Protein 2JR6 (pdb70)

CATH classification: 2.20.25.10

Structure (mmCIF, N/CA/C/O backbone):
data_2JR6
#
_entry.id   2JR6
#
loop_
_atom_site.group_PDB
_atom_site.id
_atom_site.type_symbol
_atom_site.label_atom_id
_atom_site.label_alt_id
_atom_site.label_comp_id
_atom_site.label_asym_id
_atom_site.label_entity_id
_atom_site.label_seq_id
_atom_site.pdbx_PDB_ins_code
_atom_site.Cartn_x
_atom_site.Cartn_y
_atom_site.Cartn_z
_atom_site.occupancy
_atom_site.B_iso_or_equiv
_atom_site.auth_seq_id
_atom_site.auth_comp_id
_atom_site.auth_asym_id
_atom_site.auth_atom_id
_atom_site.pdbx_PDB_model_num
ATOM 1 N N . MET A 1 1 ? 9.087 15.226 -12.986 1.00 0.00 1 MET A N 1
ATOM 2 C CA . MET A 1 1 ? 7.749 15.658 -12.521 1.00 0.00 1 MET A CA 1
ATOM 3 C C . MET A 1 1 ? 6.763 14.495 -12.533 1.00 0.00 1 MET A C 1
ATOM 4 O O . MET A 1 1 ? 5.568 14.686 -12.310 1.00 0.00 1 MET A O 1
ATOM 20 N N . GLU A 1 2 ? 7.253 13.284 -12.782 1.00 0.00 2 GLU A N 1
ATOM 21 C CA . GLU A 1 2 ? 6.372 12.129 -12.892 1.00 0.00 2 GLU A CA 1
ATOM 22 C C . GLU A 1 2 ? 5.966 11.592 -11.521 1.00 0.00 2 GLU A C 1
ATOM 23 O O . GLU A 1 2 ? 6.423 10.541 -11.074 1.00 0.00 2 GLU A O 1
ATOM 35 N N . LYS A 1 3 ? 5.129 12.360 -10.848 1.00 0.00 3 LYS A N 1
ATOM 36 C CA . LYS A 1 3 ? 4.436 11.910 -9.665 1.00 0.00 3 LYS A CA 1
ATOM 37 C C . LYS A 1 3 ? 3.008 12.404 -9.752 1.00 0.00 3 LYS A C 1
ATOM 38 O O . LYS A 1 3 ? 2.734 13.361 -10.478 1.00 0.00 3 LYS A O 1
ATOM 57 N N . LYS A 1 4 ? 2.110 11.752 -9.026 1.00 0.00 4 LYS A N 1
ATOM 58 C CA . LYS A 1 4 ? 0.684 11.946 -9.187 1.00 0.00 4 LYS A CA 1
ATOM 59 C C . LYS A 1 4 ? 0.217 11.494 -10.575 1.00 0.00 4 LYS A C 1
ATOM 60 O O . LYS A 1 4 ? -0.894 11.802 -11.002 1.00 0.00 4 LYS A O 1
ATOM 79 N N . PHE A 1 5 ? 1.079 10.759 -11.271 1.00 0.00 5 PHE A N 1
ATOM 80 C CA . PHE A 1 5 ? 0.704 10.097 -12.515 1.00 0.00 5 PHE A CA 1
ATOM 81 C C . PHE A 1 5 ? 0.470 8.618 -12.246 1.00 0.00 5 PHE A C 1
ATOM 82 O O . PHE A 1 5 ? -0.660 8.144 -12.267 1.00 0.00 5 PHE A O 1
ATOM 99 N N . LEU A 1 6 ? 1.551 7.894 -11.991 1.00 0.00 6 LEU A N 1
ATOM 100 C CA . LEU A 1 6 ? 1.458 6.519 -11.523 1.00 0.00 6 LEU A CA 1
ATOM 101 C C . LEU A 1 6 ? 1.380 6.521 -10.001 1.00 0.00 6 LEU A C 1
ATOM 102 O O . LEU A 1 6 ? 1.093 5.508 -9.366 1.00 0.00 6 LEU A O 1
ATOM 118 N N . ASP A 1 7 ? 1.617 7.697 -9.437 1.00 0.00 7 ASP A N 1
ATOM 119 C CA . ASP A 1 7 ? 1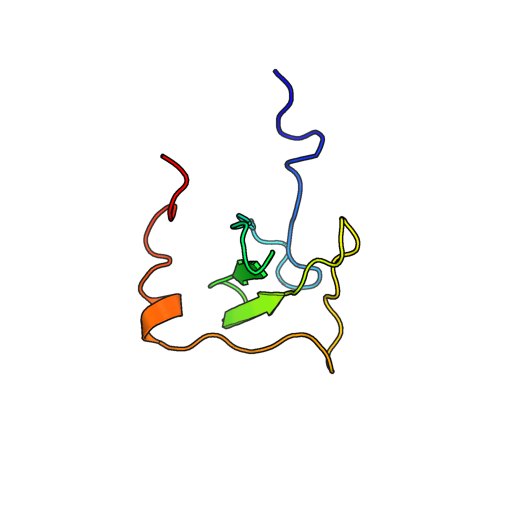.654 7.883 -7.999 1.00 0.00 7 ASP A CA 1
ATOM 120 C C . ASP A 1 7 ? 0.320 8.452 -7.531 1.00 0.00 7 ASP A C 1
ATOM 121 O O . ASP A 1 7 ? 0.223 9.579 -7.054 1.00 0.00 7 ASP A O 1
ATOM 130 N N . ILE A 1 8 ? -0.719 7.674 -7.762 1.00 0.00 8 ILE A N 1
ATOM 131 C CA . ILE A 1 8 ? -2.067 8.022 -7.333 1.00 0.00 8 ILE A CA 1
ATOM 132 C C . ILE A 1 8 ? -2.751 6.812 -6.714 1.00 0.00 8 ILE A C 1
ATOM 133 O O . ILE A 1 8 ? -3.980 6.697 -6.737 1.00 0.00 8 ILE A O 1
ATOM 149 N N . LEU A 1 9 ? -1.949 5.917 -6.152 1.00 0.00 9 LEU A N 1
ATOM 150 C CA . LEU A 1 9 ? -2.469 4.688 -5.572 1.00 0.00 9 LEU A CA 1
ATOM 151 C C . LEU A 1 9 ? -3.151 4.964 -4.242 1.00 0.00 9 LEU A C 1
ATOM 152 O O . LEU A 1 9 ? -2.533 5.474 -3.303 1.00 0.00 9 LEU A O 1
ATOM 168 N N . VAL A 1 10 ? -4.426 4.623 -4.176 1.00 0.00 10 VAL A N 1
ATOM 169 C CA . VAL A 1 10 ? -5.219 4.809 -2.972 1.00 0.00 10 VAL A CA 1
ATOM 170 C C . VAL A 1 10 ? -6.051 3.566 -2.689 1.00 0.00 10 VAL A C 1
ATOM 171 O O . VAL A 1 10 ? -6.262 2.736 -3.576 1.00 0.00 10 VAL A O 1
ATOM 184 N N . CYS A 1 11 ? -6.508 3.438 -1.452 1.00 0.00 11 CYS A N 1
ATOM 185 C CA . CYS A 1 11 ? -7.352 2.318 -1.054 1.00 0.00 11 CYS A CA 1
ATOM 186 C C . CYS A 1 11 ? -8.721 2.416 -1.727 1.00 0.00 11 CYS A C 1
ATOM 187 O O . CYS A 1 11 ? -9.223 3.513 -1.956 1.00 0.00 11 CYS A O 1
ATOM 195 N N . PRO A 1 12 ? -9.351 1.276 -2.046 1.00 0.00 12 PRO A N 1
ATOM 196 C CA . PRO A 1 12 ? -10.656 1.262 -2.719 1.00 0.00 12 PRO A CA 1
ATOM 197 C C . PRO A 1 12 ? -11.794 1.742 -1.817 1.00 0.00 12 PRO A C 1
ATOM 198 O O . PRO A 1 12 ? -12.819 2.224 -2.299 1.00 0.00 12 PRO A O 1
ATOM 209 N N . VAL A 1 13 ? -11.606 1.615 -0.509 1.00 0.00 13 VAL A N 1
ATOM 210 C CA . VAL A 1 13 ? -12.644 1.980 0.447 1.00 0.00 13 VAL A CA 1
ATOM 211 C C . VAL A 1 13 ? -12.311 3.303 1.136 1.00 0.00 13 VAL A C 1
ATOM 212 O O . VAL A 1 13 ? -12.998 4.307 0.948 1.00 0.00 13 VAL A O 1
ATOM 225 N N . THR A 1 14 ? -11.241 3.304 1.920 1.00 0.00 14 THR A N 1
ATOM 226 C CA . THR A 1 14 ? -10.852 4.483 2.678 1.00 0.00 14 THR A CA 1
ATOM 227 C C . THR A 1 14 ? -10.264 5.554 1.766 1.00 0.00 14 THR A C 1
ATOM 228 O O . THR A 1 14 ? -10.290 6.740 2.092 1.00 0.00 14 THR A O 1
ATOM 239 N N . LYS A 1 15 ? -9.731 5.113 0.625 1.00 0.00 15 LYS A N 1
ATOM 240 C CA . LYS A 1 15 ? -9.177 6.009 -0.392 1.00 0.00 15 LYS A CA 1
ATOM 241 C C . LYS A 1 15 ? -8.033 6.852 0.165 1.00 0.00 15 LYS A C 1
ATOM 242 O O . LYS A 1 15 ? -7.753 7.948 -0.323 1.00 0.00 15 LYS A O 1
ATOM 261 N N . GLY A 1 16 ? -7.358 6.316 1.175 1.00 0.00 16 GLY A N 1
ATOM 262 C CA . GLY A 1 16 ? -6.188 6.973 1.719 1.00 0.00 16 GLY A CA 1
ATOM 263 C C . GLY A 1 16 ? -4.949 6.654 0.908 1.00 0.00 16 GLY A C 1
ATOM 264 O O . GLY A 1 16 ? -4.991 5.792 0.029 1.00 0.00 16 GLY A O 1
ATOM 268 N N . ARG A 1 17 ? -3.846 7.328 1.206 1.00 0.00 17 ARG A N 1
ATOM 269 C CA . ARG A 1 17 ? -2.619 7.168 0.445 1.00 0.00 17 ARG A CA 1
ATOM 270 C C . ARG A 1 17 ? -1.961 5.818 0.689 1.00 0.00 17 ARG A C 1
ATOM 271 O O . ARG A 1 17 ? -2.109 5.214 1.751 1.00 0.00 17 ARG A O 1
ATOM 292 N N . LEU A 1 18 ? -1.221 5.374 -0.308 1.00 0.00 18 LEU A N 1
ATOM 293 C CA . LEU A 1 18 ? -0.506 4.109 -0.249 1.00 0.00 18 LEU A CA 1
ATOM 294 C C . LEU A 1 18 ? 0.917 4.285 -0.759 1.00 0.00 18 LEU A C 1
ATOM 295 O O . LEU A 1 18 ? 1.147 4.995 -1.741 1.00 0.00 18 LEU A O 1
ATOM 311 N N . GLU A 1 19 ? 1.867 3.653 -0.089 1.00 0.00 19 GLU A N 1
ATOM 312 C CA . GLU A 1 19 ? 3.232 3.605 -0.575 1.00 0.00 19 GLU A CA 1
ATOM 313 C C . GLU A 1 19 ? 3.686 2.156 -0.684 1.00 0.00 19 GLU A C 1
ATOM 314 O O . GLU A 1 19 ? 3.579 1.378 0.268 1.00 0.00 19 GLU A O 1
ATOM 326 N N . TYR A 1 20 ? 4.152 1.793 -1.865 1.00 0.00 20 TYR A N 1
ATOM 327 C CA . TYR A 1 20 ? 4.523 0.421 -2.159 1.00 0.00 20 TYR A CA 1
ATOM 328 C C . TYR A 1 20 ? 5.987 0.173 -1.845 1.00 0.00 20 TYR A C 1
ATOM 329 O O . TYR A 1 20 ? 6.810 1.085 -1.898 1.00 0.00 20 TYR A O 1
ATOM 347 N N . HIS A 1 21 ? 6.303 -1.062 -1.504 1.00 0.00 21 HIS A N 1
ATOM 348 C CA . HIS A 1 21 ? 7.684 -1.466 -1.332 1.00 0.00 21 HIS A CA 1
ATOM 349 C C . HIS A 1 21 ? 7.933 -2.733 -2.136 1.00 0.00 21 HIS A C 1
ATOM 350 O O . HIS A 1 21 ? 7.105 -3.649 -2.130 1.00 0.00 21 HIS A O 1
ATOM 365 N N . GLN A 1 22 ? 9.053 -2.767 -2.845 1.00 0.00 22 GLN A N 1
ATOM 366 C CA . GLN A 1 22 ? 9.381 -3.881 -3.731 1.00 0.00 22 GLN A CA 1
ATOM 367 C C . GLN A 1 22 ? 9.674 -5.163 -2.952 1.00 0.00 22 GLN A C 1
ATOM 368 O O . GLN A 1 22 ? 9.375 -5.258 -1.758 1.00 0.00 22 GLN A O 1
ATOM 382 N N . ASP A 1 23 ? 10.226 -6.154 -3.659 1.00 0.00 23 ASP A N 1
ATOM 383 C CA . ASP A 1 23 ? 10.542 -7.472 -3.099 1.00 0.00 23 ASP A CA 1
ATOM 384 C C . ASP A 1 23 ? 9.274 -8.305 -2.909 1.00 0.00 23 ASP A C 1
ATOM 385 O O . ASP A 1 23 ? 9.164 -9.409 -3.451 1.00 0.00 23 ASP A O 1
ATOM 394 N N . LYS A 1 24 ? 8.313 -7.775 -2.160 1.00 0.00 24 LYS A N 1
ATOM 395 C CA . LYS A 1 24 ? 7.037 -8.449 -1.966 1.00 0.00 24 LYS A CA 1
ATOM 396 C C . LYS A 1 24 ? 5.935 -7.749 -2.752 1.00 0.00 24 LYS A C 1
ATOM 397 O O . LYS A 1 24 ? 4.856 -8.306 -2.944 1.00 0.00 24 LYS A O 1
ATOM 416 N N . GLN A 1 25 ? 6.243 -6.542 -3.237 1.00 0.00 25 GLN A N 1
ATOM 417 C CA . GLN A 1 25 ? 5.289 -5.712 -3.978 1.00 0.00 25 GLN A CA 1
ATOM 418 C C . GLN A 1 25 ? 4.005 -5.496 -3.176 1.00 0.00 25 GLN A C 1
ATOM 419 O O . GLN A 1 25 ? 2.900 -5.617 -3.704 1.00 0.00 25 GLN A O 1
ATOM 433 N N . GLU A 1 26 ? 4.165 -5.158 -1.905 1.00 0.00 26 GLU A N 1
ATOM 434 C CA . GLU A 1 26 ? 3.026 -4.985 -1.008 1.00 0.00 26 GLU A CA 1
ATOM 435 C C . GLU A 1 26 ? 2.656 -3.510 -0.827 1.00 0.00 26 GLU A C 1
ATOM 436 O O . GLU A 1 26 ? 3.534 -2.643 -0.730 1.00 0.00 26 GLU A O 1
ATOM 448 N N . LEU A 1 27 ? 1.356 -3.245 -0.774 1.00 0.00 27 LEU A N 1
ATOM 449 C CA . LEU A 1 27 ? 0.834 -1.920 -0.451 1.00 0.00 27 LEU A CA 1
ATOM 450 C C . LEU A 1 27 ? 0.406 -1.885 1.013 1.00 0.00 27 LEU A C 1
ATOM 451 O O . LEU A 1 27 ? -0.409 -2.700 1.436 1.00 0.00 27 LEU A O 1
ATOM 467 N N . TRP A 1 28 ? 0.943 -0.948 1.780 1.00 0.00 28 TRP A N 1
ATOM 468 C CA . TRP A 1 28 ? 0.636 -0.869 3.206 1.00 0.00 28 TRP A CA 1
ATOM 469 C C . TRP A 1 28 ? -0.334 0.264 3.505 1.00 0.00 28 TRP A C 1
ATOM 470 O O . TRP A 1 28 ? -0.140 1.393 3.056 1.00 0.00 28 TRP A O 1
ATOM 491 N N . SER A 1 29 ? -1.374 -0.044 4.269 1.00 0.00 29 SER A N 1
ATOM 492 C CA . SER A 1 29 ? -2.366 0.947 4.643 1.00 0.00 29 SER A CA 1
ATOM 493 C C . SER A 1 29 ? -2.692 0.858 6.134 1.00 0.00 29 SER A C 1
ATOM 494 O O . SER A 1 29 ? -3.151 -0.177 6.617 1.00 0.00 29 SER A O 1
ATOM 502 N N . ARG A 1 30 ? -2.455 1.942 6.862 1.00 0.00 30 ARG A N 1
ATOM 503 C CA . ARG A 1 30 ? -2.795 1.991 8.281 1.00 0.00 30 ARG A CA 1
ATOM 504 C C . ARG A 1 30 ? -4.256 2.390 8.434 1.00 0.00 30 ARG A C 1
ATOM 505 O O . ARG A 1 3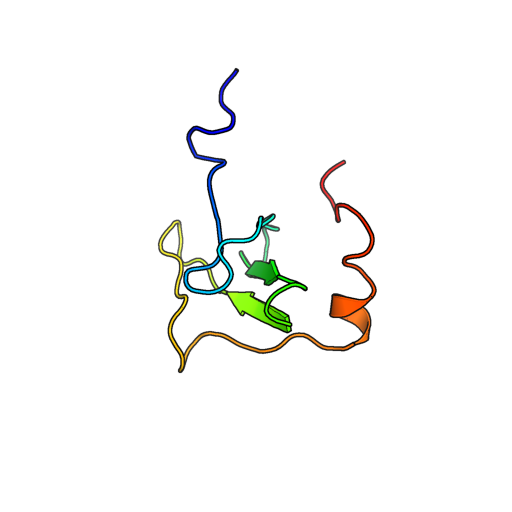0 ? -4.926 2.012 9.395 1.00 0.00 30 ARG A O 1
ATOM 526 N N . GLN A 1 31 ? -4.746 3.128 7.447 1.00 0.00 31 GLN A N 1
ATOM 527 C CA . GLN A 1 31 ? -6.114 3.598 7.418 1.00 0.00 31 GLN A CA 1
ATOM 528 C C . GLN A 1 31 ? -7.101 2.447 7.214 1.00 0.00 31 GLN A C 1
ATOM 529 O O . GLN A 1 31 ? -8.292 2.590 7.480 1.00 0.00 31 GLN A O 1
ATOM 543 N N . ALA A 1 32 ? -6.607 1.311 6.730 1.00 0.00 32 ALA A N 1
ATOM 544 C CA . ALA A 1 32 ? -7.450 0.144 6.523 1.00 0.00 32 ALA A CA 1
ATOM 545 C C . ALA A 1 32 ? -6.942 -1.038 7.340 1.00 0.00 32 ALA A C 1
ATOM 546 O O . ALA A 1 32 ? -7.628 -2.053 7.476 1.00 0.00 32 ALA A O 1
ATOM 553 N N . LYS A 1 33 ? -5.730 -0.884 7.884 1.00 0.00 33 LYS A N 1
ATOM 554 C CA . LYS A 1 33 ? -5.070 -1.932 8.666 1.00 0.00 33 LYS A CA 1
ATOM 555 C C . LYS A 1 33 ? -4.838 -3.178 7.817 1.00 0.00 33 LYS A C 1
ATOM 556 O O . LYS A 1 33 ? -4.769 -4.296 8.335 1.00 0.00 33 LYS A O 1
ATOM 575 N N . LEU A 1 34 ? -4.690 -2.975 6.515 1.00 0.00 34 LEU A N 1
ATOM 576 C CA . LEU A 1 34 ? -4.507 -4.080 5.591 1.00 0.00 34 LEU A CA 1
ATOM 577 C C . LEU A 1 34 ? -3.298 -3.850 4.699 1.00 0.00 34 LEU A C 1
ATOM 578 O O . LEU A 1 34 ? -2.686 -2.777 4.711 1.00 0.00 34 LEU A O 1
ATOM 594 N N . ALA A 1 35 ? -2.987 -4.865 3.915 1.00 0.00 35 ALA A N 1
ATOM 595 C CA . ALA A 1 35 ? -1.918 -4.810 2.940 1.00 0.00 35 ALA A CA 1
ATOM 596 C C . ALA A 1 35 ? -2.379 -5.481 1.658 1.00 0.00 35 ALA A C 1
ATOM 597 O O . ALA A 1 35 ? -2.936 -6.582 1.693 1.00 0.00 35 ALA A O 1
ATOM 604 N N . TYR A 1 36 ? -2.174 -4.817 0.536 1.00 0.00 36 TYR A N 1
ATOM 605 C CA . TYR A 1 36 ? -2.624 -5.346 -0.740 1.00 0.00 36 TYR A CA 1
ATOM 606 C C . TYR A 1 36 ? -1.436 -5.837 -1.558 1.00 0.00 36 TYR A C 1
ATOM 607 O O . TYR A 1 36 ? -0.368 -5.225 -1.535 1.00 0.00 36 TYR A O 1
ATOM 625 N N . PRO A 1 37 ? -1.609 -6.945 -2.286 1.00 0.00 37 PRO A N 1
ATOM 626 C CA . PRO A 1 37 ? -0.578 -7.482 -3.160 1.00 0.00 37 PRO A CA 1
ATOM 627 C C . PRO A 1 37 ? -0.643 -6.906 -4.572 1.00 0.00 37 PRO A C 1
ATOM 628 O O . PRO A 1 37 ? -1.726 -6.683 -5.126 1.00 0.00 37 PRO A O 1
ATOM 639 N N . ILE A 1 38 ? 0.522 -6.647 -5.139 1.00 0.00 38 ILE A N 1
ATOM 640 C CA . ILE A 1 38 ? 0.624 -6.169 -6.507 1.00 0.00 38 ILE A CA 1
ATOM 641 C C . ILE A 1 38 ? 1.209 -7.255 -7.402 1.00 0.00 38 ILE A C 1
ATOM 642 O O . ILE A 1 38 ? 2.293 -7.776 -7.132 1.00 0.00 38 ILE A O 1
ATOM 658 N N . LYS A 1 39 ? 0.490 -7.610 -8.457 1.00 0.00 39 LYS A N 1
ATOM 659 C CA . LYS A 1 39 ? 1.003 -8.579 -9.411 1.00 0.00 39 LYS A CA 1
ATOM 660 C C . LYS A 1 39 ? 1.471 -7.870 -10.677 1.00 0.00 39 LYS A C 1
ATOM 661 O O . LYS A 1 39 ? 0.705 -7.708 -11.628 1.00 0.00 39 LYS A O 1
ATOM 680 N N . ASP A 1 40 ? 2.713 -7.383 -10.637 1.00 0.00 40 ASP A N 1
ATOM 681 C CA . ASP A 1 40 ? 3.366 -6.753 -11.792 1.00 0.00 40 ASP A CA 1
ATOM 682 C C . ASP A 1 40 ? 2.593 -5.523 -12.280 1.00 0.00 40 ASP A C 1
ATOM 683 O O . ASP A 1 40 ? 2.713 -5.111 -13.431 1.00 0.00 40 ASP A O 1
ATOM 692 N N . GLY A 1 41 ? 1.821 -4.922 -11.388 1.00 0.00 41 GLY A N 1
ATOM 693 C CA . GLY A 1 41 ? 1.039 -3.755 -11.754 1.00 0.00 41 GLY A CA 1
ATOM 694 C C . GLY A 1 41 ? -0.449 -3.993 -11.609 1.00 0.00 41 GLY A C 1
ATOM 695 O O . GLY A 1 41 ? -1.256 -3.099 -11.862 1.00 0.00 41 GLY A O 1
ATOM 699 N N . ILE A 1 42 ? -0.807 -5.208 -11.219 1.00 0.00 42 ILE A N 1
ATOM 700 C CA . ILE A 1 42 ? -2.201 -5.574 -10.984 1.00 0.00 42 ILE A CA 1
ATOM 701 C C . ILE A 1 42 ? -2.487 -5.679 -9.484 1.00 0.00 42 ILE A C 1
ATOM 702 O O . ILE A 1 42 ? -2.249 -6.721 -8.871 1.00 0.00 42 ILE A O 1
ATOM 718 N N . PRO A 1 43 ? -2.914 -4.573 -8.853 1.00 0.00 43 PRO A N 1
ATOM 719 C CA . PRO A 1 43 ? -3.248 -4.562 -7.426 1.00 0.00 43 PRO A CA 1
ATOM 720 C C . PRO A 1 43 ? -4.450 -5.455 -7.117 1.00 0.00 43 PRO A C 1
ATOM 721 O O . PRO A 1 43 ? -5.501 -5.333 -7.748 1.00 0.00 43 PRO A O 1
ATOM 732 N N . TYR A 1 44 ? -4.301 -6.351 -6.155 1.00 0.00 44 TYR A N 1
ATOM 733 C CA . TYR A 1 44 ? -5.393 -7.230 -5.771 1.00 0.00 44 TYR A CA 1
ATOM 734 C C . TYR A 1 44 ? -5.988 -6.798 -4.440 1.00 0.00 44 TYR A C 1
ATOM 735 O O . TYR A 1 44 ? -5.665 -7.344 -3.388 1.00 0.00 44 TYR A O 1
ATOM 753 N N . MET A 1 45 ? -6.845 -5.793 -4.499 1.00 0.00 45 MET A N 1
ATOM 754 C CA . MET A 1 45 ? -7.552 -5.299 -3.317 1.00 0.00 45 MET A CA 1
ATOM 755 C C . MET A 1 45 ? -8.788 -6.153 -3.037 1.00 0.00 45 MET A C 1
ATOM 756 O O . MET A 1 45 ? -9.807 -5.660 -2.553 1.00 0.00 45 MET A O 1
ATOM 770 N N . LEU A 1 46 ? -8.678 -7.439 -3.323 1.00 0.00 46 LEU A N 1
ATOM 771 C CA . LEU A 1 46 ? -9.791 -8.358 -3.192 1.00 0.00 46 LEU A CA 1
ATOM 772 C C . LEU A 1 46 ? -9.810 -8.980 -1.802 1.00 0.00 46 LEU A C 1
ATOM 773 O O . LEU A 1 46 ? -8.760 -9.201 -1.206 1.00 0.00 46 LEU A O 1
ATOM 789 N N . GLU A 1 47 ? -11.009 -9.270 -1.307 1.00 0.00 47 GLU A N 1
ATOM 790 C CA . GLU A 1 47 ? -11.203 -9.774 0.055 1.00 0.00 47 GLU A CA 1
ATOM 791 C C . GLU A 1 47 ? -10.315 -10.976 0.359 1.00 0.00 47 GLU A C 1
ATOM 792 O O . GLU A 1 47 ? -9.725 -11.071 1.434 1.00 0.00 47 GLU A O 1
ATOM 804 N N . ASN A 1 48 ? -10.231 -11.889 -0.594 1.00 0.00 48 ASN A N 1
ATOM 805 C CA . ASN A 1 48 ? -9.527 -13.149 -0.395 1.00 0.00 48 ASN A CA 1
ATOM 806 C C . ASN A 1 48 ? -8.014 -12.963 -0.379 1.00 0.00 48 ASN A C 1
ATOM 807 O O . ASN A 1 48 ? -7.294 -13.674 0.323 1.00 0.00 48 ASN A O 1
ATOM 818 N N . GLU A 1 49 ? -7.536 -11.995 -1.138 1.00 0.00 49 GLU A N 1
ATOM 819 C CA . GLU A 1 49 ? -6.103 -11.829 -1.342 1.00 0.00 49 GLU A CA 1
ATOM 820 C C . GLU A 1 49 ? -5.526 -10.703 -0.488 1.00 0.00 49 GLU A C 1
ATOM 821 O O . GLU A 1 49 ? -4.313 -10.626 -0.288 1.00 0.00 49 GLU A O 1
ATOM 833 N N . ALA A 1 50 ? -6.393 -9.838 0.019 1.00 0.00 50 ALA A N 1
ATOM 834 C CA . ALA A 1 50 ? -5.966 -8.760 0.899 1.00 0.00 50 ALA A CA 1
ATOM 835 C C . ALA A 1 50 ? -5.755 -9.284 2.313 1.00 0.00 50 ALA A C 1
ATOM 836 O O . ALA A 1 50 ? -6.642 -9.908 2.895 1.00 0.00 50 ALA A O 1
ATOM 843 N N . ARG A 1 51 ? -4.578 -9.028 2.860 1.00 0.00 51 ARG A N 1
ATOM 844 C CA . ARG A 1 51 ? -4.218 -9.525 4.173 1.00 0.00 51 ARG A CA 1
ATOM 845 C C . ARG A 1 51 ? -4.089 -8.376 5.157 1.00 0.00 51 ARG A C 1
ATOM 846 O O . ARG A 1 51 ? -3.736 -7.267 4.770 1.00 0.00 51 ARG A O 1
ATOM 867 N N . PRO A 1 52 ? -4.406 -8.615 6.435 1.00 0.00 52 PRO A N 1
ATOM 868 C CA . PRO A 1 52 ? -4.262 -7.602 7.477 1.00 0.00 52 PRO A CA 1
ATOM 869 C C . PRO A 1 52 ? -2.811 -7.405 7.896 1.00 0.00 52 PRO A C 1
ATOM 870 O O . PRO A 1 52 ? -1.965 -8.274 7.673 1.00 0.00 52 PRO A O 1
ATOM 881 N N . LEU A 1 53 ? -2.534 -6.263 8.501 1.00 0.00 53 LEU A N 1
ATOM 882 C CA . LEU A 1 53 ? -1.212 -5.962 8.995 1.00 0.00 53 LEU A CA 1
ATOM 883 C C . LEU A 1 53 ? -1.145 -6.211 10.484 1.00 0.00 53 LEU A C 1
ATOM 884 O O . LEU A 1 53 ? -2.161 -6.166 11.180 1.00 0.00 53 LEU A O 1
ATOM 900 N N . SER A 1 54 ? 0.048 -6.469 10.968 1.00 0.00 54 SER A N 1
ATOM 901 C CA . SER A 1 54 ? 0.250 -6.636 12.390 1.00 0.00 54 SER A CA 1
ATOM 902 C C . SER A 1 54 ? 0.473 -5.282 13.042 1.00 0.00 54 SER A C 1
ATOM 903 O O . SER A 1 54 ? 0.726 -4.289 12.357 1.00 0.00 54 SER A O 1
ATOM 911 N N . GLU A 1 55 ? 0.392 -5.252 14.360 1.00 0.00 55 GLU A N 1
ATOM 912 C CA . GLU A 1 55 ? 0.540 -4.032 15.117 1.00 0.00 55 GLU A CA 1
ATOM 913 C C . GLU A 1 55 ? 1.893 -3.393 14.862 1.00 0.00 55 GLU A C 1
ATOM 914 O O . GLU A 1 55 ? 1.989 -2.182 14.707 1.00 0.00 55 GLU A O 1
ATOM 926 N N . GLU A 1 56 ? 2.928 -4.219 14.840 1.00 0.00 56 GLU A N 1
ATOM 927 C CA . GLU A 1 56 ? 4.268 -3.787 14.505 1.00 0.00 56 GLU A CA 1
ATOM 928 C C . GLU A 1 56 ? 4.276 -3.006 13.198 1.00 0.00 56 GLU A C 1
ATOM 929 O O . GLU A 1 56 ? 4.746 -1.871 13.139 1.00 0.00 56 GLU A O 1
ATOM 941 N N . GLU A 1 57 ? 3.749 -3.636 12.161 1.00 0.00 57 GLU A N 1
ATOM 942 C CA . GLU A 1 57 ? 3.654 -3.037 10.843 1.00 0.00 57 GLU A CA 1
ATOM 943 C C . GLU A 1 57 ? 2.836 -1.753 10.868 1.00 0.00 57 GLU A C 1
ATOM 944 O O . GLU A 1 57 ? 3.255 -0.731 10.334 1.00 0.00 57 GLU A O 1
ATOM 956 N N . LEU A 1 58 ? 1.666 -1.831 11.480 1.00 0.00 58 LEU A N 1
ATOM 957 C CA . LEU A 1 58 ? 0.818 -0.663 11.706 1.00 0.00 58 LEU A CA 1
ATOM 958 C C . LEU A 1 58 ? 1.583 0.478 12.378 1.00 0.00 58 LEU A C 1
ATOM 959 O O . LEU A 1 58 ? 1.474 1.636 11.970 1.00 0.00 58 LEU A O 1
ATOM 975 N N . LYS A 1 59 ? 2.343 0.147 13.413 1.00 0.00 59 LYS A N 1
ATOM 976 C CA . LYS A 1 59 ? 3.115 1.121 14.151 1.00 0.00 59 LYS A CA 1
ATOM 977 C C . LYS A 1 59 ? 4.259 1.680 13.317 1.00 0.00 59 LYS A C 1
ATOM 978 O O . LYS A 1 59 ? 4.717 2.798 13.543 1.00 0.00 59 LYS A O 1
ATOM 997 N N . ALA A 1 60 ? 4.701 0.904 12.343 1.00 0.00 60 ALA A N 1
ATOM 998 C CA . ALA A 1 60 ? 5.791 1.321 11.465 1.00 0.00 60 ALA A CA 1
ATOM 999 C C . ALA A 1 60 ? 5.273 2.169 10.312 1.00 0.00 60 ALA A C 1
ATOM 1000 O O . ALA A 1 60 ? 5.978 2.428 9.336 1.00 0.00 60 ALA A O 1
ATOM 1007 N N . LEU A 1 61 ? 4.048 2.626 10.459 1.00 0.00 61 LEU A N 1
ATOM 1008 C CA . LEU A 1 61 ? 3.411 3.473 9.462 1.00 0.00 61 LEU A CA 1
ATOM 1009 C C . LEU A 1 61 ? 3.238 4.880 10.010 1.00 0.00 61 LEU A C 1
ATOM 1010 O O . LEU A 1 61 ? 2.418 5.666 9.531 1.00 0.00 61 LEU A O 1
ATOM 1026 N N . GLU A 1 62 ? 4.039 5.183 11.018 1.00 0.00 62 GLU A N 1
ATOM 1027 C CA . GLU A 1 62 ? 4.081 6.510 11.619 1.00 0.00 62 GLU A CA 1
ATOM 1028 C C . GLU A 1 62 ? 4.719 7.503 10.651 1.00 0.00 62 GLU A C 1
ATOM 1029 O O . GLU A 1 62 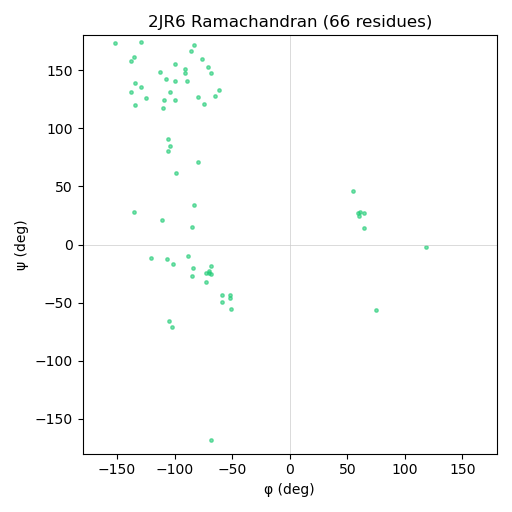? 4.498 8.715 10.729 1.00 0.00 62 GLU A O 1
ATOM 1041 N N . HIS A 1 63 ? 5.511 6.969 9.734 1.00 0.00 63 HIS A N 1
ATOM 1042 C CA . HIS A 1 63 ? 6.212 7.775 8.748 1.00 0.00 63 HIS A CA 1
ATOM 1043 C C . HIS A 1 63 ? 6.442 6.956 7.491 1.00 0.00 63 HIS A C 1
ATOM 1044 O O . HIS A 1 63 ? 6.157 5.760 7.473 1.00 0.00 63 HIS A O 1
ATOM 1059 N N . HIS A 1 64 ? 6.956 7.600 6.450 1.00 0.00 64 HIS A N 1
ATOM 1060 C CA . HIS A 1 64 ? 7.278 6.909 5.206 1.00 0.00 64 HIS A CA 1
ATOM 1061 C C . HIS A 1 64 ? 8.326 5.837 5.462 1.00 0.00 64 HIS A C 1
ATOM 1062 O O . HIS A 1 64 ? 9.331 6.092 6.130 1.00 0.00 64 HIS A O 1
ATOM 1077 N N . HIS A 1 65 ? 8.094 4.648 4.938 1.00 0.00 65 HIS A N 1
ATOM 1078 C CA . HIS A 1 65 ? 9.005 3.533 5.155 1.00 0.00 65 HIS A CA 1
ATOM 1079 C C . HIS A 1 65 ? 9.747 3.190 3.867 1.00 0.00 65 HIS A C 1
ATOM 1080 O O . HIS A 1 65 ? 9.138 2.827 2.859 1.00 0.00 65 HIS A O 1
ATOM 1095 N N . HIS A 1 66 ? 11.066 3.341 3.911 1.00 0.00 66 HIS A N 1
ATOM 1096 C CA . HIS A 1 66 ? 11.935 3.056 2.769 1.00 0.00 66 HIS A CA 1
ATOM 1097 C C . HIS A 1 66 ? 11.632 4.006 1.608 1.00 0.00 66 HIS A C 1
ATOM 1098 O O . HIS A 1 66 ? 11.869 3.687 0.444 1.00 0.00 66 HIS A O 1
ATOM 1113 N N . HIS A 1 67 ? 11.130 5.191 1.935 1.00 0.00 67 HIS A N 1
ATOM 1114 C CA . HIS A 1 67 ? 10.874 6.208 0.920 1.00 0.00 67 HIS A CA 1
ATOM 1115 C C . HIS A 1 67 ? 12.167 6.966 0.644 1.00 0.00 67 HIS A C 1
ATOM 1116 O O . HIS A 1 67 ? 12.330 7.600 -0.398 1.00 0.00 67 HIS A O 1
ATOM 1131 N N . HIS A 1 68 ? 13.084 6.888 1.595 1.00 0.00 68 HIS A N 1
ATOM 1132 C CA . HIS A 1 68 ? 14.413 7.449 1.432 1.00 0.00 68 HIS A CA 1
ATOM 1133 C C . HIS A 1 68 ? 15.450 6.420 1.874 1.00 0.00 68 HIS A C 1
ATOM 1134 O O . HIS A 1 68 ? 15.299 5.858 2.981 1.00 0.00 68 HIS A O 1
ATOM 1150 N N . MET A 1 1 ? 3.410 14.478 -23.272 1.00 0.00 1 MET A N 2
ATOM 1151 C CA . MET A 1 1 ? 3.786 13.470 -22.259 1.00 0.00 1 MET A CA 2
ATOM 1152 C C . MET A 1 1 ? 2.938 13.648 -21.010 1.00 0.00 1 MET A C 2
ATOM 1153 O O . MET A 1 1 ? 2.634 14.775 -20.614 1.00 0.00 1 MET A O 2
ATOM 1169 N N . GLU A 1 2 ? 2.550 12.540 -20.393 1.00 0.00 2 GLU A N 2
ATOM 1170 C CA . GLU A 1 2 ? 1.724 12.593 -19.198 1.00 0.00 2 GLU A CA 2
ATOM 1171 C C . GLU A 1 2 ? 2.163 11.538 -18.180 1.00 0.00 2 GLU A C 2
ATOM 1172 O O . GLU A 1 2 ? 1.873 10.351 -18.337 1.00 0.00 2 GLU A O 2
ATOM 1184 N N . LYS A 1 3 ? 2.879 11.980 -17.151 1.00 0.00 3 LYS A N 2
ATOM 1185 C CA . LYS A 1 3 ? 3.280 11.107 -16.054 1.00 0.00 3 LYS A CA 2
ATOM 1186 C C . LYS A 1 3 ? 2.271 11.255 -14.923 1.00 0.00 3 LYS A C 2
ATOM 1187 O O . LYS A 1 3 ? 2.578 11.783 -13.852 1.00 0.00 3 LYS A O 2
ATOM 1206 N N . LYS A 1 4 ? 1.060 10.814 -15.183 1.00 0.00 4 LYS A N 2
ATOM 1207 C CA . LYS A 1 4 ? -0.056 11.090 -14.294 1.00 0.00 4 LYS A CA 2
ATOM 1208 C C . LYS A 1 4 ? -0.857 9.819 -14.016 1.00 0.00 4 LYS A C 2
ATOM 1209 O O . LYS A 1 4 ? -2.090 9.829 -14.000 1.00 0.00 4 LYS A O 2
ATOM 1228 N N . PHE A 1 5 ? -0.152 8.719 -13.789 1.00 0.00 5 PHE A N 2
ATOM 1229 C CA . PHE A 1 5 ? -0.809 7.459 -13.479 1.00 0.00 5 PHE A CA 2
ATOM 1230 C C . PHE A 1 5 ? -0.354 6.921 -12.123 1.00 0.00 5 PHE A C 2
ATOM 1231 O O . PHE A 1 5 ? -1.179 6.589 -11.275 1.00 0.00 5 PHE A O 2
ATOM 1248 N N . LEU A 1 6 ? 0.959 6.868 -11.912 1.00 0.00 6 LEU A N 2
ATOM 1249 C CA . LEU A 1 6 ? 1.518 6.249 -10.709 1.00 0.00 6 LEU A CA 2
ATOM 1250 C C . LEU A 1 6 ? 1.249 7.091 -9.468 1.00 0.00 6 LEU A C 2
ATOM 1251 O O . LEU A 1 6 ? 1.183 6.570 -8.355 1.00 0.00 6 LEU A O 2
ATOM 1267 N N . ASP A 1 7 ? 1.076 8.388 -9.669 1.00 0.00 7 ASP A N 2
ATOM 1268 C CA . ASP A 1 7 ? 0.764 9.297 -8.574 1.00 0.00 7 ASP A CA 2
ATOM 1269 C C . ASP A 1 7 ? -0.710 9.190 -8.211 1.00 0.00 7 ASP A C 2
ATOM 1270 O O . ASP A 1 7 ? -1.125 9.480 -7.089 1.00 0.00 7 ASP A O 2
ATOM 1279 N N . ILE A 1 8 ? -1.488 8.718 -9.171 1.00 0.00 8 ILE A N 2
ATOM 1280 C CA . ILE A 1 8 ? -2.932 8.659 -9.044 1.00 0.00 8 ILE A CA 2
ATOM 1281 C C . ILE A 1 8 ? -3.365 7.261 -8.592 1.00 0.00 8 ILE A C 2
ATOM 1282 O O . ILE A 1 8 ? -4.553 6.941 -8.542 1.00 0.00 8 ILE A O 2
ATOM 1298 N N . LEU A 1 9 ? -2.387 6.426 -8.261 1.00 0.00 9 LEU A N 2
ATOM 1299 C CA . LEU A 1 9 ? -2.671 5.101 -7.732 1.00 0.00 9 LEU A CA 2
ATOM 1300 C C . LEU A 1 9 ? -3.184 5.216 -6.305 1.00 0.00 9 LEU A C 2
ATOM 1301 O O . LEU A 1 9 ? -2.445 5.577 -5.385 1.00 0.00 9 LEU A O 2
ATOM 1317 N N . VAL A 1 10 ? -4.452 4.916 -6.135 1.00 0.00 10 VAL A N 2
ATOM 1318 C CA . VAL A 1 10 ? -5.111 5.083 -4.854 1.00 0.00 10 VAL A CA 2
ATOM 1319 C C . VAL A 1 10 ? -5.722 3.776 -4.375 1.00 0.00 10 VAL A C 2
ATOM 1320 O O . VAL A 1 10 ? -6.058 2.906 -5.176 1.00 0.00 10 VAL A O 2
ATOM 1333 N N . CYS A 1 11 ? -5.841 3.649 -3.062 1.00 0.00 11 CYS A N 2
ATOM 1334 C CA . CYS A 1 11 ? -6.476 2.491 -2.451 1.00 0.00 11 CYS A CA 2
ATOM 1335 C C . CYS A 1 11 ? -7.979 2.513 -2.726 1.00 0.00 11 CYS A C 2
ATOM 1336 O O . CYS A 1 11 ? -8.588 3.581 -2.770 1.00 0.00 11 CYS A O 2
ATOM 1344 N N . PRO A 1 12 ? -8.603 1.346 -2.923 1.00 0.00 12 PRO A N 2
ATOM 1345 C CA . PRO A 1 12 ? -10.041 1.264 -3.172 1.00 0.00 12 PRO A CA 2
ATOM 1346 C C . PRO A 1 12 ? -10.856 1.823 -2.007 1.00 0.00 12 PRO A C 2
ATOM 1347 O O . PRO A 1 12 ? -11.799 2.585 -2.208 1.00 0.00 12 PRO A O 2
ATOM 1358 N N . VAL A 1 13 ? -10.466 1.464 -0.789 1.00 0.00 13 VAL A N 2
ATOM 1359 C CA . VAL A 1 13 ? -11.194 1.878 0.405 1.00 0.00 13 VAL A CA 2
ATOM 1360 C C . VAL A 1 13 ? -10.638 3.187 0.970 1.00 0.00 13 VAL A C 2
ATOM 1361 O O . VAL A 1 13 ? -11.388 4.066 1.391 1.00 0.00 13 VAL A O 2
ATOM 1374 N N . THR A 1 14 ? -9.320 3.312 0.960 1.00 0.00 14 THR A N 2
ATOM 1375 C CA . THR A 1 14 ? -8.654 4.445 1.591 1.00 0.00 14 THR A CA 2
ATOM 1376 C C . THR A 1 14 ? -8.550 5.653 0.657 1.00 0.00 14 THR A C 2
ATOM 1377 O O . THR A 1 14 ? -8.373 6.781 1.119 1.00 0.00 14 THR A O 2
ATOM 1388 N N . LYS A 1 15 ? -8.681 5.402 -0.652 1.00 0.00 15 LYS A N 2
ATOM 1389 C CA . LYS A 1 15 ? -8.492 6.418 -1.703 1.00 0.00 15 LYS A CA 2
ATOM 1390 C C . LYS A 1 15 ? -7.252 7.282 -1.458 1.00 0.00 15 LYS A C 2
ATOM 1391 O O . LYS A 1 15 ? -7.231 8.471 -1.784 1.00 0.00 15 LYS A O 2
ATOM 1410 N N . GLY A 1 16 ? -6.213 6.658 -0.910 1.00 0.00 16 GLY A N 2
ATOM 1411 C CA . GLY A 1 16 ? -4.942 7.327 -0.713 1.00 0.00 16 GLY A CA 2
ATOM 1412 C C . GLY A 1 16 ? -3.845 6.665 -1.519 1.00 0.00 16 GLY A C 2
ATOM 1413 O O . GLY A 1 16 ? -4.059 5.591 -2.081 1.00 0.00 16 GLY A O 2
ATOM 1417 N N . ARG A 1 17 ? -2.675 7.292 -1.573 1.00 0.00 17 ARG A N 2
ATOM 1418 C CA . ARG A 1 17 ? -1.577 6.827 -2.364 1.00 0.00 17 ARG A CA 2
ATOM 1419 C C . ARG A 1 17 ? -1.078 5.453 -1.916 1.00 0.00 17 ARG A C 2
ATOM 1420 O O . ARG A 1 17 ? -1.074 5.126 -0.728 1.00 0.00 17 ARG A O 2
ATOM 1441 N N . LEU A 1 18 ? -0.659 4.667 -2.890 1.00 0.00 18 LEU A N 2
ATOM 1442 C CA . LEU A 1 18 ? -0.149 3.322 -2.657 1.00 0.00 18 LEU A CA 2
ATOM 1443 C C . LEU A 1 18 ? 1.370 3.339 -2.558 1.00 0.00 18 LEU A C 2
ATOM 1444 O O . LEU A 1 18 ? 2.060 3.727 -3.504 1.00 0.00 18 LEU A O 2
ATOM 1460 N N . GLU A 1 19 ? 1.885 2.936 -1.408 1.00 0.00 19 GLU A N 2
ATOM 1461 C CA . GLU A 1 19 ? 3.320 2.871 -1.203 1.00 0.00 19 GLU A CA 2
ATOM 1462 C C . GLU A 1 19 ? 3.823 1.467 -1.522 1.00 0.00 19 GLU A C 2
ATOM 1463 O O . GLU A 1 19 ? 3.138 0.476 -1.265 1.00 0.00 19 GLU A O 2
ATOM 1475 N N . TYR A 1 20 ? 5.011 1.384 -2.099 1.00 0.00 20 TYR A N 2
ATOM 1476 C CA . TYR A 1 20 ? 5.538 0.110 -2.564 1.00 0.00 20 TYR A CA 2
ATOM 1477 C C . TYR A 1 20 ? 6.260 -0.653 -1.464 1.00 0.00 20 TYR A C 2
ATOM 1478 O O . TYR A 1 20 ? 7.233 -0.166 -0.881 1.00 0.00 20 TYR A O 2
ATOM 1496 N N . HIS A 1 21 ? 5.766 -1.849 -1.179 1.00 0.00 21 HIS A N 2
ATOM 1497 C CA . HIS A 1 21 ? 6.484 -2.794 -0.340 1.00 0.00 21 HIS A CA 2
ATOM 1498 C C . HIS A 1 21 ? 7.384 -3.640 -1.224 1.00 0.00 21 HIS A C 2
ATOM 1499 O O . HIS A 1 21 ? 8.452 -4.077 -0.802 1.00 0.00 21 HIS A O 2
ATOM 1514 N N . GLN A 1 22 ? 6.932 -3.851 -2.464 1.00 0.00 22 GLN A N 2
ATOM 1515 C CA . GLN A 1 22 ? 7.688 -4.613 -3.455 1.00 0.00 22 GLN A CA 2
ATOM 1516 C C . GLN A 1 22 ? 7.963 -6.022 -2.935 1.00 0.00 22 GLN A C 2
ATOM 1517 O O . GLN A 1 22 ? 7.281 -6.482 -2.016 1.00 0.00 22 GLN A O 2
ATOM 1531 N N . ASP A 1 23 ? 8.913 -6.716 -3.567 1.00 0.00 23 ASP A N 2
ATOM 1532 C CA . ASP A 1 23 ? 9.392 -8.027 -3.111 1.00 0.00 23 ASP A CA 2
ATOM 1533 C C . ASP A 1 23 ? 8.364 -9.126 -3.372 1.00 0.00 23 ASP A C 2
ATOM 1534 O O . ASP A 1 23 ? 8.629 -10.080 -4.102 1.00 0.00 23 ASP A O 2
ATOM 1543 N N . LYS A 1 24 ? 7.197 -8.979 -2.771 1.00 0.00 24 LYS A N 2
ATOM 1544 C CA . LYS A 1 24 ? 6.105 -9.920 -2.949 1.00 0.00 24 LYS A CA 2
ATOM 1545 C C . LYS A 1 24 ? 4.971 -9.262 -3.719 1.00 0.00 24 LYS A C 2
ATOM 1546 O O . LYS A 1 24 ? 3.822 -9.693 -3.635 1.00 0.00 24 LYS A O 2
ATOM 1565 N N . GLN A 1 25 ? 5.316 -8.220 -4.481 1.00 0.00 25 GLN A N 2
ATOM 1566 C CA . GLN A 1 25 ? 4.339 -7.456 -5.251 1.00 0.00 25 GLN A CA 2
ATOM 1567 C C . GLN A 1 25 ? 3.253 -6.859 -4.352 1.00 0.00 25 GLN A C 2
ATOM 1568 O O . GLN A 1 25 ? 2.092 -6.771 -4.743 1.00 0.00 25 GLN A O 2
ATOM 1582 N N . GLU A 1 26 ? 3.639 -6.428 -3.160 1.00 0.00 26 GLU A N 2
ATOM 1583 C CA . GLU A 1 26 ? 2.684 -5.874 -2.213 1.00 0.00 26 GLU A CA 2
ATOM 1584 C C . GLU A 1 26 ? 2.651 -4.350 -2.258 1.00 0.00 26 GLU A C 2
ATOM 1585 O O . GLU A 1 26 ? 3.696 -3.692 -2.310 1.00 0.00 26 GLU A O 2
ATOM 1597 N N . LEU A 1 27 ? 1.447 -3.802 -2.240 1.00 0.00 27 LEU A N 2
ATOM 1598 C CA . LEU A 1 27 ? 1.252 -2.377 -2.023 1.00 0.00 27 LEU A CA 2
ATOM 1599 C C . LEU A 1 27 ? 0.845 -2.158 -0.576 1.00 0.00 27 LEU A C 2
ATOM 1600 O O . LEU A 1 27 ? -0.091 -2.790 -0.099 1.00 0.00 27 LEU A O 2
ATOM 1616 N N . TRP A 1 28 ? 1.530 -1.268 0.115 1.00 0.00 28 TRP A N 2
ATOM 1617 C CA . TRP A 1 28 ? 1.318 -1.101 1.544 1.00 0.00 28 TRP A CA 2
ATOM 1618 C C . TRP A 1 28 ? 0.774 0.286 1.848 1.00 0.00 28 TRP A C 2
ATOM 1619 O O . TRP A 1 28 ? 1.337 1.293 1.420 1.00 0.00 28 TRP A O 2
ATOM 1640 N N . SER A 1 29 ? -0.335 0.322 2.568 1.00 0.00 29 SER A N 2
ATOM 1641 C CA . SER A 1 29 ? -0.949 1.572 2.969 1.00 0.00 29 SER A CA 2
ATOM 1642 C C . SER A 1 29 ? -0.712 1.799 4.457 1.00 0.00 29 SER A C 2
ATOM 1643 O O . SER A 1 29 ? -1.302 1.124 5.302 1.00 0.00 29 SER A O 2
ATOM 1651 N N . ARG A 1 30 ? 0.153 2.749 4.776 1.00 0.00 30 ARG A N 2
ATOM 1652 C CA . ARG A 1 30 ? 0.544 2.991 6.157 1.00 0.00 30 ARG A CA 2
ATOM 1653 C C . ARG A 1 30 ? -0.536 3.788 6.885 1.00 0.00 30 ARG A C 2
ATOM 1654 O O . ARG A 1 30 ? -0.550 3.869 8.111 1.00 0.00 30 ARG A O 2
ATOM 1675 N N . GLN A 1 31 ? -1.442 4.377 6.115 1.00 0.00 31 GLN A N 2
ATOM 1676 C CA . GLN A 1 31 ? -2.530 5.151 6.674 1.00 0.00 31 GLN A CA 2
ATOM 1677 C C . GLN A 1 31 ? -3.719 4.267 7.038 1.00 0.00 31 GLN A C 2
ATOM 1678 O O . GLN A 1 31 ? -4.464 4.575 7.966 1.00 0.00 31 GLN A O 2
ATOM 1692 N N . ALA A 1 32 ? -3.896 3.170 6.311 1.00 0.00 32 ALA A N 2
ATOM 1693 C CA . ALA A 1 32 ? -5.012 2.271 6.571 1.00 0.00 32 ALA A CA 2
ATOM 1694 C C . ALA A 1 32 ? -4.544 1.011 7.284 1.00 0.00 32 ALA A C 2
ATOM 1695 O O . ALA A 1 32 ? -5.357 0.212 7.754 1.00 0.00 32 ALA A O 2
ATOM 1702 N N . LYS A 1 33 ? -3.224 0.845 7.353 1.00 0.00 33 LYS A N 2
ATOM 1703 C CA . LYS A 1 33 ? -2.598 -0.335 7.945 1.00 0.00 33 LYS A CA 2
ATOM 1704 C C . LYS A 1 33 ? -2.957 -1.586 7.151 1.00 0.00 33 LYS A C 2
ATOM 1705 O O . LYS A 1 33 ? -2.963 -2.699 7.685 1.00 0.00 33 LYS A O 2
ATOM 1724 N N . LEU A 1 34 ? -3.230 -1.400 5.867 1.00 0.00 34 LEU A N 2
ATOM 1725 C CA . LEU A 1 34 ? -3.613 -2.504 5.001 1.00 0.00 34 LEU A CA 2
ATOM 1726 C C . LEU A 1 34 ? -2.634 -2.641 3.843 1.00 0.00 34 LEU A C 2
ATOM 1727 O O . LEU A 1 34 ? -1.760 -1.795 3.650 1.00 0.00 34 LEU A O 2
ATOM 1743 N N . ALA A 1 35 ? -2.801 -3.697 3.068 1.00 0.00 35 ALA A N 2
ATOM 1744 C CA . ALA A 1 35 ? -1.964 -3.939 1.903 1.00 0.00 35 ALA A CA 2
ATOM 1745 C C . ALA A 1 35 ? -2.776 -4.569 0.783 1.00 0.00 35 ALA A C 2
ATOM 1746 O O . ALA A 1 35 ? -3.744 -5.289 1.038 1.00 0.00 35 ALA A O 2
ATOM 1753 N N . TYR A 1 36 ? -2.384 -4.300 -0.451 1.00 0.00 36 TYR A N 2
ATOM 1754 C CA . TYR A 1 36 ? -3.091 -4.831 -1.604 1.00 0.00 36 TYR A CA 2
ATOM 1755 C C . TYR A 1 36 ? -2.136 -5.594 -2.517 1.00 0.00 36 TYR A C 2
ATOM 1756 O O . TYR A 1 36 ? -0.973 -5.214 -2.667 1.00 0.00 36 TYR A O 2
ATOM 1774 N N . PRO A 1 37 ? -2.612 -6.690 -3.129 1.00 0.00 37 PRO A N 2
ATOM 1775 C CA . PRO A 1 37 ? -1.804 -7.525 -4.015 1.00 0.00 37 PRO A CA 2
ATOM 1776 C C . PRO A 1 37 ? -1.663 -6.953 -5.426 1.00 0.00 37 PRO A C 2
ATOM 1777 O O . PRO A 1 37 ? -2.627 -6.469 -6.025 1.00 0.00 37 PRO A O 2
ATOM 1788 N N . ILE A 1 38 ? -0.448 -7.012 -5.940 1.00 0.00 38 ILE A N 2
ATOM 1789 C CA . ILE A 1 38 ? -0.145 -6.615 -7.308 1.00 0.00 38 ILE A CA 2
ATOM 1790 C C . ILE A 1 38 ? 0.396 -7.815 -8.079 1.00 0.00 38 ILE A C 2
ATOM 1791 O O . ILE A 1 38 ? 1.048 -8.677 -7.502 1.00 0.00 38 ILE A O 2
ATOM 1807 N N . LYS A 1 39 ? 0.089 -7.902 -9.361 1.00 0.00 39 LYS A N 2
ATOM 1808 C CA . LYS A 1 39 ? 0.702 -8.915 -10.196 1.00 0.00 39 LYS A CA 2
ATOM 1809 C C . LYS A 1 39 ? 1.155 -8.301 -11.510 1.00 0.00 39 LYS A C 2
ATOM 1810 O O . LYS A 1 39 ? 0.388 -8.224 -12.474 1.00 0.00 39 LYS A O 2
ATOM 1829 N N . ASP A 1 40 ? 2.396 -7.814 -11.507 1.00 0.00 40 ASP A N 2
ATOM 1830 C CA . ASP A 1 40 ? 3.020 -7.210 -12.682 1.00 0.00 40 ASP A CA 2
ATOM 1831 C C . ASP A 1 40 ? 2.172 -6.065 -13.235 1.00 0.00 40 ASP A C 2
ATOM 1832 O O . ASP A 1 40 ? 1.752 -6.076 -14.394 1.00 0.00 40 ASP A O 2
ATOM 1841 N N . GLY A 1 41 ? 1.888 -5.092 -12.377 1.00 0.00 41 GLY A N 2
ATOM 1842 C CA . GLY A 1 41 ? 1.180 -3.898 -12.808 1.00 0.00 41 GLY A CA 2
ATOM 1843 C C . GLY A 1 41 ? -0.327 -4.075 -12.823 1.00 0.00 41 GLY A C 2
ATOM 1844 O O . GLY A 1 41 ? -1.064 -3.147 -13.145 1.00 0.00 41 GLY A O 2
ATOM 1848 N N . ILE A 1 42 ? -0.779 -5.270 -12.474 1.00 0.00 42 ILE A N 2
ATOM 1849 C CA . ILE A 1 42 ? -2.200 -5.593 -12.458 1.00 0.00 42 ILE A CA 2
ATOM 1850 C C . ILE A 1 42 ? -2.709 -5.707 -11.020 1.00 0.00 42 ILE A C 2
ATOM 1851 O O . ILE A 1 42 ? -2.581 -6.760 -10.393 1.00 0.00 42 ILE A O 2
ATOM 1867 N N . PRO A 1 43 ? -3.204 -4.593 -10.451 1.00 0.00 43 PRO A N 2
ATOM 1868 C CA . PRO A 1 43 ? -3.695 -4.554 -9.068 1.00 0.00 43 PRO A CA 2
ATOM 1869 C C . PRO A 1 43 ? -4.825 -5.548 -8.824 1.00 0.00 43 PRO A C 2
ATOM 1870 O O . PRO A 1 43 ? -5.963 -5.335 -9.251 1.00 0.00 43 PRO A O 2
ATOM 1881 N N . TYR A 1 44 ? -4.505 -6.628 -8.133 1.00 0.00 44 TYR A N 2
ATOM 1882 C CA . TYR A 1 44 ? -5.481 -7.661 -7.827 1.00 0.00 44 TYR A CA 2
ATOM 1883 C C . TYR A 1 44 ? -6.046 -7.410 -6.433 1.00 0.00 44 TYR A C 2
ATOM 1884 O O . TYR A 1 44 ? -5.807 -8.170 -5.495 1.00 0.00 44 TYR A O 2
ATOM 1902 N N . MET A 1 45 ? -6.788 -6.321 -6.310 1.00 0.00 45 MET A N 2
ATOM 1903 C CA . MET A 1 45 ? -7.248 -5.839 -5.025 1.00 0.00 45 MET A CA 2
ATOM 1904 C C . MET A 1 45 ? -8.573 -6.474 -4.653 1.00 0.00 45 MET A C 2
ATOM 1905 O O . MET A 1 45 ? -9.643 -5.949 -4.962 1.00 0.00 45 MET A O 2
ATOM 1919 N N . LEU A 1 46 ? -8.487 -7.627 -4.026 1.00 0.00 46 LEU A N 2
ATOM 1920 C CA . LEU A 1 46 ? -9.656 -8.291 -3.493 1.00 0.00 46 LEU A CA 2
ATOM 1921 C C . LEU A 1 46 ? -9.853 -7.860 -2.052 1.00 0.00 46 LEU A C 2
ATOM 1922 O O . LEU A 1 46 ? -8.913 -7.887 -1.262 1.00 0.00 46 LEU A O 2
ATOM 1938 N N . GLU A 1 47 ? -11.065 -7.454 -1.721 1.00 0.00 47 GLU A N 2
ATOM 1939 C CA . GLU A 1 47 ? -11.361 -6.904 -0.406 1.00 0.00 47 GLU A CA 2
ATOM 1940 C C . GLU A 1 47 ? -11.075 -7.904 0.709 1.00 0.00 47 GLU A C 2
ATOM 1941 O O . GLU A 1 47 ? -10.623 -7.524 1.787 1.00 0.00 47 GLU A O 2
ATOM 1953 N N . ASN A 1 48 ? -11.331 -9.178 0.452 1.00 0.00 48 ASN A N 2
ATOM 1954 C CA . ASN A 1 48 ? -11.117 -10.204 1.466 1.00 0.00 48 ASN A CA 2
ATOM 1955 C C . ASN A 1 48 ? -9.688 -10.736 1.425 1.00 0.00 48 ASN A C 2
ATOM 1956 O O . ASN A 1 48 ? -9.104 -11.056 2.460 1.00 0.00 48 ASN A O 2
ATOM 1967 N N . GLU A 1 49 ? -9.121 -10.807 0.232 1.00 0.00 49 GLU A N 2
ATOM 1968 C CA . GLU A 1 49 ? -7.789 -11.383 0.063 1.00 0.00 49 GLU A CA 2
ATOM 1969 C C . GLU A 1 49 ? -6.691 -10.326 0.149 1.00 0.00 49 GLU A C 2
ATOM 1970 O O . GLU A 1 49 ? -5.508 -10.636 -0.021 1.00 0.00 49 GLU A O 2
ATOM 1982 N N . ALA A 1 50 ? -7.083 -9.079 0.380 1.00 0.00 50 ALA A N 2
ATOM 1983 C CA . ALA A 1 50 ? -6.139 -8.042 0.787 1.00 0.00 50 ALA A CA 2
ATOM 1984 C C . ALA A 1 50 ? -5.343 -8.499 2.014 1.00 0.00 50 ALA A C 2
ATOM 1985 O O . ALA A 1 50 ? -5.769 -9.398 2.746 1.00 0.00 50 ALA A O 2
ATOM 1992 N N . ARG A 1 51 ? -4.199 -7.878 2.242 1.00 0.00 51 ARG A N 2
ATOM 1993 C CA . ARG A 1 51 ? -3.279 -8.321 3.275 1.00 0.00 51 ARG A CA 2
ATOM 1994 C C . ARG A 1 51 ? -3.087 -7.269 4.367 1.00 0.00 51 ARG A C 2
ATOM 1995 O O . ARG A 1 51 ? -2.187 -6.446 4.279 1.00 0.00 51 ARG A O 2
ATOM 2016 N N . PRO A 1 52 ? -3.948 -7.249 5.393 1.00 0.00 52 PRO A N 2
ATOM 2017 C CA . PRO A 1 52 ? -3.771 -6.343 6.527 1.00 0.00 52 PRO A CA 2
ATOM 2018 C C . PRO A 1 52 ? -2.517 -6.698 7.321 1.00 0.00 52 PRO A C 2
ATOM 2019 O O . PRO A 1 52 ? -2.190 -7.877 7.483 1.00 0.00 52 PRO A O 2
ATOM 2030 N N . LEU A 1 53 ? -1.831 -5.685 7.826 1.00 0.00 53 LEU A N 2
ATOM 2031 C CA . LEU A 1 53 ? -0.589 -5.877 8.531 1.00 0.00 53 LEU A CA 2
ATOM 2032 C C . LEU A 1 53 ? -0.853 -6.262 9.970 1.00 0.00 53 LEU A C 2
ATOM 2033 O O . LEU A 1 53 ? -1.978 -6.150 10.462 1.00 0.00 53 LEU A O 2
ATOM 2049 N N . SER A 1 54 ? 0.175 -6.717 10.649 1.00 0.00 54 SER A N 2
ATOM 2050 C CA . SER A 1 54 ? 0.050 -7.019 12.053 1.00 0.00 54 SER A CA 2
ATOM 2051 C C . SER A 1 54 ? 0.653 -5.899 12.889 1.00 0.00 54 SER A C 2
ATOM 2052 O O . SER A 1 54 ? 1.434 -5.090 12.385 1.00 0.00 54 SER A O 2
ATOM 2060 N N . GLU A 1 55 ? 0.294 -5.874 14.163 1.00 0.00 55 GLU A N 2
ATOM 2061 C CA . GLU A 1 55 ? 0.698 -4.833 15.082 1.00 0.00 55 GLU A CA 2
ATOM 2062 C C . GLU A 1 55 ? 2.212 -4.682 15.141 1.00 0.00 55 GLU A C 2
ATOM 2063 O O . GLU A 1 55 ? 2.739 -3.579 15.051 1.00 0.00 55 GLU A O 2
ATOM 2075 N N . GLU A 1 56 ? 2.896 -5.804 15.294 1.00 0.00 56 GLU A N 2
ATOM 2076 C CA . GLU A 1 56 ? 4.347 -5.837 15.368 1.00 0.00 56 GLU A CA 2
ATOM 2077 C C . GLU A 1 56 ? 4.977 -5.232 14.113 1.00 0.00 56 GLU A C 2
ATOM 2078 O O . GLU A 1 56 ? 5.951 -4.481 14.197 1.00 0.00 56 GLU A O 2
ATOM 2090 N N . GLU A 1 57 ? 4.412 -5.557 12.953 1.00 0.00 57 GLU A N 2
ATOM 2091 C CA . GLU A 1 57 ? 4.840 -4.975 11.691 1.00 0.00 57 GLU A CA 2
ATOM 2092 C C . GLU A 1 57 ? 4.577 -3.479 11.670 1.00 0.00 57 GLU A C 2
ATOM 2093 O O . GLU A 1 57 ? 5.458 -2.685 11.358 1.00 0.00 57 GLU A O 2
ATOM 2105 N N . LEU A 1 58 ? 3.347 -3.121 12.008 1.00 0.00 58 LEU A N 2
ATOM 2106 C CA . LEU A 1 58 ? 2.915 -1.730 12.086 1.00 0.00 58 LEU A CA 2
ATOM 2107 C C . LEU A 1 58 ? 3.842 -0.906 12.976 1.00 0.00 58 LEU A C 2
ATOM 2108 O O . LEU A 1 58 ? 4.219 0.221 12.638 1.00 0.00 58 LEU A O 2
ATOM 2124 N N . LYS A 1 59 ? 4.186 -1.475 14.119 1.00 0.00 59 LYS A N 2
ATOM 2125 C CA . LYS A 1 59 ? 5.105 -0.863 15.048 1.00 0.00 59 LYS A CA 2
ATOM 2126 C C . LYS A 1 59 ? 6.466 -0.633 14.400 1.00 0.00 59 LYS A C 2
ATOM 2127 O O . LYS A 1 59 ? 7.029 0.462 14.464 1.00 0.00 59 LYS A O 2
ATOM 2146 N N . ALA A 1 60 ? 6.965 -1.659 13.745 1.00 0.00 60 ALA A N 2
ATOM 2147 C CA . ALA A 1 60 ? 8.305 -1.638 13.178 1.00 0.00 60 ALA A CA 2
ATOM 2148 C C . ALA A 1 60 ? 8.285 -1.338 11.683 1.00 0.00 60 ALA A C 2
ATOM 2149 O O . ALA A 1 60 ? 8.880 -2.062 10.883 1.00 0.00 60 ALA A O 2
ATOM 2156 N N . LEU A 1 61 ? 7.612 -0.262 11.313 1.00 0.00 61 LEU A N 2
ATOM 2157 C CA . LEU A 1 61 ? 7.578 0.175 9.920 1.00 0.00 61 LEU A CA 2
ATOM 2158 C C . LEU A 1 61 ? 8.758 1.087 9.605 1.00 0.00 61 LEU A C 2
ATOM 2159 O O . LEU A 1 61 ? 8.728 1.857 8.643 1.00 0.00 61 LEU A O 2
ATOM 2175 N N . GLU A 1 62 ? 9.796 0.967 10.421 1.00 0.00 62 GLU A N 2
ATOM 2176 C CA . GLU A 1 62 ? 11.038 1.710 10.256 1.00 0.00 62 GLU A CA 2
ATOM 2177 C C . GLU A 1 62 ? 10.832 3.228 10.283 1.00 0.00 62 GLU A C 2
ATOM 2178 O O . GLU A 1 62 ? 9.736 3.723 10.575 1.00 0.00 62 GLU A O 2
ATOM 2190 N N . HIS A 1 63 ? 11.920 3.953 10.005 1.00 0.00 63 HIS A N 2
ATOM 2191 C CA . HIS A 1 63 ? 11.930 5.415 9.968 1.00 0.00 63 HIS A CA 2
ATOM 2192 C C . HIS A 1 63 ? 11.645 5.995 11.352 1.00 0.00 63 HIS A C 2
ATOM 2193 O O . HIS A 1 63 ? 12.571 6.294 12.106 1.00 0.00 63 HIS A O 2
ATOM 2208 N N . HIS A 1 64 ? 10.367 6.126 11.680 1.00 0.00 64 HIS A N 2
ATOM 2209 C CA . HIS A 1 64 ? 9.937 6.710 12.942 1.00 0.00 64 HIS A CA 2
ATOM 2210 C C . HIS A 1 64 ? 8.416 6.663 13.009 1.00 0.00 64 HIS A C 2
ATOM 2211 O O . HIS A 1 64 ? 7.751 6.622 11.975 1.00 0.00 64 HIS A O 2
ATOM 2226 N N . HIS A 1 65 ? 7.868 6.645 14.210 1.00 0.00 65 HIS A N 2
ATOM 2227 C CA . HIS A 1 65 ? 6.428 6.741 14.379 1.00 0.00 65 HIS A CA 2
ATOM 2228 C C . HIS A 1 65 ? 6.116 7.934 15.266 1.00 0.00 65 HIS A C 2
ATOM 2229 O O . HIS A 1 65 ? 6.651 8.049 16.366 1.00 0.00 65 HIS A O 2
ATOM 2244 N N . HIS A 1 66 ? 5.260 8.819 14.787 1.00 0.00 66 HIS A N 2
ATOM 2245 C CA . HIS A 1 66 ? 5.017 10.078 15.474 1.00 0.00 66 HIS A CA 2
ATOM 2246 C C . HIS A 1 66 ? 4.020 9.907 16.616 1.00 0.00 66 HIS A C 2
ATOM 2247 O O . HIS A 1 66 ? 2.909 9.416 16.423 1.00 0.00 66 HIS A O 2
ATOM 2262 N N . HIS A 1 67 ? 4.448 10.298 17.808 1.00 0.00 67 HIS A N 2
ATOM 2263 C CA . HIS A 1 67 ? 3.588 10.328 18.984 1.00 0.00 67 HIS A CA 2
ATOM 2264 C C . HIS A 1 67 ? 4.198 11.240 20.035 1.00 0.00 67 HIS A C 2
ATOM 2265 O O . HIS A 1 67 ? 5.403 11.184 20.287 1.00 0.00 67 HIS A O 2
ATOM 2280 N N . HIS A 1 68 ? 3.372 12.078 20.636 1.00 0.00 68 HIS A N 2
ATOM 2281 C CA . HIS A 1 68 ? 3.840 13.021 21.639 1.00 0.00 68 HIS A CA 2
ATOM 2282 C C . HIS A 1 68 ? 2.825 13.128 22.770 1.00 0.00 68 HIS A C 2
ATOM 2283 O O . HIS A 1 68 ? 1.824 13.853 22.610 1.00 0.00 68 HIS A O 2
ATOM 2299 N N . MET A 1 1 ? 5.796 14.215 -7.130 1.00 0.00 1 MET A N 3
ATOM 2300 C CA . MET A 1 1 ? 5.572 14.981 -8.379 1.00 0.00 1 MET A CA 3
ATOM 2301 C C . MET A 1 1 ? 4.082 15.216 -8.581 1.00 0.00 1 MET A C 3
ATOM 2302 O O . MET A 1 1 ? 3.277 14.304 -8.395 1.00 0.00 1 MET A O 3
ATOM 2318 N N . GLU A 1 2 ? 3.716 16.434 -8.961 1.00 0.00 2 GLU A N 3
ATOM 2319 C CA . GLU A 1 2 ? 2.314 16.777 -9.150 1.00 0.00 2 GLU A CA 3
ATOM 2320 C C . GLU A 1 2 ? 1.838 16.342 -10.532 1.00 0.00 2 GLU A C 3
ATOM 2321 O O . GLU A 1 2 ? 2.172 16.960 -11.543 1.00 0.00 2 GLU A O 3
ATOM 2333 N N . LYS A 1 3 ? 1.079 15.259 -10.557 1.00 0.00 3 LYS A N 3
ATOM 2334 C CA . LYS A 1 3 ? 0.525 14.716 -11.783 1.00 0.00 3 LYS A CA 3
ATOM 2335 C C . LYS A 1 3 ? -0.910 14.273 -11.541 1.00 0.00 3 LYS A C 3
ATOM 2336 O O . LYS A 1 3 ? -1.394 14.294 -10.409 1.00 0.00 3 LYS A O 3
ATOM 2355 N N . LYS A 1 4 ? -1.577 13.867 -12.604 1.00 0.00 4 LYS A N 3
ATOM 2356 C CA . LYS A 1 4 ? -2.850 13.193 -12.487 1.00 0.00 4 LYS A CA 3
ATOM 2357 C C . LYS A 1 4 ? -2.736 11.811 -13.116 1.00 0.00 4 LYS A C 3
ATOM 2358 O O . LYS A 1 4 ? -1.650 11.427 -13.555 1.00 0.00 4 LYS A O 3
ATOM 2377 N N . PHE A 1 5 ? -3.845 11.066 -13.127 1.00 0.00 5 PHE A N 3
ATOM 2378 C CA . PHE A 1 5 ? -3.883 9.692 -13.645 1.00 0.00 5 PHE A CA 3
ATOM 2379 C C . PHE A 1 5 ? -3.227 8.720 -12.658 1.00 0.00 5 PHE A C 3
ATOM 2380 O O . PHE A 1 5 ? -3.297 7.505 -12.816 1.00 0.00 5 PHE A O 3
ATOM 2397 N N . LEU A 1 6 ? -2.616 9.262 -11.618 1.00 0.00 6 LEU A N 3
ATOM 2398 C CA . LEU A 1 6 ? -1.970 8.442 -10.605 1.00 0.00 6 LEU A CA 3
ATOM 2399 C C . LEU A 1 6 ? -2.946 8.076 -9.494 1.00 0.00 6 LEU A C 3
ATOM 2400 O O . LEU A 1 6 ? -2.711 7.138 -8.735 1.00 0.00 6 LEU A O 3
ATOM 2416 N N . ASP A 1 7 ? -4.051 8.809 -9.419 1.00 0.00 7 ASP A N 3
ATOM 2417 C CA . ASP A 1 7 ? -5.062 8.579 -8.389 1.00 0.00 7 ASP A CA 3
ATOM 2418 C C . ASP A 1 7 ? -6.117 7.599 -8.897 1.00 0.00 7 ASP A C 3
ATOM 2419 O O . ASP A 1 7 ? -7.211 7.491 -8.346 1.00 0.00 7 ASP A O 3
ATOM 2428 N N . ILE A 1 8 ? -5.785 6.882 -9.966 1.00 0.00 8 ILE A N 3
ATOM 2429 C CA . ILE A 1 8 ? -6.682 5.868 -10.507 1.00 0.00 8 ILE A CA 3
ATOM 2430 C C . ILE A 1 8 ? -6.673 4.632 -9.619 1.00 0.00 8 ILE A C 3
ATOM 2431 O O . ILE A 1 8 ? -7.656 3.897 -9.539 1.00 0.00 8 ILE A O 3
ATOM 2447 N N . LEU A 1 9 ? -5.551 4.422 -8.941 1.00 0.00 9 LEU A N 3
ATOM 2448 C CA . LEU A 1 9 ? -5.392 3.294 -8.042 1.00 0.00 9 LEU A CA 3
ATOM 2449 C C . LEU A 1 9 ? -5.595 3.757 -6.612 1.00 0.00 9 LEU A C 3
ATOM 2450 O O . LEU A 1 9 ? -4.794 4.525 -6.078 1.00 0.00 9 LEU A O 3
ATOM 2466 N N . VAL A 1 10 ? -6.675 3.301 -6.008 1.00 0.00 10 VAL A N 3
ATOM 2467 C CA . VAL A 1 10 ? -7.012 3.675 -4.645 1.00 0.00 10 VAL A CA 3
ATOM 2468 C C . VAL A 1 10 ? -7.553 2.472 -3.889 1.00 0.00 10 VAL A C 3
ATOM 2469 O O . VAL A 1 10 ? -7.873 1.447 -4.494 1.00 0.00 10 VAL A O 3
ATOM 2482 N N . CYS A 1 11 ? -7.637 2.589 -2.570 1.00 0.00 11 CYS A N 3
ATOM 2483 C CA . CYS A 1 11 ? -8.256 1.551 -1.761 1.00 0.00 11 CYS A CA 3
ATOM 2484 C C . CYS A 1 11 ? -9.726 1.423 -2.152 1.00 0.00 11 CYS A C 3
ATOM 2485 O O . CYS A 1 11 ? -10.372 2.424 -2.456 1.00 0.00 11 CYS A O 3
ATOM 2493 N N . PRO A 1 12 ? -10.273 0.204 -2.166 1.00 0.00 12 PRO A N 3
ATOM 2494 C CA . PRO A 1 12 ? -11.680 -0.019 -2.511 1.00 0.00 12 PRO A CA 3
ATOM 2495 C C . PRO A 1 12 ? -12.634 0.562 -1.473 1.00 0.00 12 PRO A C 3
ATOM 2496 O O . PRO A 1 12 ? -13.482 1.395 -1.792 1.00 0.00 12 PRO A O 3
ATOM 2507 N N . VAL A 1 13 ? -12.469 0.143 -0.224 1.00 0.00 13 VAL A N 3
ATOM 2508 C CA . VAL A 1 13 ? -13.377 0.548 0.841 1.00 0.00 13 VAL A CA 3
ATOM 2509 C C . VAL A 1 13 ? -13.109 1.984 1.287 1.00 0.00 13 VAL A C 3
ATOM 2510 O O . VAL A 1 13 ? -13.895 2.887 0.999 1.00 0.00 13 VAL A O 3
ATOM 2523 N N . THR A 1 14 ? -11.989 2.184 1.979 1.00 0.00 14 THR A N 3
ATOM 2524 C CA . THR A 1 14 ? -11.620 3.497 2.495 1.00 0.00 14 THR A CA 3
ATOM 2525 C C . THR A 1 14 ? -11.503 4.514 1.361 1.00 0.00 14 THR A C 3
ATOM 2526 O O . THR A 1 14 ? -11.797 5.695 1.541 1.00 0.00 14 THR A O 3
ATOM 2537 N N . LYS A 1 15 ? -11.068 4.026 0.199 1.00 0.00 15 LYS A N 3
ATOM 2538 C CA . LYS A 1 15 ? -11.008 4.820 -1.024 1.00 0.00 15 LYS A CA 3
ATOM 2539 C C . LYS A 1 15 ? -10.127 6.054 -0.842 1.00 0.00 15 LYS A C 3
ATOM 2540 O O . LYS A 1 15 ? -10.614 7.186 -0.831 1.00 0.00 15 LYS A O 3
ATOM 2559 N N . GLY A 1 16 ? -8.830 5.825 -0.689 1.00 0.00 16 GLY A N 3
ATOM 2560 C CA . GLY A 1 16 ? -7.908 6.919 -0.464 1.00 0.00 16 GLY A CA 3
ATOM 2561 C C . GLY A 1 16 ? -6.509 6.612 -0.957 1.00 0.00 16 GLY A C 3
ATOM 2562 O O . GLY A 1 16 ? -6.327 5.780 -1.849 1.00 0.00 16 GLY A O 3
ATOM 2566 N N . ARG A 1 17 ? -5.527 7.277 -0.360 1.00 0.00 17 ARG A N 3
ATOM 2567 C CA . ARG A 1 17 ? -4.145 7.186 -0.781 1.00 0.00 17 ARG A CA 3
ATOM 2568 C C . ARG A 1 17 ? -3.537 5.815 -0.501 1.00 0.00 17 ARG A C 3
ATOM 2569 O O . ARG A 1 17 ? -3.869 5.156 0.485 1.00 0.00 17 ARG A O 3
ATOM 2590 N N . LEU A 1 18 ? -2.642 5.399 -1.383 1.00 0.00 18 LEU A N 3
ATOM 2591 C CA . LEU A 1 18 ? -1.905 4.158 -1.217 1.00 0.00 18 LEU A CA 3
ATOM 2592 C C . LEU A 1 18 ? -0.497 4.460 -0.726 1.00 0.00 18 LEU A C 3
ATOM 2593 O O . LEU A 1 18 ? 0.239 5.224 -1.354 1.00 0.00 18 LEU A O 3
ATOM 2609 N N . GLU A 1 19 ? -0.132 3.865 0.395 1.00 0.00 19 GLU A N 3
ATOM 2610 C CA . GLU A 1 19 ? 1.179 4.076 0.985 1.00 0.00 19 GLU A CA 3
ATOM 2611 C C . GLU A 1 19 ? 2.181 3.106 0.368 1.00 0.00 19 GLU A C 3
ATOM 2612 O O . GLU A 1 19 ? 2.066 1.886 0.512 1.00 0.00 19 GLU A O 3
ATOM 2624 N N . TYR A 1 20 ? 3.147 3.659 -0.346 1.00 0.00 20 TYR A N 3
ATOM 2625 C CA . TYR A 1 20 ? 4.048 2.868 -1.167 1.00 0.00 20 TYR A CA 3
ATOM 2626 C C . TYR A 1 20 ? 5.305 2.480 -0.394 1.00 0.00 20 TYR A C 3
ATOM 2627 O O . TYR A 1 20 ? 6.246 3.264 -0.287 1.00 0.00 20 TYR A O 3
ATOM 2645 N N . HIS A 1 21 ? 5.303 1.278 0.170 1.00 0.00 21 HIS A N 3
ATOM 2646 C CA . HIS A 1 21 ? 6.484 0.761 0.855 1.00 0.00 21 HIS A CA 3
ATOM 2647 C C . HIS A 1 21 ? 7.356 -0.028 -0.115 1.00 0.00 21 HIS A C 3
ATOM 2648 O O . HIS A 1 21 ? 8.579 -0.023 0.003 1.00 0.00 21 HIS A O 3
ATOM 2663 N N . GLN A 1 22 ? 6.706 -0.704 -1.067 1.00 0.00 22 GLN A N 3
ATOM 2664 C CA . GLN A 1 22 ? 7.396 -1.487 -2.093 1.00 0.00 22 GLN A CA 3
ATOM 2665 C C . GLN A 1 22 ? 8.363 -2.502 -1.475 1.00 0.00 22 GLN A C 3
ATOM 2666 O O . GLN A 1 22 ? 9.567 -2.261 -1.398 1.00 0.00 22 GLN A O 3
ATOM 2680 N N . ASP A 1 23 ? 7.837 -3.630 -1.017 1.00 0.00 23 ASP A N 3
ATOM 2681 C CA . ASP A 1 23 ? 8.691 -4.689 -0.490 1.00 0.00 23 ASP A CA 3
ATOM 2682 C C . ASP A 1 23 ? 8.666 -5.893 -1.423 1.00 0.00 23 ASP A C 3
ATOM 2683 O O . ASP A 1 23 ? 9.631 -6.147 -2.143 1.00 0.00 23 ASP A O 3
ATOM 2692 N N . LYS A 1 24 ? 7.553 -6.617 -1.431 1.00 0.00 24 LYS A N 3
ATOM 2693 C CA . LYS A 1 24 ? 7.360 -7.728 -2.352 1.00 0.00 24 LYS A CA 3
ATOM 2694 C C . LYS A 1 24 ? 6.439 -7.276 -3.476 1.00 0.00 24 LYS A C 3
ATOM 2695 O O . LYS A 1 24 ? 5.549 -8.012 -3.912 1.00 0.00 24 LYS A O 3
ATOM 2714 N N . GLN A 1 25 ? 6.701 -6.060 -3.957 1.00 0.00 25 GLN A N 3
ATOM 2715 C CA . GLN A 1 25 ? 5.818 -5.369 -4.884 1.00 0.00 25 GLN A CA 3
ATOM 2716 C C . GLN A 1 25 ? 4.408 -5.317 -4.313 1.00 0.00 25 GLN A C 3
ATOM 2717 O O . GLN A 1 25 ? 3.521 -6.057 -4.735 1.00 0.00 25 GLN A O 3
ATOM 2731 N N . GLU A 1 26 ? 4.227 -4.464 -3.315 1.00 0.00 26 GLU A N 3
ATOM 2732 C CA . GLU A 1 26 ? 2.976 -4.388 -2.591 1.00 0.00 26 GLU A CA 3
ATOM 2733 C C . GLU A 1 26 ? 2.606 -2.940 -2.275 1.00 0.00 26 GLU A C 3
ATOM 2734 O O . GLU A 1 26 ? 3.477 -2.068 -2.178 1.00 0.00 26 GLU A O 3
ATOM 2746 N N . LEU A 1 27 ? 1.313 -2.702 -2.118 1.00 0.00 27 LEU A N 3
ATOM 2747 C CA . LEU A 1 27 ? 0.790 -1.401 -1.733 1.00 0.00 27 LEU A CA 3
ATOM 2748 C C . LEU A 1 27 ? 0.193 -1.496 -0.338 1.00 0.00 27 LEU A C 3
ATOM 2749 O O . LEU A 1 27 ? -0.485 -2.469 -0.017 1.00 0.00 27 LEU A O 3
ATOM 2765 N N . TRP A 1 28 ? 0.433 -0.495 0.490 1.00 0.00 28 TRP A N 3
ATOM 2766 C CA . TRP A 1 28 ? -0.031 -0.534 1.866 1.00 0.00 28 TRP A CA 3
ATOM 2767 C C . TRP A 1 28 ? -1.148 0.476 2.082 1.00 0.00 28 TRP A C 3
ATOM 2768 O O . TRP A 1 28 ? -1.151 1.557 1.494 1.00 0.00 28 TRP A O 3
ATOM 2789 N N . SER A 1 29 ? -2.115 0.101 2.895 1.00 0.00 29 SER A N 3
ATOM 2790 C CA . SER A 1 29 ? -3.190 0.994 3.266 1.00 0.00 29 SER A CA 3
ATOM 2791 C C . SER A 1 29 ? -3.391 0.949 4.772 1.00 0.00 29 SER A C 3
ATOM 2792 O O . SER A 1 29 ? -4.221 0.197 5.277 1.00 0.00 29 SER A O 3
ATOM 2800 N N . ARG A 1 30 ? -2.612 1.745 5.489 1.00 0.00 30 ARG A N 3
ATOM 2801 C CA . ARG A 1 30 ? -2.631 1.729 6.943 1.00 0.00 30 ARG A CA 3
ATOM 2802 C C . ARG A 1 30 ? -3.889 2.396 7.474 1.00 0.00 30 ARG A C 3
ATOM 2803 O O . ARG A 1 30 ? -4.255 2.213 8.632 1.00 0.00 30 ARG A O 3
ATOM 2824 N N . GLN A 1 31 ? -4.550 3.163 6.616 1.00 0.00 31 GLN A N 3
ATOM 2825 C CA . GLN A 1 31 ? -5.826 3.763 6.949 1.00 0.00 31 GLN A CA 3
ATOM 2826 C C . GLN A 1 31 ? -6.910 2.691 7.063 1.00 0.00 31 GLN A C 3
ATOM 2827 O O . GLN A 1 31 ? -7.970 2.915 7.650 1.00 0.00 31 GLN A O 3
ATOM 2841 N N . ALA A 1 32 ? -6.632 1.529 6.482 1.00 0.00 32 ALA A N 3
ATOM 2842 C CA . ALA A 1 32 ? -7.501 0.367 6.612 1.00 0.00 32 ALA A CA 3
ATOM 2843 C C . ALA A 1 32 ? -6.763 -0.751 7.342 1.00 0.00 32 ALA A C 3
ATOM 2844 O O . ALA A 1 32 ? -7.341 -1.786 7.671 1.00 0.00 32 ALA A O 3
ATOM 2851 N N . LYS A 1 33 ? -5.472 -0.510 7.589 1.00 0.00 33 LYS A N 3
ATOM 2852 C CA . LYS A 1 33 ? -4.596 -1.455 8.280 1.00 0.00 33 LYS A CA 3
ATOM 2853 C C . LYS A 1 33 ? -4.430 -2.739 7.467 1.00 0.00 33 LYS A C 3
ATOM 2854 O O . LYS A 1 33 ? -4.160 -3.810 8.012 1.00 0.00 33 LYS A O 3
ATOM 2873 N N . LEU A 1 34 ? -4.545 -2.603 6.148 1.00 0.00 34 LEU A N 3
ATOM 2874 C CA . LEU A 1 34 ? -4.432 -3.732 5.233 1.00 0.00 34 LEU A CA 3
ATOM 2875 C C . LEU A 1 34 ? -3.337 -3.471 4.203 1.00 0.00 34 LEU A C 3
ATOM 2876 O O . LEU A 1 34 ? -2.757 -2.382 4.157 1.00 0.00 34 LEU A O 3
ATOM 2892 N N . ALA A 1 35 ? -3.073 -4.468 3.376 1.00 0.00 35 ALA A N 3
ATOM 2893 C CA . ALA A 1 35 ? -2.084 -4.355 2.312 1.00 0.00 35 ALA A CA 3
ATOM 2894 C C . ALA A 1 35 ? -2.554 -5.104 1.068 1.00 0.00 35 ALA A C 3
ATOM 2895 O O . ALA A 1 35 ? -3.282 -6.096 1.167 1.00 0.00 35 ALA A O 3
ATOM 2902 N N . TYR A 1 36 ? -2.141 -4.625 -0.097 1.00 0.00 36 TYR A N 3
ATOM 2903 C CA . TYR A 1 36 ? -2.532 -5.228 -1.365 1.00 0.00 36 TYR A CA 3
ATOM 2904 C C . TYR A 1 36 ? -1.290 -5.585 -2.180 1.00 0.00 36 TYR A C 3
ATOM 2905 O O . TYR A 1 36 ? -0.296 -4.862 -2.143 1.00 0.00 36 TYR A O 3
ATOM 2923 N N . PRO A 1 37 ? -1.323 -6.703 -2.917 1.00 0.00 37 PRO A N 3
ATOM 2924 C CA . PRO A 1 37 ? -0.194 -7.143 -3.736 1.00 0.00 37 PRO A CA 3
ATOM 2925 C C . PRO A 1 37 ? -0.200 -6.540 -5.145 1.00 0.00 37 PRO A C 3
ATOM 2926 O O . PRO A 1 37 ? -1.246 -6.138 -5.664 1.00 0.00 37 PRO A O 3
ATOM 2937 N N . ILE A 1 38 ? 0.980 -6.483 -5.752 1.00 0.00 38 ILE A N 3
ATOM 2938 C CA . ILE A 1 38 ? 1.149 -5.931 -7.090 1.00 0.00 38 ILE A CA 3
ATOM 2939 C C . ILE A 1 38 ? 1.835 -6.940 -8.011 1.00 0.00 38 ILE A C 3
ATOM 2940 O O . ILE A 1 38 ? 2.807 -7.595 -7.624 1.00 0.00 38 ILE A O 3
ATOM 2956 N N . LYS A 1 39 ? 1.321 -7.067 -9.226 1.00 0.00 39 LYS A N 3
ATOM 2957 C CA . LYS A 1 39 ? 1.902 -7.942 -10.220 1.00 0.00 39 LYS A CA 3
ATOM 2958 C C . LYS A 1 39 ? 2.293 -7.133 -11.446 1.00 0.00 39 LYS A C 3
ATOM 2959 O O . LYS A 1 39 ? 1.714 -7.295 -12.519 1.00 0.00 39 LYS A O 3
ATOM 2978 N N . ASP A 1 40 ? 3.262 -6.238 -11.251 1.00 0.00 40 ASP A N 3
ATOM 2979 C CA . ASP A 1 40 ? 3.719 -5.315 -12.291 1.00 0.00 40 ASP A CA 3
ATOM 2980 C C . ASP A 1 40 ? 2.545 -4.583 -12.934 1.00 0.00 40 ASP A C 3
ATOM 2981 O O . ASP A 1 40 ? 2.123 -4.902 -14.047 1.00 0.00 40 ASP A O 3
ATOM 2990 N N . GLY A 1 41 ? 1.974 -3.645 -12.190 1.00 0.00 41 GLY A N 3
ATOM 2991 C CA . GLY A 1 41 ? 0.915 -2.813 -12.730 1.00 0.00 41 GLY A CA 3
ATOM 2992 C C . GLY A 1 41 ? -0.455 -3.409 -12.499 1.00 0.00 41 GLY A C 3
ATOM 2993 O O . GLY A 1 41 ? -1.470 -2.838 -12.897 1.00 0.00 41 GLY A O 3
ATOM 2997 N N . ILE A 1 42 ? -0.478 -4.567 -11.856 1.00 0.00 42 ILE A N 3
ATOM 2998 C CA . ILE A 1 42 ? -1.723 -5.246 -11.529 1.00 0.00 42 ILE A CA 3
ATOM 2999 C C . ILE A 1 42 ? -1.935 -5.282 -10.019 1.00 0.00 42 ILE A C 3
ATOM 3000 O O . ILE A 1 42 ? -1.458 -6.195 -9.342 1.00 0.00 42 ILE A O 3
ATOM 3016 N N . PRO A 1 43 ? -2.575 -4.240 -9.465 1.00 0.00 43 PRO A N 3
ATOM 3017 C CA . PRO A 1 43 ? -2.930 -4.184 -8.050 1.00 0.00 43 PRO A CA 3
ATOM 3018 C C . PRO A 1 43 ? -4.138 -5.064 -7.753 1.00 0.00 43 PRO A C 3
ATOM 3019 O O . PRO A 1 43 ? -5.172 -4.955 -8.412 1.00 0.00 43 PRO A O 3
ATOM 3030 N N . TYR A 1 44 ? -4.011 -5.937 -6.774 1.00 0.00 44 TYR A N 3
ATOM 3031 C CA . TYR A 1 44 ? -5.115 -6.796 -6.393 1.00 0.00 44 TYR A CA 3
ATOM 3032 C C . TYR A 1 44 ? -5.890 -6.180 -5.243 1.00 0.00 44 TYR A C 3
ATOM 3033 O O . TYR A 1 44 ? -5.750 -6.592 -4.091 1.00 0.00 44 TYR A O 3
ATOM 3051 N N . MET A 1 45 ? -6.685 -5.168 -5.561 1.00 0.00 45 MET A N 3
ATOM 3052 C CA . MET A 1 45 ? -7.535 -4.520 -4.568 1.00 0.00 45 MET A CA 3
ATOM 3053 C C . MET A 1 45 ? -8.763 -5.380 -4.269 1.00 0.00 45 MET A C 3
ATOM 3054 O O . MET A 1 45 ? -9.902 -4.969 -4.477 1.00 0.00 45 MET A O 3
ATOM 3068 N N . LEU A 1 46 ? -8.514 -6.588 -3.791 1.00 0.00 46 LEU A N 3
ATOM 3069 C CA . LEU A 1 46 ? -9.570 -7.511 -3.443 1.00 0.00 46 LEU A CA 3
ATOM 3070 C C . LEU A 1 46 ? -9.621 -7.675 -1.935 1.00 0.00 46 LEU A C 3
ATOM 3071 O O . LEU A 1 46 ? -8.623 -8.038 -1.320 1.00 0.00 46 LEU A O 3
ATOM 3087 N N . GLU A 1 47 ? -10.777 -7.407 -1.345 1.00 0.00 47 GLU A N 3
ATOM 3088 C CA . GLU A 1 47 ? -10.938 -7.479 0.104 1.00 0.00 47 GLU A CA 3
ATOM 3089 C C . GLU A 1 47 ? -10.638 -8.879 0.627 1.00 0.00 47 GLU A C 3
ATOM 3090 O O . GLU A 1 47 ? -10.191 -9.044 1.759 1.00 0.00 47 GLU A O 3
ATOM 3102 N N . ASN A 1 48 ? -10.881 -9.882 -0.208 1.00 0.00 48 ASN A N 3
ATOM 3103 C CA . ASN A 1 48 ? -10.613 -11.267 0.164 1.00 0.00 48 ASN A CA 3
ATOM 3104 C C . ASN A 1 48 ? -9.113 -11.547 0.192 1.00 0.00 48 ASN A C 3
ATOM 3105 O O . ASN A 1 48 ? -8.626 -12.319 1.019 1.00 0.00 48 ASN A O 3
ATOM 3116 N N . GLU A 1 49 ? -8.391 -10.901 -0.705 1.00 0.00 49 GLU A N 3
ATOM 3117 C CA . GLU A 1 49 ? -6.958 -11.132 -0.847 1.00 0.00 49 GLU A CA 3
ATOM 3118 C C . GLU A 1 49 ? -6.153 -10.205 0.056 1.00 0.00 49 GLU A C 3
ATOM 3119 O O . GLU A 1 49 ? -5.054 -10.550 0.490 1.00 0.00 49 GLU A O 3
ATOM 3131 N N . ALA A 1 50 ? -6.700 -9.028 0.327 1.00 0.00 50 ALA A N 3
ATOM 3132 C CA . ALA A 1 50 ? -6.042 -8.055 1.184 1.00 0.00 50 ALA A CA 3
ATOM 3133 C C . ALA A 1 50 ? -5.774 -8.635 2.568 1.00 0.00 50 ALA A C 3
ATOM 3134 O O . ALA A 1 50 ? -6.687 -9.115 3.244 1.00 0.00 50 ALA A O 3
ATOM 3141 N N . ARG A 1 51 ? -4.520 -8.599 2.977 1.00 0.00 51 ARG A N 3
ATOM 3142 C CA . ARG A 1 51 ? -4.125 -9.100 4.276 1.00 0.00 51 ARG A CA 3
ATOM 3143 C C . ARG A 1 51 ? -3.792 -7.937 5.201 1.00 0.00 51 ARG A C 3
ATOM 3144 O O . ARG A 1 51 ? -3.284 -6.911 4.750 1.00 0.00 51 ARG A O 3
ATOM 3165 N N . PRO A 1 52 ? -4.104 -8.063 6.496 1.00 0.00 52 PRO A N 3
ATOM 3166 C CA . PRO A 1 52 ? -3.822 -7.012 7.474 1.00 0.00 52 PRO A CA 3
ATOM 3167 C C . PRO A 1 52 ? -2.344 -6.927 7.830 1.00 0.00 52 PRO A C 3
ATOM 3168 O O . PRO A 1 52 ? -1.597 -7.898 7.682 1.00 0.00 52 PRO A O 3
ATOM 3179 N N . LEU A 1 53 ? -1.934 -5.763 8.298 1.00 0.00 53 LEU A N 3
ATOM 3180 C CA . LEU A 1 53 ? -0.568 -5.540 8.711 1.00 0.00 53 LEU A CA 3
ATOM 3181 C C . LEU A 1 53 ? -0.454 -5.652 10.213 1.00 0.00 53 LEU A C 3
ATOM 3182 O O . LEU A 1 53 ? -1.445 -5.515 10.931 1.00 0.00 53 LEU A O 3
ATOM 3198 N N . SER A 1 54 ? 0.749 -5.899 10.688 1.00 0.00 54 SER A N 3
ATOM 3199 C CA . SER A 1 54 ? 0.980 -5.957 12.117 1.00 0.00 54 SER A CA 3
ATOM 3200 C C . SER A 1 54 ? 1.384 -4.587 12.638 1.00 0.00 54 SER A C 3
ATOM 3201 O O . SER A 1 54 ? 1.680 -3.682 11.859 1.00 0.00 54 SER A O 3
ATOM 3209 N N . GLU A 1 55 ? 1.412 -4.454 13.953 1.00 0.00 55 GLU A N 3
ATOM 3210 C CA . GLU A 1 55 ? 1.711 -3.200 14.607 1.00 0.00 55 GLU A CA 3
ATOM 3211 C C . GLU A 1 55 ? 3.093 -2.695 14.235 1.00 0.00 55 GLU A C 3
ATOM 3212 O O . GLU A 1 55 ? 3.274 -1.517 13.954 1.00 0.00 55 GLU A O 3
ATOM 3224 N N . GLU A 1 56 ? 4.061 -3.594 14.244 1.00 0.00 56 GLU A N 3
ATOM 3225 C CA . GLU A 1 56 ? 5.434 -3.256 13.917 1.00 0.00 56 GLU A CA 3
ATOM 3226 C C . GLU A 1 56 ? 5.524 -2.700 12.498 1.00 0.00 56 GLU A C 3
ATOM 3227 O O . GLU A 1 56 ? 6.236 -1.733 12.243 1.00 0.00 56 GLU A O 3
ATOM 3239 N N . GLU A 1 57 ? 4.780 -3.309 11.589 1.00 0.00 57 GLU A N 3
ATOM 3240 C CA . GLU A 1 57 ? 4.709 -2.856 10.214 1.00 0.00 57 GLU A CA 3
ATOM 3241 C C . GLU A 1 57 ? 3.974 -1.526 10.113 1.00 0.00 57 GLU A C 3
ATOM 3242 O O . GLU A 1 57 ? 4.478 -0.566 9.533 1.00 0.00 57 GLU A O 3
ATOM 3254 N N . LEU A 1 58 ? 2.769 -1.499 10.666 1.00 0.00 58 LEU A N 3
ATOM 3255 C CA . LEU A 1 58 ? 1.960 -0.286 10.739 1.00 0.00 58 LEU A CA 3
ATOM 3256 C C . LEU A 1 58 ? 2.744 0.891 11.300 1.00 0.00 58 LEU A C 3
ATOM 3257 O O . LEU A 1 58 ? 2.665 2.007 10.785 1.00 0.00 58 LEU A O 3
ATOM 3273 N N . LYS A 1 59 ? 3.479 0.640 12.366 1.00 0.00 59 LYS A N 3
ATOM 3274 C CA . LYS A 1 59 ? 4.204 1.688 13.054 1.00 0.00 59 LYS A CA 3
ATOM 3275 C C . LYS A 1 59 ? 5.505 2.054 12.351 1.00 0.00 59 LYS A C 3
ATOM 3276 O O . LYS A 1 59 ? 5.760 3.224 12.067 1.00 0.00 59 LYS A O 3
ATOM 3295 N N . ALA A 1 60 ? 6.314 1.055 12.060 1.00 0.00 60 ALA A N 3
ATOM 3296 C CA . ALA A 1 60 ? 7.680 1.292 11.624 1.00 0.00 60 ALA A CA 3
ATOM 3297 C C . ALA A 1 60 ? 7.889 0.953 10.151 1.00 0.00 60 ALA A C 3
ATOM 3298 O O . ALA A 1 60 ? 8.793 0.195 9.799 1.00 0.00 60 ALA A O 3
ATOM 3305 N N . LEU A 1 61 ? 7.065 1.525 9.286 1.00 0.00 61 LEU A N 3
ATOM 3306 C CA . LEU A 1 61 ? 7.268 1.381 7.844 1.00 0.00 61 LEU A CA 3
ATOM 3307 C C . LEU A 1 61 ? 8.080 2.552 7.319 1.00 0.00 61 LEU A C 3
ATOM 3308 O O . LEU A 1 61 ? 8.340 2.681 6.122 1.00 0.00 61 LEU A O 3
ATOM 3324 N N . GLU A 1 62 ? 8.485 3.384 8.245 1.00 0.00 62 GLU A N 3
ATOM 3325 C CA . GLU A 1 62 ? 9.183 4.617 7.936 1.00 0.00 62 GLU A CA 3
ATOM 3326 C C . GLU A 1 62 ? 10.680 4.352 7.850 1.00 0.00 62 GLU A C 3
ATOM 3327 O O . GLU A 1 62 ? 11.193 3.436 8.499 1.00 0.00 62 GLU A O 3
ATOM 3339 N N . HIS A 1 63 ? 11.381 5.164 7.073 1.00 0.00 63 HIS A N 3
ATOM 3340 C CA . HIS A 1 63 ? 12.816 4.974 6.881 1.00 0.00 63 HIS A CA 3
ATOM 3341 C C . HIS A 1 63 ? 13.605 5.758 7.923 1.00 0.00 63 HIS A C 3
ATOM 3342 O O . HIS A 1 63 ? 14.766 6.104 7.714 1.00 0.00 63 HIS A O 3
ATOM 3357 N N . HIS A 1 64 ? 12.951 6.031 9.046 1.00 0.00 64 HIS A N 3
ATOM 3358 C CA . HIS A 1 64 ? 13.616 6.602 10.205 1.00 0.00 64 HIS A CA 3
ATOM 3359 C C . HIS A 1 64 ? 14.625 5.600 10.752 1.00 0.00 64 HIS A C 3
ATOM 3360 O O . HIS A 1 64 ? 15.816 5.892 10.825 1.00 0.00 64 HIS A O 3
ATOM 3375 N N . HIS A 1 65 ? 14.121 4.423 11.132 1.00 0.00 65 HIS A N 3
ATOM 3376 C CA . HIS A 1 65 ? 14.949 3.298 11.573 1.00 0.00 65 HIS A CA 3
ATOM 3377 C C . HIS A 1 65 ? 14.076 2.088 11.876 1.00 0.00 65 HIS A C 3
ATOM 3378 O O . HIS A 1 65 ? 13.379 2.051 12.891 1.00 0.00 65 HIS A O 3
ATOM 3393 N N . HIS A 1 66 ? 14.100 1.109 10.981 1.00 0.00 66 HIS A N 3
ATOM 3394 C CA . HIS A 1 66 ? 13.358 -0.129 11.189 1.00 0.00 66 HIS A CA 3
ATOM 3395 C C . HIS A 1 66 ? 14.342 -1.254 11.499 1.00 0.00 66 HIS A C 3
ATOM 3396 O O . HIS A 1 66 ? 14.612 -1.553 12.660 1.00 0.00 66 HIS A O 3
ATOM 3411 N N . HIS A 1 67 ? 14.884 -1.862 10.457 1.00 0.00 67 HIS A N 3
ATOM 3412 C CA . HIS A 1 67 ? 16.016 -2.766 10.604 1.00 0.00 67 HIS A CA 3
ATOM 3413 C C . HIS A 1 67 ? 17.193 -2.166 9.847 1.00 0.00 67 HIS A C 3
ATOM 3414 O O . HIS A 1 67 ? 18.307 -2.689 9.846 1.00 0.00 67 HIS A O 3
ATOM 3429 N N . HIS A 1 68 ? 16.908 -1.040 9.215 1.00 0.00 68 HIS A N 3
ATOM 3430 C CA . HIS A 1 68 ? 17.878 -0.288 8.449 1.00 0.00 68 HIS A CA 3
ATOM 3431 C C . HIS A 1 68 ? 17.656 1.190 8.717 1.00 0.00 68 HIS A C 3
ATOM 3432 O O . HIS A 1 68 ? 18.646 1.929 8.843 1.00 0.00 68 HIS A O 3
ATOM 3448 N N . MET A 1 1 ? 3.810 11.846 -20.102 1.00 0.00 1 MET A N 4
ATOM 3449 C CA . MET A 1 1 ? 4.786 12.885 -19.706 1.00 0.00 1 MET A CA 4
ATOM 3450 C C . MET A 1 1 ? 4.580 13.254 -18.240 1.00 0.00 1 MET A C 4
ATOM 3451 O O . MET A 1 1 ? 5.451 13.846 -17.600 1.00 0.00 1 MET A O 4
ATOM 3467 N N . GLU A 1 2 ? 3.409 12.903 -17.725 1.00 0.00 2 GLU A N 4
ATOM 3468 C CA . GLU A 1 2 ? 3.064 13.121 -16.331 1.00 0.00 2 GLU A CA 4
ATOM 3469 C C . GLU A 1 2 ? 3.914 12.224 -15.436 1.00 0.00 2 GLU A C 4
ATOM 3470 O O . GLU A 1 2 ? 4.214 11.084 -15.798 1.00 0.00 2 GLU A O 4
ATOM 3482 N N . LYS A 1 3 ? 4.295 12.728 -14.272 1.00 0.00 3 LYS A N 4
ATOM 3483 C CA . LYS A 1 3 ? 5.098 11.957 -13.348 1.00 0.00 3 LYS A CA 4
ATOM 3484 C C . LYS A 1 3 ? 4.334 11.700 -12.055 1.00 0.00 3 LYS A C 4
ATOM 3485 O O . LYS A 1 3 ? 3.229 12.213 -11.859 1.00 0.00 3 LYS A O 4
ATOM 3504 N N . LYS A 1 4 ? 4.954 10.907 -11.190 1.00 0.00 4 LYS A N 4
ATOM 3505 C CA . LYS A 1 4 ? 4.384 10.445 -9.933 1.00 0.00 4 LYS A CA 4
ATOM 3506 C C . LYS A 1 4 ? 2.941 9.956 -10.090 1.00 0.00 4 LYS A C 4
ATOM 3507 O O . LYS A 1 4 ? 2.074 10.231 -9.263 1.00 0.00 4 LYS A O 4
ATOM 3526 N N . PHE A 1 5 ? 2.704 9.173 -11.140 1.00 0.00 5 PHE A N 4
ATOM 3527 C CA . PHE A 1 5 ? 1.392 8.574 -11.368 1.00 0.00 5 PHE A CA 4
ATOM 3528 C C . PHE A 1 5 ? 1.097 7.510 -10.311 1.00 0.00 5 PHE A C 4
ATOM 3529 O O . PHE A 1 5 ? -0.039 7.081 -10.139 1.00 0.00 5 PHE A O 4
ATOM 3546 N N . LEU A 1 6 ? 2.139 7.085 -9.613 1.00 0.00 6 LEU A N 4
ATOM 3547 C CA . LEU A 1 6 ? 1.999 6.138 -8.520 1.00 0.00 6 LEU A CA 4
ATOM 3548 C C . LEU A 1 6 ? 1.584 6.854 -7.235 1.00 0.00 6 LEU A C 4
ATOM 3549 O O . LEU A 1 6 ? 1.051 6.246 -6.309 1.00 0.00 6 LEU A O 4
ATOM 3565 N N . ASP A 1 7 ? 1.831 8.156 -7.199 1.00 0.00 7 ASP A N 4
ATOM 3566 C CA . ASP A 1 7 ? 1.517 8.974 -6.030 1.00 0.00 7 ASP A CA 4
ATOM 3567 C C . ASP A 1 7 ? 0.009 9.144 -5.852 1.00 0.00 7 ASP A C 4
ATOM 3568 O O . ASP A 1 7 ? -0.477 9.311 -4.733 1.00 0.00 7 ASP A O 4
ATOM 3577 N N . ILE A 1 8 ? -0.731 9.078 -6.954 1.00 0.00 8 ILE A N 4
ATOM 3578 C CA . ILE A 1 8 ? -2.179 9.261 -6.904 1.00 0.00 8 ILE A CA 4
ATOM 3579 C C . ILE A 1 8 ? -2.897 7.949 -6.589 1.00 0.00 8 ILE A C 4
ATOM 3580 O O . ILE A 1 8 ? -4.125 7.895 -6.560 1.00 0.00 8 ILE A O 4
ATOM 3596 N N . LEU A 1 9 ? -2.126 6.897 -6.341 1.00 0.00 9 LEU A N 4
ATOM 3597 C CA . LEU A 1 9 ? -2.696 5.604 -5.996 1.00 0.00 9 LEU A CA 4
ATOM 3598 C C . LEU A 1 9 ? -3.042 5.566 -4.517 1.00 0.00 9 LEU A C 4
ATOM 3599 O O . LEU A 1 9 ? -2.166 5.666 -3.652 1.00 0.00 9 LEU A O 4
ATOM 3615 N N . VAL A 1 10 ? -4.324 5.429 -4.241 1.00 0.00 10 VAL A N 4
ATOM 3616 C CA . VAL A 1 10 ? -4.829 5.416 -2.878 1.00 0.00 10 VAL A CA 4
ATOM 3617 C C . VAL A 1 10 ? -5.792 4.255 -2.685 1.00 0.00 10 VAL A C 4
ATOM 3618 O O . VAL A 1 10 ? -6.161 3.577 -3.646 1.00 0.00 10 VAL A O 4
ATOM 3631 N N . CYS A 1 11 ? -6.188 4.029 -1.442 1.00 0.00 11 CYS A N 4
ATOM 3632 C CA . CYS A 1 11 ? -7.116 2.959 -1.119 1.00 0.00 11 CYS A CA 4
ATOM 3633 C C . CYS A 1 11 ? -8.500 3.271 -1.684 1.00 0.00 11 CYS A C 4
ATOM 3634 O O . CYS A 1 11 ? -8.919 4.429 -1.701 1.00 0.00 11 CYS A O 4
ATOM 3642 N N . PRO A 1 12 ? -9.227 2.248 -2.152 1.00 0.00 12 PRO A N 4
ATOM 3643 C CA . PRO A 1 12 ? -10.586 2.426 -2.669 1.00 0.00 12 PRO A CA 4
ATOM 3644 C C . PRO A 1 12 ? -11.594 2.705 -1.555 1.00 0.00 12 PRO A C 4
ATOM 3645 O O . PRO A 1 12 ? -12.595 3.387 -1.764 1.00 0.00 12 PRO A O 4
ATOM 3656 N N . VAL A 1 13 ? -11.315 2.178 -0.370 1.00 0.00 13 VAL A N 4
ATOM 3657 C CA . VAL A 1 13 ? -12.214 2.338 0.762 1.00 0.00 13 VAL A CA 4
ATOM 3658 C C . VAL A 1 13 ? -11.795 3.513 1.641 1.00 0.00 13 VAL A C 4
ATOM 3659 O O . VAL A 1 13 ? -12.499 4.517 1.729 1.00 0.00 13 VAL A O 4
ATOM 3672 N N . THR A 1 14 ? -10.639 3.381 2.282 1.00 0.00 14 THR A N 4
ATOM 3673 C CA . THR A 1 14 ? -10.150 4.389 3.215 1.00 0.00 14 THR A CA 4
ATOM 3674 C C . THR A 1 14 ? -9.674 5.648 2.494 1.00 0.00 14 THR A C 4
ATOM 3675 O O . THR A 1 14 ? -9.597 6.720 3.090 1.00 0.00 14 THR A O 4
ATOM 3686 N N . LYS A 1 15 ? -9.347 5.501 1.210 1.00 0.00 15 LYS A N 4
ATOM 3687 C CA . LYS A 1 15 ? -8.856 6.609 0.389 1.00 0.00 15 LYS A CA 4
ATOM 3688 C C . LYS A 1 15 ? -7.569 7.206 0.959 1.00 0.00 15 LYS A C 4
ATOM 3689 O O . LYS A 1 15 ? -7.284 8.391 0.788 1.00 0.00 15 LYS A O 4
ATOM 3708 N N . GLY A 1 16 ? -6.792 6.366 1.629 1.00 0.00 16 GLY A N 4
ATOM 3709 C CA . GLY A 1 16 ? -5.489 6.778 2.112 1.00 0.00 16 GLY A CA 4
ATOM 3710 C C . GLY A 1 16 ? -4.395 6.301 1.185 1.00 0.00 16 GLY A C 4
ATOM 3711 O O . GLY A 1 16 ? -4.641 5.446 0.331 1.00 0.00 16 GLY A O 4
ATOM 3715 N N . ARG A 1 17 ? -3.195 6.836 1.343 1.00 0.00 17 ARG A N 4
ATOM 3716 C CA . ARG A 1 17 ? -2.085 6.488 0.480 1.00 0.00 17 ARG A CA 4
ATOM 3717 C C . ARG A 1 17 ? -1.646 5.043 0.675 1.00 0.00 17 ARG A C 4
ATOM 3718 O O . ARG A 1 17 ? -1.949 4.412 1.687 1.00 0.00 17 ARG A O 4
ATOM 3739 N N . LEU A 1 18 ? -0.928 4.535 -0.308 1.00 0.00 18 LEU A N 4
ATOM 3740 C CA . LEU A 1 18 ? -0.408 3.179 -0.273 1.00 0.00 18 LEU A CA 4
ATOM 3741 C C . LEU A 1 18 ? 1.107 3.190 -0.383 1.00 0.00 18 LEU A C 4
ATOM 3742 O O . LEU A 1 18 ? 1.676 4.000 -1.121 1.00 0.00 18 LEU A O 4
ATOM 3758 N N . GLU A 1 19 ? 1.758 2.321 0.374 1.00 0.00 19 GLU A N 4
ATOM 3759 C CA . GLU A 1 19 ? 3.192 2.130 0.250 1.00 0.00 19 GLU A CA 4
ATOM 3760 C C . GLU A 1 19 ? 3.482 0.668 -0.062 1.00 0.00 19 GLU A C 4
ATOM 3761 O O . GLU A 1 19 ? 3.125 -0.223 0.708 1.00 0.00 19 GLU A O 4
ATOM 3773 N N . TYR A 1 20 ? 4.117 0.420 -1.196 1.00 0.00 20 TYR A N 4
ATOM 3774 C CA . TYR A 1 20 ? 4.355 -0.943 -1.642 1.00 0.00 20 TYR A CA 4
ATOM 3775 C C . TYR A 1 20 ? 5.517 -1.575 -0.890 1.00 0.00 20 TYR A C 4
ATOM 3776 O O . TYR A 1 20 ? 6.481 -0.902 -0.523 1.00 0.00 20 TYR A O 4
ATOM 3794 N N . HIS A 1 21 ? 5.391 -2.865 -0.638 1.00 0.00 21 HIS A N 4
ATOM 3795 C CA . HIS A 1 21 ? 6.412 -3.621 0.060 1.00 0.00 21 HIS A CA 4
ATOM 3796 C C . HIS A 1 21 ? 6.925 -4.729 -0.849 1.00 0.00 21 HIS A C 4
ATOM 3797 O O . HIS A 1 21 ? 6.173 -5.265 -1.661 1.00 0.00 21 HIS A O 4
ATOM 3812 N N . GLN A 1 22 ? 8.197 -5.063 -0.719 1.00 0.00 22 GLN A N 4
ATOM 3813 C CA . GLN A 1 22 ? 8.816 -6.084 -1.559 1.00 0.00 22 GLN A CA 4
ATOM 3814 C C . GLN A 1 22 ? 8.387 -7.485 -1.117 1.00 0.00 22 GLN A C 4
ATOM 3815 O O . GLN A 1 22 ? 7.393 -7.633 -0.401 1.00 0.00 22 GLN A O 4
ATOM 3829 N N . ASP A 1 23 ? 9.117 -8.505 -1.581 1.00 0.00 23 ASP A N 4
ATOM 3830 C CA . ASP A 1 23 ? 8.858 -9.907 -1.233 1.00 0.00 23 ASP A CA 4
ATOM 3831 C C . ASP A 1 23 ? 7.641 -10.443 -1.984 1.00 0.00 23 ASP A C 4
ATOM 3832 O O . ASP A 1 23 ? 7.755 -11.374 -2.778 1.00 0.00 23 ASP A O 4
ATOM 3841 N N . LYS A 1 24 ? 6.487 -9.835 -1.758 1.00 0.00 24 LYS A N 4
ATOM 3842 C CA . LYS A 1 24 ? 5.262 -10.250 -2.425 1.00 0.00 24 LYS A CA 4
ATOM 3843 C C . LYS A 1 24 ? 4.745 -9.139 -3.327 1.00 0.00 24 LYS A C 4
ATOM 3844 O O . LYS A 1 24 ? 3.755 -9.323 -4.034 1.00 0.00 24 LYS A O 4
ATOM 3863 N N . GLN A 1 25 ? 5.440 -7.999 -3.314 1.00 0.00 25 GLN A N 4
ATOM 3864 C CA . GLN A 1 25 ? 4.936 -6.773 -3.916 1.00 0.00 25 GLN A CA 4
ATOM 3865 C C . GLN A 1 25 ? 3.520 -6.478 -3.427 1.00 0.00 25 GLN A C 4
ATOM 3866 O O . GLN A 1 25 ? 2.547 -6.640 -4.157 1.00 0.00 25 GLN A O 4
ATOM 3880 N N . GLU A 1 26 ? 3.422 -6.081 -2.169 1.00 0.00 26 GLU A N 4
ATOM 3881 C CA . GLU A 1 26 ? 2.139 -5.800 -1.546 1.00 0.00 26 GLU A CA 4
ATOM 3882 C C . GLU A 1 26 ? 1.933 -4.300 -1.422 1.00 0.00 26 GLU A C 4
ATOM 3883 O O . GLU A 1 26 ? 2.898 -3.551 -1.305 1.00 0.00 26 GLU A O 4
ATOM 3895 N N . LEU A 1 27 ? 0.689 -3.861 -1.451 1.00 0.00 27 LEU A N 4
ATOM 3896 C CA . LEU A 1 27 ? 0.371 -2.484 -1.118 1.00 0.00 27 LEU A CA 4
ATOM 3897 C C . LEU A 1 27 ? -0.046 -2.405 0.338 1.00 0.00 27 LEU A C 4
ATOM 3898 O O . LEU A 1 27 ? -1.109 -2.900 0.714 1.00 0.00 27 LEU A O 4
ATOM 3914 N N . TRP A 1 28 ? 0.801 -1.799 1.153 1.00 0.00 28 TRP A N 4
ATOM 3915 C CA . TRP A 1 28 ? 0.557 -1.722 2.582 1.00 0.00 28 TRP A CA 4
ATOM 3916 C C . TRP A 1 28 ? -0.147 -0.419 2.922 1.00 0.00 28 TRP A C 4
ATOM 3917 O O . TRP A 1 28 ? 0.227 0.648 2.427 1.00 0.00 28 TRP A O 4
ATOM 3938 N N . SER A 1 29 ? -1.178 -0.515 3.747 1.00 0.00 29 SER A N 4
ATOM 3939 C CA . SER A 1 29 ? -1.957 0.643 4.131 1.00 0.00 29 SER A CA 4
ATOM 3940 C C . SER A 1 29 ? -2.049 0.750 5.648 1.00 0.00 29 SER A C 4
ATOM 3941 O O . SER A 1 29 ? -2.630 -0.114 6.311 1.00 0.00 29 SER A O 4
ATOM 3949 N N . ARG A 1 30 ? -1.471 1.813 6.190 1.00 0.00 30 ARG A N 4
ATOM 3950 C CA . ARG A 1 30 ? -1.575 2.101 7.614 1.00 0.00 30 ARG A CA 4
ATOM 3951 C C . ARG A 1 30 ? -3.000 2.553 7.917 1.00 0.00 30 ARG A C 4
ATOM 3952 O O . ARG A 1 30 ? -3.455 2.524 9.058 1.00 0.00 30 ARG A O 4
ATOM 3973 N N . GLN A 1 31 ? -3.698 2.954 6.860 1.00 0.00 31 GLN A N 4
ATOM 3974 C CA . GLN A 1 31 ? -5.051 3.452 6.955 1.00 0.00 31 GLN A CA 4
ATOM 3975 C C . GLN A 1 31 ? -6.055 2.315 7.127 1.00 0.00 31 GLN A C 4
ATOM 3976 O O . GLN A 1 31 ? -6.906 2.354 8.016 1.00 0.00 31 GLN A O 4
ATOM 3990 N N . ALA A 1 32 ? -5.945 1.296 6.281 1.00 0.00 32 ALA A N 4
ATOM 3991 C CA . ALA A 1 32 ? -6.913 0.207 6.273 1.00 0.00 32 ALA A CA 4
ATOM 3992 C C . ALA A 1 32 ? -6.468 -0.932 7.180 1.00 0.00 32 ALA A C 4
ATOM 3993 O O . ALA A 1 32 ? -7.242 -1.846 7.469 1.00 0.00 32 ALA A O 4
ATOM 4000 N N . LYS A 1 33 ? -5.210 -0.864 7.622 1.00 0.00 33 LYS A N 4
ATOM 4001 C CA . LYS A 1 33 ? -4.607 -1.906 8.452 1.00 0.00 33 LYS A CA 4
ATOM 4002 C C . LYS A 1 33 ? -4.500 -3.212 7.674 1.00 0.00 33 LYS A C 4
ATOM 4003 O O . LYS A 1 33 ? -4.357 -4.291 8.253 1.00 0.00 33 LYS A O 4
ATOM 4022 N N . LEU A 1 34 ? -4.543 -3.101 6.357 1.00 0.00 34 LEU A N 4
ATOM 4023 C CA . LEU A 1 34 ? -4.498 -4.270 5.496 1.00 0.00 34 LEU A CA 4
ATOM 4024 C C . LEU A 1 34 ? -3.476 -4.089 4.384 1.00 0.00 34 LEU A C 4
ATOM 4025 O O . LEU A 1 34 ? -2.893 -3.015 4.221 1.00 0.00 34 LEU A O 4
ATOM 4041 N N . ALA A 1 35 ? -3.274 -5.151 3.628 1.00 0.00 35 ALA A N 4
ATOM 4042 C CA . ALA A 1 35 ? -2.381 -5.140 2.481 1.00 0.00 35 ALA A CA 4
ATOM 4043 C C . ALA A 1 35 ? -2.939 -6.033 1.382 1.00 0.00 35 ALA A C 4
ATOM 4044 O O . ALA A 1 35 ? -3.590 -7.033 1.671 1.00 0.00 35 ALA A O 4
ATOM 4051 N N . TYR A 1 36 ? -2.709 -5.670 0.130 1.00 0.00 36 TYR A N 4
ATOM 4052 C CA . TYR A 1 36 ? -3.125 -6.514 -0.984 1.00 0.00 36 TYR A CA 4
ATOM 4053 C C . TYR A 1 36 ? -2.037 -6.578 -2.050 1.00 0.00 36 TYR A C 4
ATOM 4054 O O . TYR A 1 36 ? -1.315 -5.603 -2.270 1.00 0.00 36 TYR A O 4
ATOM 4072 N N . PRO A 1 37 ? -1.901 -7.741 -2.707 1.00 0.00 37 PRO A N 4
ATOM 4073 C CA . PRO A 1 37 ? -0.796 -8.025 -3.625 1.00 0.00 37 PRO A CA 4
ATOM 4074 C C . PRO A 1 37 ? -0.899 -7.292 -4.961 1.00 0.00 37 PRO A C 4
ATOM 4075 O O . PRO A 1 37 ? -1.990 -6.966 -5.441 1.00 0.00 37 PRO A O 4
ATOM 4086 N N . ILE A 1 38 ? 0.263 -7.032 -5.543 1.00 0.00 38 ILE A N 4
ATOM 4087 C CA . ILE A 1 38 ? 0.370 -6.431 -6.857 1.00 0.00 38 ILE A CA 4
ATOM 4088 C C . ILE A 1 38 ? 0.917 -7.461 -7.835 1.00 0.00 38 ILE A C 4
ATOM 4089 O O . ILE A 1 38 ? 1.958 -8.072 -7.584 1.00 0.00 38 ILE A O 4
ATOM 4105 N N . LYS A 1 39 ? 0.211 -7.681 -8.933 1.00 0.00 39 LYS A N 4
ATOM 4106 C CA . LYS A 1 39 ? 0.648 -8.660 -9.914 1.00 0.00 39 LYS A CA 4
ATOM 4107 C C . LYS A 1 39 ? 1.075 -7.976 -11.207 1.00 0.00 39 LYS A C 4
ATOM 4108 O O . LYS A 1 39 ? 0.233 -7.578 -12.013 1.00 0.00 39 LYS A O 4
ATOM 4127 N N . ASP A 1 40 ? 2.390 -7.800 -11.365 1.00 0.00 40 ASP A N 4
ATOM 4128 C CA . ASP A 1 40 ? 2.975 -7.223 -12.583 1.00 0.00 40 ASP A CA 4
ATOM 4129 C C . ASP A 1 40 ? 2.554 -5.771 -12.781 1.00 0.00 40 ASP A C 4
ATOM 4130 O O . ASP A 1 40 ? 2.642 -5.237 -13.888 1.00 0.00 40 ASP A O 4
ATOM 4139 N N . GLY A 1 41 ? 2.125 -5.131 -11.704 1.00 0.00 41 GLY A N 4
ATOM 4140 C CA . GLY A 1 41 ? 1.685 -3.749 -11.785 1.00 0.00 41 GLY A CA 4
ATOM 4141 C C . GLY A 1 41 ? 0.175 -3.628 -11.830 1.00 0.00 41 GLY A C 4
ATOM 4142 O O . GLY A 1 41 ? -0.363 -2.562 -12.117 1.00 0.00 41 GLY A O 4
ATOM 4146 N N . ILE A 1 42 ? -0.505 -4.731 -11.549 1.00 0.00 42 ILE A N 4
ATOM 4147 C CA . ILE A 1 42 ? -1.964 -4.765 -11.543 1.00 0.00 42 ILE A CA 4
ATOM 4148 C C . ILE A 1 42 ? -2.498 -4.934 -10.120 1.00 0.00 42 ILE A C 4
ATOM 4149 O O . ILE A 1 42 ? -2.605 -6.059 -9.622 1.00 0.00 42 ILE A O 4
ATOM 4165 N N . PRO A 1 43 ? -2.752 -3.815 -9.417 1.00 0.00 43 PRO A N 4
ATOM 4166 C CA . PRO A 1 43 ? -3.284 -3.836 -8.047 1.00 0.00 43 PRO A CA 4
ATOM 4167 C C . PRO A 1 43 ? -4.635 -4.542 -7.954 1.00 0.00 43 PRO A C 4
ATOM 4168 O O . PRO A 1 43 ? -5.587 -4.180 -8.651 1.00 0.00 43 PRO A O 4
ATOM 4179 N N . TYR A 1 44 ? -4.719 -5.537 -7.080 1.00 0.00 44 TYR A N 4
ATOM 4180 C CA . TYR A 1 44 ? -5.937 -6.310 -6.912 1.00 0.00 44 TYR A CA 4
ATOM 4181 C C . TYR A 1 44 ? -6.364 -6.329 -5.452 1.00 0.00 44 TYR A C 4
ATOM 4182 O O . TYR A 1 44 ? -5.960 -7.196 -4.673 1.00 0.00 44 TYR A O 4
ATOM 4200 N N . MET A 1 45 ? -7.170 -5.350 -5.087 1.00 0.00 45 MET A N 4
ATOM 4201 C CA . MET A 1 45 ? -7.682 -5.233 -3.731 1.00 0.00 45 MET A CA 4
ATOM 4202 C C . MET A 1 45 ? -8.915 -6.115 -3.539 1.00 0.00 45 MET A C 4
ATOM 4203 O O . MET A 1 45 ? -10.035 -5.626 -3.413 1.00 0.00 45 MET A O 4
ATOM 4217 N N . LEU A 1 46 ? -8.706 -7.421 -3.546 1.00 0.00 46 LEU A N 4
ATOM 4218 C CA . LEU A 1 46 ? -9.788 -8.363 -3.328 1.00 0.00 46 LEU A CA 4
ATOM 4219 C C . LEU A 1 46 ? -9.881 -8.724 -1.854 1.00 0.00 46 LEU A C 4
ATOM 4220 O O . LEU A 1 46 ? -8.863 -8.863 -1.178 1.00 0.00 46 LEU A O 4
ATOM 4236 N N . GLU A 1 47 ? -11.106 -8.870 -1.370 1.00 0.00 47 GLU A N 4
ATOM 4237 C CA . GLU A 1 47 ? -11.374 -9.154 0.035 1.00 0.00 47 GLU A CA 4
ATOM 4238 C C . GLU A 1 47 ? -10.650 -10.414 0.506 1.00 0.00 47 GLU A C 4
ATOM 4239 O O . GLU A 1 47 ? -10.101 -10.450 1.607 1.00 0.00 47 GLU A O 4
ATOM 4251 N N . ASN A 1 48 ? -10.666 -11.447 -0.324 1.00 0.00 48 ASN A N 4
ATOM 4252 C CA . ASN A 1 48 ? -10.055 -12.726 0.035 1.00 0.00 48 ASN A CA 4
ATOM 4253 C C . ASN A 1 48 ? -8.550 -12.712 -0.214 1.00 0.00 48 ASN A C 4
ATOM 4254 O O . ASN A 1 48 ? -7.786 -13.376 0.486 1.00 0.00 48 ASN A O 4
ATOM 4265 N N . GLU A 1 49 ? -8.131 -11.935 -1.198 1.00 0.00 49 GLU A N 4
ATOM 4266 C CA . GLU A 1 49 ? -6.718 -11.872 -1.578 1.00 0.00 49 GLU A CA 4
ATOM 4267 C C . GLU A 1 49 ? -5.922 -11.026 -0.592 1.00 0.00 49 GLU A C 4
ATOM 4268 O O . GLU A 1 49 ? -4.735 -11.264 -0.370 1.00 0.00 49 GLU A O 4
ATOM 4280 N N . ALA A 1 50 ? -6.584 -10.039 -0.006 1.00 0.00 50 ALA A N 4
ATOM 4281 C CA . ALA A 1 50 ? -5.944 -9.134 0.935 1.00 0.00 50 ALA A CA 4
ATOM 4282 C C . ALA A 1 50 ? -5.447 -9.865 2.178 1.00 0.00 50 ALA A C 4
ATOM 4283 O O . ALA A 1 50 ? -5.977 -10.910 2.565 1.00 0.00 50 ALA A O 4
ATOM 4290 N N . ARG A 1 51 ? -4.409 -9.314 2.782 1.00 0.00 51 ARG A N 4
ATOM 4291 C CA . ARG A 1 51 ? -3.846 -9.842 4.005 1.00 0.00 51 ARG A CA 4
ATOM 4292 C C . ARG A 1 51 ? -3.963 -8.808 5.119 1.00 0.00 51 ARG A C 4
ATOM 4293 O O . ARG A 1 51 ? -3.842 -7.611 4.864 1.00 0.00 51 ARG A O 4
ATOM 4314 N N . PRO A 1 52 ? -4.202 -9.245 6.363 1.00 0.00 52 PRO A N 4
ATOM 4315 C CA . PRO A 1 52 ? -4.200 -8.357 7.526 1.00 0.00 52 PRO A CA 4
ATOM 4316 C C . PRO A 1 52 ? -2.776 -8.028 7.972 1.00 0.00 52 PRO A C 4
ATOM 4317 O O . PRO A 1 52 ? -1.876 -8.862 7.860 1.00 0.00 52 PRO A O 4
ATOM 4328 N N . LEU A 1 53 ? -2.563 -6.814 8.456 1.00 0.00 53 LEU A N 4
ATOM 4329 C CA . LEU A 1 53 ? -1.258 -6.416 8.940 1.00 0.00 53 LEU A CA 4
ATOM 4330 C C . LEU A 1 53 ? -1.215 -6.433 10.451 1.00 0.00 53 LEU A C 4
ATOM 4331 O O . LEU A 1 53 ? -2.185 -6.068 11.119 1.00 0.00 53 LEU A O 4
ATOM 4347 N N . SER A 1 54 ? -0.090 -6.855 10.985 1.00 0.00 54 SER A N 4
ATOM 4348 C CA . SER A 1 54 ? 0.093 -6.885 12.423 1.00 0.00 54 SER A CA 4
ATOM 4349 C C . SER A 1 54 ? 0.604 -5.539 12.916 1.00 0.00 54 SER A C 4
ATOM 4350 O O . SER A 1 54 ? 0.925 -4.661 12.119 1.00 0.00 54 SER A O 4
ATOM 4358 N N . GLU A 1 55 ? 0.696 -5.396 14.225 1.00 0.00 55 GLU A N 4
ATOM 4359 C CA . GLU A 1 55 ? 1.028 -4.138 14.854 1.00 0.00 55 GLU A CA 4
ATOM 4360 C C . GLU A 1 55 ? 2.380 -3.602 14.408 1.00 0.00 55 GLU A C 4
ATOM 4361 O O . GLU A 1 55 ? 2.489 -2.443 14.017 1.00 0.00 55 GLU A O 4
ATOM 4373 N N . GLU A 1 56 ? 3.403 -4.438 14.491 1.00 0.00 56 GLU A N 4
ATOM 4374 C CA . GLU A 1 56 ? 4.726 -4.084 14.040 1.00 0.00 56 GLU A CA 4
ATOM 4375 C C . GLU A 1 56 ? 4.693 -3.568 12.610 1.00 0.00 56 GLU A C 4
ATOM 4376 O O . GLU A 1 56 ? 5.229 -2.505 12.309 1.00 0.00 56 GLU A O 4
ATOM 4388 N N . GLU A 1 57 ? 4.060 -4.344 11.748 1.00 0.00 57 GLU A N 4
ATOM 4389 C CA . GLU A 1 57 ? 3.899 -3.997 10.346 1.00 0.00 57 GLU A CA 4
ATOM 4390 C C . GLU A 1 57 ? 3.173 -2.666 10.181 1.00 0.00 57 GLU A C 4
ATOM 4391 O O . GLU A 1 57 ? 3.643 -1.774 9.479 1.00 0.00 57 GLU A O 4
ATOM 4403 N N . LEU A 1 58 ? 2.025 -2.555 10.829 1.00 0.00 58 LEU A N 4
ATOM 4404 C CA . LEU A 1 58 ? 1.263 -1.308 10.879 1.00 0.00 58 LEU A CA 4
ATOM 4405 C C . LEU A 1 58 ? 2.133 -0.135 11.315 1.00 0.00 58 LEU A C 4
ATOM 4406 O O . LEU A 1 58 ? 2.112 0.935 10.709 1.00 0.00 58 LEU A O 4
ATOM 4422 N N . LYS A 1 59 ? 2.896 -0.344 12.370 1.00 0.00 59 LYS A N 4
ATOM 4423 C CA . LYS A 1 59 ? 3.747 0.687 12.910 1.00 0.00 59 LYS A CA 4
ATOM 4424 C C . LYS A 1 59 ? 5.011 0.876 12.082 1.00 0.00 59 LYS A C 4
ATOM 4425 O O . LYS A 1 59 ? 5.788 1.794 12.318 1.00 0.00 59 LYS A O 4
ATOM 4444 N N . ALA A 1 60 ? 5.223 -0.004 11.126 1.00 0.00 60 ALA A N 4
ATOM 4445 C CA . ALA A 1 60 ? 6.302 0.166 10.173 1.00 0.00 60 ALA A CA 4
ATOM 4446 C C . ALA A 1 60 ? 5.799 0.907 8.946 1.00 0.00 60 ALA A C 4
ATOM 4447 O O . ALA A 1 60 ? 6.454 0.945 7.904 1.00 0.00 60 ALA A O 4
ATOM 4454 N N . LEU A 1 61 ? 4.630 1.508 9.095 1.00 0.00 61 LEU A N 4
ATOM 4455 C CA . LEU A 1 61 ? 4.022 2.295 8.032 1.00 0.00 61 LEU A CA 4
ATOM 4456 C C . LEU A 1 61 ? 3.725 3.702 8.514 1.00 0.00 61 LEU A C 4
ATOM 4457 O O . LEU A 1 61 ? 3.127 4.512 7.808 1.00 0.00 61 LEU A O 4
ATOM 4473 N N . GLU A 1 62 ? 4.163 3.984 9.720 1.00 0.00 62 GLU A N 4
ATOM 4474 C CA . GLU A 1 62 ? 4.028 5.316 10.285 1.00 0.00 62 GLU A CA 4
ATOM 4475 C C . GLU A 1 62 ? 5.370 6.022 10.194 1.00 0.00 62 GLU A C 4
ATOM 4476 O O . GLU A 1 62 ? 6.409 5.450 10.524 1.00 0.00 62 GLU A O 4
ATOM 4488 N N . HIS A 1 63 ? 5.354 7.250 9.721 1.00 0.00 63 HIS A N 4
ATOM 4489 C CA . HIS A 1 63 ? 6.585 7.945 9.387 1.00 0.00 63 HIS A CA 4
ATOM 4490 C C . HIS A 1 63 ? 6.988 8.887 10.510 1.00 0.00 63 HIS A C 4
ATOM 4491 O O . HIS A 1 63 ? 6.312 9.882 10.766 1.00 0.00 63 HIS A O 4
ATOM 4506 N N . HIS A 1 64 ? 8.091 8.560 11.181 1.00 0.00 64 HIS A N 4
ATOM 4507 C CA . HIS A 1 64 ? 8.564 9.336 12.328 1.00 0.00 64 HIS A CA 4
ATOM 4508 C C . HIS A 1 64 ? 9.045 10.721 11.897 1.00 0.00 64 HIS A C 4
ATOM 4509 O O . HIS A 1 64 ? 9.162 11.628 12.718 1.00 0.00 64 HIS A O 4
ATOM 4524 N N . HIS A 1 65 ? 9.331 10.877 10.609 1.00 0.00 65 HIS A N 4
ATOM 4525 C CA . HIS A 1 65 ? 9.746 12.167 10.080 1.00 0.00 65 HIS A CA 4
ATOM 4526 C C . HIS A 1 65 ? 9.637 12.165 8.563 1.00 0.00 65 HIS A C 4
ATOM 4527 O O . HIS A 1 65 ? 8.768 12.820 7.996 1.00 0.00 65 HIS A O 4
ATOM 4542 N N . HIS A 1 66 ? 10.523 11.420 7.914 1.00 0.00 66 HIS A N 4
ATOM 4543 C CA . HIS A 1 66 ? 10.495 11.269 6.462 1.00 0.00 66 HIS A CA 4
ATOM 4544 C C . HIS A 1 66 ? 11.150 9.964 6.050 1.00 0.00 66 HIS A C 4
ATOM 4545 O O . HIS A 1 66 ? 12.187 9.586 6.594 1.00 0.00 66 HIS A O 4
ATOM 4560 N N . HIS A 1 67 ? 10.535 9.267 5.112 1.00 0.00 67 HIS A N 4
ATOM 4561 C CA . HIS A 1 67 ? 11.150 8.089 4.527 1.00 0.00 67 HIS A CA 4
ATOM 4562 C C . HIS A 1 67 ? 11.801 8.459 3.202 1.00 0.00 67 HIS A C 4
ATOM 4563 O O . HIS A 1 67 ? 11.153 8.464 2.154 1.00 0.00 67 HIS A O 4
ATOM 4578 N N . HIS A 1 68 ? 13.077 8.789 3.264 1.00 0.00 68 HIS A N 4
ATOM 4579 C CA . HIS A 1 68 ? 13.815 9.230 2.095 1.00 0.00 68 HIS A CA 4
ATOM 4580 C C . HIS A 1 68 ? 15.047 8.358 1.905 1.00 0.00 68 HIS A C 4
ATOM 4581 O O . HIS A 1 68 ? 15.992 8.481 2.713 1.00 0.00 68 HIS A O 4
ATOM 4597 N N . MET A 1 1 ? 5.410 21.052 -9.051 1.00 0.00 1 MET A N 5
ATOM 4598 C CA . MET A 1 1 ? 5.385 19.760 -8.331 1.00 0.00 1 MET A CA 5
ATOM 4599 C C . MET A 1 1 ? 4.226 18.912 -8.830 1.00 0.00 1 MET A C 5
ATOM 4600 O O . MET A 1 1 ? 3.088 19.062 -8.383 1.00 0.00 1 MET A O 5
ATOM 4616 N N . GLU A 1 2 ? 4.512 18.037 -9.778 1.00 0.00 2 GLU A N 5
ATOM 4617 C CA . GLU A 1 2 ? 3.475 17.242 -10.406 1.00 0.00 2 GLU A CA 5
ATOM 4618 C C . GLU A 1 2 ? 3.377 15.879 -9.742 1.00 0.00 2 GLU A C 5
ATOM 4619 O O . GLU A 1 2 ? 4.164 14.978 -10.023 1.00 0.00 2 GLU A O 5
ATOM 4631 N N . LYS A 1 3 ? 2.425 15.748 -8.831 1.00 0.00 3 LYS A N 5
ATOM 4632 C CA . LYS A 1 3 ? 2.198 14.499 -8.134 1.00 0.00 3 LYS A CA 5
ATOM 4633 C C . LYS A 1 3 ? 0.711 14.197 -8.063 1.00 0.00 3 LYS A C 5
ATOM 4634 O O . LYS A 1 3 ? -0.115 15.112 -8.027 1.00 0.00 3 LYS A O 5
ATOM 4653 N N . LYS A 1 4 ? 0.394 12.908 -8.033 1.00 0.00 4 LYS A N 5
ATOM 4654 C CA . LYS A 1 4 ? -0.981 12.422 -8.103 1.00 0.00 4 LYS A CA 5
ATOM 4655 C C . LYS A 1 4 ? -1.659 12.869 -9.395 1.00 0.00 4 LYS A C 5
ATOM 4656 O O . LYS A 1 4 ? -2.375 13.869 -9.433 1.00 0.00 4 LYS A O 5
ATOM 4675 N N . PHE A 1 5 ? -1.383 12.134 -10.455 1.00 0.00 5 PHE A N 5
ATOM 4676 C CA . PHE A 1 5 ? -2.028 12.350 -11.743 1.00 0.00 5 PHE A CA 5
ATOM 4677 C C . PHE A 1 5 ? -2.160 11.016 -12.449 1.00 0.00 5 PHE A C 5
ATOM 4678 O O . PHE A 1 5 ? -3.244 10.628 -12.886 1.00 0.00 5 PHE A O 5
ATOM 4695 N N . LEU A 1 6 ? -1.042 10.314 -12.548 1.00 0.00 6 LEU A N 5
ATOM 4696 C CA . LEU A 1 6 ? -1.033 8.950 -13.055 1.00 0.00 6 LEU A CA 5
ATOM 4697 C C . LEU A 1 6 ? -1.069 7.958 -11.896 1.00 0.00 6 LEU A C 5
ATOM 4698 O O . LEU A 1 6 ? -0.977 6.748 -12.091 1.00 0.00 6 LEU A O 5
ATOM 4714 N N . ASP A 1 7 ? -1.212 8.495 -10.689 1.00 0.00 7 ASP A N 5
ATOM 4715 C CA . ASP A 1 7 ? -1.275 7.680 -9.485 1.00 0.00 7 ASP A CA 5
ATOM 4716 C C . ASP A 1 7 ? -2.727 7.412 -9.110 1.00 0.00 7 ASP A C 5
ATOM 4717 O O . ASP A 1 7 ? -3.301 6.415 -9.542 1.00 0.00 7 ASP A O 5
ATOM 4726 N N . ILE A 1 8 ? -3.311 8.336 -8.332 1.00 0.00 8 ILE A N 5
ATOM 4727 C CA . ILE A 1 8 ? -4.729 8.300 -7.937 1.00 0.00 8 ILE A CA 5
ATOM 4728 C C . ILE A 1 8 ? -5.202 6.894 -7.543 1.00 0.00 8 ILE A C 5
ATOM 4729 O O . ILE A 1 8 ? -6.346 6.510 -7.803 1.00 0.00 8 ILE A O 5
ATOM 4745 N N . LEU A 1 9 ? -4.322 6.145 -6.884 1.00 0.00 9 LEU A N 5
ATOM 4746 C CA . LEU A 1 9 ? -4.633 4.787 -6.462 1.00 0.00 9 LEU A CA 5
ATOM 4747 C C . LEU A 1 9 ? -5.273 4.801 -5.082 1.00 0.00 9 LEU A C 5
ATOM 4748 O O . LEU A 1 9 ? -4.693 5.316 -4.123 1.00 0.00 9 LEU A O 5
ATOM 4764 N N . VAL A 1 10 ? -6.462 4.227 -4.988 1.00 0.00 10 VAL A N 5
ATOM 4765 C CA . VAL A 1 10 ? -7.240 4.272 -3.757 1.00 0.00 10 VAL A CA 5
ATOM 4766 C C . VAL A 1 10 ? -7.786 2.894 -3.386 1.00 0.00 10 VAL A C 5
ATOM 4767 O O . VAL A 1 10 ? -8.011 2.047 -4.255 1.00 0.00 10 VAL A O 5
ATOM 4780 N N . CYS A 1 11 ? -7.975 2.680 -2.087 1.00 0.00 11 CYS A N 5
ATOM 4781 C CA . CYS A 1 11 ? -8.539 1.438 -1.569 1.00 0.00 11 CYS A CA 5
ATOM 4782 C C . CYS A 1 11 ? -10.001 1.294 -1.985 1.00 0.00 11 CYS A C 5
ATOM 4783 O O . CYS A 1 11 ? -10.698 2.288 -2.167 1.00 0.00 11 CYS A O 5
ATOM 4791 N N . PRO A 1 12 ? -10.489 0.058 -2.131 1.00 0.00 12 PRO A N 5
ATOM 4792 C CA . PRO A 1 12 ? -11.898 -0.201 -2.441 1.00 0.00 12 PRO A CA 5
ATOM 4793 C C . PRO A 1 12 ? -12.803 0.051 -1.236 1.00 0.00 12 PRO A C 5
ATOM 4794 O O . PRO A 1 12 ? -14.002 0.277 -1.379 1.00 0.00 12 PRO A O 5
ATOM 4805 N N . VAL A 1 13 ? -12.212 0.018 -0.047 1.00 0.00 13 VAL A N 5
ATOM 4806 C CA . VAL A 1 13 ? -12.970 0.179 1.190 1.00 0.00 13 VAL A CA 5
ATOM 4807 C C . VAL A 1 13 ? -13.320 1.646 1.459 1.00 0.00 13 VAL A C 5
ATOM 4808 O O . VAL A 1 13 ? -14.476 2.048 1.348 1.00 0.00 13 VAL A O 5
ATOM 4821 N N . THR A 1 14 ? -12.317 2.441 1.813 1.00 0.00 14 THR A N 5
ATOM 4822 C CA . THR A 1 14 ? -12.541 3.834 2.186 1.00 0.00 14 THR A CA 5
ATOM 4823 C C . THR A 1 14 ? -12.019 4.784 1.104 1.00 0.00 14 THR A C 5
ATOM 4824 O O . THR A 1 14 ? -12.137 6.002 1.219 1.00 0.00 14 THR A O 5
ATOM 4835 N N . LYS A 1 15 ? -11.457 4.202 0.046 1.00 0.00 15 LYS A N 5
ATOM 4836 C CA . LYS A 1 15 ? -10.924 4.958 -1.091 1.00 0.00 15 LYS A CA 5
ATOM 4837 C C . LYS A 1 15 ? -9.811 5.924 -0.681 1.00 0.00 15 LYS A C 5
ATOM 4838 O O . LYS A 1 15 ? -9.638 6.983 -1.290 1.00 0.00 15 LYS A O 5
ATOM 4857 N N . GLY A 1 16 ? -9.048 5.543 0.334 1.00 0.00 16 GLY A N 5
ATOM 4858 C CA . GLY A 1 16 ? -7.853 6.286 0.685 1.00 0.00 16 GLY A CA 5
ATOM 4859 C C . GLY A 1 16 ? -6.689 5.862 -0.187 1.00 0.00 16 GLY A C 5
ATOM 4860 O O . GLY A 1 16 ? -6.756 4.813 -0.824 1.00 0.00 16 GLY A O 5
ATOM 4864 N N . ARG A 1 17 ? -5.642 6.673 -0.249 1.00 0.00 17 ARG A N 5
ATOM 4865 C CA . ARG A 1 17 ? -4.496 6.377 -1.073 1.00 0.00 17 ARG A CA 5
ATOM 4866 C C . ARG A 1 17 ? -3.790 5.099 -0.637 1.00 0.00 17 ARG A C 5
ATOM 4867 O O . ARG A 1 17 ? -3.685 4.791 0.550 1.00 0.00 17 ARG A O 5
ATOM 4888 N N . LEU A 1 18 ? -3.306 4.378 -1.628 1.00 0.00 18 LEU A N 5
ATOM 4889 C CA . LEU A 1 18 ? -2.605 3.120 -1.417 1.00 0.00 18 LEU A CA 5
ATOM 4890 C C . LEU A 1 18 ? -1.103 3.346 -1.297 1.00 0.00 18 LEU A C 5
ATOM 4891 O O . LEU A 1 18 ? -0.454 3.786 -2.246 1.00 0.00 18 LEU A O 5
ATOM 4907 N N . GLU A 1 19 ? -0.554 3.047 -0.129 1.00 0.00 19 GLU A N 5
ATOM 4908 C CA . GLU A 1 19 ? 0.878 3.175 0.089 1.00 0.00 19 GLU A CA 5
ATOM 4909 C C . GLU A 1 19 ? 1.599 1.907 -0.344 1.00 0.00 19 GLU A C 5
ATOM 4910 O O . GLU A 1 19 ? 1.622 0.910 0.383 1.00 0.00 19 GLU A O 5
ATOM 4922 N N . TYR A 1 20 ? 2.189 1.950 -1.528 1.00 0.00 20 TYR A N 5
ATOM 4923 C CA . TYR A 1 20 ? 2.878 0.793 -2.073 1.00 0.00 20 TYR A CA 5
ATOM 4924 C C . TYR A 1 20 ? 4.242 0.632 -1.420 1.00 0.00 20 TYR A C 5
ATOM 4925 O O . TYR A 1 20 ? 4.937 1.611 -1.143 1.00 0.00 20 TYR A O 5
ATOM 4943 N N . HIS A 1 21 ? 4.600 -0.606 -1.136 1.00 0.00 21 HIS A N 5
ATOM 4944 C CA . HIS A 1 21 ? 5.894 -0.913 -0.549 1.00 0.00 21 HIS A CA 5
ATOM 4945 C C . HIS A 1 21 ? 6.510 -2.116 -1.242 1.00 0.00 21 HIS A C 5
ATOM 4946 O O . HIS A 1 21 ? 5.987 -3.224 -1.144 1.00 0.00 21 HIS A O 5
ATOM 4961 N N . GLN A 1 22 ? 7.606 -1.887 -1.958 1.00 0.00 22 GLN A N 5
ATOM 4962 C CA . GLN A 1 22 ? 8.355 -2.963 -2.600 1.00 0.00 22 GLN A CA 5
ATOM 4963 C C . GLN A 1 22 ? 8.941 -3.898 -1.542 1.00 0.00 22 GLN A C 5
ATOM 4964 O O . GLN A 1 22 ? 8.764 -3.664 -0.340 1.00 0.00 22 GLN A O 5
ATOM 4978 N N . ASP A 1 23 ? 9.614 -4.959 -1.991 1.00 0.00 23 ASP A N 5
ATOM 4979 C CA . ASP A 1 23 ? 10.176 -5.986 -1.098 1.00 0.00 23 ASP A CA 5
ATOM 4980 C C . ASP A 1 23 ? 9.070 -6.889 -0.551 1.00 0.00 23 ASP A C 5
ATOM 4981 O O . ASP A 1 23 ? 9.218 -8.107 -0.505 1.00 0.00 23 ASP A O 5
ATOM 4990 N N . LYS A 1 24 ? 7.962 -6.286 -0.141 1.00 0.00 24 LYS A N 5
ATOM 4991 C CA . LYS A 1 24 ? 6.783 -7.034 0.255 1.00 0.00 24 LYS A CA 5
ATOM 4992 C C . LYS A 1 24 ? 5.759 -6.997 -0.869 1.00 0.00 24 LYS A C 5
ATOM 4993 O O . LYS A 1 24 ? 4.908 -7.881 -0.982 1.00 0.00 24 LYS A O 5
ATOM 5012 N N . GLN A 1 25 ? 5.863 -5.956 -1.699 1.00 0.00 25 GLN A N 5
ATOM 5013 C CA . GLN A 1 25 ? 4.967 -5.744 -2.838 1.00 0.00 25 GLN A CA 5
ATOM 5014 C C . GLN A 1 25 ? 3.527 -5.598 -2.368 1.00 0.00 25 GLN A C 5
ATOM 5015 O O . GLN A 1 25 ? 2.586 -6.003 -3.053 1.00 0.00 25 GLN A O 5
ATOM 5029 N N . GLU A 1 26 ? 3.362 -4.989 -1.205 1.00 0.00 26 GLU A N 5
ATOM 5030 C CA . GLU A 1 26 ? 2.050 -4.839 -0.607 1.00 0.00 26 GLU A CA 5
ATOM 5031 C C . GLU A 1 26 ? 1.568 -3.394 -0.657 1.00 0.00 26 GLU A C 5
ATOM 5032 O O . GLU A 1 26 ? 2.344 -2.454 -0.451 1.00 0.00 26 GLU A O 5
ATOM 5044 N N . LEU A 1 27 ? 0.287 -3.230 -0.946 1.00 0.00 27 LEU A N 5
ATOM 5045 C CA . LEU A 1 27 ? -0.371 -1.940 -0.841 1.00 0.00 27 LEU A CA 5
ATOM 5046 C C . LEU A 1 27 ? -0.881 -1.769 0.578 1.00 0.00 27 LEU A C 5
ATOM 5047 O O . LEU A 1 27 ? -1.809 -2.461 0.998 1.00 0.00 27 LEU A O 5
ATOM 5063 N N . TRP A 1 28 ? -0.280 -0.855 1.314 1.00 0.00 28 TRP A N 5
ATOM 5064 C CA . TRP A 1 28 ? -0.609 -0.697 2.715 1.00 0.00 28 TRP A CA 5
ATOM 5065 C C . TRP A 1 28 ? -1.670 0.366 2.904 1.00 0.00 28 TRP A C 5
ATOM 5066 O O . TRP A 1 28 ? -1.451 1.546 2.630 1.00 0.00 28 TRP A O 5
ATOM 5087 N N . SER A 1 29 ? -2.834 -0.074 3.345 1.00 0.00 29 SER A N 5
ATOM 5088 C CA . SER A 1 29 ? -3.929 0.821 3.644 1.00 0.00 29 SER A CA 5
ATOM 5089 C C . SER A 1 29 ? -4.027 1.002 5.152 1.00 0.00 29 SER A C 5
ATOM 5090 O O . SER A 1 29 ? -4.760 0.278 5.829 1.00 0.00 29 SER A O 5
ATOM 5098 N N . ARG A 1 30 ? -3.264 1.952 5.679 1.00 0.00 30 ARG A N 5
ATOM 5099 C CA . ARG A 1 30 ? -3.189 2.164 7.119 1.00 0.00 30 ARG A CA 5
ATOM 5100 C C . ARG A 1 30 ? -4.536 2.605 7.681 1.00 0.00 30 ARG A C 5
ATOM 5101 O O . ARG A 1 30 ? -4.907 2.227 8.791 1.00 0.00 30 ARG A O 5
ATOM 5122 N N . GLN A 1 31 ? -5.279 3.382 6.902 1.00 0.00 31 GLN A N 5
ATOM 5123 C CA . GLN A 1 31 ? -6.557 3.901 7.342 1.00 0.00 31 GLN A CA 5
ATOM 5124 C C . GLN A 1 31 ? -7.617 2.798 7.379 1.00 0.00 31 GLN A C 5
ATOM 5125 O O . GLN A 1 31 ? -8.720 3.001 7.883 1.00 0.00 31 GLN A O 5
ATOM 5139 N N . ALA A 1 32 ? -7.277 1.632 6.837 1.00 0.00 32 ALA A N 5
ATOM 5140 C CA . ALA A 1 32 ? -8.166 0.476 6.881 1.00 0.00 32 ALA A CA 5
ATOM 5141 C C . ALA A 1 32 ? -7.522 -0.664 7.664 1.00 0.00 32 ALA A C 5
ATOM 5142 O O . ALA A 1 32 ? -8.160 -1.681 7.949 1.00 0.00 32 ALA A O 5
ATOM 5149 N N . LYS A 1 33 ? -6.249 -0.469 8.011 1.00 0.00 33 LYS A N 5
ATOM 5150 C CA . LYS A 1 33 ? -5.455 -1.463 8.733 1.00 0.00 33 LYS A CA 5
ATOM 5151 C C . LYS A 1 33 ? -5.338 -2.763 7.941 1.00 0.00 33 LYS A C 5
ATOM 5152 O O . LYS A 1 33 ? -5.153 -3.841 8.509 1.00 0.00 33 LYS A O 5
ATOM 5171 N N . LEU A 1 34 ? -5.399 -2.643 6.620 1.00 0.00 34 LEU A N 5
ATOM 5172 C CA . LEU A 1 34 ? -5.318 -3.798 5.739 1.00 0.00 34 LEU A CA 5
ATOM 5173 C C . LEU A 1 34 ? -4.228 -3.598 4.689 1.00 0.00 34 LEU A C 5
ATOM 5174 O O . LEU A 1 34 ? -3.640 -2.522 4.580 1.00 0.00 34 LEU A O 5
ATOM 5190 N N . ALA A 1 35 ? -3.985 -4.641 3.915 1.00 0.00 35 ALA A N 5
ATOM 5191 C CA . ALA A 1 35 ? -2.990 -4.610 2.856 1.00 0.00 35 ALA A CA 5
ATOM 5192 C C . ALA A 1 35 ? -3.459 -5.422 1.655 1.00 0.00 35 ALA A C 5
ATOM 5193 O O . ALA A 1 35 ? -4.067 -6.482 1.814 1.00 0.00 35 ALA A O 5
ATOM 5200 N N . TYR A 1 36 ? -3.180 -4.917 0.462 1.00 0.00 36 TYR A N 5
ATOM 5201 C CA . TYR A 1 36 ? -3.550 -5.596 -0.775 1.00 0.00 36 TYR A CA 5
ATOM 5202 C C . TYR A 1 36 ? -2.298 -6.029 -1.535 1.00 0.00 36 TYR A C 5
ATOM 5203 O O . TYR A 1 36 ? -1.286 -5.333 -1.511 1.00 0.00 36 TYR A O 5
ATOM 5221 N N . PRO A 1 37 ? -2.351 -7.187 -2.211 1.00 0.00 37 PRO A N 5
ATOM 5222 C CA . PRO A 1 37 ? -1.219 -7.719 -2.975 1.00 0.00 37 PRO A CA 5
ATOM 5223 C C . PRO A 1 37 ? -1.033 -7.035 -4.333 1.00 0.00 37 PRO A C 5
ATOM 5224 O O . PRO A 1 37 ? -1.987 -6.855 -5.094 1.00 0.00 37 PRO A O 5
ATOM 5235 N N . ILE A 1 38 ? 0.203 -6.646 -4.622 1.00 0.00 38 ILE A N 5
ATOM 5236 C CA . ILE A 1 38 ? 0.566 -6.091 -5.920 1.00 0.00 38 ILE A CA 5
ATOM 5237 C C . ILE A 1 38 ? 1.370 -7.106 -6.720 1.00 0.00 38 ILE A C 5
ATOM 5238 O O . ILE A 1 38 ? 2.323 -7.694 -6.211 1.00 0.00 38 ILE A O 5
ATOM 5254 N N . LYS A 1 39 ? 0.982 -7.320 -7.968 1.00 0.00 39 LYS A N 5
ATOM 5255 C CA . LYS A 1 39 ? 1.716 -8.224 -8.830 1.00 0.00 39 LYS A CA 5
ATOM 5256 C C . LYS A 1 39 ? 2.331 -7.445 -9.987 1.00 0.00 39 LYS A C 5
ATOM 5257 O O . LYS A 1 39 ? 2.004 -7.666 -11.153 1.00 0.00 39 LYS A O 5
ATOM 5276 N N . ASP A 1 40 ? 3.198 -6.505 -9.618 1.00 0.00 40 ASP A N 5
ATOM 5277 C CA . ASP A 1 40 ? 3.923 -5.651 -10.564 1.00 0.00 40 ASP A CA 5
ATOM 5278 C C . ASP A 1 40 ? 3.000 -5.044 -11.617 1.00 0.00 40 ASP A C 5
ATOM 5279 O O . ASP A 1 40 ? 3.100 -5.351 -12.806 1.00 0.00 40 ASP A O 5
ATOM 5288 N N . GLY A 1 41 ? 2.090 -4.191 -11.169 1.00 0.00 41 GLY A N 5
ATOM 5289 C CA . GLY A 1 41 ? 1.209 -3.498 -12.090 1.00 0.00 41 GLY A CA 5
ATOM 5290 C C . GLY A 1 41 ? -0.208 -4.019 -12.026 1.00 0.00 41 GLY A C 5
ATOM 5291 O O . GLY A 1 41 ? -1.138 -3.387 -12.531 1.00 0.00 41 GLY A O 5
ATOM 5295 N N . ILE A 1 42 ? -0.365 -5.179 -11.411 1.00 0.00 42 ILE A N 5
ATOM 5296 C CA . ILE A 1 42 ? -1.672 -5.787 -11.232 1.00 0.00 42 ILE A CA 5
ATOM 5297 C C . ILE A 1 42 ? -2.067 -5.770 -9.756 1.00 0.00 42 ILE A C 5
ATOM 5298 O O . ILE A 1 42 ? -1.714 -6.681 -9.005 1.00 0.00 42 ILE A O 5
ATOM 5314 N N . PRO A 1 43 ? -2.722 -4.686 -9.303 1.00 0.00 43 PRO A N 5
ATOM 5315 C CA . PRO A 1 43 ? -3.202 -4.565 -7.924 1.00 0.00 43 PRO A CA 5
ATOM 5316 C C . PRO A 1 43 ? -4.371 -5.506 -7.656 1.00 0.00 43 PRO A C 5
ATOM 5317 O O . PRO A 1 43 ? -5.479 -5.292 -8.153 1.00 0.00 43 PRO A O 5
ATOM 5328 N N . TYR A 1 44 ? -4.129 -6.546 -6.878 1.00 0.00 44 TYR A N 5
ATOM 5329 C CA . TYR A 1 44 ? -5.164 -7.515 -6.572 1.00 0.00 44 TYR A CA 5
ATOM 5330 C C . TYR A 1 44 ? -6.019 -7.030 -5.420 1.00 0.00 44 TYR A C 5
ATOM 5331 O O . TYR A 1 44 ? -5.868 -7.459 -4.276 1.00 0.00 44 TYR A O 5
ATOM 5349 N N . MET A 1 45 ? -6.894 -6.093 -5.740 1.00 0.00 45 MET A N 5
ATOM 5350 C CA . MET A 1 45 ? -7.838 -5.547 -4.777 1.00 0.00 45 MET A CA 5
ATOM 5351 C C . MET A 1 45 ? -8.961 -6.541 -4.493 1.00 0.00 45 MET A C 5
ATOM 5352 O O . MET A 1 45 ? -10.129 -6.296 -4.793 1.00 0.00 45 MET A O 5
ATOM 5366 N N . LEU A 1 46 ? -8.593 -7.677 -3.927 1.00 0.00 46 LEU A N 5
ATOM 5367 C CA . LEU A 1 46 ? -9.548 -8.694 -3.565 1.00 0.00 46 LEU A CA 5
ATOM 5368 C C . LEU A 1 46 ? -9.754 -8.668 -2.064 1.00 0.00 46 LEU A C 5
ATOM 5369 O O . LEU A 1 46 ? -8.789 -8.680 -1.304 1.00 0.00 46 LEU A O 5
ATOM 5385 N N . GLU A 1 47 ? -11.005 -8.629 -1.644 1.00 0.00 47 GLU A N 5
ATOM 5386 C CA . GLU A 1 47 ? -11.338 -8.504 -0.233 1.00 0.00 47 GLU A CA 5
ATOM 5387 C C . GLU A 1 47 ? -10.883 -9.734 0.543 1.00 0.00 47 GLU A C 5
ATOM 5388 O O . GLU A 1 47 ? -10.464 -9.637 1.695 1.00 0.00 47 GLU A O 5
ATOM 5400 N N . ASN A 1 48 ? -10.960 -10.890 -0.101 1.00 0.00 48 ASN A N 5
ATOM 5401 C CA . ASN A 1 48 ? -10.526 -12.139 0.517 1.00 0.00 48 ASN A CA 5
ATOM 5402 C C . ASN A 1 48 ? -9.007 -12.184 0.642 1.00 0.00 48 ASN A C 5
ATOM 5403 O O . ASN A 1 48 ? -8.465 -12.662 1.641 1.00 0.00 48 ASN A O 5
ATOM 5414 N N . GLU A 1 49 ? -8.330 -11.653 -0.363 1.00 0.00 49 GLU A N 5
ATOM 5415 C CA . GLU A 1 49 ? -6.873 -11.637 -0.384 1.00 0.00 49 GLU A CA 5
ATOM 5416 C C . GLU A 1 49 ? -6.320 -10.543 0.517 1.00 0.00 49 GLU A C 5
ATOM 5417 O O . GLU A 1 49 ? -5.220 -10.676 1.050 1.00 0.00 49 GLU A O 5
ATOM 5429 N N . ALA A 1 50 ? -7.070 -9.454 0.654 1.00 0.00 50 ALA A N 5
ATOM 5430 C CA . ALA A 1 50 ? -6.691 -8.380 1.560 1.00 0.00 50 ALA A CA 5
ATOM 5431 C C . ALA A 1 50 ? -6.440 -8.923 2.962 1.00 0.00 50 ALA A C 5
ATOM 5432 O O . ALA A 1 50 ? -7.309 -9.558 3.566 1.00 0.00 50 ALA A O 5
ATOM 5439 N N . ARG A 1 51 ? -5.248 -8.669 3.470 1.00 0.00 51 ARG A N 5
ATOM 5440 C CA . ARG A 1 51 ? -4.844 -9.169 4.763 1.00 0.00 51 ARG A CA 5
ATOM 5441 C C . ARG A 1 51 ? -4.629 -8.015 5.732 1.00 0.00 51 ARG A C 5
ATOM 5442 O O . ARG A 1 51 ? -4.213 -6.934 5.325 1.00 0.00 51 ARG A O 5
ATOM 5463 N N . PRO A 1 52 ? -4.938 -8.217 7.019 1.00 0.00 52 PRO A N 5
ATOM 5464 C CA . PRO A 1 52 ? -4.758 -7.188 8.044 1.00 0.00 52 PRO A CA 5
ATOM 5465 C C . PRO A 1 52 ? -3.286 -6.908 8.319 1.00 0.00 52 PRO A C 5
ATOM 5466 O O . PRO A 1 52 ? -2.448 -7.809 8.244 1.00 0.00 52 PRO A O 5
ATOM 5477 N N . LEU A 1 53 ? -2.976 -5.660 8.640 1.00 0.00 53 LEU A N 5
ATOM 5478 C CA . LEU A 1 53 ? -1.617 -5.271 8.950 1.00 0.00 53 LEU A CA 5
ATOM 5479 C C . LEU A 1 53 ? -1.343 -5.454 10.420 1.00 0.00 53 LEU A C 5
ATOM 5480 O O . LEU A 1 53 ? -2.188 -5.154 11.266 1.00 0.00 53 LEU A O 5
ATOM 5496 N N . SER A 1 54 ? -0.163 -5.934 10.722 1.00 0.00 54 SER A N 5
ATOM 5497 C CA . SER A 1 54 ? 0.236 -6.109 12.096 1.00 0.00 54 SER A CA 5
ATOM 5498 C C . SER A 1 54 ? 0.868 -4.828 12.623 1.00 0.00 54 SER A C 5
ATOM 5499 O O . SER A 1 54 ? 1.192 -3.926 11.849 1.00 0.00 54 SER A O 5
ATOM 5507 N N . GLU A 1 55 ? 1.045 -4.763 13.932 1.00 0.00 55 GLU A N 5
ATOM 5508 C CA . GLU A 1 55 ? 1.541 -3.584 14.610 1.00 0.00 55 GLU A CA 5
ATOM 5509 C C . GLU A 1 55 ? 2.895 -3.153 14.074 1.00 0.00 55 GLU A C 5
ATOM 5510 O O . GLU A 1 55 ? 3.100 -1.995 13.725 1.00 0.00 55 GLU A O 5
ATOM 5522 N N . GLU A 1 56 ? 3.817 -4.097 14.055 1.00 0.00 56 GLU A N 5
ATOM 5523 C CA . GLU A 1 56 ? 5.149 -3.887 13.542 1.00 0.00 56 GLU A CA 5
ATOM 5524 C C . GLU A 1 56 ? 5.109 -3.291 12.144 1.00 0.00 56 GLU A C 5
ATOM 5525 O O . GLU A 1 56 ? 5.786 -2.308 11.860 1.00 0.00 56 GLU A O 5
ATOM 5537 N N . GLU A 1 57 ? 4.316 -3.897 11.279 1.00 0.00 57 GLU A N 5
ATOM 5538 C CA . GLU A 1 57 ? 4.119 -3.397 9.933 1.00 0.00 57 GLU A CA 5
ATOM 5539 C C . GLU A 1 57 ? 3.553 -1.982 9.941 1.00 0.00 57 GLU A C 5
ATOM 5540 O O . GLU A 1 57 ? 4.100 -1.087 9.300 1.00 0.00 57 GLU A O 5
ATOM 5552 N N . LEU A 1 58 ? 2.454 -1.802 10.664 1.00 0.00 58 LEU A N 5
ATOM 5553 C CA . LEU A 1 58 ? 1.851 -0.485 10.872 1.00 0.00 58 LEU A CA 5
ATOM 5554 C C . LEU A 1 58 ? 2.894 0.565 11.258 1.00 0.00 58 LEU A C 5
ATOM 5555 O O . LEU A 1 58 ? 2.937 1.655 10.688 1.00 0.00 58 LEU A O 5
ATOM 5571 N N . LYS A 1 59 ? 3.735 0.230 12.224 1.00 0.00 59 LYS A N 5
ATOM 5572 C CA . LYS A 1 59 ? 4.719 1.162 12.735 1.00 0.00 59 LYS A CA 5
ATOM 5573 C C . LYS A 1 59 ? 5.963 1.250 11.851 1.00 0.00 59 LYS A C 5
ATOM 5574 O O . LYS A 1 59 ? 6.794 2.140 12.027 1.00 0.00 59 LYS A O 5
ATOM 5593 N N . ALA A 1 60 ? 6.095 0.339 10.903 1.00 0.00 60 ALA A N 5
ATOM 5594 C CA . ALA A 1 60 ? 7.251 0.330 10.015 1.00 0.00 60 ALA A CA 5
ATOM 5595 C C . ALA A 1 60 ? 6.841 0.593 8.570 1.00 0.00 60 ALA A C 5
ATOM 5596 O O . ALA A 1 60 ? 7.324 -0.060 7.642 1.00 0.00 60 ALA A O 5
ATOM 5603 N N . LEU A 1 61 ? 5.973 1.578 8.379 1.00 0.00 61 LEU A N 5
ATOM 5604 C CA . LEU A 1 61 ? 5.534 1.964 7.042 1.00 0.00 61 LEU A CA 5
ATOM 5605 C C . LEU A 1 61 ? 6.527 2.916 6.392 1.00 0.00 61 LEU A C 5
ATOM 5606 O O . LEU A 1 61 ? 6.303 3.434 5.293 1.00 0.00 61 LEU A O 5
ATOM 5622 N N . GLU A 1 62 ? 7.630 3.091 7.084 1.00 0.00 62 GLU A N 5
ATOM 5623 C CA . GLU A 1 62 ? 8.680 4.027 6.704 1.00 0.00 62 GLU A CA 5
ATOM 5624 C C . GLU A 1 62 ? 9.431 3.523 5.472 1.00 0.00 62 GLU A C 5
ATOM 5625 O O . GLU A 1 62 ? 9.314 2.356 5.096 1.00 0.00 62 GLU A O 5
ATOM 5637 N N . HIS A 1 63 ? 10.202 4.402 4.845 1.00 0.00 63 HIS A N 5
ATOM 5638 C CA . HIS A 1 63 ? 10.897 4.060 3.608 1.00 0.00 63 HIS A CA 5
ATOM 5639 C C . HIS A 1 63 ? 12.220 3.357 3.896 1.00 0.00 63 HIS A C 5
ATOM 5640 O O . HIS A 1 63 ? 12.757 2.647 3.043 1.00 0.00 63 HIS A O 5
ATOM 5655 N N . HIS A 1 64 ? 12.734 3.541 5.100 1.00 0.00 64 HIS A N 5
ATOM 5656 C CA . HIS A 1 64 ? 14.010 2.948 5.486 1.00 0.00 64 HIS A CA 5
ATOM 5657 C C . HIS A 1 64 ? 13.845 1.468 5.833 1.00 0.00 64 HIS A C 5
ATOM 5658 O O . HIS A 1 64 ? 14.246 1.022 6.901 1.00 0.00 64 HIS A O 5
ATOM 5673 N N . HIS A 1 65 ? 13.264 0.710 4.909 1.00 0.00 65 HIS A N 5
ATOM 5674 C CA . HIS A 1 65 ? 13.041 -0.721 5.107 1.00 0.00 65 HIS A CA 5
ATOM 5675 C C . HIS A 1 65 ? 14.365 -1.481 5.079 1.00 0.00 65 HIS A C 5
ATOM 5676 O O . HIS A 1 65 ? 14.484 -2.559 5.651 1.00 0.00 65 HIS A O 5
ATOM 5691 N N . HIS A 1 66 ? 15.354 -0.913 4.402 1.00 0.00 66 HIS A N 5
ATOM 5692 C CA . HIS A 1 66 ? 16.681 -1.517 4.348 1.00 0.00 66 HIS A CA 5
ATOM 5693 C C . HIS A 1 66 ? 17.749 -0.457 4.596 1.00 0.00 66 HIS A C 5
ATOM 5694 O O . HIS A 1 66 ? 18.933 -0.691 4.369 1.00 0.00 66 HIS A O 5
ATOM 5709 N N . HIS A 1 67 ? 17.300 0.698 5.091 1.00 0.00 67 HIS A N 5
ATOM 5710 C CA . HIS A 1 67 ? 18.147 1.882 5.251 1.00 0.00 67 HIS A CA 5
ATOM 5711 C C . HIS A 1 67 ? 18.709 2.338 3.903 1.00 0.00 67 HIS A C 5
ATOM 5712 O O . HIS A 1 67 ? 18.154 3.235 3.272 1.00 0.00 67 HIS A O 5
ATOM 5727 N N . HIS A 1 68 ? 19.783 1.698 3.461 1.00 0.00 68 HIS A N 5
ATOM 5728 C CA . HIS A 1 68 ? 20.456 2.065 2.226 1.00 0.00 68 HIS A CA 5
ATOM 5729 C C . HIS A 1 68 ? 21.435 0.967 1.839 1.00 0.00 68 HIS A C 5
ATOM 5730 O O . HIS A 1 68 ? 21.072 0.116 1.012 1.00 0.00 68 HIS A O 5
ATOM 5746 N N . MET A 1 1 ? 9.088 16.828 -8.711 1.00 0.00 1 MET A N 6
ATOM 5747 C CA . MET A 1 1 ? 8.151 17.122 -9.821 1.00 0.00 1 MET A CA 6
ATOM 5748 C C . MET A 1 1 ? 6.809 16.454 -9.562 1.00 0.00 1 MET A C 6
ATOM 5749 O O . MET A 1 1 ? 6.512 16.057 -8.435 1.00 0.00 1 MET A O 6
ATOM 5765 N N . GLU A 1 2 ? 5.997 16.348 -10.607 1.00 0.00 2 GLU A N 6
ATOM 5766 C CA . GLU A 1 2 ? 4.698 15.703 -10.511 1.00 0.00 2 GLU A CA 6
ATOM 5767 C C . GLU A 1 2 ? 4.860 14.193 -10.356 1.00 0.00 2 GLU A C 6
ATOM 5768 O O . GLU A 1 2 ? 4.731 13.438 -11.319 1.00 0.00 2 GLU A O 6
ATOM 5780 N N . LYS A 1 3 ? 5.171 13.758 -9.144 1.00 0.00 3 LYS A N 6
ATOM 5781 C CA . LYS A 1 3 ? 5.331 12.341 -8.866 1.00 0.00 3 LYS A CA 6
ATOM 5782 C C . LYS A 1 3 ? 4.004 11.738 -8.449 1.00 0.00 3 LYS A C 6
ATOM 5783 O O . LYS A 1 3 ? 3.861 10.522 -8.332 1.00 0.00 3 LYS A O 6
ATOM 5802 N N . LYS A 1 4 ? 3.019 12.600 -8.252 1.00 0.00 4 LYS A N 6
ATOM 5803 C CA . LYS A 1 4 ? 1.683 12.153 -7.899 1.00 0.00 4 LYS A CA 6
ATOM 5804 C C . LYS A 1 4 ? 0.919 11.702 -9.133 1.00 0.00 4 LYS A C 6
ATOM 5805 O O . LYS A 1 4 ? -0.305 11.623 -9.134 1.00 0.00 4 LYS A O 6
ATOM 5824 N N . PHE A 1 5 ? 1.669 11.386 -10.175 1.00 0.00 5 PHE A N 6
ATOM 5825 C CA . PHE A 1 5 ? 1.128 10.724 -11.343 1.00 0.00 5 PHE A CA 6
ATOM 5826 C C . PHE A 1 5 ? 0.838 9.264 -10.995 1.00 0.00 5 PHE A C 6
ATOM 5827 O O . PHE A 1 5 ? -0.094 8.662 -11.518 1.00 0.00 5 PHE A O 6
ATOM 5844 N N . LEU A 1 6 ? 1.646 8.706 -10.094 1.00 0.00 6 LEU A N 6
ATOM 5845 C CA . LEU A 1 6 ? 1.465 7.335 -9.651 1.00 0.00 6 LEU A CA 6
ATOM 5846 C C . LEU A 1 6 ? 1.316 7.243 -8.130 1.00 0.00 6 LEU A C 6
ATOM 5847 O O . LEU A 1 6 ? 0.802 6.260 -7.611 1.00 0.00 6 LEU A O 6
ATOM 5863 N N . ASP A 1 7 ? 1.769 8.276 -7.426 1.00 0.00 7 ASP A N 6
ATOM 5864 C CA . ASP A 1 7 ? 1.693 8.315 -5.958 1.00 0.00 7 ASP A CA 6
ATOM 5865 C C . ASP A 1 7 ? 0.247 8.418 -5.459 1.00 0.00 7 ASP A C 6
ATOM 5866 O O . ASP A 1 7 ? -0.044 8.084 -4.311 1.00 0.00 7 ASP A O 6
ATOM 5875 N N . ILE A 1 8 ? -0.664 8.836 -6.333 1.00 0.00 8 ILE A N 6
ATOM 5876 C CA . ILE A 1 8 ? -2.067 9.026 -5.951 1.00 0.00 8 ILE A CA 6
ATOM 5877 C C . ILE A 1 8 ? -2.836 7.703 -5.899 1.00 0.00 8 ILE A C 6
ATOM 5878 O O . ILE A 1 8 ? -4.027 7.655 -6.215 1.00 0.00 8 ILE A O 6
ATOM 5894 N N . LEU A 1 9 ? -2.165 6.639 -5.480 1.00 0.00 9 LEU A N 6
ATOM 5895 C CA . LEU A 1 9 ? -2.808 5.342 -5.338 1.00 0.00 9 LEU A CA 6
ATOM 5896 C C . LEU A 1 9 ? -3.681 5.316 -4.092 1.00 0.00 9 LEU A C 6
ATOM 5897 O O . LEU A 1 9 ? -3.221 5.625 -2.990 1.00 0.00 9 LEU A O 6
ATOM 5913 N N . VAL A 1 10 ? -4.939 4.951 -4.281 1.00 0.00 10 VAL A N 6
ATOM 5914 C CA . VAL A 1 10 ? -5.892 4.850 -3.183 1.00 0.00 10 VAL A CA 6
ATOM 5915 C C . VAL A 1 10 ? -6.693 3.560 -3.304 1.00 0.00 10 VAL A C 6
ATOM 5916 O O . VAL A 1 10 ? -6.780 2.977 -4.383 1.00 0.00 10 VAL A O 6
ATOM 5929 N N . CYS A 1 11 ? -7.264 3.112 -2.198 1.00 0.00 11 CYS A N 6
ATOM 5930 C CA . CYS A 1 11 ? -8.067 1.898 -2.197 1.00 0.00 11 CYS A CA 6
ATOM 5931 C C . CYS A 1 11 ? -9.550 2.243 -2.279 1.00 0.00 11 CYS A C 6
ATOM 5932 O O . CYS A 1 11 ? -9.990 3.233 -1.705 1.00 0.00 11 CYS A O 6
ATOM 5940 N N . PRO A 1 12 ? -10.345 1.427 -2.987 1.00 0.00 12 PRO A N 6
ATOM 5941 C CA . PRO A 1 12 ? -11.787 1.653 -3.144 1.00 0.00 12 PRO A CA 6
ATOM 5942 C C . PRO A 1 12 ? -12.589 1.209 -1.919 1.00 0.00 12 PRO A C 6
ATOM 5943 O O . PRO A 1 12 ? -13.818 1.287 -1.905 1.00 0.00 12 PRO A O 6
ATOM 5954 N N . VAL A 1 13 ? -11.881 0.745 -0.898 1.00 0.00 13 VAL A N 6
ATOM 5955 C CA . VAL A 1 13 ? -12.515 0.253 0.320 1.00 0.00 13 VAL A CA 6
ATOM 5956 C C . VAL A 1 13 ? -12.773 1.393 1.302 1.00 0.00 13 VAL A C 6
ATOM 5957 O O . VAL A 1 13 ? -13.897 1.585 1.764 1.00 0.00 13 VAL A O 6
ATOM 5970 N N . THR A 1 14 ? -11.728 2.150 1.612 1.00 0.00 14 THR A N 6
ATOM 5971 C CA . THR A 1 14 ? -11.840 3.240 2.573 1.00 0.00 14 THR A CA 6
ATOM 5972 C C . THR A 1 14 ? -11.286 4.543 1.980 1.00 0.00 14 THR A C 6
ATOM 5973 O O . THR A 1 14 ? -11.280 5.589 2.632 1.00 0.00 14 THR A O 6
ATOM 5984 N N . LYS A 1 15 ? -10.840 4.460 0.722 1.00 0.00 15 LYS A N 6
ATOM 5985 C CA . LYS A 1 15 ? -10.263 5.596 -0.007 1.00 0.00 15 LYS A CA 6
ATOM 5986 C C . LYS A 1 15 ? -9.028 6.164 0.692 1.00 0.00 15 LYS A C 6
ATOM 5987 O O . LYS A 1 15 ? -8.700 7.344 0.551 1.00 0.00 15 LYS A O 6
ATOM 6006 N N . GLY A 1 16 ? -8.331 5.307 1.423 1.00 0.00 16 GLY A N 6
ATOM 6007 C CA . GLY A 1 16 ? -7.069 5.692 2.011 1.00 0.00 16 GLY A CA 6
ATOM 6008 C C . GLY A 1 16 ? -5.927 5.430 1.058 1.00 0.00 16 GLY A C 6
ATOM 6009 O O . GLY A 1 16 ? -6.016 4.523 0.221 1.00 0.00 16 GLY A O 6
ATOM 6013 N N . ARG A 1 17 ? -4.865 6.218 1.175 1.00 0.00 17 ARG A N 6
ATOM 6014 C CA . ARG A 1 17 ? -3.735 6.123 0.284 1.00 0.00 17 ARG A CA 6
ATOM 6015 C C . ARG A 1 17 ? -2.996 4.799 0.449 1.00 0.00 17 ARG A C 6
ATOM 6016 O O . ARG A 1 17 ? -2.994 4.199 1.529 1.00 0.00 17 ARG A O 6
ATOM 6037 N N . LEU A 1 18 ? -2.383 4.353 -0.636 1.00 0.00 18 LEU A N 6
ATOM 6038 C CA . LEU A 1 18 ? -1.657 3.095 -0.654 1.00 0.00 18 LEU A CA 6
ATOM 6039 C C . LEU A 1 18 ? -0.183 3.340 -0.949 1.00 0.00 18 LEU A C 6
ATOM 6040 O O . LEU A 1 18 ? 0.160 4.189 -1.772 1.00 0.00 18 LEU A O 6
ATOM 6056 N N . GLU A 1 19 ? 0.678 2.614 -0.260 1.00 0.00 19 GLU A N 6
ATOM 6057 C CA . GLU A 1 19 ? 2.105 2.663 -0.515 1.00 0.00 19 GLU A CA 6
ATOM 6058 C C . GLU A 1 19 ? 2.481 1.470 -1.388 1.00 0.00 19 GLU A C 6
ATOM 6059 O O . GLU A 1 19 ? 2.191 0.324 -1.036 1.00 0.00 19 GLU A O 6
ATOM 6071 N N . TYR A 1 20 ? 3.094 1.736 -2.533 1.00 0.00 20 TYR A N 6
ATOM 6072 C CA . TYR A 1 20 ? 3.483 0.670 -3.443 1.00 0.00 20 TYR A CA 6
ATOM 6073 C C . TYR A 1 20 ? 4.806 0.072 -2.991 1.00 0.00 20 TYR A C 6
ATOM 6074 O O . TYR A 1 20 ? 5.884 0.504 -3.404 1.00 0.00 20 TYR A O 6
ATOM 6092 N N . HIS A 1 21 ? 4.712 -0.924 -2.128 1.00 0.00 21 HIS A N 6
ATOM 6093 C CA . HIS A 1 21 ? 5.883 -1.489 -1.494 1.00 0.00 21 HIS A CA 6
ATOM 6094 C C . HIS A 1 21 ? 6.551 -2.500 -2.411 1.00 0.00 21 HIS A C 6
ATOM 6095 O O . HIS A 1 21 ? 6.101 -3.641 -2.534 1.00 0.00 21 HIS A O 6
ATOM 6110 N N . GLN A 1 22 ? 7.618 -2.061 -3.070 1.00 0.00 22 GLN A N 6
ATOM 6111 C CA . GLN A 1 22 ? 8.398 -2.924 -3.949 1.00 0.00 22 GLN A CA 6
ATOM 6112 C C . GLN A 1 22 ? 8.998 -4.083 -3.146 1.00 0.00 22 GLN A C 6
ATOM 6113 O O . GLN A 1 22 ? 8.917 -4.088 -1.913 1.00 0.00 22 GLN A O 6
ATOM 6127 N N . ASP A 1 23 ? 9.594 -5.053 -3.848 1.00 0.00 23 ASP A N 6
ATOM 6128 C CA . ASP A 1 23 ? 10.110 -6.292 -3.245 1.00 0.00 23 ASP A CA 6
ATOM 6129 C C . ASP A 1 23 ? 8.968 -7.259 -2.934 1.00 0.00 23 ASP A C 6
ATOM 6130 O O . ASP A 1 23 ? 9.056 -8.449 -3.235 1.00 0.00 23 ASP A O 6
ATOM 6139 N N . LYS A 1 24 ? 7.892 -6.747 -2.351 1.00 0.00 24 LYS A N 6
ATOM 6140 C CA . LYS A 1 24 ? 6.708 -7.553 -2.104 1.00 0.00 24 LYS A CA 6
ATOM 6141 C C . LYS A 1 24 ? 5.653 -7.298 -3.173 1.00 0.00 24 LYS A C 6
ATOM 6142 O O . LYS A 1 24 ? 4.747 -8.106 -3.366 1.00 0.00 24 LYS A O 6
ATOM 6161 N N . GLN A 1 25 ? 5.806 -6.175 -3.879 1.00 0.00 25 GLN A N 6
ATOM 6162 C CA . GLN A 1 25 ? 4.870 -5.751 -4.921 1.00 0.00 25 GLN A CA 6
ATOM 6163 C C . GLN A 1 25 ? 3.447 -5.640 -4.371 1.00 0.00 25 GLN A C 6
ATOM 6164 O O . GLN A 1 25 ? 2.468 -5.878 -5.082 1.00 0.00 25 GLN A O 6
ATOM 6178 N N . GLU A 1 26 ? 3.345 -5.254 -3.106 1.00 0.00 26 GLU A N 6
ATOM 6179 C CA . GLU A 1 26 ? 2.057 -5.126 -2.451 1.00 0.00 26 GLU A CA 6
ATOM 6180 C C . GLU A 1 26 ? 1.720 -3.663 -2.199 1.00 0.00 26 GLU A C 6
ATOM 6181 O O . GLU A 1 26 ? 2.610 -2.818 -2.092 1.00 0.00 26 GLU A O 6
ATOM 6193 N N . LEU A 1 27 ? 0.434 -3.376 -2.110 1.00 0.00 27 LEU A N 6
ATOM 6194 C CA . LEU A 1 27 ? -0.032 -2.053 -1.740 1.00 0.00 27 LEU A CA 6
ATOM 6195 C C . LEU A 1 27 ? -0.315 -2.012 -0.249 1.00 0.00 27 LEU A C 6
ATOM 6196 O O . LEU A 1 27 ? -1.305 -2.572 0.223 1.00 0.00 27 LEU A O 6
ATOM 6212 N N . TRP A 1 28 ? 0.567 -1.355 0.481 1.00 0.00 28 TRP A N 6
ATOM 6213 C CA . TRP A 1 28 ? 0.484 -1.305 1.930 1.00 0.00 28 TRP A CA 6
ATOM 6214 C C . TRP A 1 28 ? -0.257 -0.055 2.380 1.00 0.00 28 TRP A C 6
ATOM 6215 O O . TRP A 1 28 ? 0.016 1.048 1.903 1.00 0.00 28 TRP A O 6
ATOM 6236 N N . SER A 1 29 ? -1.213 -0.229 3.275 1.00 0.00 29 SER A N 6
ATOM 6237 C CA . SER A 1 29 ? -1.967 0.895 3.792 1.00 0.00 29 SER A CA 6
ATOM 6238 C C . SER A 1 29 ? -2.182 0.755 5.293 1.00 0.00 29 SER A C 6
ATOM 6239 O O . SER A 1 29 ? -2.706 -0.254 5.762 1.00 0.00 29 SER A O 6
ATOM 6247 N N . ARG A 1 30 ? -1.786 1.771 6.044 1.00 0.00 30 ARG A N 6
ATOM 6248 C CA . ARG A 1 30 ? -2.031 1.792 7.476 1.00 0.00 30 ARG A CA 6
ATOM 6249 C C . ARG A 1 30 ? -3.462 2.254 7.711 1.00 0.00 30 ARG A C 6
ATOM 6250 O O . ARG A 1 30 ? -4.038 2.030 8.772 1.00 0.00 30 ARG A O 6
ATOM 6271 N N . GLN A 1 31 ? -4.036 2.883 6.687 1.00 0.00 31 GLN A N 6
ATOM 6272 C CA . GLN A 1 31 ? -5.414 3.337 6.726 1.00 0.00 31 GLN A CA 6
ATOM 6273 C C . GLN A 1 31 ? -6.362 2.171 6.993 1.00 0.00 31 GLN A C 6
ATOM 6274 O O . GLN A 1 31 ? -7.256 2.265 7.830 1.00 0.00 31 GLN A O 6
ATOM 6288 N N . ALA A 1 32 ? -6.146 1.069 6.285 1.00 0.00 32 ALA A N 6
ATOM 6289 C CA . ALA A 1 32 ? -6.956 -0.127 6.470 1.00 0.00 32 ALA A CA 6
ATOM 6290 C C . ALA A 1 32 ? -6.191 -1.169 7.277 1.00 0.00 32 ALA A C 6
ATOM 6291 O O . ALA A 1 32 ? -6.745 -2.197 7.668 1.00 0.00 32 ALA A O 6
ATOM 6298 N N . LYS A 1 33 ? -4.910 -0.881 7.517 1.00 0.00 33 LYS A N 6
ATOM 6299 C CA . LYS A 1 33 ? -4.016 -1.770 8.265 1.00 0.00 33 LYS A CA 6
ATOM 6300 C C . LYS A 1 33 ? -3.797 -3.077 7.514 1.00 0.00 33 LYS A C 6
ATOM 6301 O O . LYS A 1 33 ? -3.449 -4.101 8.105 1.00 0.00 33 LYS A O 6
ATOM 6320 N N . LEU A 1 34 ? -3.964 -3.021 6.203 1.00 0.00 34 LEU A N 6
ATOM 6321 C CA . LEU A 1 34 ? -3.855 -4.206 5.372 1.00 0.00 34 LEU A CA 6
ATOM 6322 C C . LEU A 1 34 ? -2.870 -3.983 4.233 1.00 0.00 34 LEU A C 6
ATOM 6323 O O . LEU A 1 34 ? -2.349 -2.879 4.040 1.00 0.00 34 LEU A O 6
ATOM 6339 N N . ALA A 1 35 ? -2.633 -5.041 3.485 1.00 0.00 35 ALA A N 6
ATOM 6340 C CA . ALA A 1 35 ? -1.779 -5.001 2.314 1.00 0.00 35 ALA A CA 6
ATOM 6341 C C . ALA A 1 35 ? -2.418 -5.808 1.192 1.00 0.00 35 ALA A C 6
ATOM 6342 O O . ALA A 1 35 ? -2.884 -6.930 1.413 1.00 0.00 35 ALA A O 6
ATOM 6349 N N . TYR A 1 36 ? -2.467 -5.233 0.000 1.00 0.00 36 TYR A N 6
ATOM 6350 C CA . TYR A 1 36 ? -3.087 -5.903 -1.132 1.00 0.00 36 TYR A CA 6
ATOM 6351 C C . TYR A 1 36 ? -2.020 -6.331 -2.134 1.00 0.00 36 TYR A C 6
ATOM 6352 O O . TYR A 1 36 ? -1.062 -5.600 -2.369 1.00 0.00 36 TYR A O 6
ATOM 6370 N N . PRO A 1 37 ? -2.177 -7.509 -2.748 1.00 0.00 37 PRO A N 6
ATOM 6371 C CA . PRO A 1 37 ? -1.221 -8.016 -3.730 1.00 0.00 37 PRO A CA 6
ATOM 6372 C C . PRO A 1 37 ? -1.434 -7.435 -5.127 1.00 0.00 37 PRO A C 6
ATOM 6373 O O . PRO A 1 37 ? -2.563 -7.329 -5.614 1.00 0.00 37 PRO A O 6
ATOM 6384 N N . ILE A 1 38 ? -0.341 -7.045 -5.762 1.00 0.00 38 ILE A N 6
ATOM 6385 C CA . ILE A 1 38 ? -0.385 -6.549 -7.127 1.00 0.00 38 ILE A CA 6
ATOM 6386 C C . ILE A 1 38 ? 0.301 -7.534 -8.059 1.00 0.00 38 ILE A C 6
ATOM 6387 O O . ILE A 1 38 ? 1.457 -7.900 -7.844 1.00 0.00 38 ILE A O 6
ATOM 6403 N N . LYS A 1 39 ? -0.404 -7.969 -9.090 1.00 0.00 39 LYS A N 6
ATOM 6404 C CA . LYS A 1 39 ? 0.172 -8.904 -10.041 1.00 0.00 39 LYS A CA 6
ATOM 6405 C C . LYS A 1 39 ? 0.744 -8.158 -11.243 1.00 0.00 39 LYS A C 6
ATOM 6406 O O . LYS A 1 39 ? 0.126 -8.102 -12.306 1.00 0.00 39 LYS A O 6
ATOM 6425 N N . ASP A 1 40 ? 1.905 -7.536 -11.031 1.00 0.00 40 ASP A N 6
ATOM 6426 C CA . ASP A 1 40 ? 2.645 -6.826 -12.081 1.00 0.00 40 ASP A CA 6
ATOM 6427 C C . ASP A 1 40 ? 1.764 -5.807 -12.807 1.00 0.00 40 ASP A C 6
ATOM 6428 O O . ASP A 1 40 ? 1.836 -5.654 -14.025 1.00 0.00 40 ASP A O 6
ATOM 6437 N N . GLY A 1 41 ? 0.940 -5.102 -12.043 1.00 0.00 41 GLY A N 6
ATOM 6438 C CA . GLY A 1 41 ? 0.067 -4.097 -12.622 1.00 0.00 41 GLY A CA 6
ATOM 6439 C C . GLY A 1 41 ? -1.393 -4.497 -12.557 1.00 0.00 41 GLY A C 6
ATOM 6440 O O . GLY A 1 41 ? -2.274 -3.726 -12.938 1.00 0.00 41 GLY A O 6
ATOM 6444 N N . ILE A 1 42 ? -1.641 -5.702 -12.064 1.00 0.00 42 ILE A N 6
ATOM 6445 C CA . ILE A 1 42 ? -2.992 -6.232 -11.934 1.00 0.00 42 ILE A CA 6
ATOM 6446 C C . ILE A 1 42 ? -3.416 -6.251 -10.465 1.00 0.00 42 ILE A C 6
ATOM 6447 O O . ILE A 1 42 ? -3.120 -7.199 -9.736 1.00 0.00 42 ILE A O 6
ATOM 6463 N N . PRO A 1 43 ? -4.032 -5.160 -9.992 1.00 0.00 43 PRO A N 6
ATOM 6464 C CA . PRO A 1 43 ? -4.432 -5.020 -8.590 1.00 0.00 43 PRO A CA 6
ATOM 6465 C C . PRO A 1 43 ? -5.480 -6.047 -8.176 1.00 0.00 43 PRO A C 6
ATOM 6466 O O . PRO A 1 43 ? -6.556 -6.129 -8.771 1.00 0.00 43 PRO A O 6
ATOM 6477 N N . TYR A 1 44 ? -5.162 -6.829 -7.157 1.00 0.00 44 TYR A N 6
ATOM 6478 C CA . TYR A 1 44 ? -6.101 -7.799 -6.624 1.00 0.00 44 TYR A CA 6
ATOM 6479 C C . TYR A 1 44 ? -6.456 -7.473 -5.181 1.00 0.00 44 TYR A C 6
ATOM 6480 O O . TYR A 1 44 ? -5.875 -8.023 -4.244 1.00 0.00 44 TYR A O 6
ATOM 6498 N N . MET A 1 45 ? -7.392 -6.554 -5.006 1.00 0.00 45 MET A N 6
ATOM 6499 C CA . MET A 1 45 ? -7.900 -6.218 -3.680 1.00 0.00 45 MET A CA 6
ATOM 6500 C C . MET A 1 45 ? -8.876 -7.290 -3.205 1.00 0.00 45 MET A C 6
ATOM 6501 O O . MET A 1 45 ? -10.043 -7.008 -2.924 1.00 0.00 45 MET A O 6
ATOM 6515 N N . LEU A 1 46 ? -8.390 -8.520 -3.110 1.00 0.00 46 LEU A N 6
ATOM 6516 C CA . LEU A 1 46 ? -9.226 -9.641 -2.752 1.00 0.00 46 LEU A CA 6
ATOM 6517 C C . LEU A 1 46 ? -9.260 -9.796 -1.246 1.00 0.00 46 LEU A C 6
ATOM 6518 O O . LEU A 1 46 ? -8.221 -9.901 -0.605 1.00 0.00 46 LEU A O 6
ATOM 6534 N N . GLU A 1 47 ? -10.461 -9.803 -0.698 1.00 0.00 47 GLU A N 6
ATOM 6535 C CA . GLU A 1 47 ? -10.665 -9.903 0.742 1.00 0.00 47 GLU A CA 6
ATOM 6536 C C . GLU A 1 47 ? -9.981 -11.146 1.295 1.00 0.00 47 GLU A C 6
ATOM 6537 O O . GLU A 1 47 ? -9.414 -11.131 2.385 1.00 0.00 47 GLU A O 6
ATOM 6549 N N . ASN A 1 48 ? -10.029 -12.207 0.510 1.00 0.00 48 ASN A N 6
ATOM 6550 C CA . ASN A 1 48 ? -9.466 -13.491 0.908 1.00 0.00 48 ASN A CA 6
ATOM 6551 C C . ASN A 1 48 ? -7.938 -13.460 0.948 1.00 0.00 48 ASN A C 6
ATOM 6552 O O . ASN A 1 48 ? -7.313 -14.188 1.718 1.00 0.00 48 ASN A O 6
ATOM 6563 N N . GLU A 1 49 ? -7.339 -12.617 0.124 1.00 0.00 49 GLU A N 6
ATOM 6564 C CA . GLU A 1 49 ? -5.889 -12.597 -0.008 1.00 0.00 49 GLU A CA 6
ATOM 6565 C C . GLU A 1 49 ? -5.261 -11.352 0.609 1.00 0.00 49 GLU A C 6
ATOM 6566 O O . GLU A 1 49 ? -4.051 -11.313 0.819 1.00 0.00 49 GLU A O 6
ATOM 6578 N N . ALA A 1 50 ? -6.070 -10.331 0.871 1.00 0.00 50 ALA A N 6
ATOM 6579 C CA . ALA A 1 50 ? -5.601 -9.162 1.604 1.00 0.00 50 ALA A CA 6
ATOM 6580 C C . ALA A 1 50 ? -5.078 -9.581 2.972 1.00 0.00 50 ALA A C 6
ATOM 6581 O O . ALA A 1 50 ? -5.781 -10.242 3.738 1.00 0.00 50 ALA A O 6
ATOM 6588 N N . ARG A 1 51 ? -3.839 -9.221 3.264 1.00 0.00 51 ARG A N 6
ATOM 6589 C CA . ARG A 1 51 ? -3.202 -9.606 4.513 1.00 0.00 51 ARG A CA 6
ATOM 6590 C C . ARG A 1 51 ? -3.076 -8.415 5.454 1.00 0.00 51 ARG A C 6
ATOM 6591 O O . ARG A 1 51 ? -2.881 -7.288 5.008 1.00 0.00 51 ARG A O 6
ATOM 6612 N N . PRO A 1 52 ? -3.211 -8.648 6.767 1.00 0.00 52 PRO A N 6
ATOM 6613 C CA . PRO A 1 52 ? -2.980 -7.615 7.772 1.00 0.00 52 PRO A CA 6
ATOM 6614 C C . PRO A 1 52 ? -1.494 -7.378 8.009 1.00 0.00 52 PRO A C 6
ATOM 6615 O O . PRO A 1 52 ? -0.659 -8.237 7.706 1.00 0.00 52 PRO A O 6
ATOM 6626 N N . LEU A 1 53 ? -1.165 -6.216 8.543 1.00 0.00 53 LEU A N 6
ATOM 6627 C CA . LEU A 1 53 ? 0.214 -5.856 8.795 1.00 0.00 53 LEU A CA 6
ATOM 6628 C C . LEU A 1 53 ? 0.496 -5.793 10.283 1.00 0.00 53 LEU A C 6
ATOM 6629 O O . LEU A 1 53 ? -0.421 -5.694 11.103 1.00 0.00 53 LEU A O 6
ATOM 6645 N N . SER A 1 54 ? 1.768 -5.851 10.627 1.00 0.00 54 SER A N 6
ATOM 6646 C CA . SER A 1 54 ? 2.186 -5.724 12.012 1.00 0.00 54 SER A CA 6
ATOM 6647 C C . SER A 1 54 ? 2.330 -4.251 12.378 1.00 0.00 54 SER A C 6
ATOM 6648 O O . SER A 1 54 ? 2.416 -3.403 11.494 1.00 0.00 54 SER A O 6
ATOM 6656 N N . GLU A 1 55 ? 2.358 -3.960 13.672 1.00 0.00 55 GLU A N 6
ATOM 6657 C CA . GLU A 1 55 ? 2.477 -2.598 14.170 1.00 0.00 55 GLU A CA 6
ATOM 6658 C C . GLU A 1 55 ? 3.672 -1.884 13.564 1.00 0.00 55 GLU A C 6
ATOM 6659 O O . GLU A 1 55 ? 3.548 -0.779 13.053 1.00 0.00 55 GLU A O 6
ATOM 6671 N N . GLU A 1 56 ? 4.829 -2.521 13.648 1.00 0.00 56 GLU A N 6
ATOM 6672 C CA . GLU A 1 56 ? 6.063 -1.973 13.111 1.00 0.00 56 GLU A CA 6
ATOM 6673 C C . GLU A 1 56 ? 5.896 -1.616 11.636 1.00 0.00 56 GLU A C 6
ATOM 6674 O O . GLU A 1 56 ? 6.294 -0.539 11.197 1.00 0.00 56 GLU A O 6
ATOM 6686 N N . GLU A 1 57 ? 5.284 -2.524 10.892 1.00 0.00 57 GLU A N 6
ATOM 6687 C CA . GLU A 1 57 ? 4.989 -2.313 9.489 1.00 0.00 57 GLU A CA 6
ATOM 6688 C C . GLU A 1 57 ? 4.033 -1.140 9.307 1.00 0.00 57 GLU A C 6
ATOM 6689 O O . GLU A 1 57 ? 4.304 -0.215 8.545 1.00 0.00 57 GLU A O 6
ATOM 6701 N N . LEU A 1 58 ? 2.919 -1.199 10.018 1.00 0.00 58 LEU A N 6
ATOM 6702 C CA . LEU A 1 58 ? 1.934 -0.121 10.043 1.00 0.00 58 LEU A CA 6
ATOM 6703 C C . LEU A 1 58 ? 2.579 1.231 10.347 1.00 0.00 58 LEU A C 6
ATOM 6704 O O . LEU A 1 58 ? 2.365 2.213 9.632 1.00 0.00 58 LEU A O 6
ATOM 6720 N N . LYS A 1 59 ? 3.376 1.267 11.406 1.00 0.00 59 LYS A N 6
ATOM 6721 C CA . LYS A 1 59 ? 3.996 2.491 11.870 1.00 0.00 59 LYS A CA 6
ATOM 6722 C C . LYS A 1 59 ? 5.056 2.990 10.899 1.00 0.00 59 LYS A C 6
ATOM 6723 O O . LYS A 1 59 ? 5.468 4.147 10.963 1.00 0.00 59 LYS A O 6
ATOM 6742 N N . ALA A 1 60 ? 5.494 2.117 10.006 1.00 0.00 60 ALA A N 6
ATOM 6743 C CA . ALA A 1 60 ? 6.513 2.471 9.027 1.00 0.00 60 ALA A CA 6
ATOM 6744 C C . ALA A 1 60 ? 5.904 2.814 7.675 1.00 0.00 60 ALA A C 6
ATOM 6745 O O . ALA A 1 60 ? 6.595 2.839 6.656 1.00 0.00 60 ALA A O 6
ATOM 6752 N N . LEU A 1 61 ? 4.614 3.093 7.681 1.00 0.00 61 LEU A N 6
ATOM 6753 C CA . LEU A 1 61 ? 3.906 3.497 6.466 1.00 0.00 61 LEU A CA 6
ATOM 6754 C C . LEU A 1 61 ? 3.359 4.897 6.610 1.00 0.00 61 LEU A C 6
ATOM 6755 O O . LEU A 1 61 ? 3.241 5.657 5.649 1.00 0.00 61 LEU A O 6
ATOM 6771 N N . GLU A 1 62 ? 3.050 5.216 7.830 1.00 0.00 62 GLU A N 6
ATOM 6772 C CA . GLU A 1 62 ? 2.480 6.500 8.186 1.00 0.00 62 GLU A CA 6
ATOM 6773 C C . GLU A 1 62 ? 3.315 7.131 9.285 1.00 0.00 62 GLU A C 6
ATOM 6774 O O . GLU A 1 62 ? 3.906 6.416 10.094 1.00 0.00 62 GLU A O 6
ATOM 6786 N N . HIS A 1 63 ? 3.380 8.463 9.290 1.00 0.00 63 HIS A N 6
ATOM 6787 C CA . HIS A 1 63 ? 4.111 9.222 10.310 1.00 0.00 63 HIS A CA 6
ATOM 6788 C C . HIS A 1 63 ? 5.629 9.150 10.094 1.00 0.00 63 HIS A C 6
ATOM 6789 O O . HIS A 1 63 ? 6.310 10.174 10.135 1.00 0.00 63 HIS A O 6
ATOM 6804 N N . HIS A 1 64 ? 6.160 7.955 9.864 1.00 0.00 64 HIS A N 6
ATOM 6805 C CA . HIS A 1 64 ? 7.597 7.783 9.677 1.00 0.00 64 HIS A CA 6
ATOM 6806 C C . HIS A 1 64 ? 7.883 6.488 8.918 1.00 0.00 64 HIS A C 6
ATOM 6807 O O . HIS A 1 64 ? 7.391 5.429 9.290 1.00 0.00 64 HIS A O 6
ATOM 6822 N N . HIS A 1 65 ? 8.673 6.579 7.855 1.00 0.00 65 HIS A N 6
ATOM 6823 C CA . HIS A 1 65 ? 9.017 5.403 7.055 1.00 0.00 65 HIS A CA 6
ATOM 6824 C C . HIS A 1 65 ? 10.533 5.291 6.874 1.00 0.00 65 HIS A C 6
ATOM 6825 O O . HIS A 1 65 ? 11.284 6.152 7.335 1.00 0.00 65 HIS A O 6
ATOM 6840 N N . HIS A 1 66 ? 10.974 4.236 6.194 1.00 0.00 66 HIS A N 6
ATOM 6841 C CA . HIS A 1 66 ? 12.400 3.998 5.980 1.00 0.00 66 HIS A CA 6
ATOM 6842 C C . HIS A 1 66 ? 12.890 4.801 4.773 1.00 0.00 66 HIS A C 6
ATOM 6843 O O . HIS A 1 66 ? 13.668 5.741 4.922 1.00 0.00 66 HIS A O 6
ATOM 6858 N N . HIS A 1 67 ? 12.428 4.431 3.581 1.00 0.00 67 HIS A N 6
ATOM 6859 C CA . HIS A 1 67 ? 12.740 5.196 2.372 1.00 0.00 67 HIS A CA 6
ATOM 6860 C C . HIS A 1 67 ? 11.443 5.578 1.671 1.00 0.00 67 HIS A C 6
ATOM 6861 O O . HIS A 1 67 ? 11.335 6.644 1.076 1.00 0.00 67 HIS A O 6
ATOM 6876 N N . HIS A 1 68 ? 10.468 4.687 1.748 1.00 0.00 68 HIS A N 6
ATOM 6877 C CA . HIS A 1 68 ? 9.112 4.973 1.312 1.00 0.00 68 HIS A CA 6
ATOM 6878 C C . HIS A 1 68 ? 8.160 4.158 2.160 1.00 0.00 68 HIS A C 6
ATOM 6879 O O . HIS A 1 68 ? 7.183 4.729 2.669 1.00 0.00 68 HIS A O 6
ATOM 6895 N N . MET A 1 1 ? 8.795 13.136 -10.614 1.00 0.00 1 MET A N 7
ATOM 6896 C CA . MET A 1 1 ? 9.303 13.710 -9.347 1.00 0.00 1 MET A CA 7
ATOM 6897 C C . MET A 1 1 ? 8.311 13.444 -8.220 1.00 0.00 1 MET A C 7
ATOM 6898 O O . MET A 1 1 ? 8.691 13.153 -7.084 1.00 0.00 1 MET A O 7
ATOM 6914 N N . GLU A 1 2 ? 7.035 13.551 -8.550 1.00 0.00 2 GLU A N 7
ATOM 6915 C CA . GLU A 1 2 ? 5.954 13.337 -7.602 1.00 0.00 2 GLU A CA 7
ATOM 6916 C C . GLU A 1 2 ? 5.028 12.230 -8.094 1.00 0.00 2 GLU A C 7
ATOM 6917 O O . GLU A 1 2 ? 4.961 11.959 -9.295 1.00 0.00 2 GLU A O 7
ATOM 6929 N N . LYS A 1 3 ? 4.330 11.575 -7.175 1.00 0.00 3 LYS A N 7
ATOM 6930 C CA . LYS A 1 3 ? 3.348 10.579 -7.570 1.00 0.00 3 LYS A CA 7
ATOM 6931 C C . LYS A 1 3 ? 1.969 11.217 -7.708 1.00 0.00 3 LYS A C 7
ATOM 6932 O O . LYS A 1 3 ? 1.339 11.610 -6.725 1.00 0.00 3 LYS A O 7
ATOM 6951 N N . LYS A 1 4 ? 1.539 11.346 -8.952 1.00 0.00 4 LYS A N 7
ATOM 6952 C CA . LYS A 1 4 ? 0.267 11.978 -9.283 1.00 0.00 4 LYS A CA 7
ATOM 6953 C C . LYS A 1 4 ? -0.478 11.190 -10.364 1.00 0.00 4 LYS A C 7
ATOM 6954 O O . LYS A 1 4 ? -1.678 11.359 -10.557 1.00 0.00 4 LYS A O 7
ATOM 6973 N N . PHE A 1 5 ? 0.233 10.303 -11.037 1.00 0.00 5 PHE A N 7
ATOM 6974 C CA . PHE A 1 5 ? -0.335 9.551 -12.155 1.00 0.00 5 PHE A CA 7
ATOM 6975 C C . PHE A 1 5 ? -0.913 8.220 -11.697 1.00 0.00 5 PHE A C 7
ATOM 6976 O O . PHE A 1 5 ? -1.823 7.681 -12.324 1.00 0.00 5 PHE A O 7
ATOM 6993 N N . LEU A 1 6 ? -0.378 7.688 -10.611 1.00 0.00 6 LEU A N 7
ATOM 6994 C CA . LEU A 1 6 ? -0.851 6.426 -10.066 1.00 0.00 6 LEU A CA 7
ATOM 6995 C C . LEU A 1 6 ? -1.481 6.630 -8.691 1.00 0.00 6 LEU A C 7
ATOM 6996 O O . LEU A 1 6 ? -2.254 5.803 -8.215 1.00 0.00 6 LEU A O 7
ATOM 7012 N N . ASP A 1 7 ? -1.156 7.755 -8.081 1.00 0.00 7 ASP A N 7
ATOM 7013 C CA . ASP A 1 7 ? -1.561 8.048 -6.706 1.00 0.00 7 ASP A CA 7
ATOM 7014 C C . ASP A 1 7 ? -3.061 8.336 -6.598 1.00 0.00 7 ASP A C 7
ATOM 7015 O O . ASP A 1 7 ? -3.636 8.285 -5.513 1.00 0.00 7 ASP A O 7
ATOM 7024 N N . ILE A 1 8 ? -3.702 8.614 -7.730 1.00 0.00 8 ILE A N 7
ATOM 7025 C CA . ILE A 1 8 ? -5.127 8.944 -7.731 1.00 0.00 8 ILE A CA 7
ATOM 7026 C C . ILE A 1 8 ? -5.995 7.688 -7.709 1.00 0.00 8 ILE A C 7
ATOM 7027 O O . ILE A 1 8 ? -7.225 7.770 -7.767 1.00 0.00 8 ILE A O 7
ATOM 7043 N N . LEU A 1 9 ? -5.356 6.527 -7.631 1.00 0.00 9 LEU A N 7
ATOM 7044 C CA . LEU A 1 9 ? -6.082 5.273 -7.520 1.00 0.00 9 LEU A CA 7
ATOM 7045 C C . LEU A 1 9 ? -6.527 5.084 -6.077 1.00 0.00 9 LEU A C 7
ATOM 7046 O O . LEU A 1 9 ? -5.705 5.075 -5.161 1.00 0.00 9 LEU A O 7
ATOM 7062 N N . VAL A 1 10 ? -7.827 4.946 -5.875 1.00 0.00 10 VAL A N 7
ATOM 7063 C CA . VAL A 1 10 ? -8.379 4.931 -4.529 1.00 0.00 10 VAL A CA 7
ATOM 7064 C C . VAL A 1 10 ? -8.815 3.532 -4.098 1.00 0.00 10 VAL A C 7
ATOM 7065 O O . VAL A 1 10 ? -9.340 2.750 -4.894 1.00 0.00 10 VAL A O 7
ATOM 7078 N N . CYS A 1 11 ? -8.563 3.228 -2.832 1.00 0.00 11 CYS A N 7
ATOM 7079 C CA . CYS A 1 11 ? -9.058 2.005 -2.209 1.00 0.00 11 CYS A CA 7
ATOM 7080 C C . CYS A 1 11 ? -10.584 2.066 -2.085 1.00 0.00 11 CYS A C 7
ATOM 7081 O O . CYS A 1 11 ? -11.141 3.124 -1.803 1.00 0.00 11 CYS A O 7
ATOM 7089 N N . PRO A 1 12 ? -11.283 0.934 -2.282 1.00 0.00 12 PRO A N 7
ATOM 7090 C CA . PRO A 1 12 ? -12.755 0.903 -2.284 1.00 0.00 12 PRO A CA 7
ATOM 7091 C C . PRO A 1 12 ? -13.383 1.006 -0.889 1.00 0.00 12 PRO A C 7
ATOM 7092 O O . PRO A 1 12 ? -14.591 1.215 -0.761 1.00 0.00 12 PRO A O 7
ATOM 7103 N N . VAL A 1 13 ? -12.569 0.863 0.153 1.00 0.00 13 VAL A N 7
ATOM 7104 C CA . VAL A 1 13 ? -13.077 0.888 1.524 1.00 0.00 13 VAL A CA 7
ATOM 7105 C C . VAL A 1 13 ? -13.553 2.288 1.913 1.00 0.00 13 VAL A C 7
ATOM 7106 O O . VAL A 1 13 ? -14.751 2.523 2.070 1.00 0.00 13 VAL A O 7
ATOM 7119 N N . THR A 1 14 ? -12.614 3.214 2.062 1.00 0.00 14 THR A N 7
ATOM 7120 C CA . THR A 1 14 ? -12.944 4.577 2.456 1.00 0.00 14 THR A CA 7
ATOM 7121 C C . THR A 1 14 ? -12.446 5.568 1.401 1.00 0.00 14 THR A C 7
ATOM 7122 O O . THR A 1 14 ? -12.495 6.786 1.592 1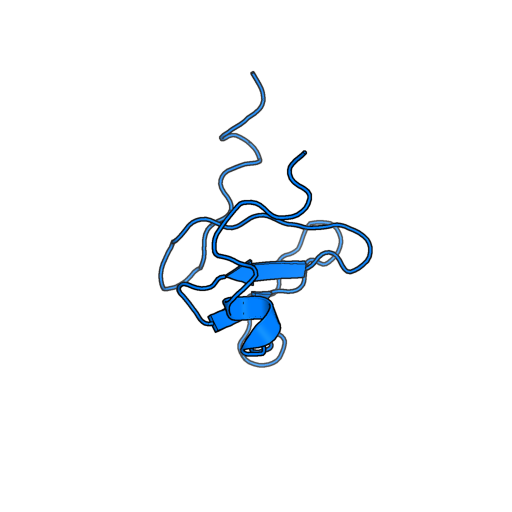.00 0.00 14 THR A O 7
ATOM 7133 N N . LYS A 1 15 ? -11.997 5.020 0.273 1.00 0.00 15 LYS A N 7
ATOM 7134 C CA . LYS A 1 15 ? -11.467 5.807 -0.839 1.00 0.00 15 LYS A CA 7
ATOM 7135 C C . LYS A 1 15 ? -10.259 6.630 -0.416 1.00 0.00 15 LYS A C 7
ATOM 7136 O O . LYS A 1 15 ? -10.375 7.801 -0.051 1.00 0.00 15 LYS A O 7
ATOM 7155 N N . GLY A 1 16 ? -9.104 5.992 -0.455 1.00 0.00 16 GLY A N 7
ATOM 7156 C CA . GLY A 1 16 ? -7.865 6.656 -0.118 1.00 0.00 16 GLY A CA 7
ATOM 7157 C C . GLY A 1 16 ? -6.769 6.279 -1.087 1.00 0.00 16 GLY A C 7
ATOM 7158 O O . GLY A 1 16 ? -6.910 5.295 -1.814 1.00 0.00 16 GLY A O 7
ATOM 7162 N N . ARG A 1 17 ? -5.693 7.055 -1.105 1.00 0.00 17 ARG A N 7
ATOM 7163 C CA . ARG A 1 17 ? -4.580 6.820 -2.000 1.00 0.00 17 ARG A CA 7
ATOM 7164 C C . ARG A 1 17 ? -3.879 5.505 -1.660 1.00 0.00 17 ARG A C 7
ATOM 7165 O O . ARG A 1 17 ? -4.057 4.956 -0.569 1.00 0.00 17 ARG A O 7
ATOM 7186 N N . LEU A 1 18 ? -3.081 5.007 -2.590 1.00 0.00 18 LEU A N 7
ATOM 7187 C CA . LEU A 1 18 ? -2.409 3.731 -2.410 1.00 0.00 18 LEU A CA 7
ATOM 7188 C C . LEU A 1 18 ? -0.898 3.916 -2.346 1.00 0.00 18 LEU A C 7
ATOM 7189 O O . LEU A 1 18 ? -0.266 4.318 -3.323 1.00 0.00 18 LEU A O 7
ATOM 7205 N N . GLU A 1 19 ? -0.329 3.628 -1.183 1.00 0.00 19 GLU A N 7
ATOM 7206 C CA . GLU A 1 19 ? 1.116 3.664 -1.003 1.00 0.00 19 GLU A CA 7
ATOM 7207 C C . GLU A 1 19 ? 1.673 2.259 -1.189 1.00 0.00 19 GLU A C 7
ATOM 7208 O O . GLU A 1 19 ? 1.172 1.305 -0.594 1.00 0.00 19 GLU A O 7
ATOM 7220 N N . TYR A 1 20 ? 2.693 2.125 -2.019 1.00 0.00 20 TYR A N 7
ATOM 7221 C CA . TYR A 1 20 ? 3.225 0.811 -2.348 1.00 0.00 20 TYR A CA 7
ATOM 7222 C C . TYR A 1 20 ? 4.496 0.497 -1.565 1.00 0.00 20 TYR A C 7
ATOM 7223 O O . TYR A 1 20 ? 5.457 1.269 -1.561 1.00 0.00 20 TYR A O 7
ATOM 7241 N N . HIS A 1 21 ? 4.477 -0.644 -0.892 1.00 0.00 21 HIS A N 7
ATOM 7242 C CA . HIS A 1 21 ? 5.640 -1.148 -0.184 1.00 0.00 21 HIS A CA 7
ATOM 7243 C C . HIS A 1 21 ? 6.489 -1.951 -1.165 1.00 0.00 21 HIS A C 7
ATOM 7244 O O . HIS A 1 21 ? 6.222 -3.127 -1.409 1.00 0.00 21 HIS A O 7
ATOM 7259 N N . GLN A 1 22 ? 7.502 -1.298 -1.727 1.00 0.00 22 GLN A N 7
ATOM 7260 C CA . GLN A 1 22 ? 8.261 -1.832 -2.862 1.00 0.00 22 GLN A CA 7
ATOM 7261 C C . GLN A 1 22 ? 8.942 -3.158 -2.517 1.00 0.00 22 GLN A C 7
ATOM 7262 O O . GLN A 1 22 ? 9.079 -4.033 -3.374 1.00 0.00 22 GLN A O 7
ATOM 7276 N N . ASP A 1 23 ? 9.336 -3.303 -1.254 1.00 0.00 23 ASP A N 7
ATOM 7277 C CA . ASP A 1 23 ? 10.021 -4.508 -0.776 1.00 0.00 23 ASP A CA 7
ATOM 7278 C C . ASP A 1 23 ? 9.243 -5.769 -1.134 1.00 0.00 23 ASP A C 7
ATOM 7279 O O . ASP A 1 23 ? 9.791 -6.703 -1.716 1.00 0.00 23 ASP A O 7
ATOM 7288 N N . LYS A 1 24 ? 7.961 -5.782 -0.789 1.00 0.00 24 LYS A N 7
ATOM 7289 C CA . LYS A 1 24 ? 7.126 -6.962 -0.971 1.00 0.00 24 LYS A CA 7
ATOM 7290 C C . LYS A 1 24 ? 6.126 -6.770 -2.104 1.00 0.00 24 LYS A C 7
ATOM 7291 O O . LYS A 1 24 ? 5.377 -7.690 -2.440 1.00 0.00 24 LYS A O 7
ATOM 7310 N N . GLN A 1 25 ? 6.128 -5.572 -2.688 1.00 0.00 25 GLN A N 7
ATOM 7311 C CA . GLN A 1 25 ? 5.202 -5.217 -3.760 1.00 0.00 25 GLN A CA 7
ATOM 7312 C C . GLN A 1 25 ? 3.752 -5.336 -3.293 1.00 0.00 25 GLN A C 7
ATOM 7313 O O . GLN A 1 25 ? 2.926 -5.973 -3.946 1.00 0.00 25 GLN A O 7
ATOM 7327 N N . GLU A 1 26 ? 3.458 -4.720 -2.156 1.00 0.00 26 GLU A N 7
ATOM 7328 C CA . GLU A 1 26 ? 2.111 -4.708 -1.611 1.00 0.00 26 GLU A CA 7
ATOM 7329 C C . GLU A 1 26 ? 1.600 -3.277 -1.505 1.00 0.00 26 GLU A C 7
ATOM 7330 O O . GLU A 1 26 ? 2.363 -2.362 -1.183 1.00 0.00 26 GLU A O 7
ATOM 7342 N N . LEU A 1 27 ? 0.320 -3.083 -1.789 1.00 0.00 27 LEU A N 7
ATOM 7343 C CA . LEU A 1 27 ? -0.305 -1.778 -1.613 1.00 0.00 27 LEU A CA 7
ATOM 7344 C C . LEU A 1 27 ? -0.821 -1.644 -0.193 1.00 0.00 27 LEU A C 7
ATOM 7345 O O . LEU A 1 27 ? -1.626 -2.458 0.259 1.00 0.00 27 LEU A O 7
ATOM 7361 N N . TRP A 1 28 ? -0.362 -0.616 0.500 1.00 0.00 28 TRP A N 7
ATOM 7362 C CA . TRP A 1 28 ? -0.701 -0.427 1.898 1.00 0.00 28 TRP A CA 7
ATOM 7363 C C . TRP A 1 28 ? -1.894 0.498 2.048 1.00 0.00 28 TRP A C 7
ATOM 7364 O O . TRP A 1 28 ? -1.784 1.712 1.879 1.00 0.00 28 TRP A O 7
ATOM 7385 N N . SER A 1 29 ? -3.036 -0.084 2.357 1.00 0.00 29 SER A N 7
ATOM 7386 C CA . SER A 1 29 ? -4.220 0.690 2.656 1.00 0.00 29 SER A CA 7
ATOM 7387 C C . SER A 1 29 ? -4.377 0.796 4.167 1.00 0.00 29 SER A C 7
ATOM 7388 O O . SER A 1 29 ? -5.189 0.097 4.774 1.00 0.00 29 SER A O 7
ATOM 7396 N N . ARG A 1 30 ? -3.567 1.663 4.772 1.00 0.00 30 ARG A N 7
ATOM 7397 C CA . ARG A 1 30 ? -3.521 1.796 6.225 1.00 0.00 30 ARG A CA 7
ATOM 7398 C C . ARG A 1 30 ? -4.844 2.327 6.765 1.00 0.00 30 ARG A C 7
ATOM 7399 O O . ARG A 1 30 ? -5.160 2.153 7.941 1.00 0.00 30 ARG A O 7
ATOM 7420 N N . GLN A 1 31 ? -5.618 2.956 5.888 1.00 0.00 31 GLN A N 7
ATOM 7421 C CA . GLN A 1 31 ? -6.933 3.453 6.233 1.00 0.00 31 GLN A CA 7
ATOM 7422 C C . GLN A 1 31 ? -7.837 2.302 6.663 1.00 0.00 31 GLN A C 7
ATOM 7423 O O . GLN A 1 31 ? -8.653 2.443 7.571 1.00 0.00 31 GLN A O 7
ATOM 7437 N N . ALA A 1 32 ? -7.663 1.155 6.013 1.00 0.00 32 ALA A N 7
ATOM 7438 C CA . ALA A 1 32 ? -8.477 -0.019 6.297 1.00 0.00 32 ALA A CA 7
ATOM 7439 C C . ALA A 1 32 ? -7.646 -1.106 6.974 1.00 0.00 32 ALA A C 7
ATOM 7440 O O . ALA A 1 32 ? -8.149 -2.191 7.266 1.00 0.00 32 ALA A O 7
ATOM 7447 N N . LYS A 1 33 ? -6.371 -0.795 7.212 1.00 0.00 33 LYS A N 7
ATOM 7448 C CA . LYS A 1 33 ? -5.426 -1.725 7.833 1.00 0.00 33 LYS A CA 7
ATOM 7449 C C . LYS A 1 33 ? -5.235 -2.985 6.989 1.00 0.00 33 LYS A C 7
ATOM 7450 O O . LYS A 1 33 ? -5.007 -4.067 7.526 1.00 0.00 33 LYS A O 7
ATOM 7469 N N . LEU A 1 34 ? -5.299 -2.849 5.671 1.00 0.00 34 LEU A N 7
ATOM 7470 C CA . LEU A 1 34 ? -5.125 -3.997 4.792 1.00 0.00 34 LEU A CA 7
ATOM 7471 C C . LEU A 1 34 ? -4.027 -3.734 3.772 1.00 0.00 34 LEU A C 7
ATOM 7472 O O . LEU A 1 34 ? -3.525 -2.614 3.650 1.00 0.00 34 LEU A O 7
ATOM 7488 N N . ALA A 1 35 ? -3.682 -4.769 3.029 1.00 0.00 35 ALA A N 7
ATOM 7489 C CA . ALA A 1 35 ? -2.680 -4.677 1.981 1.00 0.00 35 ALA A CA 7
ATOM 7490 C C . ALA A 1 35 ? -3.061 -5.582 0.818 1.00 0.00 35 ALA A C 7
ATOM 7491 O O . ALA A 1 35 ? -3.488 -6.721 1.028 1.00 0.00 35 ALA A O 7
ATOM 7498 N N . TYR A 1 36 ? -2.918 -5.081 -0.397 1.00 0.00 36 TYR A N 7
ATOM 7499 C CA . TYR A 1 36 ? -3.258 -5.858 -1.580 1.00 0.00 36 TYR A CA 7
ATOM 7500 C C . TYR A 1 36 ? -1.994 -6.353 -2.275 1.00 0.00 36 TYR A C 7
ATOM 7501 O O . TYR A 1 36 ? -0.989 -5.641 -2.323 1.00 0.00 36 TYR A O 7
ATOM 7519 N N . PRO A 1 37 ? -2.035 -7.571 -2.833 1.00 0.00 37 PRO A N 7
ATOM 7520 C CA . PRO A 1 37 ? -0.921 -8.132 -3.601 1.00 0.00 37 PRO A CA 7
ATOM 7521 C C . PRO A 1 37 ? -0.794 -7.465 -4.968 1.00 0.00 37 PRO A C 7
ATOM 7522 O O . PRO A 1 37 ? -1.802 -7.162 -5.614 1.00 0.00 37 PRO A O 7
ATOM 7533 N N . ILE A 1 38 ? 0.438 -7.223 -5.403 1.00 0.00 38 ILE A N 7
ATOM 7534 C CA . ILE A 1 38 ? 0.681 -6.548 -6.673 1.00 0.00 38 ILE A CA 7
ATOM 7535 C C . ILE A 1 38 ? 1.585 -7.375 -7.581 1.00 0.00 38 ILE A C 7
ATOM 7536 O O . ILE A 1 38 ? 2.689 -7.763 -7.192 1.00 0.00 38 ILE A O 7
ATOM 7552 N N . LYS A 1 39 ? 1.105 -7.644 -8.789 1.00 0.00 39 LYS A N 7
ATOM 7553 C CA . LYS A 1 39 ? 1.916 -8.280 -9.818 1.00 0.00 39 LYS A CA 7
ATOM 7554 C C . LYS A 1 39 ? 1.683 -7.587 -11.156 1.00 0.00 39 LYS A C 7
ATOM 7555 O O . LYS A 1 39 ? 0.538 -7.400 -11.569 1.00 0.00 39 LYS A O 7
ATOM 7574 N N . ASP A 1 40 ? 2.777 -7.185 -11.802 1.00 0.00 40 ASP A N 7
ATOM 7575 C CA . ASP A 1 40 ? 2.734 -6.507 -13.108 1.00 0.00 40 ASP A CA 7
ATOM 7576 C C . ASP A 1 40 ? 2.030 -5.157 -13.015 1.00 0.00 40 ASP A C 7
ATOM 7577 O O . ASP A 1 40 ? 1.640 -4.575 -14.029 1.00 0.00 40 ASP A O 7
ATOM 7586 N N . GLY A 1 41 ? 1.891 -4.657 -11.798 1.00 0.00 41 GLY A N 7
ATOM 7587 C CA . GLY A 1 41 ? 1.169 -3.418 -11.579 1.00 0.00 41 GLY A CA 7
ATOM 7588 C C . GLY A 1 41 ? -0.332 -3.617 -11.648 1.00 0.00 41 GLY A C 7
ATOM 7589 O O . GLY A 1 41 ? -1.086 -2.665 -11.822 1.00 0.00 41 GLY A O 7
ATOM 7593 N N . ILE A 1 42 ? -0.757 -4.867 -11.515 1.00 0.00 42 ILE A N 7
ATOM 7594 C CA . ILE A 1 42 ? -2.171 -5.219 -11.539 1.00 0.00 42 ILE A CA 7
ATOM 7595 C C . ILE A 1 42 ? -2.638 -5.603 -10.141 1.00 0.00 42 ILE A C 7
ATOM 7596 O O . ILE A 1 42 ? -2.504 -6.759 -9.734 1.00 0.00 42 ILE A O 7
ATOM 7612 N N . PRO A 1 43 ? -3.113 -4.617 -9.363 1.00 0.00 43 PRO A N 7
ATOM 7613 C CA . PRO A 1 43 ? -3.540 -4.827 -7.975 1.00 0.00 43 PRO A CA 7
ATOM 7614 C C . PRO A 1 43 ? -4.633 -5.888 -7.839 1.00 0.00 43 PRO A C 7
ATOM 7615 O O . PRO A 1 43 ? -5.506 -6.017 -8.698 1.00 0.00 43 PRO A O 7
ATOM 7626 N N . TYR A 1 44 ? -4.576 -6.649 -6.757 1.00 0.00 44 TYR A N 7
ATOM 7627 C CA . TYR A 1 44 ? -5.601 -7.631 -6.459 1.00 0.00 44 TYR A CA 7
ATOM 7628 C C . TYR A 1 44 ? -6.414 -7.171 -5.260 1.00 0.00 44 TYR A C 7
ATOM 7629 O O . TYR A 1 44 ? -6.155 -7.581 -4.128 1.00 0.00 44 TYR A O 7
ATOM 7647 N N . MET A 1 45 ? -7.366 -6.285 -5.507 1.00 0.00 45 MET A N 7
ATOM 7648 C CA . MET A 1 45 ? -8.239 -5.772 -4.451 1.00 0.00 45 MET A CA 7
ATOM 7649 C C . MET A 1 45 ? -9.333 -6.785 -4.104 1.00 0.00 45 MET A C 7
ATOM 7650 O O . MET A 1 45 ? -10.524 -6.480 -4.144 1.00 0.00 45 MET A O 7
ATOM 7664 N N . LEU A 1 46 ? -8.912 -7.992 -3.759 1.00 0.00 46 LEU A N 7
ATOM 7665 C CA . LEU A 1 46 ? -9.820 -9.046 -3.365 1.00 0.00 46 LEU A CA 7
ATOM 7666 C C . LEU A 1 46 ? -9.822 -9.154 -1.848 1.00 0.00 46 LEU A C 7
ATOM 7667 O O . LEU A 1 46 ? -8.837 -9.593 -1.265 1.00 0.00 46 LEU A O 7
ATOM 7683 N N . GLU A 1 47 ? -10.916 -8.739 -1.221 1.00 0.00 47 GLU A N 7
ATOM 7684 C CA . GLU A 1 47 ? -11.004 -8.662 0.240 1.00 0.00 47 GLU A CA 7
ATOM 7685 C C . GLU A 1 47 ? -10.550 -9.954 0.917 1.00 0.00 47 GLU A C 7
ATOM 7686 O O . GLU A 1 47 ? -9.817 -9.925 1.905 1.00 0.00 47 GLU A O 7
ATOM 7698 N N . ASN A 1 48 ? -10.990 -11.085 0.379 1.00 0.00 48 ASN A N 7
ATOM 7699 C CA . ASN A 1 48 ? -10.715 -12.386 0.983 1.00 0.00 48 ASN A CA 7
ATOM 7700 C C . ASN A 1 48 ? -9.255 -12.801 0.811 1.00 0.00 48 ASN A C 7
ATOM 7701 O O . ASN A 1 48 ? -8.687 -13.471 1.673 1.00 0.00 48 ASN A O 7
ATOM 7712 N N . GLU A 1 49 ? -8.648 -12.398 -0.290 1.00 0.00 49 GLU A N 7
ATOM 7713 C CA . GLU A 1 49 ? -7.299 -12.849 -0.613 1.00 0.00 49 GLU A CA 7
ATOM 7714 C C . GLU A 1 49 ? -6.246 -11.820 -0.213 1.00 0.00 49 GLU A C 7
ATOM 7715 O O . GLU A 1 49 ? -5.068 -12.156 -0.066 1.00 0.00 49 GLU A O 7
ATOM 7727 N N . ALA A 1 50 ? -6.668 -10.571 -0.049 1.00 0.00 50 ALA A N 7
ATOM 7728 C CA . ALA A 1 50 ? -5.798 -9.538 0.497 1.00 0.00 50 ALA A CA 7
ATOM 7729 C C . ALA A 1 50 ? -5.523 -9.830 1.966 1.00 0.00 50 ALA A C 7
ATOM 7730 O O . ALA A 1 50 ? -6.298 -10.533 2.618 1.00 0.00 50 ALA A O 7
ATOM 7737 N N . ARG A 1 51 ? -4.438 -9.298 2.500 1.00 0.00 51 ARG A N 7
ATOM 7738 C CA . ARG A 1 51 ? -4.070 -9.591 3.866 1.00 0.00 51 ARG A CA 7
ATOM 7739 C C . ARG A 1 51 ? -4.033 -8.321 4.701 1.00 0.00 51 ARG A C 7
ATOM 7740 O O . ARG A 1 51 ? -3.682 -7.255 4.201 1.00 0.00 51 ARG A O 7
ATOM 7761 N N . PRO A 1 52 ? -4.430 -8.415 5.976 1.00 0.00 52 PRO A N 7
ATOM 7762 C CA . PRO A 1 52 ? -4.403 -7.276 6.891 1.00 0.00 52 PRO A CA 7
ATOM 7763 C C . PRO A 1 52 ? -2.989 -6.908 7.307 1.00 0.00 52 PRO A C 7
ATOM 7764 O O . PRO A 1 52 ? -2.091 -7.755 7.320 1.00 0.00 52 PRO A O 7
ATOM 7775 N N . LEU A 1 53 ? -2.806 -5.651 7.659 1.00 0.00 53 LEU A N 7
ATOM 7776 C CA . LEU A 1 53 ? -1.519 -5.152 8.079 1.00 0.00 53 LEU A CA 7
ATOM 7777 C C . LEU A 1 53 ? -1.366 -5.323 9.566 1.00 0.00 53 LEU A C 7
ATOM 7778 O O . LEU A 1 53 ? -2.333 -5.196 10.320 1.00 0.00 53 LEU A O 7
ATOM 7794 N N . SER A 1 54 ? -0.163 -5.612 9.993 1.00 0.00 54 SER A N 7
ATOM 7795 C CA . SER A 1 54 ? 0.105 -5.684 11.407 1.00 0.00 54 SER A CA 7
ATOM 7796 C C . SER A 1 54 ? 0.422 -4.298 11.941 1.00 0.00 54 SER A C 7
ATOM 7797 O O . SER A 1 54 ? 0.690 -3.373 11.170 1.00 0.00 54 SER A O 7
ATOM 7805 N N . GLU A 1 55 ? 0.395 -4.166 13.253 1.00 0.00 55 GLU A N 7
ATOM 7806 C CA . GLU A 1 55 ? 0.637 -2.908 13.917 1.00 0.00 55 GLU A CA 7
ATOM 7807 C C . GLU A 1 55 ? 2.018 -2.368 13.584 1.00 0.00 55 GLU A C 7
ATOM 7808 O O . GLU A 1 55 ? 2.189 -1.176 13.340 1.00 0.00 55 GLU A O 7
ATOM 7820 N N . GLU A 1 56 ? 2.994 -3.262 13.588 1.00 0.00 56 GLU A N 7
ATOM 7821 C CA . GLU A 1 56 ? 4.356 -2.934 13.211 1.00 0.00 56 GLU A CA 7
ATOM 7822 C C . GLU A 1 56 ? 4.387 -2.307 11.819 1.00 0.00 56 GLU A C 7
ATOM 7823 O O . GLU A 1 56 ? 4.964 -1.242 11.630 1.00 0.00 56 GLU A O 7
ATOM 7835 N N . GLU A 1 57 ? 3.731 -2.961 10.862 1.00 0.00 57 GLU A N 7
ATOM 7836 C CA . GLU A 1 57 ? 3.613 -2.447 9.504 1.00 0.00 57 GLU A CA 7
ATOM 7837 C C . GLU A 1 57 ? 2.909 -1.096 9.475 1.00 0.00 57 GLU A C 7
ATOM 7838 O O . GLU A 1 57 ? 3.403 -0.142 8.876 1.00 0.00 57 GLU A O 7
ATOM 7850 N N . LEU A 1 58 ? 1.743 -1.036 10.104 1.00 0.00 58 LEU A N 7
ATOM 7851 C CA . LEU A 1 58 ? 0.991 0.210 10.264 1.00 0.00 58 LEU A CA 7
ATOM 7852 C C . LEU A 1 58 ? 1.882 1.358 10.750 1.00 0.00 58 LEU A C 7
ATOM 7853 O O . LEU A 1 58 ? 1.800 2.486 10.252 1.00 0.00 58 LEU A O 7
ATOM 7869 N N . LYS A 1 59 ? 2.713 1.059 11.739 1.00 0.00 59 LYS A N 7
ATOM 7870 C CA . LYS A 1 59 ? 3.615 2.023 12.327 1.00 0.00 59 LYS A CA 7
ATOM 7871 C C . LYS A 1 59 ? 4.828 2.295 11.440 1.00 0.00 59 LYS A C 7
ATOM 7872 O O . LYS A 1 59 ? 5.446 3.356 11.522 1.00 0.00 59 LYS A O 7
ATOM 7891 N N . ALA A 1 60 ? 5.157 1.335 10.596 1.00 0.00 60 ALA A N 7
ATOM 7892 C CA . ALA A 1 60 ? 6.372 1.388 9.787 1.00 0.00 60 ALA A CA 7
ATOM 7893 C C . ALA A 1 60 ? 6.161 2.125 8.465 1.00 0.00 60 ALA A C 7
ATOM 7894 O O . ALA A 1 60 ? 6.707 1.726 7.435 1.00 0.00 60 ALA A O 7
ATOM 7901 N N . LEU A 1 61 ? 5.400 3.214 8.495 1.00 0.00 61 LEU A N 7
ATOM 7902 C CA . LEU A 1 61 ? 5.238 4.053 7.307 1.00 0.00 61 LEU A CA 7
ATOM 7903 C C . LEU A 1 61 ? 6.384 5.050 7.226 1.00 0.00 61 LEU A C 7
ATOM 7904 O O . LEU A 1 61 ? 6.464 5.883 6.319 1.00 0.00 61 LEU A O 7
ATOM 7920 N N . GLU A 1 62 ? 7.262 4.931 8.194 1.00 0.00 62 GLU A N 7
ATOM 7921 C CA . GLU A 1 62 ? 8.444 5.770 8.301 1.00 0.00 62 GLU A CA 7
ATOM 7922 C C . GLU A 1 62 ? 9.617 5.076 7.631 1.00 0.00 62 GLU A C 7
ATOM 7923 O O . GLU A 1 62 ? 9.855 3.889 7.864 1.00 0.00 62 GLU A O 7
ATOM 7935 N N . HIS A 1 63 ? 10.340 5.802 6.800 1.00 0.00 63 HIS A N 7
ATOM 7936 C CA . HIS A 1 63 ? 11.495 5.235 6.121 1.00 0.00 63 HIS A CA 7
ATOM 7937 C C . HIS A 1 63 ? 12.715 5.241 7.034 1.00 0.00 63 HIS A C 7
ATOM 7938 O O . HIS A 1 63 ? 13.236 6.296 7.400 1.00 0.00 63 HIS A O 7
ATOM 7953 N N . HIS A 1 64 ? 13.169 4.048 7.389 1.00 0.00 64 HIS A N 7
ATOM 7954 C CA . HIS A 1 64 ? 14.295 3.878 8.304 1.00 0.00 64 HIS A CA 7
ATOM 7955 C C . HIS A 1 64 ? 15.605 3.834 7.528 1.00 0.00 64 HIS A C 7
ATOM 7956 O O . HIS A 1 64 ? 16.625 3.387 8.056 1.00 0.00 64 HIS A O 7
ATOM 7971 N N . HIS A 1 65 ? 15.561 4.344 6.291 1.00 0.00 65 HIS A N 7
ATOM 7972 C CA . HIS A 1 65 ? 16.642 4.189 5.305 1.00 0.00 65 HIS A CA 7
ATOM 7973 C C . HIS A 1 65 ? 16.610 2.770 4.751 1.00 0.00 65 HIS A C 7
ATOM 7974 O O . HIS A 1 65 ? 15.915 1.905 5.287 1.00 0.00 65 HIS A O 7
ATOM 7989 N N . HIS A 1 66 ? 17.328 2.526 3.669 1.00 0.00 66 HIS A N 7
ATOM 7990 C CA . HIS A 1 66 ? 17.484 1.159 3.193 1.00 0.00 66 HIS A CA 7
ATOM 7991 C C . HIS A 1 66 ? 18.765 0.571 3.769 1.00 0.00 66 HIS A C 7
ATOM 7992 O O . HIS A 1 66 ? 19.780 1.266 3.877 1.00 0.00 66 HIS A O 7
ATOM 8007 N N . HIS A 1 67 ? 18.700 -0.703 4.143 1.00 0.00 67 HIS A N 7
ATOM 8008 C CA . HIS A 1 67 ? 19.738 -1.350 4.941 1.00 0.00 67 HIS A CA 7
ATOM 8009 C C . HIS A 1 67 ? 19.795 -0.723 6.335 1.00 0.00 67 HIS A C 7
ATOM 8010 O O . HIS A 1 67 ? 20.705 0.042 6.658 1.00 0.00 67 HIS A O 7
ATOM 8025 N N . HIS A 1 68 ? 18.779 -1.020 7.129 1.00 0.00 68 HIS A N 7
ATOM 8026 C CA . HIS A 1 68 ? 18.724 -0.611 8.525 1.00 0.00 68 HIS A CA 7
ATOM 8027 C C . HIS A 1 68 ? 17.505 -1.233 9.181 1.00 0.00 68 HIS A C 7
ATOM 8028 O O . HIS A 1 68 ? 16.377 -0.896 8.774 1.00 0.00 68 HIS A O 7
ATOM 8044 N N . MET A 1 1 ? 11.453 7.614 -3.633 1.00 0.00 1 MET A N 8
ATOM 8045 C CA . MET A 1 1 ? 10.660 7.767 -4.874 1.00 0.00 1 MET A CA 8
ATOM 8046 C C . MET A 1 1 ? 10.046 9.159 -4.946 1.00 0.00 1 MET A C 8
ATOM 8047 O O . MET A 1 1 ? 9.762 9.780 -3.921 1.00 0.00 1 MET A O 8
ATOM 8063 N N . GLU A 1 2 ? 9.847 9.639 -6.163 1.00 0.00 2 GLU A N 8
ATOM 8064 C CA . GLU A 1 2 ? 9.304 10.968 -6.400 1.00 0.00 2 GLU A CA 8
ATOM 8065 C C . GLU A 1 2 ? 7.871 10.890 -6.931 1.00 0.00 2 GLU A C 8
ATOM 8066 O O . GLU A 1 2 ? 7.365 11.826 -7.555 1.00 0.00 2 GLU A O 8
ATOM 8078 N N . LYS A 1 3 ? 7.212 9.775 -6.655 1.00 0.00 3 LYS A N 8
ATOM 8079 C CA . LYS A 1 3 ? 5.836 9.569 -7.084 1.00 0.00 3 LYS A CA 8
ATOM 8080 C C . LYS A 1 3 ? 4.864 10.185 -6.083 1.00 0.00 3 LYS A C 8
ATOM 8081 O O . LYS A 1 3 ? 4.798 9.765 -4.928 1.00 0.00 3 LYS A O 8
ATOM 8100 N N . LYS A 1 4 ? 4.131 11.197 -6.526 1.00 0.00 4 LYS A N 8
ATOM 8101 C CA . LYS A 1 4 ? 3.142 11.852 -5.679 1.00 0.00 4 LYS A CA 8
ATOM 8102 C C . LYS A 1 4 ? 2.085 12.555 -6.535 1.00 0.00 4 LYS A C 8
ATOM 8103 O O . LYS A 1 4 ? 1.620 13.646 -6.207 1.00 0.00 4 LYS A O 8
ATOM 8122 N N . PHE A 1 5 ? 1.701 11.918 -7.634 1.00 0.00 5 PHE A N 8
ATOM 8123 C CA . PHE A 1 5 ? 0.676 12.472 -8.514 1.00 0.00 5 PHE A CA 8
ATOM 8124 C C . PHE A 1 5 ? 0.143 11.409 -9.468 1.00 0.00 5 PHE A C 8
ATOM 8125 O O . PHE A 1 5 ? -1.036 11.062 -9.434 1.00 0.00 5 PHE A O 8
ATOM 8142 N N . LEU A 1 6 ? 1.022 10.898 -10.320 1.00 0.00 6 LEU A N 8
ATOM 8143 C CA . LEU A 1 6 ? 0.646 9.882 -11.299 1.00 0.00 6 LEU A CA 8
ATOM 8144 C C . LEU A 1 6 ? 0.641 8.493 -10.674 1.00 0.00 6 LEU A C 8
ATOM 8145 O O . LEU A 1 6 ? 0.456 7.490 -11.361 1.00 0.00 6 LEU A O 8
ATOM 8161 N N . ASP A 1 7 ? 0.846 8.446 -9.367 1.00 0.00 7 ASP A N 8
ATOM 8162 C CA . ASP A 1 7 ? 0.869 7.188 -8.646 1.00 0.00 7 ASP A CA 8
ATOM 8163 C C . ASP A 1 7 ? 0.376 7.408 -7.223 1.00 0.00 7 ASP A C 8
ATOM 8164 O O . ASP A 1 7 ? 1.168 7.528 -6.290 1.00 0.00 7 ASP A O 8
ATOM 8173 N N . ILE A 1 8 ? -0.937 7.534 -7.086 1.00 0.00 8 ILE A N 8
ATOM 8174 C CA . ILE A 1 8 ? -1.575 7.766 -5.789 1.00 0.00 8 ILE A CA 8
ATOM 8175 C C . ILE A 1 8 ? -2.853 6.941 -5.686 1.00 0.00 8 ILE A C 8
ATOM 8176 O O . ILE A 1 8 ? -3.841 7.371 -5.092 1.00 0.00 8 ILE A O 8
ATOM 8192 N N . LEU A 1 9 ? -2.803 5.749 -6.263 1.00 0.00 9 LEU A N 8
ATOM 8193 C CA . LEU A 1 9 ? -3.960 4.860 -6.337 1.00 0.00 9 LEU A CA 8
ATOM 8194 C C . LEU A 1 9 ? -4.497 4.517 -4.949 1.00 0.00 9 LEU A C 8
ATOM 8195 O O . LEU A 1 9 ? -3.732 4.239 -4.022 1.00 0.00 9 LEU A O 8
ATOM 8211 N N . VAL A 1 10 ? -5.818 4.535 -4.819 1.00 0.00 10 VAL A N 8
ATOM 8212 C CA . VAL A 1 10 ? -6.469 4.260 -3.548 1.00 0.00 10 VAL A CA 8
ATOM 8213 C C . VAL A 1 10 ? -7.423 3.076 -3.678 1.00 0.00 10 VAL A C 8
ATOM 8214 O O . VAL A 1 10 ? -7.766 2.665 -4.787 1.00 0.00 10 VAL A O 8
ATOM 8227 N N . CYS A 1 11 ? -7.845 2.530 -2.544 1.00 0.00 11 CYS A N 8
ATOM 8228 C CA . CYS A 1 11 ? -8.786 1.418 -2.537 1.00 0.00 11 CYS A CA 8
ATOM 8229 C C . CYS A 1 11 ? -10.220 1.932 -2.527 1.00 0.00 11 CYS A C 8
ATOM 8230 O O . CYS A 1 11 ? -10.518 2.932 -1.878 1.00 0.00 11 CYS A O 8
ATOM 8238 N N . PRO A 1 12 ? -11.136 1.241 -3.220 1.00 0.00 12 PRO A N 8
ATOM 8239 C CA . PRO A 1 12 ? -12.546 1.638 -3.284 1.00 0.00 12 PRO A CA 8
ATOM 8240 C C . PRO A 1 12 ? -13.280 1.367 -1.972 1.00 0.00 12 PRO A C 8
ATOM 8241 O O . PRO A 1 12 ? -14.452 1.705 -1.823 1.00 0.00 12 PRO A O 8
ATOM 8252 N N . VAL A 1 13 ? -12.578 0.751 -1.025 1.00 0.00 13 VAL A N 8
ATOM 8253 C CA . VAL A 1 13 ? -13.164 0.391 0.260 1.00 0.00 13 VAL A CA 8
ATOM 8254 C C . VAL A 1 13 ? -13.368 1.622 1.140 1.00 0.00 13 VAL A C 8
ATOM 8255 O O . VAL A 1 13 ? -14.475 1.895 1.594 1.00 0.00 13 VAL A O 8
ATOM 8268 N N . THR A 1 14 ? -12.296 2.366 1.372 1.00 0.00 14 THR A N 8
ATOM 8269 C CA . THR A 1 14 ? -12.364 3.541 2.231 1.00 0.00 14 THR A CA 8
ATOM 8270 C C . THR A 1 14 ? -11.575 4.698 1.618 1.00 0.00 14 THR A C 8
ATOM 8271 O O . THR A 1 14 ? -11.281 5.689 2.287 1.00 0.00 14 THR A O 8
ATOM 8282 N N . LYS A 1 15 ? -11.247 4.555 0.334 1.00 0.00 15 LYS A N 8
ATOM 8283 C CA . LYS A 1 15 ? -10.452 5.544 -0.397 1.00 0.00 15 LYS A CA 8
ATOM 8284 C C . LYS A 1 15 ? -9.080 5.734 0.242 1.00 0.00 15 LYS A C 8
ATOM 8285 O O . LYS A 1 15 ? -8.471 6.802 0.144 1.00 0.00 15 LYS A O 8
ATOM 8304 N N . GLY A 1 16 ? -8.587 4.676 0.875 1.00 0.00 16 GLY A N 8
ATOM 8305 C CA . GLY A 1 16 ? -7.261 4.707 1.452 1.00 0.00 16 GLY A CA 8
ATOM 8306 C C . GLY A 1 16 ? -6.203 4.415 0.415 1.00 0.00 16 GLY A C 8
ATOM 8307 O O . GLY A 1 16 ? -6.409 3.580 -0.466 1.00 0.00 16 GLY A O 8
ATOM 8311 N N . ARG A 1 17 ? -5.081 5.103 0.523 1.00 0.00 17 ARG A N 8
ATOM 8312 C CA . ARG A 1 17 ? -4.003 5.005 -0.439 1.00 0.00 17 ARG A CA 8
ATOM 8313 C C . ARG A 1 17 ? -3.321 3.635 -0.413 1.00 0.00 17 ARG A C 8
ATOM 8314 O O . ARG A 1 17 ? -3.516 2.839 0.515 1.00 0.00 17 ARG A O 8
ATOM 8335 N N . LEU A 1 18 ? -2.547 3.367 -1.456 1.00 0.00 18 LEU A N 8
ATOM 8336 C CA . LEU A 1 18 ? -1.823 2.115 -1.590 1.00 0.00 18 LEU A CA 8
ATOM 8337 C C . LEU A 1 18 ? -0.339 2.364 -1.805 1.00 0.00 18 LEU A C 8
ATOM 8338 O O . LEU A 1 18 ? 0.069 2.922 -2.824 1.00 0.00 18 LEU A O 8
ATOM 8354 N N . GLU A 1 19 ? 0.461 1.946 -0.847 1.00 0.00 19 GLU A N 8
ATOM 8355 C CA . GLU A 1 19 ? 1.901 2.014 -0.975 1.00 0.00 19 GLU A CA 8
ATOM 8356 C C . GLU A 1 19 ? 2.401 0.677 -1.493 1.00 0.00 19 GLU A C 8
ATOM 8357 O O . GLU A 1 19 ? 2.780 -0.201 -0.720 1.00 0.00 19 GLU A O 8
ATOM 8369 N N . TYR A 1 20 ? 2.383 0.502 -2.801 1.00 0.00 20 TYR A N 8
ATOM 8370 C CA . TYR A 1 20 ? 2.723 -0.787 -3.368 1.00 0.00 20 TYR A CA 8
ATOM 8371 C C . TYR A 1 20 ? 4.164 -0.814 -3.846 1.00 0.00 20 TYR A C 8
ATOM 8372 O O . TYR A 1 20 ? 4.722 0.209 -4.250 1.00 0.00 20 TYR A O 8
ATOM 8390 N N . HIS A 1 21 ? 4.761 -1.991 -3.790 1.00 0.00 21 HIS A N 8
ATOM 8391 C CA . HIS A 1 21 ? 6.150 -2.158 -4.178 1.00 0.00 21 HIS A CA 8
ATOM 8392 C C . HIS A 1 21 ? 6.347 -3.489 -4.885 1.00 0.00 21 HIS A C 8
ATOM 8393 O O . HIS A 1 21 ? 5.552 -4.420 -4.718 1.00 0.00 21 HIS A O 8
ATOM 8408 N N . GLN A 1 22 ? 7.410 -3.564 -5.668 1.00 0.00 22 GLN A N 8
ATOM 8409 C CA . GLN A 1 22 ? 7.747 -4.767 -6.411 1.00 0.00 22 GLN A CA 8
ATOM 8410 C C . GLN A 1 22 ? 8.369 -5.796 -5.460 1.00 0.00 22 GLN A C 8
ATOM 8411 O O . GLN A 1 22 ? 8.201 -5.689 -4.242 1.00 0.00 22 GLN A O 8
ATOM 8425 N N . ASP A 1 23 ? 9.042 -6.801 -6.019 1.00 0.00 23 ASP A N 8
ATOM 8426 C CA . ASP A 1 23 ? 9.739 -7.836 -5.242 1.00 0.00 23 ASP A CA 8
ATOM 8427 C C . ASP A 1 23 ? 8.759 -8.844 -4.655 1.00 0.00 23 ASP A C 8
ATOM 8428 O O . ASP A 1 23 ? 8.825 -10.031 -4.966 1.00 0.00 23 ASP A O 8
ATOM 8437 N N . LYS A 1 24 ? 7.841 -8.374 -3.823 1.00 0.00 24 LYS A N 8
ATOM 8438 C CA . LYS A 1 24 ? 6.857 -9.248 -3.208 1.00 0.00 24 LYS A CA 8
ATOM 8439 C C . LYS A 1 24 ? 5.473 -8.965 -3.770 1.00 0.00 24 LYS A C 8
ATOM 8440 O O . LYS A 1 24 ? 4.492 -9.585 -3.361 1.00 0.00 24 LYS A O 8
ATOM 8459 N N . GLN A 1 25 ? 5.421 -8.033 -4.726 1.00 0.00 25 GLN A N 8
ATOM 8460 C CA . GLN A 1 25 ? 4.176 -7.610 -5.358 1.00 0.00 25 GLN A CA 8
ATOM 8461 C C . GLN A 1 25 ? 3.070 -7.381 -4.329 1.00 0.00 25 GLN A C 8
ATOM 8462 O O . GLN A 1 25 ? 2.023 -8.032 -4.365 1.00 0.00 25 GLN A O 8
ATOM 8476 N N . GLU A 1 26 ? 3.314 -6.465 -3.403 1.00 0.00 26 GLU A N 8
ATOM 8477 C CA . GLU A 1 26 ? 2.365 -6.199 -2.334 1.00 0.00 26 GLU A CA 8
ATOM 8478 C C . GLU A 1 26 ? 1.746 -4.810 -2.453 1.00 0.00 26 GLU A C 8
ATOM 8479 O O . GLU A 1 26 ? 2.449 -3.824 -2.693 1.00 0.00 26 GLU A O 8
ATOM 8491 N N . LEU A 1 27 ? 0.432 -4.750 -2.287 1.00 0.00 27 LEU A N 8
ATOM 8492 C CA . LEU A 1 27 ? -0.283 -3.489 -2.139 1.00 0.00 27 LEU A CA 8
ATOM 8493 C C . LEU A 1 27 ? -0.412 -3.167 -0.657 1.00 0.00 27 LEU A C 8
ATOM 8494 O O . LEU A 1 27 ? -1.240 -3.759 0.033 1.00 0.00 27 LEU A O 8
ATOM 8510 N N . TRP A 1 28 ? 0.384 -2.239 -0.162 1.00 0.00 28 TRP A N 8
ATOM 8511 C CA . TRP A 1 28 ? 0.344 -1.904 1.252 1.00 0.00 28 TRP A CA 8
ATOM 8512 C C . TRP A 1 28 ? -0.619 -0.762 1.490 1.00 0.00 28 TRP A C 8
ATOM 8513 O O . TRP A 1 28 ? -0.326 0.385 1.173 1.00 0.00 28 TRP A O 8
ATOM 8534 N N . SER A 1 29 ? -1.777 -1.072 2.033 1.00 0.00 29 SER A N 8
ATOM 8535 C CA . SER A 1 29 ? -2.715 -0.042 2.393 1.00 0.00 29 SER A CA 8
ATOM 8536 C C . SER A 1 29 ? -2.702 0.123 3.897 1.00 0.00 29 SER A C 8
ATOM 8537 O O . SER A 1 29 ? -3.450 -0.539 4.615 1.00 0.00 29 SER A O 8
ATOM 8545 N N . ARG A 1 30 ? -1.813 0.981 4.373 1.00 0.00 30 ARG A N 8
ATOM 8546 C CA . ARG A 1 30 ? -1.685 1.233 5.798 1.00 0.00 30 ARG A CA 8
ATOM 8547 C C . ARG A 1 30 ? -3.003 1.776 6.346 1.00 0.00 30 ARG A C 8
ATOM 8548 O O . ARG A 1 30 ? -3.362 1.531 7.498 1.00 0.00 30 ARG A O 8
ATOM 8569 N N . GLN A 1 31 ? -3.734 2.478 5.493 1.00 0.00 31 GLN A N 8
ATOM 8570 C CA . GLN A 1 31 ? -5.005 3.063 5.862 1.00 0.00 31 GLN A CA 8
ATOM 8571 C C . GLN A 1 31 ? -6.094 2.000 6.004 1.00 0.00 31 GLN A C 8
ATOM 8572 O O . GLN A 1 31 ? -7.058 2.184 6.749 1.00 0.00 31 GLN A O 8
ATOM 8586 N N . ALA A 1 32 ? -5.934 0.887 5.295 1.00 0.00 32 ALA A N 8
ATOM 8587 C CA . ALA A 1 32 ? -6.881 -0.217 5.391 1.00 0.00 32 ALA A CA 8
ATOM 8588 C C . ALA A 1 32 ? -6.358 -1.263 6.363 1.00 0.00 32 ALA A C 8
ATOM 8589 O O . ALA A 1 32 ? -7.062 -2.211 6.714 1.00 0.00 32 ALA A O 8
ATOM 8596 N N . LYS A 1 33 ? -5.106 -1.062 6.790 1.00 0.00 33 LYS A N 8
ATOM 8597 C CA . LYS A 1 33 ? -4.427 -1.942 7.741 1.00 0.00 33 LYS A CA 8
ATOM 8598 C C . LYS A 1 33 ? -4.200 -3.322 7.128 1.00 0.00 33 LYS A C 8
ATOM 8599 O O . LYS A 1 33 ? -3.995 -4.312 7.838 1.00 0.00 33 LYS A O 8
ATOM 8618 N N . LEU A 1 34 ? -4.196 -3.364 5.801 1.00 0.00 34 LEU A N 8
ATOM 8619 C CA . LEU A 1 34 ? -4.074 -4.619 5.076 1.00 0.00 34 LEU A CA 8
ATOM 8620 C C . LEU A 1 34 ? -3.080 -4.499 3.926 1.00 0.00 34 LEU A C 8
ATOM 8621 O O . LEU A 1 34 ? -2.582 -3.415 3.614 1.00 0.00 34 LEU A O 8
ATOM 8637 N N . ALA A 1 35 ? -2.827 -5.626 3.293 1.00 0.00 35 ALA A N 8
ATOM 8638 C CA . ALA A 1 35 ? -1.955 -5.701 2.138 1.00 0.00 35 ALA A CA 8
ATOM 8639 C C . ALA A 1 35 ? -2.580 -6.598 1.077 1.00 0.00 35 ALA A C 8
ATOM 8640 O O . ALA A 1 35 ? -2.864 -7.768 1.330 1.00 0.00 35 ALA A O 8
ATOM 8647 N N . TYR A 1 36 ? -2.806 -6.040 -0.099 1.00 0.00 36 TYR A N 8
ATOM 8648 C CA . TYR A 1 36 ? -3.467 -6.763 -1.179 1.00 0.00 36 TYR A CA 8
ATOM 8649 C C . TYR A 1 36 ? -2.434 -7.306 -2.167 1.00 0.00 36 TYR A C 8
ATOM 8650 O O . TYR A 1 36 ? -1.343 -6.753 -2.294 1.00 0.00 36 TYR A O 8
ATOM 8668 N N . PRO A 1 37 ? -2.750 -8.407 -2.865 1.00 0.00 37 PRO A N 8
ATOM 8669 C CA . PRO A 1 37 ? -1.823 -9.021 -3.821 1.00 0.00 37 PRO A CA 8
ATOM 8670 C C . PRO A 1 37 ? -1.736 -8.274 -5.159 1.00 0.00 37 PRO A C 8
ATOM 8671 O O . PRO A 1 37 ? -2.726 -7.734 -5.659 1.00 0.00 37 PRO A O 8
ATOM 8682 N N . ILE A 1 38 ? -0.531 -8.234 -5.716 1.00 0.00 38 ILE A N 8
ATOM 8683 C CA . ILE A 1 38 ? -0.300 -7.676 -7.040 1.00 0.00 38 ILE A CA 8
ATOM 8684 C C . ILE A 1 38 ? 0.078 -8.782 -8.016 1.00 0.00 38 ILE A C 8
ATOM 8685 O O . ILE A 1 38 ? 0.989 -9.569 -7.754 1.00 0.00 38 ILE A O 8
ATOM 8701 N N . LYS A 1 39 ? -0.633 -8.855 -9.129 1.00 0.00 39 LYS A N 8
ATOM 8702 C CA . LYS A 1 39 ? -0.314 -9.814 -10.164 1.00 0.00 39 LYS A CA 8
ATOM 8703 C C . LYS A 1 39 ? 0.355 -9.130 -11.348 1.00 0.00 39 LYS A C 8
ATOM 8704 O O . LYS A 1 39 ? -0.305 -8.774 -12.324 1.00 0.00 39 LYS A O 8
ATOM 8723 N N . ASP A 1 40 ? 1.663 -8.912 -11.227 1.00 0.00 40 ASP A N 8
ATOM 8724 C CA . ASP A 1 40 ? 2.469 -8.319 -12.302 1.00 0.00 40 ASP A CA 8
ATOM 8725 C C . ASP A 1 40 ? 1.921 -6.962 -12.740 1.00 0.00 40 ASP A C 8
ATOM 8726 O O . ASP A 1 40 ? 1.900 -6.642 -13.929 1.00 0.00 40 ASP A O 8
ATOM 8735 N N . GLY A 1 41 ? 1.487 -6.164 -11.775 1.00 0.00 41 GLY A N 8
ATOM 8736 C CA . GLY A 1 41 ? 0.980 -4.842 -12.084 1.00 0.00 41 GLY A CA 8
ATOM 8737 C C . GLY A 1 41 ? -0.532 -4.794 -12.100 1.00 0.00 41 GLY A C 8
ATOM 8738 O O . GLY A 1 41 ? -1.122 -3.740 -12.321 1.00 0.00 41 GLY A O 8
ATOM 8742 N N . ILE A 1 42 ? -1.154 -5.942 -11.875 1.00 0.00 42 ILE A N 8
ATOM 8743 C CA . ILE A 1 42 ? -2.608 -6.050 -11.827 1.00 0.00 42 ILE A CA 8
ATOM 8744 C C . ILE A 1 42 ? -3.082 -6.196 -10.380 1.00 0.00 42 ILE A C 8
ATOM 8745 O O . ILE A 1 42 ? -3.090 -7.300 -9.835 1.00 0.00 42 ILE A O 8
ATOM 8761 N N . PRO A 1 43 ? -3.379 -5.064 -9.711 1.00 0.00 43 PRO A N 8
ATOM 8762 C CA . PRO A 1 43 ? -3.827 -5.050 -8.307 1.00 0.00 43 PRO A CA 8
ATOM 8763 C C . PRO A 1 43 ? -5.118 -5.840 -8.099 1.00 0.00 43 PRO A C 8
ATOM 8764 O O . PRO A 1 43 ? -6.021 -5.798 -8.935 1.00 0.00 43 PRO A O 8
ATOM 8775 N N . TYR A 1 44 ? -5.202 -6.556 -6.982 1.00 0.00 44 TYR A N 8
ATOM 8776 C CA . TYR A 1 44 ? -6.396 -7.311 -6.642 1.00 0.00 44 TYR A CA 8
ATOM 8777 C C . TYR A 1 44 ? -6.808 -7.047 -5.204 1.00 0.00 44 TYR A C 8
ATOM 8778 O O . TYR A 1 44 ? -6.311 -7.680 -4.275 1.00 0.00 44 TYR A O 8
ATOM 8796 N N . MET A 1 45 ? -7.696 -6.087 -5.027 1.00 0.00 45 MET A N 8
ATOM 8797 C CA . MET A 1 45 ? -8.265 -5.797 -3.722 1.00 0.00 45 MET A CA 8
ATOM 8798 C C . MET A 1 45 ? -9.320 -6.844 -3.389 1.00 0.00 45 MET A C 8
ATOM 8799 O O . MET A 1 45 ? -10.522 -6.571 -3.416 1.00 0.00 45 MET A O 8
ATOM 8813 N N . LEU A 1 46 ? -8.863 -8.057 -3.131 1.00 0.00 46 LEU A N 8
ATOM 8814 C CA . LEU A 1 46 ? -9.747 -9.165 -2.841 1.00 0.00 46 LEU A CA 8
ATOM 8815 C C . LEU A 1 46 ? -9.648 -9.540 -1.370 1.00 0.00 46 LEU A C 8
ATOM 8816 O O . LEU A 1 46 ? -8.553 -9.654 -0.825 1.00 0.00 46 LEU A O 8
ATOM 8832 N N . GLU A 1 47 ? -10.798 -9.739 -0.744 1.00 0.00 47 GLU A N 8
ATOM 8833 C CA . GLU A 1 47 ? -10.882 -9.873 0.706 1.00 0.00 47 GLU A CA 8
ATOM 8834 C C . GLU A 1 47 ? -10.149 -11.110 1.219 1.00 0.00 47 GLU A C 8
ATOM 8835 O O . GLU A 1 47 ? -9.387 -11.034 2.181 1.00 0.00 47 GLU A O 8
ATOM 8847 N N . ASN A 1 48 ? -10.369 -12.238 0.564 1.00 0.00 48 ASN A N 8
ATOM 8848 C CA . ASN A 1 48 ? -9.845 -13.514 1.045 1.00 0.00 48 ASN A CA 8
ATOM 8849 C C . ASN A 1 48 ? -8.350 -13.634 0.771 1.00 0.00 48 ASN A C 8
ATOM 8850 O O . ASN A 1 48 ? -7.649 -14.425 1.405 1.00 0.00 48 ASN A O 8
ATOM 8861 N N . GLU A 1 49 ? -7.859 -12.837 -0.159 1.00 0.00 49 GLU A N 8
ATOM 8862 C CA . GLU A 1 49 ? -6.458 -12.887 -0.542 1.00 0.00 49 GLU A CA 8
ATOM 8863 C C . GLU A 1 49 ? -5.653 -11.775 0.123 1.00 0.00 49 GLU A C 8
ATOM 8864 O O . GLU A 1 49 ? -4.440 -11.900 0.294 1.00 0.00 49 GLU A O 8
ATOM 8876 N N . ALA A 1 50 ? -6.327 -10.690 0.489 1.00 0.00 50 ALA A N 8
ATOM 8877 C CA . ALA A 1 50 ? -5.698 -9.619 1.256 1.00 0.00 50 ALA A CA 8
ATOM 8878 C C . ALA A 1 50 ? -5.144 -10.144 2.579 1.00 0.00 50 ALA A C 8
ATOM 8879 O O . ALA A 1 50 ? -5.805 -10.913 3.282 1.00 0.00 50 ALA A O 8
ATOM 8886 N N . ARG A 1 51 ? -3.929 -9.735 2.909 1.00 0.00 51 ARG A N 8
ATOM 8887 C CA . ARG A 1 51 ? -3.295 -10.139 4.147 1.00 0.00 51 ARG A CA 8
ATOM 8888 C C . ARG A 1 51 ? -3.262 -8.962 5.117 1.00 0.00 51 ARG A C 8
ATOM 8889 O O . ARG A 1 51 ? -3.118 -7.819 4.697 1.00 0.00 51 ARG A O 8
ATOM 8910 N N . PRO A 1 52 ? -3.415 -9.211 6.421 1.00 0.00 52 PRO A N 8
ATOM 8911 C CA . PRO A 1 52 ? -3.336 -8.158 7.436 1.00 0.00 52 PRO A CA 8
ATOM 8912 C C . PRO A 1 52 ? -1.893 -7.725 7.707 1.00 0.00 52 PRO A C 8
ATOM 8913 O O . PRO A 1 52 ? -0.956 -8.495 7.499 1.00 0.00 52 PRO A O 8
ATOM 8924 N N . LEU A 1 53 ? -1.714 -6.488 8.152 1.00 0.00 53 LEU A N 8
ATOM 8925 C CA . LEU A 1 53 ? -0.403 -6.000 8.532 1.00 0.00 53 LEU A CA 8
ATOM 8926 C C . LEU A 1 53 ? -0.257 -6.005 10.042 1.00 0.00 53 LEU A C 8
ATOM 8927 O O . LEU A 1 53 ? -1.240 -6.147 10.771 1.00 0.00 53 LEU A O 8
ATOM 8943 N N . SER A 1 54 ? 0.968 -5.853 10.510 1.00 0.00 54 SER A N 8
ATOM 8944 C CA . SER A 1 54 ? 1.216 -5.741 11.935 1.00 0.00 54 SER A CA 8
ATOM 8945 C C . SER A 1 54 ? 1.377 -4.282 12.319 1.00 0.00 54 SER A C 8
ATOM 8946 O O . SER A 1 54 ? 1.495 -3.417 11.450 1.00 0.00 54 SER A O 8
ATOM 8954 N N . GLU A 1 55 ? 1.388 -4.015 13.614 1.00 0.00 55 GLU A N 8
ATOM 8955 C CA . GLU A 1 55 ? 1.554 -2.672 14.121 1.00 0.00 55 GLU A CA 8
ATOM 8956 C C . GLU A 1 55 ? 2.899 -2.100 13.709 1.00 0.00 55 GLU A C 8
ATOM 8957 O O . GLU A 1 55 ? 3.016 -0.912 13.446 1.00 0.00 55 GLU A O 8
ATOM 8969 N N . GLU A 1 56 ? 3.907 -2.957 13.658 1.00 0.00 56 GLU A N 8
ATOM 8970 C CA . GLU A 1 56 ? 5.229 -2.570 13.209 1.00 0.00 56 GLU A CA 8
ATOM 8971 C C . GLU A 1 56 ? 5.180 -2.077 11.765 1.00 0.00 56 GLU A C 8
ATOM 8972 O O . GLU A 1 56 ? 5.702 -1.007 11.448 1.00 0.00 56 GLU A O 8
ATOM 8984 N N . GLU A 1 57 ? 4.539 -2.858 10.900 1.00 0.00 57 GLU A N 8
ATOM 8985 C CA . GLU A 1 57 ? 4.346 -2.484 9.510 1.00 0.00 57 GLU A CA 8
ATOM 8986 C C . GLU A 1 57 ? 3.530 -1.201 9.398 1.00 0.00 57 GLU A C 8
ATOM 8987 O O . GLU A 1 57 ? 3.930 -0.246 8.735 1.00 0.00 57 GLU A O 8
ATOM 8999 N N . LEU A 1 58 ? 2.376 -1.205 10.049 1.00 0.00 58 LEU A N 8
ATOM 9000 C CA . LEU A 1 58 ? 1.498 -0.036 10.117 1.00 0.00 58 LEU A CA 8
ATOM 9001 C C . LEU A 1 58 ? 2.232 1.215 10.596 1.00 0.00 58 LEU A C 8
ATOM 9002 O O . LEU A 1 58 ? 2.050 2.299 10.044 1.00 0.00 58 LEU A O 8
ATOM 9018 N N . LYS A 1 59 ? 3.040 1.058 11.638 1.00 0.00 59 LYS A N 8
ATOM 9019 C CA . LYS A 1 59 ? 3.797 2.158 12.211 1.00 0.00 59 LYS A CA 8
ATOM 9020 C C . LYS A 1 59 ? 4.859 2.674 11.246 1.00 0.00 59 LYS A C 8
ATOM 9021 O O . LYS A 1 59 ? 5.296 3.822 11.342 1.00 0.00 59 LYS A O 8
ATOM 9040 N N . ALA A 1 60 ? 5.248 1.832 10.303 1.00 0.00 60 ALA A N 8
ATOM 9041 C CA . ALA A 1 60 ? 6.208 2.213 9.272 1.00 0.00 60 ALA A CA 8
ATOM 9042 C C . ALA A 1 60 ? 5.490 2.920 8.124 1.00 0.00 60 ALA A C 8
ATOM 9043 O O . ALA A 1 60 ? 5.778 2.694 6.950 1.00 0.00 60 ALA A O 8
ATOM 9050 N N . LEU A 1 61 ? 4.577 3.810 8.490 1.00 0.00 61 LEU A N 8
ATOM 9051 C CA . LEU A 1 61 ? 3.721 4.510 7.532 1.00 0.00 61 LEU A CA 8
ATOM 9052 C C . LEU A 1 61 ? 4.435 5.681 6.870 1.00 0.00 61 LEU A C 8
ATOM 9053 O O . LEU A 1 61 ? 3.832 6.440 6.107 1.00 0.00 61 LEU A O 8
ATOM 9069 N N . GLU A 1 62 ? 5.718 5.779 7.152 1.00 0.00 62 GLU A N 8
ATOM 9070 C CA . GLU A 1 62 ? 6.560 6.888 6.706 1.00 0.00 62 GLU A CA 8
ATOM 9071 C C . GLU A 1 62 ? 6.011 8.223 7.170 1.00 0.00 62 GLU A C 8
ATOM 9072 O O . GLU A 1 62 ? 5.093 8.805 6.585 1.00 0.00 62 GLU A O 8
ATOM 9084 N N . HIS A 1 63 ? 6.606 8.698 8.222 1.00 0.00 63 HIS A N 8
ATOM 9085 C CA . HIS A 1 63 ? 6.197 9.948 8.839 1.00 0.00 63 HIS A CA 8
ATOM 9086 C C . HIS A 1 63 ? 6.987 11.103 8.239 1.00 0.00 63 HIS A C 8
ATOM 9087 O O . HIS A 1 63 ? 6.430 12.150 7.920 1.00 0.00 63 HIS A O 8
ATOM 9102 N N . HIS A 1 64 ? 8.286 10.898 8.089 1.00 0.00 64 HIS A N 8
ATOM 9103 C CA . HIS A 1 64 ? 9.145 11.894 7.461 1.00 0.00 64 HIS A CA 8
ATOM 9104 C C . HIS A 1 64 ? 9.565 11.415 6.076 1.00 0.00 64 HIS A C 8
ATOM 9105 O O . HIS A 1 64 ? 10.240 10.396 5.934 1.00 0.00 64 HIS A O 8
ATOM 9120 N N . HIS A 1 65 ? 9.133 12.148 5.060 1.00 0.00 65 HIS A N 8
ATOM 9121 C CA . HIS A 1 65 ? 9.357 11.758 3.674 1.00 0.00 65 HIS A CA 8
ATOM 9122 C C . HIS A 1 65 ? 10.796 12.068 3.264 1.00 0.00 65 HIS A C 8
ATOM 9123 O O . HIS A 1 65 ? 11.063 13.089 2.630 1.00 0.00 65 HIS A O 8
ATOM 9138 N N . HIS A 1 66 ? 11.712 11.182 3.656 1.00 0.00 66 HIS A N 8
ATOM 9139 C CA . HIS A 1 66 ? 13.146 11.373 3.432 1.00 0.00 66 HIS A CA 8
ATOM 9140 C C . HIS A 1 66 ? 13.616 12.712 3.982 1.00 0.00 66 HIS A C 8
ATOM 9141 O O . HIS A 1 66 ? 13.795 13.686 3.248 1.00 0.00 66 HIS A O 8
ATOM 9156 N N . HIS A 1 67 ? 13.800 12.742 5.289 1.00 0.00 67 HIS A N 8
ATOM 9157 C CA . HIS A 1 67 ? 14.196 13.947 5.989 1.00 0.00 67 HIS A CA 8
ATOM 9158 C C . HIS A 1 67 ? 15.075 13.572 7.173 1.00 0.00 67 HIS A C 8
ATOM 9159 O O . HIS A 1 67 ? 14.705 12.725 7.981 1.00 0.00 67 HIS A O 8
ATOM 9174 N N . HIS A 1 68 ? 16.246 14.179 7.252 1.00 0.00 68 HIS A N 8
ATOM 9175 C CA . HIS A 1 68 ? 17.153 13.922 8.359 1.00 0.00 68 HIS A CA 8
ATOM 9176 C C . HIS A 1 68 ? 16.904 14.938 9.463 1.00 0.00 68 HIS A C 8
ATOM 9177 O O . HIS A 1 68 ? 17.462 16.049 9.383 1.00 0.00 68 HIS A O 8
ATOM 9193 N N . MET A 1 1 ? 9.590 14.084 -4.745 1.00 0.00 1 MET A N 9
ATOM 9194 C CA . MET A 1 1 ? 8.328 14.300 -3.998 1.00 0.00 1 MET A CA 9
ATOM 9195 C C . MET A 1 1 ? 7.134 13.955 -4.879 1.00 0.00 1 MET A C 9
ATOM 9196 O O . MET A 1 1 ? 6.096 13.516 -4.382 1.00 0.00 1 MET A O 9
ATOM 9212 N N . GLU A 1 2 ? 7.296 14.160 -6.189 1.00 0.00 2 GLU A N 9
ATOM 9213 C CA . GLU A 1 2 ? 6.331 13.698 -7.184 1.00 0.00 2 GLU A CA 9
ATOM 9214 C C . GLU A 1 2 ? 4.978 14.397 -7.037 1.00 0.00 2 GLU A C 9
ATOM 9215 O O . GLU A 1 2 ? 4.825 15.340 -6.255 1.00 0.00 2 GLU A O 9
ATOM 9227 N N . LYS A 1 3 ? 4.010 13.938 -7.814 1.00 0.00 3 LYS A N 9
ATOM 9228 C CA . LYS A 1 3 ? 2.663 14.476 -7.775 1.00 0.00 3 LYS A CA 9
ATOM 9229 C C . LYS A 1 3 ? 1.728 13.392 -7.254 1.00 0.00 3 LYS A C 9
ATOM 9230 O O . LYS A 1 3 ? 2.182 12.402 -6.689 1.00 0.00 3 LYS A O 9
ATOM 9249 N N . LYS A 1 4 ? 0.430 13.565 -7.450 1.00 0.00 4 LYS A N 9
ATOM 9250 C CA . LYS A 1 4 ? -0.524 12.506 -7.133 1.00 0.00 4 LYS A CA 9
ATOM 9251 C C . LYS A 1 4 ? -0.829 11.683 -8.377 1.00 0.00 4 LYS A C 9
ATOM 9252 O O . LYS A 1 4 ? -1.823 10.963 -8.437 1.00 0.00 4 LYS A O 9
ATOM 9271 N N . PHE A 1 5 ? 0.062 11.771 -9.356 1.00 0.00 5 PHE A N 9
ATOM 9272 C CA . PHE A 1 5 ? -0.112 11.080 -10.626 1.00 0.00 5 PHE A CA 9
ATOM 9273 C C . PHE A 1 5 ? 0.016 9.569 -10.439 1.00 0.00 5 PHE A C 9
ATOM 9274 O O . PHE A 1 5 ? -0.590 8.786 -11.169 1.00 0.00 5 PHE A O 9
ATOM 9291 N N . LEU A 1 6 ? 0.807 9.162 -9.454 1.00 0.00 6 LEU A N 9
ATOM 9292 C CA . LEU A 1 6 ? 0.989 7.745 -9.162 1.00 0.00 6 LEU A CA 9
ATOM 9293 C C . LEU A 1 6 ? -0.053 7.260 -8.156 1.00 0.00 6 LEU A C 9
ATOM 9294 O O . LEU A 1 6 ? -0.259 6.059 -7.993 1.00 0.00 6 LEU A O 9
ATOM 9310 N N . ASP A 1 7 ? -0.723 8.206 -7.508 1.00 0.00 7 ASP A N 9
ATOM 9311 C CA . ASP A 1 7 ? -1.694 7.891 -6.462 1.00 0.00 7 ASP A CA 9
ATOM 9312 C C . ASP A 1 7 ? -3.116 8.018 -7.013 1.00 0.00 7 ASP A C 9
ATOM 9313 O O . ASP A 1 7 ? -4.090 8.117 -6.272 1.00 0.00 7 ASP A O 9
ATOM 9322 N N . ILE A 1 8 ? -3.230 7.997 -8.338 1.00 0.00 8 ILE A N 9
ATOM 9323 C CA . ILE A 1 8 ? -4.534 8.073 -8.992 1.00 0.00 8 ILE A CA 9
ATOM 9324 C C . ILE A 1 8 ? -5.325 6.787 -8.764 1.00 0.00 8 ILE A C 9
ATOM 9325 O O . ILE A 1 8 ? -6.538 6.734 -8.984 1.00 0.00 8 ILE A O 9
ATOM 9341 N N . LEU A 1 9 ? -4.627 5.754 -8.322 1.00 0.00 9 LEU A N 9
ATOM 9342 C CA . LEU A 1 9 ? -5.254 4.489 -7.989 1.00 0.00 9 LEU A CA 9
ATOM 9343 C C . LEU A 1 9 ? -5.334 4.351 -6.480 1.00 0.00 9 LEU A C 9
ATOM 9344 O O . LEU A 1 9 ? -4.321 4.151 -5.817 1.00 0.00 9 LEU A O 9
ATOM 9360 N N . VAL A 1 10 ? -6.533 4.469 -5.949 1.00 0.00 10 VAL A N 9
ATOM 9361 C CA . VAL A 1 10 ? -6.743 4.409 -4.510 1.00 0.00 10 VAL A CA 9
ATOM 9362 C C . VAL A 1 10 ? -7.628 3.224 -4.151 1.00 0.00 10 VAL A C 9
ATOM 9363 O O . VAL A 1 10 ? -8.224 2.600 -5.033 1.00 0.00 10 VAL A O 9
ATOM 9376 N N . CYS A 1 11 ? -7.704 2.920 -2.859 1.00 0.00 11 CYS A N 9
ATOM 9377 C CA . CYS A 1 11 ? -8.523 1.817 -2.369 1.00 0.00 11 CYS A CA 9
ATOM 9378 C C . CYS A 1 11 ? -9.986 2.009 -2.771 1.00 0.00 11 CYS A C 9
ATOM 9379 O O . CYS A 1 11 ? -10.496 3.128 -2.756 1.00 0.00 11 CYS A O 9
ATOM 9387 N N . PRO A 1 12 ? -10.687 0.917 -3.105 1.00 0.00 12 PRO A N 9
ATOM 9388 C CA . PRO A 1 12 ? -12.101 0.981 -3.475 1.00 0.00 12 PRO A CA 9
ATOM 9389 C C . PRO A 1 12 ? -13.001 1.185 -2.261 1.00 0.00 12 PRO A C 9
ATOM 9390 O O . PRO A 1 12 ? -14.158 1.583 -2.384 1.00 0.00 12 PRO A O 9
ATOM 9401 N N . VAL A 1 13 ? -12.455 0.917 -1.081 1.00 0.00 13 VAL A N 9
ATOM 9402 C CA . VAL A 1 13 ? -13.217 1.015 0.155 1.00 0.00 13 VAL A CA 9
ATOM 9403 C C . VAL A 1 13 ? -13.194 2.437 0.715 1.00 0.00 13 VAL A C 9
ATOM 9404 O O . VAL A 1 13 ? -14.196 3.150 0.665 1.00 0.00 13 VAL A O 9
ATOM 9417 N N . THR A 1 14 ? -12.047 2.850 1.234 1.00 0.00 14 THR A N 9
ATOM 9418 C CA . THR A 1 14 ? -11.936 4.139 1.900 1.00 0.00 14 THR A CA 9
ATOM 9419 C C . THR A 1 14 ? -11.258 5.190 1.024 1.00 0.00 14 THR A C 9
ATOM 9420 O O . THR A 1 14 ? -11.112 6.338 1.440 1.00 0.00 14 THR A O 9
ATOM 9431 N N . LYS A 1 15 ? -10.863 4.777 -0.186 1.00 0.00 15 LYS A N 9
ATOM 9432 C CA . LYS A 1 15 ? -10.170 5.635 -1.160 1.00 0.00 15 LYS A CA 9
ATOM 9433 C C . LYS A 1 15 ? -9.081 6.487 -0.506 1.00 0.00 15 LYS A C 9
ATOM 9434 O O . LYS A 1 15 ? -9.251 7.684 -0.266 1.00 0.00 15 LYS A O 9
ATOM 9453 N N . GLY A 1 16 ? -7.968 5.844 -0.198 1.00 0.00 16 GLY A N 9
ATOM 9454 C CA . GLY A 1 16 ? -6.851 6.539 0.410 1.00 0.00 16 GLY A CA 9
ATOM 9455 C C . GLY A 1 16 ? -5.531 6.171 -0.234 1.00 0.00 16 GLY A C 9
ATOM 9456 O O . GLY A 1 16 ? -5.492 5.312 -1.117 1.00 0.00 16 GLY A O 9
ATOM 9460 N N . ARG A 1 17 ? -4.457 6.820 0.214 1.00 0.00 17 ARG A N 9
ATOM 9461 C CA . ARG A 1 17 ? -3.127 6.597 -0.318 1.00 0.00 17 ARG A CA 9
ATOM 9462 C C . ARG A 1 17 ? -2.707 5.135 -0.187 1.00 0.00 17 ARG A C 9
ATOM 9463 O O . ARG A 1 17 ? -3.031 4.468 0.804 1.00 0.00 17 ARG A O 9
ATOM 9484 N N . LEU A 1 18 ? -1.977 4.651 -1.180 1.00 0.00 18 LEU A N 9
ATOM 9485 C CA . LEU A 1 18 ? -1.448 3.295 -1.152 1.00 0.00 18 LEU A CA 9
ATOM 9486 C C . LEU A 1 18 ? 0.037 3.298 -0.814 1.00 0.00 18 LEU A C 9
ATOM 9487 O O . LEU A 1 18 ? 0.848 3.901 -1.520 1.00 0.00 18 LEU A O 9
ATOM 9503 N N . GLU A 1 19 ? 0.385 2.625 0.273 1.00 0.00 19 GLU A N 9
ATOM 9504 C CA . GLU A 1 19 ? 1.773 2.498 0.685 1.00 0.00 19 GLU A CA 9
ATOM 9505 C C . GLU A 1 19 ? 2.401 1.298 -0.027 1.00 0.00 19 GLU A C 9
ATOM 9506 O O . GLU A 1 19 ? 2.317 0.163 0.447 1.00 0.00 19 GLU A O 9
ATOM 9518 N N . TYR A 1 20 ? 2.992 1.542 -1.186 1.00 0.00 20 TYR A N 9
ATOM 9519 C CA . TYR A 1 20 ? 3.561 0.467 -1.988 1.00 0.00 20 TYR A CA 9
ATOM 9520 C C . TYR A 1 20 ? 5.025 0.237 -1.641 1.00 0.00 20 TYR A C 9
ATOM 9521 O O . TYR A 1 20 ? 5.825 1.170 -1.622 1.00 0.00 20 TYR A O 9
ATOM 9539 N N . HIS A 1 21 ? 5.368 -1.013 -1.366 1.00 0.00 21 HIS A N 9
ATOM 9540 C CA . HIS A 1 21 ? 6.749 -1.384 -1.102 1.00 0.00 21 HIS A CA 9
ATOM 9541 C C . HIS A 1 21 ? 7.094 -2.658 -1.867 1.00 0.00 21 HIS A C 9
ATOM 9542 O O . HIS A 1 21 ? 6.532 -3.728 -1.612 1.00 0.00 21 HIS A O 9
ATOM 9557 N N . GLN A 1 22 ? 7.987 -2.529 -2.836 1.00 0.00 22 GLN A N 9
ATOM 9558 C CA . GLN A 1 22 ? 8.343 -3.647 -3.693 1.00 0.00 22 GLN A CA 9
ATOM 9559 C C . GLN A 1 22 ? 9.358 -4.564 -3.019 1.00 0.00 22 GLN A C 9
ATOM 9560 O O . GLN A 1 22 ? 10.568 -4.435 -3.210 1.00 0.00 22 GLN A O 9
ATOM 9574 N N . ASP A 1 23 ? 8.843 -5.464 -2.202 1.00 0.00 23 ASP A N 9
ATOM 9575 C CA . ASP A 1 23 ? 9.642 -6.506 -1.567 1.00 0.00 23 ASP A CA 9
ATOM 9576 C C . ASP A 1 23 ? 8.762 -7.721 -1.300 1.00 0.00 23 ASP A C 9
ATOM 9577 O O . ASP A 1 23 ? 9.027 -8.815 -1.794 1.00 0.00 23 ASP A O 9
ATOM 9586 N N . LYS A 1 24 ? 7.695 -7.511 -0.541 1.00 0.00 24 LYS A N 9
ATOM 9587 C CA . LYS A 1 24 ? 6.683 -8.535 -0.333 1.00 0.00 24 LYS A CA 9
ATOM 9588 C C . LYS A 1 24 ? 5.596 -8.387 -1.386 1.00 0.00 24 LYS A C 9
ATOM 9589 O O . LYS A 1 24 ? 4.616 -9.127 -1.393 1.00 0.00 24 LYS A O 9
ATOM 9608 N N . GLN A 1 25 ? 5.813 -7.423 -2.284 1.00 0.00 25 GLN A N 9
ATOM 9609 C CA . GLN A 1 25 ? 4.848 -7.054 -3.311 1.00 0.00 25 GLN A CA 9
ATOM 9610 C C . GLN A 1 25 ? 3.468 -6.811 -2.706 1.00 0.00 25 GLN A C 9
ATOM 9611 O O . GLN A 1 25 ? 2.490 -7.462 -3.070 1.00 0.00 25 GLN A O 9
ATOM 9625 N N . GLU A 1 26 ? 3.404 -5.877 -1.766 1.00 0.00 26 GLU A N 9
ATOM 9626 C CA . GLU A 1 26 ? 2.158 -5.566 -1.089 1.00 0.00 26 GLU A CA 9
ATOM 9627 C C . GLU A 1 26 ? 1.767 -4.105 -1.272 1.00 0.00 26 GLU A C 9
ATOM 9628 O O . GLU A 1 26 ? 2.613 -3.207 -1.200 1.00 0.00 26 GLU A O 9
ATOM 9640 N N . LEU A 1 27 ? 0.483 -3.882 -1.514 1.00 0.00 27 LEU A N 9
ATOM 9641 C CA . LEU A 1 27 ? -0.096 -2.549 -1.452 1.00 0.00 27 LEU A CA 9
ATOM 9642 C C . LEU A 1 27 ? -0.692 -2.332 -0.072 1.00 0.00 27 LEU A C 9
ATOM 9643 O O . LEU A 1 27 ? -1.697 -2.949 0.273 1.00 0.00 27 LEU A O 9
ATOM 9659 N N . TRP A 1 28 ? -0.090 -1.455 0.710 1.00 0.00 28 TRP A N 9
ATOM 9660 C CA . TRP A 1 28 ? -0.557 -1.219 2.065 1.00 0.00 28 TRP A CA 9
ATOM 9661 C C . TRP A 1 28 ? -1.562 -0.077 2.090 1.00 0.00 28 TRP A C 9
ATOM 9662 O O . TRP A 1 28 ? -1.216 1.083 1.876 1.00 0.00 28 TRP A O 9
ATOM 9683 N N . SER A 1 29 ? -2.814 -0.419 2.334 1.00 0.00 29 SER A N 9
ATOM 9684 C CA . SER A 1 29 ? -3.872 0.566 2.395 1.00 0.00 29 SER A CA 9
ATOM 9685 C C . SER A 1 29 ? -3.956 1.127 3.807 1.00 0.00 29 SER A C 9
ATOM 9686 O O . SER A 1 29 ? -4.703 0.622 4.647 1.00 0.00 29 SER A O 9
ATOM 9694 N N . ARG A 1 30 ? -3.163 2.162 4.062 1.00 0.00 30 ARG A N 9
ATOM 9695 C CA . ARG A 1 30 ? -3.010 2.718 5.402 1.00 0.00 30 ARG A CA 9
ATOM 9696 C C . ARG A 1 30 ? -4.353 3.159 5.983 1.00 0.00 30 ARG A C 9
ATOM 9697 O O . ARG A 1 30 ? -4.595 3.028 7.181 1.00 0.00 30 ARG A O 9
ATOM 9718 N N . GLN A 1 31 ? -5.228 3.651 5.119 1.00 0.00 31 GLN A N 9
ATOM 9719 C CA . GLN A 1 31 ? -6.502 4.194 5.540 1.00 0.00 31 GLN A CA 9
ATOM 9720 C C . GLN A 1 31 ? -7.470 3.100 5.992 1.00 0.00 31 GLN A C 9
ATOM 9721 O O . GLN A 1 31 ? -8.467 3.382 6.659 1.00 0.00 31 GLN A O 9
ATOM 9735 N N . ALA A 1 32 ? -7.179 1.855 5.630 1.00 0.00 32 ALA A N 9
ATOM 9736 C CA . ALA A 1 32 ? -8.034 0.735 6.003 1.00 0.00 32 ALA A CA 9
ATOM 9737 C C . ALA A 1 32 ? -7.301 -0.221 6.940 1.00 0.00 32 ALA A C 9
ATOM 9738 O O . ALA A 1 32 ? -7.911 -1.120 7.517 1.00 0.00 32 ALA A O 9
ATOM 9745 N N . LYS A 1 33 ? -5.993 0.005 7.090 1.00 0.00 33 LYS A N 9
ATOM 9746 C CA . LYS A 1 33 ? -5.120 -0.836 7.919 1.00 0.00 33 LYS A CA 9
ATOM 9747 C C . LYS A 1 33 ? -5.011 -2.250 7.353 1.00 0.00 33 LYS A C 9
ATOM 9748 O O . LYS A 1 33 ? -4.714 -3.202 8.073 1.00 0.00 33 LYS A O 9
ATOM 9767 N N . LEU A 1 34 ? -5.225 -2.372 6.053 1.00 0.00 34 LEU A N 9
ATOM 9768 C CA . LEU A 1 34 ? -5.125 -3.654 5.374 1.00 0.00 34 LEU A CA 9
ATOM 9769 C C . LEU A 1 34 ? -4.231 -3.512 4.157 1.00 0.00 34 LEU A C 9
ATOM 9770 O O . LEU A 1 34 ? -3.807 -2.410 3.820 1.00 0.00 34 LEU A O 9
ATOM 9786 N N . ALA A 1 35 ? -3.950 -4.615 3.497 1.00 0.00 35 ALA A N 9
ATOM 9787 C CA . ALA A 1 35 ? -3.084 -4.597 2.333 1.00 0.00 35 ALA A CA 9
ATOM 9788 C C . ALA A 1 35 ? -3.555 -5.604 1.301 1.00 0.00 35 ALA A C 9
ATOM 9789 O O . ALA A 1 35 ? -4.283 -6.543 1.627 1.00 0.00 35 ALA A O 9
ATOM 9796 N N . TYR A 1 36 ? -3.141 -5.400 0.060 1.00 0.00 36 TYR A N 9
ATOM 9797 C CA . TYR A 1 36 ? -3.508 -6.288 -1.032 1.00 0.00 36 TYR A CA 9
ATOM 9798 C C . TYR A 1 36 ? -2.260 -6.716 -1.800 1.00 0.00 36 TYR A C 9
ATOM 9799 O O . TYR A 1 36 ? -1.315 -5.938 -1.936 1.00 0.00 36 TYR A O 9
ATOM 9817 N N . PRO A 1 37 ? -2.235 -7.962 -2.295 1.00 0.00 37 PRO A N 9
ATOM 9818 C CA . PRO A 1 37 ? -1.081 -8.505 -3.024 1.00 0.00 37 PRO A CA 9
ATOM 9819 C C . PRO A 1 37 ? -0.870 -7.862 -4.399 1.00 0.00 37 PRO A C 9
ATOM 9820 O O . PRO A 1 37 ? -1.822 -7.540 -5.115 1.00 0.00 37 PRO A O 9
ATOM 9831 N N . ILE A 1 38 ? 0.394 -7.676 -4.746 1.00 0.00 38 ILE A N 9
ATOM 9832 C CA . ILE A 1 38 ? 0.792 -7.144 -6.040 1.00 0.00 38 ILE A CA 9
ATOM 9833 C C . ILE A 1 38 ? 1.531 -8.207 -6.843 1.00 0.00 38 ILE A C 9
ATOM 9834 O O . ILE A 1 38 ? 2.406 -8.890 -6.322 1.00 0.00 38 ILE A O 9
ATOM 9850 N N . LYS A 1 39 ? 1.173 -8.357 -8.110 1.00 0.00 39 LYS A N 9
ATOM 9851 C CA . LYS A 1 39 ? 1.883 -9.277 -8.980 1.00 0.00 39 LYS A CA 9
ATOM 9852 C C . LYS A 1 39 ? 2.680 -8.488 -10.011 1.00 0.00 39 LYS A C 9
ATOM 9853 O O . LYS A 1 39 ? 2.332 -8.455 -11.194 1.00 0.00 39 LYS A O 9
ATOM 9872 N N . ASP A 1 40 ? 3.724 -7.818 -9.526 1.00 0.00 40 ASP A N 9
ATOM 9873 C CA . ASP A 1 40 ? 4.571 -6.945 -10.343 1.00 0.00 40 ASP A CA 9
ATOM 9874 C C . ASP A 1 40 ? 3.728 -5.979 -11.179 1.00 0.00 40 ASP A C 9
ATOM 9875 O O . ASP A 1 40 ? 3.698 -6.049 -12.408 1.00 0.00 40 ASP A O 9
ATOM 9884 N N . GLY A 1 41 ? 2.998 -5.109 -10.496 1.00 0.00 41 GLY A N 9
ATOM 9885 C CA . GLY A 1 41 ? 2.215 -4.099 -11.182 1.00 0.00 41 GLY A CA 9
ATOM 9886 C C . GLY A 1 41 ? 0.777 -4.525 -11.394 1.00 0.00 41 GLY A C 9
ATOM 9887 O O . GLY A 1 41 ? -0.032 -3.757 -11.906 1.00 0.00 41 GLY A O 9
ATOM 9891 N N . ILE A 1 42 ? 0.467 -5.755 -11.007 1.00 0.00 42 ILE A N 9
ATOM 9892 C CA . ILE A 1 42 ? -0.888 -6.286 -11.117 1.00 0.00 42 ILE A CA 9
ATOM 9893 C C . ILE A 1 42 ? -1.560 -6.314 -9.741 1.00 0.00 42 ILE A C 9
ATOM 9894 O O . ILE A 1 42 ? -1.399 -7.273 -8.982 1.00 0.00 42 ILE A O 9
ATOM 9910 N N . PRO A 1 43 ? -2.252 -5.224 -9.367 1.00 0.00 43 PRO A N 9
ATOM 9911 C CA . PRO A 1 43 ? -2.884 -5.095 -8.050 1.00 0.00 43 PRO A CA 9
ATOM 9912 C C . PRO A 1 43 ? -4.065 -6.043 -7.868 1.00 0.00 43 PRO A C 9
ATOM 9913 O O . PRO A 1 43 ? -5.122 -5.867 -8.481 1.00 0.00 43 PRO A O 9
ATOM 9924 N N . TYR A 1 44 ? -3.885 -7.048 -7.025 1.00 0.00 44 TYR A N 9
ATOM 9925 C CA . TYR A 1 44 ? -4.955 -7.972 -6.713 1.00 0.00 44 TYR A CA 9
ATOM 9926 C C . TYR A 1 44 ? -5.644 -7.556 -5.428 1.00 0.00 44 TYR A C 9
ATOM 9927 O O . TYR A 1 44 ? -5.420 -8.131 -4.362 1.00 0.00 44 TYR A O 9
ATOM 9945 N N . MET A 1 45 ? -6.462 -6.527 -5.541 1.00 0.00 45 MET A N 9
ATOM 9946 C CA . MET A 1 45 ? -7.215 -6.011 -4.413 1.00 0.00 45 MET A CA 9
ATOM 9947 C C . MET A 1 45 ? -8.401 -6.912 -4.113 1.00 0.00 45 MET A C 9
ATOM 9948 O O . MET A 1 45 ? -9.551 -6.571 -4.389 1.00 0.00 45 MET A O 9
ATOM 9962 N N . LEU A 1 46 ? -8.100 -8.088 -3.589 1.00 0.00 46 LEU A N 9
ATOM 9963 C CA . LEU A 1 46 ? -9.113 -9.050 -3.222 1.00 0.00 46 LEU A CA 9
ATOM 9964 C C . LEU A 1 46 ? -9.157 -9.226 -1.713 1.00 0.00 46 LEU A C 9
ATOM 9965 O O . LEU A 1 46 ? -8.147 -9.561 -1.087 1.00 0.00 46 LEU A O 9
ATOM 9981 N N . GLU A 1 47 ? -10.329 -9.003 -1.136 1.00 0.00 47 GLU A N 9
ATOM 9982 C CA . GLU A 1 47 ? -10.529 -9.166 0.297 1.00 0.00 47 GLU A CA 9
ATOM 9983 C C . GLU A 1 47 ? -10.388 -10.629 0.699 1.00 0.00 47 GLU A C 9
ATOM 9984 O O . GLU A 1 47 ? -10.051 -10.942 1.840 1.00 0.00 47 GLU A O 9
ATOM 9996 N N . ASN A 1 48 ? -10.661 -11.518 -0.250 1.00 0.00 48 ASN A N 9
ATOM 9997 C CA . ASN A 1 48 ? -10.520 -12.958 -0.032 1.00 0.00 48 ASN A CA 9
ATOM 9998 C C . ASN A 1 48 ? -9.080 -13.325 0.307 1.00 0.00 48 ASN A C 9
ATOM 9999 O O . ASN A 1 48 ? -8.827 -14.266 1.059 1.00 0.00 48 ASN A O 9
ATOM 10010 N N . GLU A 1 49 ? -8.145 -12.567 -0.238 1.00 0.00 49 GLU A N 9
ATOM 10011 C CA . GLU A 1 49 ? -6.737 -12.817 -0.008 1.00 0.00 49 GLU A CA 9
ATOM 10012 C C . GLU A 1 49 ? -6.290 -12.006 1.193 1.00 0.00 49 GLU A C 9
ATOM 10013 O O . GLU A 1 49 ? -6.094 -12.551 2.278 1.00 0.00 49 GLU A O 9
ATOM 10025 N N . ALA A 1 50 ? -6.207 -10.693 0.981 1.00 0.00 50 ALA A N 9
ATOM 10026 C CA . ALA A 1 50 ? -5.850 -9.723 2.024 1.00 0.00 50 ALA A CA 9
ATOM 10027 C C . ALA A 1 50 ? -4.485 -9.986 2.677 1.00 0.00 50 ALA A C 9
ATOM 10028 O O . ALA A 1 50 ? -4.101 -11.120 2.963 1.00 0.00 50 ALA A O 9
ATOM 10035 N N . ARG A 1 51 ? -3.748 -8.913 2.900 1.00 0.00 51 ARG A N 9
ATOM 10036 C CA . ARG A 1 51 ? -2.506 -8.965 3.641 1.00 0.00 51 ARG A CA 9
ATOM 10037 C C . ARG A 1 51 ? -2.626 -8.084 4.887 1.00 0.00 51 ARG A C 9
ATOM 10038 O O . ARG A 1 51 ? -2.310 -6.899 4.850 1.00 0.00 51 ARG A O 9
ATOM 10059 N N . PRO A 1 52 ? -3.149 -8.636 5.991 1.00 0.00 52 PRO A N 9
ATOM 10060 C CA . PRO A 1 52 ? -3.446 -7.859 7.195 1.00 0.00 52 PRO A CA 9
ATOM 10061 C C . PRO A 1 52 ? -2.192 -7.381 7.923 1.00 0.00 52 PRO A C 9
ATOM 10062 O O . PRO A 1 52 ? -1.177 -8.082 7.976 1.00 0.00 52 PRO A O 9
ATOM 10073 N N . LEU A 1 53 ? -2.282 -6.181 8.480 1.00 0.00 53 LEU A N 9
ATOM 10074 C CA . LEU A 1 53 ? -1.215 -5.594 9.250 1.00 0.00 53 LEU A CA 9
ATOM 10075 C C . LEU A 1 53 ? -1.466 -5.797 10.732 1.00 0.00 53 LEU A C 9
ATOM 10076 O O . LEU A 1 53 ? -2.614 -5.834 11.178 1.00 0.00 53 LEU A O 9
ATOM 10092 N N . SER A 1 54 ? -0.397 -5.926 11.491 1.00 0.00 54 SER A N 9
ATOM 10093 C CA . SER A 1 54 ? -0.502 -6.010 12.931 1.00 0.00 54 SER A CA 9
ATOM 10094 C C . SER A 1 54 ? -0.366 -4.616 13.542 1.00 0.00 54 SER A C 9
ATOM 10095 O O . SER A 1 54 ? 0.020 -3.668 12.853 1.00 0.00 54 SER A O 9
ATOM 10103 N N . GLU A 1 55 ? -0.675 -4.485 14.824 1.00 0.00 55 GLU A N 9
ATOM 10104 C CA . GLU A 1 55 ? -0.596 -3.209 15.500 1.00 0.00 55 GLU A CA 9
ATOM 10105 C C . GLU A 1 55 ? 0.838 -2.711 15.581 1.00 0.00 55 GLU A C 9
ATOM 10106 O O . GLU A 1 55 ? 1.095 -1.529 15.394 1.00 0.00 55 GLU A O 9
ATOM 10118 N N . GLU A 1 56 ? 1.757 -3.615 15.881 1.00 0.00 56 GLU A N 9
ATOM 10119 C CA . GLU A 1 56 ? 3.178 -3.304 15.882 1.00 0.00 56 GLU A CA 9
ATOM 10120 C C . GLU A 1 56 ? 3.598 -2.710 14.538 1.00 0.00 56 GLU A C 9
ATOM 10121 O O . GLU A 1 56 ? 4.330 -1.720 14.481 1.00 0.00 56 GLU A O 9
ATOM 10133 N N . GLU A 1 57 ? 3.119 -3.325 13.464 1.00 0.00 57 GLU A N 9
ATOM 10134 C CA . GLU A 1 57 ? 3.323 -2.815 12.123 1.00 0.00 57 GLU A CA 9
ATOM 10135 C C . GLU A 1 57 ? 2.789 -1.397 11.990 1.00 0.00 57 GLU A C 9
ATOM 10136 O O . GLU A 1 57 ? 3.487 -0.497 11.534 1.00 0.00 57 GLU A O 9
ATOM 10148 N N . LEU A 1 58 ? 1.533 -1.232 12.377 1.00 0.00 58 LEU A N 9
ATOM 10149 C CA . LEU A 1 58 ? 0.873 0.071 12.399 1.00 0.00 58 LEU A CA 9
ATOM 10150 C C . LEU A 1 58 ? 1.670 1.090 13.209 1.00 0.00 58 LEU A C 9
ATOM 10151 O O . LEU A 1 58 ? 1.810 2.245 12.815 1.00 0.00 58 LEU A O 9
ATOM 10167 N N . LYS A 1 59 ? 2.150 0.652 14.359 1.00 0.00 59 LYS A N 9
ATOM 10168 C CA . LYS A 1 59 ? 2.956 1.480 15.247 1.00 0.00 59 LYS A CA 9
ATOM 10169 C C . LYS A 1 59 ? 4.209 2.000 14.538 1.00 0.00 59 LYS A C 9
ATOM 10170 O O . LYS A 1 59 ? 4.662 3.118 14.784 1.00 0.00 59 LYS A O 9
ATOM 10189 N N . ALA A 1 60 ? 4.746 1.189 13.644 1.00 0.00 60 ALA A N 9
ATOM 10190 C CA . ALA A 1 60 ? 5.963 1.530 12.920 1.00 0.00 60 ALA A CA 9
ATOM 10191 C C . ALA A 1 60 ? 5.694 1.678 11.423 1.00 0.00 60 ALA A C 9
ATOM 10192 O O . ALA A 1 60 ? 6.440 1.158 10.589 1.00 0.00 60 ALA A O 9
ATOM 10199 N N . LEU A 1 61 ? 4.639 2.416 11.087 1.00 0.00 61 LEU A N 9
ATOM 10200 C CA . LEU A 1 61 ? 4.237 2.611 9.690 1.00 0.00 61 LEU A CA 9
ATOM 10201 C C . LEU A 1 61 ? 5.008 3.755 9.046 1.00 0.00 61 LEU A C 9
ATOM 10202 O O . LEU A 1 61 ? 4.655 4.250 7.970 1.00 0.00 61 LEU A O 9
ATOM 10218 N N . GLU A 1 62 ? 6.064 4.150 9.713 1.00 0.00 62 GLU A N 9
ATOM 10219 C CA . GLU A 1 62 ? 6.892 5.261 9.276 1.00 0.00 62 GLU A CA 9
ATOM 10220 C C . GLU A 1 62 ? 7.792 4.844 8.120 1.00 0.00 62 GLU A C 9
ATOM 10221 O O . GLU A 1 62 ? 8.334 3.737 8.103 1.00 0.00 62 GLU A O 9
ATOM 10233 N N . HIS A 1 63 ? 7.944 5.734 7.153 1.00 0.00 63 HIS A N 9
ATOM 10234 C CA . HIS A 1 63 ? 8.758 5.457 5.981 1.00 0.00 63 HIS A CA 9
ATOM 10235 C C . HIS A 1 63 ? 10.149 6.047 6.146 1.00 0.00 63 HIS A C 9
ATOM 10236 O O . HIS A 1 63 ? 10.306 7.254 6.346 1.00 0.00 63 HIS A O 9
ATOM 10251 N N . HIS A 1 64 ? 11.154 5.190 6.064 1.00 0.00 64 HIS A N 9
ATOM 10252 C CA . HIS A 1 64 ? 12.541 5.615 6.177 1.00 0.00 64 HIS A CA 9
ATOM 10253 C C . HIS A 1 64 ? 13.107 5.874 4.787 1.00 0.00 64 HIS A C 9
ATOM 10254 O O . HIS A 1 64 ? 13.252 4.950 3.988 1.00 0.00 64 HIS A O 9
ATOM 10269 N N . HIS A 1 65 ? 13.405 7.133 4.495 1.00 0.00 65 HIS A N 9
ATOM 10270 C CA . HIS A 1 65 ? 13.842 7.523 3.158 1.00 0.00 65 HIS A CA 9
ATOM 10271 C C . HIS A 1 65 ? 15.361 7.469 3.024 1.00 0.00 65 HIS A C 9
ATOM 10272 O O . HIS A 1 65 ? 16.079 8.242 3.659 1.00 0.00 65 HIS A O 9
ATOM 10287 N N . HIS A 1 66 ? 15.837 6.549 2.195 1.00 0.00 66 HIS A N 9
ATOM 10288 C CA . HIS A 1 66 ? 17.249 6.491 1.833 1.00 0.00 66 HIS A CA 9
ATOM 10289 C C . HIS A 1 66 ? 17.410 5.763 0.500 1.00 0.00 66 HIS A C 9
ATOM 10290 O O . HIS A 1 66 ? 18.330 6.041 -0.267 1.00 0.00 66 HIS A O 9
ATOM 10305 N N . HIS A 1 67 ? 16.495 4.842 0.225 1.00 0.00 67 HIS A N 9
ATOM 10306 C CA . HIS A 1 67 ? 16.481 4.117 -1.039 1.00 0.00 67 HIS A CA 9
ATOM 10307 C C . HIS A 1 67 ? 15.233 4.471 -1.839 1.00 0.00 67 HIS A C 9
ATOM 10308 O O . HIS A 1 67 ? 14.208 4.843 -1.266 1.00 0.00 67 HIS A O 9
ATOM 10323 N N . HIS A 1 68 ? 15.336 4.376 -3.156 1.00 0.00 68 HIS A N 9
ATOM 10324 C CA . HIS A 1 68 ? 14.189 4.546 -4.041 1.00 0.00 68 HIS A CA 9
ATOM 10325 C C . HIS A 1 68 ? 14.467 3.865 -5.382 1.00 0.00 68 HIS A C 9
ATOM 10326 O O . HIS A 1 68 ? 15.025 4.508 -6.296 1.00 0.00 68 HIS A O 9
ATOM 10342 N N . MET A 1 1 ? 12.268 12.782 -14.611 1.00 0.00 1 MET A N 10
ATOM 10343 C CA . MET A 1 1 ? 11.699 11.425 -14.732 1.00 0.00 1 MET A CA 10
ATOM 10344 C C . MET A 1 1 ? 10.310 11.406 -14.117 1.00 0.00 1 MET A C 10
ATOM 10345 O O . MET A 1 1 ? 10.135 11.085 -12.938 1.00 0.00 1 MET A O 10
ATOM 10361 N N . GLU A 1 2 ? 9.324 11.776 -14.915 1.00 0.00 2 GLU A N 10
ATOM 10362 C CA . GLU A 1 2 ? 7.980 11.998 -14.410 1.00 0.00 2 GLU A CA 10
ATOM 10363 C C . GLU A 1 2 ? 7.050 10.843 -14.761 1.00 0.00 2 GLU A C 10
ATOM 10364 O O . GLU A 1 2 ? 6.527 10.759 -15.873 1.00 0.00 2 GLU A O 10
ATOM 10376 N N . LYS A 1 3 ? 6.882 9.940 -13.806 1.00 0.00 3 LYS A N 10
ATOM 10377 C CA . LYS A 1 3 ? 5.902 8.870 -13.916 1.00 0.00 3 LYS A CA 10
ATOM 10378 C C . LYS A 1 3 ? 5.026 8.867 -12.677 1.00 0.00 3 LYS A C 10
ATOM 10379 O O . LYS A 1 3 ? 4.365 7.882 -12.344 1.00 0.00 3 LYS A O 10
ATOM 10398 N N . LYS A 1 4 ? 5.038 10.011 -12.020 1.00 0.00 4 LYS A N 10
ATOM 10399 C CA . LYS A 1 4 ? 4.230 10.273 -10.831 1.00 0.00 4 LYS A CA 10
ATOM 10400 C C . LYS A 1 4 ? 2.749 10.417 -11.215 1.00 0.00 4 LYS A C 10
ATOM 10401 O O . LYS A 1 4 ? 2.151 11.480 -11.068 1.00 0.00 4 LYS A O 10
ATOM 10420 N N . PHE A 1 5 ? 2.176 9.346 -11.747 1.00 0.00 5 PHE A N 10
ATOM 10421 C CA . PHE A 1 5 ? 0.770 9.340 -12.137 1.00 0.00 5 PHE A CA 10
ATOM 10422 C C . PHE A 1 5 ? 0.066 8.129 -11.546 1.00 0.00 5 PHE A C 10
ATOM 10423 O O . PHE A 1 5 ? -1.082 8.206 -11.112 1.00 0.00 5 PHE A O 10
ATOM 10440 N N . LEU A 1 6 ? 0.769 7.006 -11.529 1.00 0.00 6 LEU A N 10
ATOM 10441 C CA . LEU A 1 6 ? 0.248 5.781 -10.935 1.00 0.00 6 LEU A CA 10
ATOM 10442 C C . LEU A 1 6 ? 0.725 5.649 -9.493 1.00 0.00 6 LEU A C 10
ATOM 10443 O O . LEU A 1 6 ? 0.349 4.726 -8.777 1.00 0.00 6 LEU A O 10
ATOM 10459 N N . ASP A 1 7 ? 1.549 6.599 -9.078 1.00 0.00 7 ASP A N 10
ATOM 10460 C CA . ASP A 1 7 ? 2.157 6.584 -7.751 1.00 0.00 7 ASP A CA 10
ATOM 10461 C C . ASP A 1 7 ? 1.174 7.100 -6.703 1.00 0.00 7 ASP A C 10
ATOM 10462 O O . ASP A 1 7 ? 1.344 6.885 -5.501 1.00 0.00 7 ASP A O 10
ATOM 10471 N N . ILE A 1 8 ? 0.125 7.760 -7.173 1.00 0.00 8 ILE A N 10
ATOM 10472 C CA . ILE A 1 8 ? -0.845 8.392 -6.289 1.00 0.00 8 ILE A CA 10
ATOM 10473 C C . ILE A 1 8 ? -2.086 7.522 -6.098 1.00 0.00 8 ILE A C 10
ATOM 10474 O O . ILE A 1 8 ? -3.119 8.002 -5.633 1.00 0.00 8 ILE A O 10
ATOM 10490 N N . LEU A 1 9 ? -1.977 6.247 -6.452 1.00 0.00 9 LEU A N 10
ATOM 10491 C CA . LEU A 1 9 ? -3.095 5.324 -6.308 1.00 0.00 9 LEU A CA 10
ATOM 10492 C C . LEU A 1 9 ? -3.411 5.084 -4.834 1.00 0.00 9 LEU A C 10
ATOM 10493 O O . LEU A 1 9 ? -2.509 4.887 -4.011 1.00 0.00 9 LEU A O 10
ATOM 10509 N N . VAL A 1 10 ? -4.697 5.108 -4.510 1.00 0.00 10 VAL A N 10
ATOM 10510 C CA . VAL A 1 10 ? -5.151 4.960 -3.138 1.00 0.00 10 VAL A CA 10
ATOM 10511 C C . VAL A 1 10 ? -6.156 3.822 -3.020 1.00 0.00 10 VAL A C 10
ATOM 10512 O O . VAL A 1 10 ? -6.646 3.307 -4.029 1.00 0.00 10 VAL A O 10
ATOM 10525 N N . CYS A 1 11 ? -6.448 3.424 -1.789 1.00 0.00 11 CYS A N 10
ATOM 10526 C CA . CYS A 1 11 ? -7.464 2.414 -1.534 1.00 0.00 11 CYS A CA 10
ATOM 10527 C C . CYS A 1 11 ? -8.853 3.008 -1.752 1.00 0.00 11 CYS A C 10
ATOM 10528 O O . CYS A 1 11 ? -9.087 4.168 -1.423 1.00 0.00 11 CYS A O 10
ATOM 10536 N N . PRO A 1 12 ? -9.797 2.220 -2.289 1.00 0.00 12 PRO A N 10
ATOM 10537 C CA . PRO A 1 12 ? -11.158 2.697 -2.561 1.00 0.00 12 PRO A CA 10
ATOM 10538 C C . PRO A 1 12 ? -11.921 3.061 -1.287 1.00 0.00 12 PRO A C 10
ATOM 10539 O O . PRO A 1 12 ? -12.665 4.038 -1.257 1.00 0.00 12 PRO A O 10
ATOM 10550 N N . VAL A 1 13 ? -11.718 2.274 -0.236 1.00 0.00 13 VAL A N 10
ATOM 10551 C CA . VAL A 1 13 ? -12.435 2.475 1.019 1.00 0.00 13 VAL A CA 10
ATOM 10552 C C . VAL A 1 13 ? -11.727 3.495 1.910 1.00 0.00 13 VAL A C 10
ATOM 10553 O O . VAL A 1 13 ? -12.273 4.558 2.213 1.00 0.00 13 VAL A O 10
ATOM 10566 N N . THR A 1 14 ? -10.505 3.172 2.317 1.00 0.00 14 THR A N 10
ATOM 10567 C CA . THR A 1 14 ? -9.767 4.000 3.262 1.00 0.00 14 THR A CA 10
ATOM 10568 C C . THR A 1 14 ? -9.240 5.280 2.617 1.00 0.00 14 THR A C 10
ATOM 10569 O O . THR A 1 14 ? -8.895 6.231 3.315 1.00 0.00 14 THR A O 10
ATOM 10580 N N . LYS A 1 15 ? -9.180 5.290 1.284 1.00 0.00 15 LYS A N 10
ATOM 10581 C CA . LYS A 1 15 ? -8.794 6.482 0.526 1.00 0.00 15 LYS A CA 10
ATOM 10582 C C . LYS A 1 15 ? -7.367 6.914 0.876 1.00 0.00 15 LYS A C 10
ATOM 10583 O O . LYS A 1 15 ? -7.046 8.105 0.902 1.00 0.00 15 LYS A O 10
ATOM 10602 N N . GLY A 1 16 ? -6.512 5.930 1.131 1.00 0.00 16 GLY A N 10
ATOM 10603 C CA . GLY A 1 16 ? -5.133 6.213 1.479 1.00 0.00 16 GLY A CA 10
ATOM 10604 C C . GLY A 1 16 ? -4.150 5.598 0.498 1.00 0.00 16 GLY A C 10
ATOM 10605 O O . GLY A 1 16 ? -4.452 4.578 -0.125 1.00 0.00 16 GLY A O 10
ATOM 10609 N N . ARG A 1 17 ? -2.986 6.237 0.361 1.00 0.00 17 ARG A N 10
ATOM 10610 C CA . ARG A 1 17 ? -1.933 5.818 -0.553 1.00 0.00 17 ARG A CA 10
ATOM 10611 C C . ARG A 1 17 ? -1.497 4.370 -0.334 1.00 0.00 17 ARG A C 10
ATOM 10612 O O . ARG A 1 17 ? -1.661 3.803 0.751 1.00 0.00 17 ARG A O 10
ATOM 10633 N N . LEU A 1 18 ? -0.917 3.798 -1.379 1.00 0.00 18 LEU A N 10
ATOM 10634 C CA . LEU A 1 18 ? -0.439 2.421 -1.361 1.00 0.00 18 LEU A CA 10
ATOM 10635 C C . LEU A 1 18 ? 1.087 2.379 -1.372 1.00 0.00 18 LEU A C 10
ATOM 10636 O O . LEU A 1 18 ? 1.717 2.825 -2.329 1.00 0.00 18 LEU A O 10
ATOM 10652 N N . GLU A 1 19 ? 1.672 1.847 -0.310 1.00 0.00 19 GLU A N 10
ATOM 10653 C CA . GLU A 1 19 ? 3.115 1.668 -0.242 1.00 0.00 19 GLU A CA 10
ATOM 10654 C C . GLU A 1 19 ? 3.448 0.243 -0.686 1.00 0.00 19 GLU A C 10
ATOM 10655 O O . GLU A 1 19 ? 3.344 -0.692 0.100 1.00 0.00 19 GLU A O 10
ATOM 10667 N N . TYR A 1 20 ? 3.801 0.054 -1.950 1.00 0.00 20 TYR A N 10
ATOM 10668 C CA . TYR A 1 20 ? 4.001 -1.300 -2.464 1.00 0.00 20 TYR A CA 10
ATOM 10669 C C . TYR A 1 20 ? 5.418 -1.795 -2.197 1.00 0.00 20 TYR A C 10
ATOM 10670 O O . TYR A 1 20 ? 6.368 -1.014 -2.181 1.00 0.00 20 TYR A O 10
ATOM 10688 N N . HIS A 1 21 ? 5.549 -3.098 -1.981 1.00 0.00 21 HIS A N 10
ATOM 10689 C CA . HIS A 1 21 ? 6.849 -3.701 -1.735 1.00 0.00 21 HIS A CA 10
ATOM 10690 C C . HIS A 1 21 ? 7.173 -4.700 -2.840 1.00 0.00 21 HIS A C 10
ATOM 10691 O O . HIS A 1 21 ? 6.283 -5.378 -3.355 1.00 0.00 21 HIS A O 10
ATOM 10706 N N . GLN A 1 22 ? 8.448 -4.787 -3.193 1.00 0.00 22 GLN A N 10
ATOM 10707 C CA . GLN A 1 22 ? 8.900 -5.659 -4.272 1.00 0.00 22 GLN A CA 10
ATOM 10708 C C . GLN A 1 22 ? 8.855 -7.131 -3.859 1.00 0.00 22 GLN A C 10
ATOM 10709 O O . GLN A 1 22 ? 8.363 -7.470 -2.778 1.00 0.00 22 GLN A O 10
ATOM 10723 N N . ASP A 1 23 ? 9.356 -7.988 -4.750 1.00 0.00 23 ASP A N 10
ATOM 10724 C CA . ASP A 1 23 ? 9.483 -9.435 -4.523 1.00 0.00 23 ASP A CA 10
ATOM 10725 C C . ASP A 1 23 ? 8.139 -10.151 -4.632 1.00 0.00 23 ASP A C 10
ATOM 10726 O O . ASP A 1 23 ? 7.964 -11.017 -5.487 1.00 0.00 23 ASP A O 10
ATOM 10735 N N . LYS A 1 24 ? 7.189 -9.790 -3.783 1.00 0.00 24 LYS A N 10
ATOM 10736 C CA . LYS A 1 24 ? 5.890 -10.445 -3.791 1.00 0.00 24 LYS A CA 10
ATOM 10737 C C . LYS A 1 24 ? 4.818 -9.534 -4.388 1.00 0.00 24 LYS A C 10
ATOM 10738 O O . LYS A 1 24 ? 3.663 -9.937 -4.533 1.00 0.00 24 LYS A O 10
ATOM 10757 N N . GLN A 1 25 ? 5.229 -8.317 -4.753 1.00 0.00 25 GLN A N 10
ATOM 10758 C CA . GLN A 1 25 ? 4.341 -7.330 -5.373 1.00 0.00 25 GLN A CA 10
ATOM 10759 C C . GLN A 1 25 ? 3.054 -7.123 -4.574 1.00 0.00 25 GLN A C 10
ATOM 10760 O O . GLN A 1 25 ? 1.961 -7.064 -5.141 1.00 0.00 25 GLN A O 10
ATOM 10774 N N . GLU A 1 26 ? 3.178 -7.007 -3.260 1.00 0.00 26 GLU A N 10
ATOM 10775 C CA . GLU A 1 26 ? 2.019 -6.732 -2.425 1.00 0.00 26 GLU A CA 10
ATOM 10776 C C . GLU A 1 26 ? 1.979 -5.260 -2.027 1.00 0.00 26 GLU A C 10
ATOM 10777 O O . GLU A 1 26 ? 3.012 -4.653 -1.733 1.00 0.00 26 GLU A O 10
ATOM 10789 N N . LEU A 1 27 ? 0.779 -4.696 -2.046 1.00 0.00 27 LEU A N 10
ATOM 10790 C CA . LEU A 1 27 ? 0.562 -3.302 -1.680 1.00 0.00 27 LEU A CA 10
ATOM 10791 C C . LEU A 1 27 ? 0.351 -3.189 -0.180 1.00 0.00 27 LEU A C 10
ATOM 10792 O O . LEU A 1 27 ? -0.572 -3.796 0.361 1.00 0.00 27 LEU A O 10
ATOM 10808 N N . TRP A 1 28 ? 1.176 -2.401 0.487 1.00 0.00 28 TRP A N 10
ATOM 10809 C CA . TRP A 1 28 ? 1.060 -2.251 1.925 1.00 0.00 28 TRP A CA 10
ATOM 10810 C C . TRP A 1 28 ? 0.204 -1.039 2.242 1.00 0.00 28 TRP A C 10
ATOM 10811 O O . TRP A 1 28 ? 0.627 0.109 2.090 1.00 0.00 28 TRP A O 10
ATOM 10832 N N . SER A 1 29 ? -1.022 -1.304 2.649 1.00 0.00 29 SER A N 10
ATOM 10833 C CA . SER A 1 29 ? -1.967 -0.249 2.935 1.00 0.00 29 SER A CA 10
ATOM 10834 C C . SER A 1 29 ? -1.976 0.051 4.426 1.00 0.00 29 SER A C 10
ATOM 10835 O O . SER A 1 29 ? -2.706 -0.579 5.187 1.00 0.00 29 SER A O 10
ATOM 10843 N N . ARG A 1 30 ? -1.144 1.002 4.840 1.00 0.00 30 ARG A N 10
ATOM 10844 C CA . ARG A 1 30 ? -1.037 1.372 6.249 1.00 0.00 30 ARG A CA 10
ATOM 10845 C C . ARG A 1 30 ? -2.395 1.846 6.773 1.00 0.00 30 ARG A C 10
ATOM 10846 O O . ARG A 1 30 ? -2.747 1.605 7.926 1.00 0.00 30 ARG A O 10
ATOM 10867 N N . GLN A 1 31 ? -3.166 2.484 5.899 1.00 0.00 31 GLN A N 10
ATOM 10868 C CA . GLN A 1 31 ? -4.457 3.031 6.265 1.00 0.00 31 GLN A CA 10
ATOM 10869 C C . GLN A 1 31 ? -5.483 1.936 6.550 1.00 0.00 31 GLN A C 10
ATOM 10870 O O . GLN A 1 31 ? -6.429 2.146 7.306 1.00 0.00 31 GLN A O 10
ATOM 10884 N N . ALA A 1 32 ? -5.294 0.765 5.952 1.00 0.00 32 ALA A N 10
ATOM 10885 C CA . ALA A 1 32 ? -6.233 -0.337 6.131 1.00 0.00 32 ALA A CA 10
ATOM 10886 C C . ALA A 1 32 ? -5.625 -1.432 6.998 1.00 0.00 32 ALA A C 10
ATOM 10887 O O . ALA A 1 32 ? -6.315 -2.359 7.422 1.00 0.00 32 ALA A O 10
ATOM 10894 N N . LYS A 1 33 ? -4.323 -1.304 7.252 1.00 0.00 33 LYS A N 10
ATOM 10895 C CA . LYS A 1 33 ? -3.553 -2.293 8.010 1.00 0.00 33 LYS A CA 10
ATOM 10896 C C . LYS A 1 33 ? -3.535 -3.637 7.290 1.00 0.00 33 LYS A C 10
ATOM 10897 O O . LYS A 1 33 ? -3.368 -4.687 7.913 1.00 0.00 33 LYS A O 10
ATOM 10916 N N . LEU A 1 34 ? -3.675 -3.593 5.973 1.00 0.00 34 LEU A N 10
ATOM 10917 C CA . LEU A 1 34 ? -3.705 -4.804 5.171 1.00 0.00 34 LEU A CA 10
ATOM 10918 C C . LEU A 1 34 ? -2.737 -4.704 4.003 1.00 0.00 34 LEU A C 10
ATOM 10919 O O . LEU A 1 34 ? -2.150 -3.651 3.751 1.00 0.00 34 LEU A O 10
ATOM 10935 N N . ALA A 1 35 ? -2.607 -5.805 3.288 1.00 0.00 35 ALA A N 10
ATOM 10936 C CA . ALA A 1 35 ? -1.746 -5.889 2.121 1.00 0.00 35 ALA A CA 10
ATOM 10937 C C . ALA A 1 35 ? -2.457 -6.636 1.003 1.00 0.00 35 ALA A C 10
ATOM 10938 O O . ALA A 1 35 ? -2.925 -7.761 1.195 1.00 0.00 35 ALA A O 10
ATOM 10945 N N . TYR A 1 36 ? -2.549 -6.005 -0.155 1.00 0.00 36 TYR A N 10
ATOM 10946 C CA . TYR A 1 36 ? -3.249 -6.595 -1.285 1.00 0.00 36 TYR A CA 10
ATOM 10947 C C . TYR A 1 36 ? -2.248 -7.016 -2.352 1.00 0.00 36 TYR A C 10
ATOM 10948 O O . TYR A 1 36 ? -1.261 -6.322 -2.579 1.00 0.00 36 TYR A O 10
ATOM 10966 N N . PRO A 1 37 ? -2.493 -8.146 -3.029 1.00 0.00 37 PRO A N 10
ATOM 10967 C CA . PRO A 1 37 ? -1.586 -8.665 -4.051 1.00 0.00 37 PRO A CA 10
ATOM 10968 C C . PRO A 1 37 ? -1.786 -8.016 -5.422 1.00 0.00 37 PRO A C 10
ATOM 10969 O O . PRO A 1 37 ? -2.914 -7.736 -5.839 1.00 0.00 37 PRO A O 10
ATOM 10980 N N . ILE A 1 38 ? -0.677 -7.767 -6.105 1.00 0.00 38 ILE A N 10
ATOM 10981 C CA . ILE A 1 38 ? -0.696 -7.220 -7.454 1.00 0.00 38 ILE A CA 10
ATOM 10982 C C . ILE A 1 38 ? -0.266 -8.274 -8.469 1.00 0.00 38 ILE A C 10
ATOM 10983 O O . ILE A 1 38 ? 0.809 -8.864 -8.353 1.00 0.00 38 ILE A O 10
ATOM 10999 N N . LYS A 1 39 ? -1.109 -8.515 -9.460 1.00 0.00 39 LYS A N 10
ATOM 11000 C CA . LYS A 1 39 ? -0.774 -9.456 -10.515 1.00 0.00 39 LYS A CA 10
ATOM 11001 C C . LYS A 1 39 ? -0.554 -8.717 -11.833 1.00 0.00 39 LYS A C 10
ATOM 11002 O O . LYS A 1 39 ? -1.485 -8.546 -12.619 1.00 0.00 39 LYS A O 10
ATOM 11021 N N . ASP A 1 40 ? 0.673 -8.239 -12.041 1.00 0.00 40 ASP A N 10
ATOM 11022 C CA . ASP A 1 40 ? 1.050 -7.546 -13.280 1.00 0.00 40 ASP A CA 10
ATOM 11023 C C . ASP A 1 40 ? 0.224 -6.270 -13.474 1.00 0.00 40 ASP A C 10
ATOM 11024 O O . ASP A 1 40 ? -0.060 -5.857 -14.596 1.00 0.00 40 ASP A O 10
ATOM 11033 N N . GLY A 1 41 ? -0.143 -5.633 -12.375 1.00 0.00 41 GLY A N 10
ATOM 11034 C CA . GLY A 1 41 ? -0.935 -4.422 -12.459 1.00 0.00 41 GLY A CA 10
ATOM 11035 C C . GLY A 1 41 ? -2.412 -4.688 -12.251 1.00 0.00 41 GLY A C 10
ATOM 11036 O O . GLY A 1 41 ? -3.250 -3.829 -12.525 1.00 0.00 41 GLY A O 10
ATOM 11040 N N . ILE A 1 42 ? -2.728 -5.892 -11.793 1.00 0.00 42 ILE A N 10
ATOM 11041 C CA . ILE A 1 42 ? -4.095 -6.262 -11.439 1.00 0.00 42 ILE A CA 10
ATOM 11042 C C . ILE A 1 42 ? -4.252 -6.300 -9.919 1.00 0.00 42 ILE A C 10
ATOM 11043 O O . ILE A 1 42 ? -3.951 -7.311 -9.283 1.00 0.00 42 ILE A O 10
ATOM 11059 N N . PRO A 1 43 ? -4.636 -5.168 -9.312 1.00 0.00 43 PRO A N 10
ATOM 11060 C CA . PRO A 1 43 ? -4.803 -5.063 -7.862 1.00 0.00 43 PRO A CA 10
ATOM 11061 C C . PRO A 1 43 ? -5.961 -5.921 -7.357 1.00 0.00 43 PRO A C 10
ATOM 11062 O O . PRO A 1 43 ? -7.115 -5.699 -7.724 1.00 0.00 43 PRO A O 10
ATOM 11073 N N . TYR A 1 44 ? -5.650 -6.899 -6.522 1.00 0.00 44 TYR A N 10
ATOM 11074 C CA . TYR A 1 44 ? -6.672 -7.759 -5.955 1.00 0.00 44 TYR A CA 10
ATOM 11075 C C . TYR A 1 44 ? -7.032 -7.305 -4.550 1.00 0.00 44 TYR A C 10
ATOM 11076 O O . TYR A 1 44 ? -6.554 -7.858 -3.556 1.00 0.00 44 TYR A O 10
ATOM 11094 N N . MET A 1 45 ? -7.853 -6.273 -4.477 1.00 0.00 45 MET A N 10
ATOM 11095 C CA . MET A 1 45 ? -8.361 -5.774 -3.204 1.00 0.00 45 MET A CA 10
ATOM 11096 C C . MET A 1 45 ? -9.436 -6.701 -2.652 1.00 0.00 45 MET A C 10
ATOM 11097 O O . MET A 1 45 ? -10.602 -6.327 -2.532 1.00 0.00 45 MET A O 10
ATOM 11111 N N . LEU A 1 46 ? -9.037 -7.916 -2.324 1.00 0.00 46 LEU A N 10
ATOM 11112 C CA . LEU A 1 46 ? -9.946 -8.900 -1.796 1.00 0.00 46 LEU A CA 10
ATOM 11113 C C . LEU A 1 46 ? -9.662 -9.107 -0.324 1.00 0.00 46 LEU A C 10
ATOM 11114 O O . LEU A 1 46 ? -8.731 -9.817 0.027 1.00 0.00 46 LEU A O 10
ATOM 11130 N N . GLU A 1 47 ? -10.449 -8.471 0.528 1.00 0.00 47 GLU A N 10
ATOM 11131 C CA . GLU A 1 47 ? -10.229 -8.517 1.973 1.00 0.00 47 GLU A CA 10
ATOM 11132 C C . GLU A 1 47 ? -10.210 -9.952 2.500 1.00 0.00 47 GLU A C 10
ATOM 11133 O O . GLU A 1 47 ? -9.548 -10.253 3.490 1.00 0.00 47 GLU A O 10
ATOM 11145 N N . ASN A 1 48 ? -10.941 -10.822 1.827 1.00 0.00 48 ASN A N 10
ATOM 11146 C CA . ASN A 1 48 ? -10.991 -12.237 2.181 1.00 0.00 48 ASN A CA 10
ATOM 11147 C C . ASN A 1 48 ? -9.628 -12.908 2.021 1.00 0.00 48 ASN A C 10
ATOM 11148 O O . ASN A 1 48 ? -9.290 -13.834 2.757 1.00 0.00 48 ASN A O 10
ATOM 11159 N N . GLU A 1 49 ? -8.847 -12.431 1.067 1.00 0.00 49 GLU A N 10
ATOM 11160 C CA . GLU A 1 49 ? -7.579 -13.065 0.734 1.00 0.00 49 GLU A CA 10
ATOM 11161 C C . GLU A 1 49 ? -6.388 -12.159 1.039 1.00 0.00 49 GLU A C 10
ATOM 11162 O O . GLU A 1 49 ? -5.248 -12.624 1.089 1.00 0.00 49 GLU A O 10
ATOM 11174 N N . ALA A 1 50 ? -6.651 -10.865 1.194 1.00 0.00 50 ALA A N 10
ATOM 11175 C CA . ALA A 1 50 ? -5.625 -9.904 1.577 1.00 0.00 50 ALA A CA 10
ATOM 11176 C C . ALA A 1 50 ? -4.992 -10.257 2.919 1.00 0.00 50 ALA A C 10
ATOM 11177 O O . ALA A 1 50 ? -5.644 -10.815 3.808 1.00 0.00 50 ALA A O 10
ATOM 11184 N N . ARG A 1 51 ? -3.721 -9.918 3.055 1.00 0.00 51 ARG A N 10
ATOM 11185 C CA . ARG A 1 51 ? -2.967 -10.216 4.257 1.00 0.00 51 ARG A CA 10
ATOM 11186 C C . ARG A 1 51 ? -3.036 -9.049 5.230 1.00 0.00 51 ARG A C 10
ATOM 11187 O O . ARG A 1 51 ? -3.169 -7.901 4.814 1.00 0.00 51 ARG A O 10
ATOM 11208 N N . PRO A 1 52 ? -2.972 -9.324 6.535 1.00 0.00 52 PRO A N 10
ATOM 11209 C CA . PRO A 1 52 ? -2.878 -8.287 7.558 1.00 0.00 52 PRO A CA 10
ATOM 11210 C C . PRO A 1 52 ? -1.445 -7.783 7.705 1.00 0.00 52 PRO A C 10
ATOM 11211 O O . PRO A 1 52 ? -0.492 -8.544 7.532 1.00 0.00 52 PRO A O 10
ATOM 11222 N N . LEU A 1 53 ? -1.289 -6.504 8.011 1.00 0.00 53 LEU A N 10
ATOM 11223 C CA . LEU A 1 53 ? 0.024 -5.928 8.196 1.00 0.00 53 LEU A CA 10
ATOM 11224 C C . LEU A 1 53 ? 0.394 -5.913 9.658 1.00 0.00 53 LEU A C 10
ATOM 11225 O O . LEU A 1 53 ? -0.442 -5.650 10.527 1.00 0.00 53 LEU A O 10
ATOM 11241 N N . SER A 1 54 ? 1.645 -6.196 9.918 1.00 0.00 54 SER A N 10
ATOM 11242 C CA . SER A 1 54 ? 2.165 -6.153 11.260 1.00 0.00 54 SER A CA 10
ATOM 11243 C C . SER A 1 54 ? 2.557 -4.718 11.594 1.00 0.00 54 SER A C 10
ATOM 11244 O O . SER A 1 54 ? 2.767 -3.910 10.691 1.00 0.00 54 SER A O 10
ATOM 11252 N N . GLU A 1 55 ? 2.653 -4.407 12.877 1.00 0.00 55 GLU A N 10
ATOM 11253 C CA . GLU A 1 55 ? 2.970 -3.072 13.328 1.00 0.00 55 GLU A CA 10
ATOM 11254 C C . GLU A 1 55 ? 4.315 -2.604 12.801 1.00 0.00 55 GLU A C 10
ATOM 11255 O O . GLU A 1 55 ? 4.448 -1.469 12.356 1.00 0.00 55 GLU A O 10
ATOM 11267 N N . GLU A 1 56 ? 5.304 -3.481 12.868 1.00 0.00 56 GLU A N 10
ATOM 11268 C CA . GLU A 1 56 ? 6.615 -3.211 12.328 1.00 0.00 56 GLU A CA 10
ATOM 11269 C C . GLU A 1 56 ? 6.526 -2.836 10.855 1.00 0.00 56 GLU A C 10
ATOM 11270 O O . GLU A 1 56 ? 7.126 -1.861 10.414 1.00 0.00 56 GLU A O 10
ATOM 11282 N N . GLU A 1 57 ? 5.773 -3.632 10.110 1.00 0.00 57 GLU A N 10
ATOM 11283 C CA . GLU A 1 57 ? 5.530 -3.378 8.698 1.00 0.00 57 GLU A CA 10
ATOM 11284 C C . GLU A 1 57 ? 4.903 -2.004 8.501 1.00 0.00 57 GLU A C 10
ATOM 11285 O O . GLU A 1 57 ? 5.395 -1.191 7.721 1.00 0.00 57 GLU A O 10
ATOM 11297 N N . LEU A 1 58 ? 3.809 -1.771 9.212 1.00 0.00 58 LEU A N 10
ATOM 11298 C CA . LEU A 1 58 ? 3.162 -0.461 9.264 1.00 0.00 58 LEU A CA 10
ATOM 11299 C C . LEU A 1 58 ? 4.167 0.656 9.558 1.00 0.00 58 LEU A C 10
ATOM 11300 O O . LEU A 1 58 ? 4.141 1.719 8.932 1.00 0.00 58 LEU A O 10
ATOM 11316 N N . LYS A 1 59 ? 5.037 0.406 10.525 1.00 0.00 59 LYS A N 10
ATOM 11317 C CA . LYS A 1 59 ? 6.041 1.362 10.954 1.00 0.00 59 LYS A CA 10
ATOM 11318 C C . LYS A 1 59 ? 7.099 1.609 9.882 1.00 0.00 59 LYS A C 10
ATOM 11319 O O . LYS A 1 59 ? 7.662 2.703 9.787 1.00 0.00 59 LYS A O 10
ATOM 11338 N N . ALA A 1 60 ? 7.348 0.604 9.064 1.00 0.00 60 ALA A N 10
ATOM 11339 C CA . ALA A 1 60 ? 8.419 0.665 8.077 1.00 0.00 60 ALA A CA 10
ATOM 11340 C C . ALA A 1 60 ? 7.961 1.364 6.810 1.00 0.00 60 ALA A C 10
ATOM 11341 O O . ALA A 1 60 ? 8.620 1.303 5.771 1.00 0.00 60 ALA A O 10
ATOM 11348 N N . LEU A 1 61 ? 6.842 2.048 6.918 1.00 0.00 61 LEU A N 10
ATOM 11349 C CA . LEU A 1 61 ? 6.306 2.831 5.818 1.00 0.00 61 LEU A CA 10
ATOM 11350 C C . LEU A 1 61 ? 6.318 4.301 6.189 1.00 0.00 61 LEU A C 10
ATOM 11351 O O . LEU A 1 61 ? 5.810 5.150 5.455 1.00 0.00 61 LEU A O 10
ATOM 11367 N N . GLU A 1 62 ? 6.950 4.569 7.321 1.00 0.00 62 GLU A N 10
ATOM 11368 C CA . GLU A 1 62 ? 6.997 5.898 7.931 1.00 0.00 62 GLU A CA 10
ATOM 11369 C C . GLU A 1 62 ? 5.625 6.320 8.446 1.00 0.00 62 GLU A C 10
ATOM 11370 O O . GLU A 1 62 ? 4.595 6.093 7.807 1.00 0.00 62 GLU A O 10
ATOM 11382 N N . HIS A 1 63 ? 5.614 6.932 9.614 1.00 0.00 63 HIS A N 10
ATOM 11383 C CA . HIS A 1 63 ? 4.412 7.582 10.097 1.00 0.00 63 HIS A CA 10
ATOM 11384 C C . HIS A 1 63 ? 4.279 8.916 9.386 1.00 0.00 63 HIS A C 10
ATOM 11385 O O . HIS A 1 63 ? 4.898 9.898 9.796 1.00 0.00 63 HIS A O 10
ATOM 11400 N N . HIS A 1 64 ? 3.543 8.929 8.277 1.00 0.00 64 HIS A N 10
ATOM 11401 C CA . HIS A 1 64 ? 3.307 10.166 7.536 1.00 0.00 64 HIS A CA 10
ATOM 11402 C C . HIS A 1 64 ? 2.570 11.152 8.442 1.00 0.00 64 HIS A C 10
ATOM 11403 O O . HIS A 1 64 ? 1.343 11.126 8.540 1.00 0.00 64 HIS A O 10
ATOM 11418 N N . HIS A 1 65 ? 3.335 11.996 9.122 1.00 0.00 65 HIS A N 10
ATOM 11419 C CA . HIS A 1 65 ? 2.817 12.805 10.219 1.00 0.00 65 HIS A CA 10
ATOM 11420 C C . HIS A 1 65 ? 3.605 14.106 10.346 1.00 0.00 65 HIS A C 10
ATOM 11421 O O . HIS A 1 65 ? 4.818 14.132 10.137 1.00 0.00 65 HIS A O 10
ATOM 11436 N N . HIS A 1 66 ? 2.909 15.182 10.675 1.00 0.00 66 HIS A N 10
ATOM 11437 C CA . HIS A 1 66 ? 3.538 16.483 10.851 1.00 0.00 66 HIS A CA 10
ATOM 11438 C C . HIS A 1 66 ? 3.906 16.680 12.319 1.00 0.00 66 HIS A C 10
ATOM 11439 O O . HIS A 1 66 ? 3.031 16.690 13.182 1.00 0.00 66 HIS A O 10
ATOM 11454 N N . HIS A 1 67 ? 5.192 16.827 12.601 1.00 0.00 67 HIS A N 10
ATOM 11455 C CA . HIS A 1 67 ? 5.648 17.033 13.972 1.00 0.00 67 HIS A CA 10
ATOM 11456 C C . HIS A 1 67 ? 6.601 18.219 14.051 1.00 0.00 67 HIS A C 10
ATOM 11457 O O . HIS A 1 67 ? 7.813 18.044 14.178 1.00 0.00 67 HIS A O 10
ATOM 11472 N N . HIS A 1 68 ? 6.024 19.412 13.932 1.00 0.00 68 HIS A N 10
ATOM 11473 C CA . HIS A 1 68 ? 6.731 20.684 14.076 1.00 0.00 68 HIS A CA 10
ATOM 11474 C C . HIS A 1 68 ? 5.877 21.777 13.456 1.00 0.00 68 HIS A C 10
ATOM 11475 O O . HIS A 1 68 ? 5.007 22.323 14.157 1.00 0.00 68 HIS A O 10
ATOM 11491 N N . MET A 1 1 ? 9.144 15.226 -6.739 1.00 0.00 1 MET A N 11
ATOM 11492 C CA . MET A 1 1 ? 9.870 13.933 -6.776 1.00 0.00 1 MET A CA 11
ATOM 11493 C C . MET A 1 1 ? 8.959 12.845 -7.327 1.00 0.00 1 MET A C 11
ATOM 11494 O O . MET A 1 1 ? 7.775 13.089 -7.557 1.00 0.00 1 MET A O 11
ATOM 11510 N N . GLU A 1 2 ? 9.489 11.638 -7.506 1.00 0.00 2 GLU A N 11
ATOM 11511 C CA . GLU A 1 2 ? 8.725 10.567 -8.136 1.00 0.00 2 GLU A CA 11
ATOM 11512 C C . GLU A 1 2 ? 7.895 9.811 -7.094 1.00 0.00 2 GLU A C 11
ATOM 11513 O O . GLU A 1 2 ? 7.932 8.583 -7.001 1.00 0.00 2 GLU A O 11
ATOM 11525 N N . LYS A 1 3 ? 7.165 10.574 -6.295 1.00 0.00 3 LYS A N 11
ATOM 11526 C CA . LYS A 1 3 ? 6.176 10.032 -5.378 1.00 0.00 3 LYS A CA 11
ATOM 11527 C C . LYS A 1 3 ? 4.841 10.718 -5.632 1.00 0.00 3 LYS A C 11
ATOM 11528 O O . LYS A 1 3 ? 3.865 10.514 -4.910 1.00 0.00 3 LYS A O 11
ATOM 11547 N N . LYS A 1 4 ? 4.817 11.531 -6.678 1.00 0.00 4 LYS A N 11
ATOM 11548 C CA . LYS A 1 4 ? 3.642 12.310 -7.026 1.00 0.00 4 LYS A CA 11
ATOM 11549 C C . LYS A 1 4 ? 3.036 11.790 -8.327 1.00 0.00 4 LYS A C 11
ATOM 11550 O O . LYS A 1 4 ? 3.758 11.339 -9.211 1.00 0.00 4 LYS A O 11
ATOM 11569 N N . PHE A 1 5 ? 1.710 11.824 -8.408 1.00 0.00 5 PHE A N 11
ATOM 11570 C CA . PHE A 1 5 ? 0.961 11.484 -9.623 1.00 0.00 5 PHE A CA 11
ATOM 11571 C C . PHE A 1 5 ? 0.914 9.976 -9.871 1.00 0.00 5 PHE A C 11
ATOM 11572 O O . PHE A 1 5 ? -0.157 9.418 -10.100 1.00 0.00 5 PHE A O 11
ATOM 11589 N N . LEU A 1 6 ? 2.056 9.313 -9.816 1.00 0.00 6 LEU A N 11
ATOM 11590 C CA . LEU A 1 6 ? 2.106 7.887 -10.122 1.00 0.00 6 LEU A CA 11
ATOM 11591 C C . LEU A 1 6 ? 1.498 7.065 -8.992 1.00 0.00 6 LEU A C 11
ATOM 11592 O O . LEU A 1 6 ? 0.905 6.015 -9.229 1.00 0.00 6 LEU A O 11
ATOM 11608 N N . ASP A 1 7 ? 1.615 7.572 -7.775 1.00 0.00 7 ASP A N 11
ATOM 11609 C CA . ASP A 1 7 ? 1.171 6.836 -6.595 1.00 0.00 7 ASP A CA 11
ATOM 11610 C C . ASP A 1 7 ? 0.045 7.581 -5.877 1.00 0.00 7 ASP A C 11
ATOM 11611 O O . ASP A 1 7 ? -0.162 7.426 -4.678 1.00 0.00 7 ASP A O 11
ATOM 11620 N N . ILE A 1 8 ? -0.708 8.384 -6.623 1.00 0.00 8 ILE A N 11
ATOM 11621 C CA . ILE A 1 8 ? -1.870 9.071 -6.056 1.00 0.00 8 ILE A CA 11
ATOM 11622 C C . ILE A 1 8 ? -3.094 8.166 -6.118 1.00 0.00 8 ILE A C 11
ATOM 11623 O O . ILE A 1 8 ? -4.234 8.617 -5.979 1.00 0.00 8 ILE A O 11
ATOM 11639 N N . LEU A 1 9 ? -2.839 6.884 -6.318 1.00 0.00 9 LEU A N 11
ATOM 11640 C CA . LEU A 1 9 ? -3.892 5.898 -6.441 1.00 0.00 9 LEU A CA 11
ATOM 11641 C C . LEU A 1 9 ? -4.543 5.652 -5.092 1.00 0.00 9 LEU A C 11
ATOM 11642 O O . LEU A 1 9 ? -3.865 5.571 -4.065 1.00 0.00 9 LEU A O 11
ATOM 11658 N N . VAL A 1 10 ? -5.856 5.557 -5.093 1.00 0.00 10 VAL A N 11
ATOM 11659 C CA . VAL A 1 10 ? -6.591 5.243 -3.882 1.00 0.00 10 VAL A CA 11
ATOM 11660 C C . VAL A 1 10 ? -7.259 3.886 -4.022 1.00 0.00 10 VAL A C 11
ATOM 11661 O O . VAL A 1 10 ? -7.496 3.416 -5.135 1.00 0.00 10 VAL A O 11
ATOM 11674 N N . CYS A 1 11 ? -7.537 3.246 -2.902 1.00 0.00 11 CYS A N 11
ATOM 11675 C CA . CYS A 1 11 ? -8.222 1.966 -2.924 1.00 0.00 11 CYS A CA 11
ATOM 11676 C C . CYS A 1 11 ? -9.725 2.182 -3.109 1.00 0.00 11 CYS A C 11
ATOM 11677 O O . CYS A 1 11 ? -10.292 3.120 -2.546 1.00 0.00 11 CYS A O 11
ATOM 11685 N N . PRO A 1 12 ? -10.392 1.309 -3.889 1.00 0.00 12 PRO A N 11
ATOM 11686 C CA . PRO A 1 12 ? -11.806 1.469 -4.236 1.00 0.00 12 PRO A CA 11
ATOM 11687 C C . PRO A 1 12 ? -12.755 0.921 -3.172 1.00 0.00 12 PRO A C 11
ATOM 11688 O O . PRO A 1 12 ? -13.971 1.094 -3.262 1.00 0.00 12 PRO A O 11
ATOM 11699 N N . VAL A 1 13 ? -12.200 0.265 -2.164 1.00 0.00 13 VAL A N 11
ATOM 11700 C CA . VAL A 1 13 ? -13.013 -0.334 -1.115 1.00 0.00 13 VAL A CA 11
ATOM 11701 C C . VAL A 1 13 ? -13.020 0.545 0.132 1.00 0.00 13 VAL A C 11
ATOM 11702 O O . VAL A 1 13 ? -14.044 1.121 0.492 1.00 0.00 13 VAL A O 11
ATOM 11715 N N . THR A 1 14 ? -11.865 0.660 0.768 1.00 0.00 14 THR A N 11
ATOM 11716 C CA . THR A 1 14 ? -11.743 1.412 2.007 1.00 0.00 14 THR A CA 11
ATOM 11717 C C . THR A 1 14 ? -11.609 2.913 1.755 1.00 0.00 14 THR A C 11
ATOM 11718 O O . THR A 1 14 ? -11.665 3.712 2.694 1.00 0.00 14 THR A O 11
ATOM 11729 N N . LYS A 1 15 ? -11.434 3.279 0.483 1.00 0.00 15 LYS A N 11
ATOM 11730 C CA . LYS A 1 15 ? -11.355 4.677 0.057 1.00 0.00 15 LYS A CA 11
ATOM 11731 C C . LYS A 1 15 ? -10.260 5.441 0.793 1.00 0.00 15 LYS A C 11
ATOM 11732 O O . LYS A 1 15 ? -10.514 6.135 1.778 1.00 0.00 15 LYS A O 11
ATOM 11751 N N . GLY A 1 16 ? -9.041 5.291 0.309 1.00 0.00 16 GLY A N 11
ATOM 11752 C CA . GLY A 1 16 ? -7.915 5.983 0.894 1.00 0.00 16 GLY A CA 11
ATOM 11753 C C . GLY A 1 16 ? -6.657 5.785 0.079 1.00 0.00 16 GLY A C 11
ATOM 11754 O O . GLY A 1 16 ? -6.589 4.856 -0.730 1.00 0.00 16 GLY A O 11
ATOM 11758 N N . ARG A 1 17 ? -5.679 6.662 0.275 1.00 0.00 17 ARG A N 11
ATOM 11759 C CA . ARG A 1 17 ? -4.424 6.604 -0.435 1.00 0.00 17 ARG A CA 11
ATOM 11760 C C . ARG A 1 17 ? -3.734 5.263 -0.254 1.00 0.00 17 ARG A C 11
ATOM 11761 O O . ARG A 1 17 ? -3.898 4.585 0.765 1.00 0.00 17 ARG A O 11
ATOM 11782 N N . LEU A 1 18 ? -2.960 4.904 -1.250 1.00 0.00 18 LEU A N 11
ATOM 11783 C CA . LEU A 1 18 ? -2.146 3.705 -1.207 1.00 0.00 18 LEU A CA 11
ATOM 11784 C C . LEU A 1 18 ? -0.712 4.087 -0.888 1.00 0.00 18 LEU A C 11
ATOM 11785 O O . LEU A 1 18 ? -0.441 5.231 -0.537 1.00 0.00 18 LEU A O 11
ATOM 11801 N N . GLU A 1 19 ? 0.182 3.121 -0.971 1.00 0.00 19 GLU A N 11
ATOM 11802 C CA . GLU A 1 19 ? 1.604 3.343 -0.764 1.00 0.00 19 GLU A CA 11
ATOM 11803 C C . GLU A 1 19 ? 2.398 2.359 -1.607 1.00 0.00 19 GLU A C 11
ATOM 11804 O O . GLU A 1 19 ? 2.442 1.161 -1.298 1.00 0.00 19 GLU A O 11
ATOM 11816 N N . TYR A 1 20 ? 3.003 2.846 -2.679 1.00 0.00 20 TYR A N 11
ATOM 11817 C CA . TYR A 1 20 ? 3.782 1.987 -3.556 1.00 0.00 20 TYR A CA 11
ATOM 11818 C C . TYR A 1 20 ? 5.150 1.706 -2.948 1.00 0.00 20 TYR A C 11
ATOM 11819 O O . TYR A 1 20 ? 6.041 2.554 -2.957 1.00 0.00 20 TYR A O 11
ATOM 11837 N N . HIS A 1 21 ? 5.300 0.514 -2.394 1.00 0.00 21 HIS A N 11
ATOM 11838 C CA . HIS A 1 21 ? 6.579 0.077 -1.856 1.00 0.00 21 HIS A CA 11
ATOM 11839 C C . HIS A 1 21 ? 7.013 -1.191 -2.573 1.00 0.00 21 HIS A C 11
ATOM 11840 O O . HIS A 1 21 ? 6.393 -2.245 -2.429 1.00 0.00 21 HIS A O 11
ATOM 11855 N N . GLN A 1 22 ? 8.071 -1.080 -3.361 1.00 0.00 22 GLN A N 11
ATOM 11856 C CA . GLN A 1 22 ? 8.487 -2.162 -4.235 1.00 0.00 22 GLN A CA 11
ATOM 11857 C C . GLN A 1 22 ? 9.324 -3.190 -3.477 1.00 0.00 22 GLN A C 11
ATOM 11858 O O . GLN A 1 22 ? 10.542 -3.259 -3.637 1.00 0.00 22 GLN A O 11
ATOM 11872 N N . ASP A 1 23 ? 8.664 -3.960 -2.624 1.00 0.00 23 ASP A N 11
ATOM 11873 C CA . ASP A 1 23 ? 9.323 -5.039 -1.902 1.00 0.00 23 ASP A CA 11
ATOM 11874 C C . ASP A 1 23 ? 8.938 -6.375 -2.530 1.00 0.00 23 ASP A C 11
ATOM 11875 O O . ASP A 1 23 ? 9.749 -7.004 -3.208 1.00 0.00 23 ASP A O 11
ATOM 11884 N N . LYS A 1 24 ? 7.693 -6.789 -2.323 1.00 0.00 24 LYS A N 11
ATOM 11885 C CA . LYS A 1 24 ? 7.164 -8.001 -2.940 1.00 0.00 24 LYS A CA 11
ATOM 11886 C C . LYS A 1 24 ? 6.106 -7.636 -3.978 1.00 0.00 24 LYS A C 11
ATOM 11887 O O . LYS A 1 24 ? 5.208 -8.429 -4.262 1.00 0.00 24 LYS A O 11
ATOM 11906 N N . GLN A 1 25 ? 6.260 -6.451 -4.573 1.00 0.00 25 GLN A N 11
ATOM 11907 C CA . GLN A 1 25 ? 5.240 -5.864 -5.431 1.00 0.00 25 GLN A CA 11
ATOM 11908 C C . GLN A 1 25 ? 3.915 -5.748 -4.679 1.00 0.00 25 GLN A C 11
ATOM 11909 O O . GLN A 1 25 ? 2.961 -6.487 -4.936 1.00 0.00 25 GLN A O 11
ATOM 11923 N N . GLU A 1 26 ? 3.879 -4.818 -3.732 1.00 0.00 26 GLU A N 11
ATOM 11924 C CA . GLU A 1 26 ? 2.750 -4.666 -2.832 1.00 0.00 26 GLU A CA 11
ATOM 11925 C C . GLU A 1 26 ? 2.222 -3.236 -2.850 1.00 0.00 26 GLU A C 11
ATOM 11926 O O . GLU A 1 26 ? 2.982 -2.285 -3.059 1.00 0.00 26 GLU A O 11
ATOM 11938 N N . LEU A 1 27 ? 0.925 -3.088 -2.628 1.00 0.00 27 LEU A N 11
ATOM 11939 C CA . LEU A 1 27 ? 0.344 -1.780 -2.383 1.00 0.00 27 LEU A CA 11
ATOM 11940 C C . LEU A 1 27 ? -0.117 -1.699 -0.935 1.00 0.00 27 LEU A C 11
ATOM 11941 O O . LEU A 1 27 ? -0.946 -2.495 -0.487 1.00 0.00 27 LEU A O 11
ATOM 11957 N N . TRP A 1 28 ? 0.434 -0.741 -0.206 1.00 0.00 28 TRP A N 11
ATOM 11958 C CA . TRP A 1 28 ? 0.190 -0.628 1.224 1.00 0.00 28 TRP A CA 11
ATOM 11959 C C . TRP A 1 28 ? -0.932 0.365 1.485 1.00 0.00 28 TRP A C 11
ATOM 11960 O O . TRP A 1 28 ? -0.814 1.543 1.162 1.00 0.00 28 TRP A O 11
ATOM 11981 N N . SER A 1 29 ? -2.021 -0.111 2.056 1.00 0.00 29 SER A N 11
ATOM 11982 C CA . SER A 1 29 ? -3.160 0.743 2.317 1.00 0.00 29 SER A CA 11
ATOM 11983 C C . SER A 1 29 ? -3.367 0.918 3.814 1.00 0.00 29 SER A C 11
ATOM 11984 O O . SER A 1 29 ? -3.788 -0.013 4.503 1.00 0.00 29 SER A O 11
ATOM 11992 N N . ARG A 1 30 ? -3.056 2.109 4.313 1.00 0.00 30 ARG A N 11
ATOM 11993 C CA . ARG A 1 30 ? -3.296 2.438 5.713 1.00 0.00 30 ARG A CA 11
ATOM 11994 C C . ARG A 1 30 ? -4.783 2.327 6.026 1.00 0.00 30 ARG A C 11
ATOM 11995 O O . ARG A 1 30 ? -5.172 1.842 7.084 1.00 0.00 30 ARG A O 11
ATOM 12016 N N . GLN A 1 31 ? -5.603 2.759 5.080 1.00 0.00 31 GLN A N 11
ATOM 12017 C CA . GLN A 1 31 ? -7.036 2.798 5.260 1.00 0.00 31 GLN A CA 11
ATOM 12018 C C . GLN A 1 31 ? -7.648 1.401 5.270 1.00 0.00 31 GLN A C 11
ATOM 12019 O O . GLN A 1 31 ? -8.786 1.225 5.702 1.00 0.00 31 GLN A O 11
ATOM 12033 N N . ALA A 1 32 ? -6.903 0.411 4.788 1.00 0.00 32 ALA A N 11
ATOM 12034 C CA . ALA A 1 32 ? -7.374 -0.963 4.808 1.00 0.00 32 ALA A CA 11
ATOM 12035 C C . ALA A 1 32 ? -6.667 -1.731 5.911 1.00 0.00 32 ALA A C 11
ATOM 12036 O O . ALA A 1 32 ? -7.146 -2.771 6.363 1.00 0.00 32 ALA A O 11
ATOM 12043 N N . LYS A 1 33 ? -5.523 -1.187 6.339 1.00 0.00 33 LYS A N 11
ATOM 12044 C CA . LYS A 1 33 ? -4.680 -1.807 7.357 1.00 0.00 33 LYS A CA 11
ATOM 12045 C C . LYS A 1 33 ? -4.137 -3.129 6.847 1.00 0.00 33 LYS A C 11
ATOM 12046 O O . LYS A 1 33 ? -3.739 -4.003 7.620 1.00 0.00 33 LYS A O 11
ATOM 12065 N N . LEU A 1 34 ? -4.099 -3.255 5.529 1.00 0.00 34 LEU A N 11
ATOM 12066 C CA . LEU A 1 34 ? -3.665 -4.485 4.895 1.00 0.00 34 LEU A CA 11
ATOM 12067 C C . LEU A 1 34 ? -2.635 -4.203 3.815 1.00 0.00 34 LEU A C 11
ATOM 12068 O O . LEU A 1 34 ? -2.363 -3.048 3.475 1.00 0.00 34 LEU A O 11
ATOM 12084 N N . ALA A 1 35 ? -2.087 -5.273 3.274 1.00 0.00 35 ALA A N 11
ATOM 12085 C CA . ALA A 1 35 ? -1.171 -5.203 2.154 1.00 0.00 35 ALA A CA 11
ATOM 12086 C C . ALA A 1 35 ? -1.505 -6.313 1.173 1.00 0.00 35 ALA A C 11
ATOM 12087 O O . ALA A 1 35 ? -1.494 -7.496 1.531 1.00 0.00 35 ALA A O 11
ATOM 12094 N N . TYR A 1 36 ? -1.828 -5.941 -0.052 1.00 0.00 36 TYR A N 11
ATOM 12095 C CA . TYR A 1 36 ? -2.243 -6.917 -1.042 1.00 0.00 36 TYR A CA 11
ATOM 12096 C C . TYR A 1 36 ? -1.260 -6.972 -2.206 1.00 0.00 36 TYR A C 11
ATOM 12097 O O . TYR A 1 36 ? -0.676 -5.952 -2.586 1.00 0.00 36 TYR A O 11
ATOM 12115 N N . PRO A 1 37 ? -1.054 -8.173 -2.766 1.00 0.00 37 PRO A N 11
ATOM 12116 C CA . PRO A 1 37 ? -0.105 -8.395 -3.856 1.00 0.00 37 PRO A CA 11
ATOM 12117 C C . PRO A 1 37 ? -0.563 -7.772 -5.169 1.00 0.00 37 PRO A C 11
ATOM 12118 O O . PRO A 1 37 ? -1.766 -7.656 -5.438 1.00 0.00 37 PRO A O 11
ATOM 12129 N N . ILE A 1 38 ? 0.400 -7.369 -5.979 1.00 0.00 38 ILE A N 11
ATOM 12130 C CA . ILE A 1 38 ? 0.112 -6.767 -7.266 1.00 0.00 38 ILE A CA 11
ATOM 12131 C C . ILE A 1 38 ? 0.625 -7.650 -8.396 1.00 0.00 38 ILE A C 11
ATOM 12132 O O . ILE A 1 38 ? 1.723 -8.198 -8.316 1.00 0.00 38 ILE A O 11
ATOM 12148 N N . LYS A 1 39 ? -0.181 -7.809 -9.435 1.00 0.00 39 LYS A N 11
ATOM 12149 C CA . LYS A 1 39 ? 0.243 -8.558 -10.603 1.00 0.00 39 LYS A CA 11
ATOM 12150 C C . LYS A 1 39 ? 0.465 -7.610 -11.778 1.00 0.00 39 LYS A C 11
ATOM 12151 O O . LYS A 1 39 ? -0.362 -7.520 -12.685 1.00 0.00 39 LYS A O 11
ATOM 12170 N N . ASP A 1 40 ? 1.568 -6.865 -11.705 1.00 0.00 40 ASP A N 11
ATOM 12171 C CA . ASP A 1 40 ? 1.979 -5.921 -12.752 1.00 0.00 40 ASP A CA 11
ATOM 12172 C C . ASP A 1 40 ? 0.842 -4.969 -13.122 1.00 0.00 40 ASP A C 11
ATOM 12173 O O . ASP A 1 40 ? 0.496 -4.811 -14.294 1.00 0.00 40 ASP A O 11
ATOM 12182 N N . GLY A 1 41 ? 0.259 -4.341 -12.112 1.00 0.00 41 GLY A N 11
ATOM 12183 C CA . GLY A 1 41 ? -0.814 -3.391 -12.349 1.00 0.00 41 GLY A CA 11
ATOM 12184 C C . GLY A 1 41 ? -2.178 -3.967 -12.033 1.00 0.00 41 GLY A C 11
ATOM 12185 O O . GLY A 1 41 ? -3.193 -3.283 -12.159 1.00 0.00 41 GLY A O 11
ATOM 12189 N N . ILE A 1 42 ? -2.198 -5.230 -11.631 1.00 0.00 42 ILE A N 11
ATOM 12190 C CA . ILE A 1 42 ? -3.436 -5.914 -11.265 1.00 0.00 42 ILE A CA 11
ATOM 12191 C C . ILE A 1 42 ? -3.494 -6.142 -9.753 1.00 0.00 42 ILE A C 11
ATOM 12192 O O . ILE A 1 42 ? -2.978 -7.141 -9.248 1.00 0.00 42 ILE A O 11
ATOM 12208 N N . PRO A 1 43 ? -4.046 -5.173 -9.008 1.00 0.00 43 PRO A N 11
ATOM 12209 C CA . PRO A 1 43 ? -4.157 -5.255 -7.549 1.00 0.00 43 PRO A CA 11
ATOM 12210 C C . PRO A 1 43 ? -5.135 -6.343 -7.106 1.00 0.00 43 PRO A C 11
ATOM 12211 O O . PRO A 1 43 ? -6.257 -6.418 -7.606 1.00 0.00 43 PRO A O 11
ATOM 12222 N N . TYR A 1 44 ? -4.709 -7.183 -6.171 1.00 0.00 44 TYR A N 11
ATOM 12223 C CA . TYR A 1 44 ? -5.569 -8.240 -5.655 1.00 0.00 44 TYR A CA 11
ATOM 12224 C C . TYR A 1 44 ? -5.924 -8.008 -4.196 1.00 0.00 44 TYR A C 11
ATOM 12225 O O . TYR A 1 44 ? -5.339 -8.613 -3.296 1.00 0.00 44 TYR A O 11
ATOM 12243 N N . MET A 1 45 ? -6.878 -7.121 -3.962 1.00 0.00 45 MET A N 11
ATOM 12244 C CA . MET A 1 45 ? -7.379 -6.877 -2.615 1.00 0.00 45 MET A CA 11
ATOM 12245 C C . MET A 1 45 ? -8.415 -7.936 -2.236 1.00 0.00 45 MET A C 11
ATOM 12246 O O . MET A 1 45 ? -9.568 -7.628 -1.930 1.00 0.00 45 MET A O 11
ATOM 12260 N N . LEU A 1 46 ? -7.991 -9.190 -2.269 1.00 0.00 46 LEU A N 11
ATOM 12261 C CA . LEU A 1 46 ? -8.848 -10.306 -1.925 1.00 0.00 46 LEU A CA 11
ATOM 12262 C C . LEU A 1 46 ? -8.697 -10.631 -0.445 1.00 0.00 46 LEU A C 11
ATOM 12263 O O . LEU A 1 46 ? -7.586 -10.640 0.079 1.00 0.00 46 LEU A O 11
ATOM 12279 N N . GLU A 1 47 ? -9.807 -10.915 0.219 1.00 0.00 47 GLU A N 11
ATOM 12280 C CA . GLU A 1 47 ? -9.819 -11.094 1.669 1.00 0.00 47 GLU A CA 11
ATOM 12281 C C . GLU A 1 47 ? -8.960 -12.275 2.116 1.00 0.00 47 GLU A C 11
ATOM 12282 O O . GLU A 1 47 ? -8.358 -12.244 3.187 1.00 0.00 47 GLU A O 11
ATOM 12294 N N . ASN A 1 48 ? -8.897 -13.305 1.288 1.00 0.00 48 ASN A N 11
ATOM 12295 C CA . ASN A 1 48 ? -8.184 -14.531 1.643 1.00 0.00 48 ASN A CA 11
ATOM 12296 C C . ASN A 1 48 ? -6.712 -14.475 1.224 1.00 0.00 48 ASN A C 11
ATOM 12297 O O . ASN A 1 48 ? -5.877 -15.220 1.740 1.00 0.00 48 ASN A O 11
ATOM 12308 N N . GLU A 1 49 ? -6.387 -13.584 0.302 1.00 0.00 49 GLU A N 11
ATOM 12309 C CA . GLU A 1 49 ? -5.046 -13.547 -0.258 1.00 0.00 49 GLU A CA 11
ATOM 12310 C C . GLU A 1 49 ? -4.282 -12.277 0.122 1.00 0.00 49 GLU A C 11
ATOM 12311 O O . GLU A 1 49 ? -3.080 -12.176 -0.123 1.00 0.00 49 GLU A O 11
ATOM 12323 N N . ALA A 1 50 ? -4.965 -11.315 0.721 1.00 0.00 50 ALA A N 11
ATOM 12324 C CA . ALA A 1 50 ? -4.296 -10.130 1.234 1.00 0.00 50 ALA A CA 11
ATOM 12325 C C . ALA A 1 50 ? -3.789 -10.403 2.642 1.00 0.00 50 ALA A C 11
ATOM 12326 O O . ALA A 1 50 ? -4.380 -11.195 3.377 1.00 0.00 50 ALA A O 11
ATOM 12333 N N . ARG A 1 51 ? -2.688 -9.772 3.015 1.00 0.00 51 ARG A N 11
ATOM 12334 C CA . ARG A 1 51 ? -2.116 -9.974 4.331 1.00 0.00 51 ARG A CA 11
ATOM 12335 C C . ARG A 1 51 ? -2.346 -8.749 5.205 1.00 0.00 51 ARG A C 11
ATOM 12336 O O . ARG A 1 51 ? -2.322 -7.624 4.713 1.00 0.00 51 ARG A O 11
ATOM 12357 N N . PRO A 1 52 ? -2.589 -8.953 6.505 1.00 0.00 52 PRO A N 11
ATOM 12358 C CA . PRO A 1 52 ? -2.748 -7.858 7.459 1.00 0.00 52 PRO A CA 11
ATOM 12359 C C . PRO A 1 52 ? -1.414 -7.207 7.781 1.00 0.00 52 PRO A C 11
ATOM 12360 O O . PRO A 1 52 ? -0.373 -7.871 7.774 1.00 0.00 52 PRO A O 11
ATOM 12371 N N . LEU A 1 53 ? -1.433 -5.914 8.049 1.00 0.00 53 LEU A N 11
ATOM 12372 C CA . LEU A 1 53 ? -0.226 -5.212 8.396 1.00 0.00 53 LEU A CA 11
ATOM 12373 C C . LEU A 1 53 ? -0.052 -5.190 9.894 1.00 0.00 53 LEU A C 11
ATOM 12374 O O . LEU A 1 53 ? -1.015 -5.044 10.650 1.00 0.00 53 LEU A O 11
ATOM 12390 N N . SER A 1 54 ? 1.177 -5.351 10.314 1.00 0.00 54 SER A N 11
ATOM 12391 C CA . SER A 1 54 ? 1.500 -5.319 11.718 1.00 0.00 54 SER A CA 11
ATOM 12392 C C . SER A 1 54 ? 1.564 -3.871 12.187 1.00 0.00 54 SER A C 11
ATOM 12393 O O . SER A 1 54 ? 1.636 -2.960 11.365 1.00 0.00 54 SER A O 11
ATOM 12401 N N . GLU A 1 55 ? 1.546 -3.662 13.491 1.00 0.00 55 GLU A N 11
ATOM 12402 C CA . GLU A 1 55 ? 1.543 -2.336 14.063 1.00 0.00 55 GLU A CA 11
ATOM 12403 C C . GLU A 1 55 ? 2.761 -1.534 13.626 1.00 0.00 55 GLU A C 11
ATOM 12404 O O . GLU A 1 55 ? 2.633 -0.404 13.171 1.00 0.00 55 GLU A O 11
ATOM 12416 N N . GLU A 1 56 ? 3.936 -2.130 13.755 1.00 0.00 56 GLU A N 11
ATOM 12417 C CA . GLU A 1 56 ? 5.170 -1.488 13.370 1.00 0.00 56 GLU A CA 11
ATOM 12418 C C . GLU A 1 56 ? 5.199 -1.190 11.868 1.00 0.00 56 GLU A C 11
ATOM 12419 O O . GLU A 1 56 ? 5.822 -0.221 11.432 1.00 0.00 56 GLU A O 11
ATOM 12431 N N . GLU A 1 57 ? 4.528 -2.034 11.088 1.00 0.00 57 GLU A N 11
ATOM 12432 C CA . GLU A 1 57 ? 4.376 -1.816 9.658 1.00 0.00 57 GLU A CA 11
ATOM 12433 C C . GLU A 1 57 ? 3.438 -0.644 9.399 1.00 0.00 57 GLU A C 11
ATOM 12434 O O . GLU A 1 57 ? 3.761 0.276 8.653 1.00 0.00 57 GLU A O 11
ATOM 12446 N N . LEU A 1 58 ? 2.271 -0.709 10.020 1.00 0.00 58 LEU A N 11
ATOM 12447 C CA . LEU A 1 58 ? 1.298 0.380 10.010 1.00 0.00 58 LEU A CA 11
ATOM 12448 C C . LEU A 1 58 ? 1.947 1.708 10.388 1.00 0.00 58 LEU A C 11
ATOM 12449 O O . LEU A 1 58 ? 1.717 2.734 9.748 1.00 0.00 58 LEU A O 11
ATOM 12465 N N . LYS A 1 59 ? 2.763 1.672 11.430 1.00 0.00 59 LYS A N 11
ATOM 12466 C CA . LYS A 1 59 ? 3.447 2.844 11.919 1.00 0.00 59 LYS A CA 11
ATOM 12467 C C . LYS A 1 59 ? 4.485 3.350 10.929 1.00 0.00 59 LYS A C 11
ATOM 12468 O O . LYS A 1 59 ? 4.857 4.526 10.947 1.00 0.00 59 LYS A O 11
ATOM 12487 N N . ALA A 1 60 ? 4.932 2.473 10.053 1.00 0.00 60 ALA A N 11
ATOM 12488 C CA . ALA A 1 60 ? 5.872 2.853 9.009 1.00 0.00 60 ALA A CA 11
ATOM 12489 C C . ALA A 1 60 ? 5.128 3.427 7.815 1.00 0.00 60 ALA A C 11
ATOM 12490 O O . ALA A 1 60 ? 5.690 3.626 6.739 1.00 0.00 60 ALA A O 11
ATOM 12497 N N . LEU A 1 61 ? 3.863 3.718 8.048 1.00 0.00 61 LEU A N 11
ATOM 12498 C CA . LEU A 1 61 ? 3.028 4.416 7.087 1.00 0.00 61 LEU A CA 11
ATOM 12499 C C . LEU A 1 61 ? 2.469 5.659 7.749 1.00 0.00 61 LEU A C 11
ATOM 12500 O O . LEU A 1 61 ? 1.572 6.327 7.229 1.00 0.00 61 LEU A O 11
ATOM 12516 N N . GLU A 1 62 ? 3.022 5.948 8.911 1.00 0.00 62 GLU A N 11
ATOM 12517 C CA . GLU A 1 62 ? 2.651 7.119 9.691 1.00 0.00 62 GLU A CA 11
ATOM 12518 C C . GLU A 1 62 ? 3.890 7.951 9.992 1.00 0.00 62 GLU A C 11
ATOM 12519 O O . GLU A 1 62 ? 4.038 9.071 9.502 1.00 0.00 62 GLU A O 11
ATOM 12531 N N . HIS A 1 63 ? 4.784 7.379 10.790 1.00 0.00 63 HIS A N 11
ATOM 12532 C CA . HIS A 1 63 ? 6.022 8.046 11.167 1.00 0.00 63 HIS A CA 11
ATOM 12533 C C . HIS A 1 63 ? 7.061 7.018 11.609 1.00 0.00 63 HIS A C 11
ATOM 12534 O O . HIS A 1 63 ? 6.873 6.309 12.596 1.00 0.00 63 HIS A O 11
ATOM 12549 N N . HIS A 1 64 ? 8.138 6.935 10.846 1.00 0.00 64 HIS A N 11
ATOM 12550 C CA . HIS A 1 64 ? 9.234 6.014 11.118 1.00 0.00 64 HIS A CA 11
ATOM 12551 C C . HIS A 1 64 ? 10.389 6.335 10.187 1.00 0.00 64 HIS A C 11
ATOM 12552 O O . HIS A 1 64 ? 11.443 6.801 10.620 1.00 0.00 64 HIS A O 11
ATOM 12567 N N . HIS A 1 65 ? 10.167 6.098 8.900 1.00 0.00 65 HIS A N 11
ATOM 12568 C CA . HIS A 1 65 ? 11.146 6.416 7.873 1.00 0.00 65 HIS A CA 11
ATOM 12569 C C . HIS A 1 65 ? 10.477 6.449 6.503 1.00 0.00 65 HIS A C 11
ATOM 12570 O O . HIS A 1 65 ? 9.813 5.497 6.098 1.00 0.00 65 HIS A O 11
ATOM 12585 N N . HIS A 1 66 ? 10.633 7.561 5.812 1.00 0.00 66 HIS A N 11
ATOM 12586 C CA . HIS A 1 66 ? 10.125 7.706 4.455 1.00 0.00 66 HIS A CA 11
ATOM 12587 C C . HIS A 1 66 ? 11.261 8.157 3.555 1.00 0.00 66 HIS A C 11
ATOM 12588 O O . HIS A 1 66 ? 11.061 8.891 2.590 1.00 0.00 66 HIS A O 11
ATOM 12603 N N . HIS A 1 67 ? 12.450 7.679 3.895 1.00 0.00 67 HIS A N 11
ATOM 12604 C CA . HIS A 1 67 ? 13.682 8.063 3.221 1.00 0.00 67 HIS A CA 11
ATOM 12605 C C . HIS A 1 67 ? 13.600 7.792 1.723 1.00 0.00 67 HIS A C 11
ATOM 12606 O O . HIS A 1 67 ? 13.358 6.658 1.302 1.00 0.00 67 HIS A O 11
ATOM 12621 N N . HIS A 1 68 ? 13.796 8.852 0.942 1.00 0.00 68 HIS A N 11
ATOM 12622 C CA . HIS A 1 68 ? 13.810 8.776 -0.517 1.00 0.00 68 HIS A CA 11
ATOM 12623 C C . HIS A 1 68 ? 12.438 8.375 -1.059 1.00 0.00 68 HIS A C 11
ATOM 12624 O O . HIS A 1 68 ? 12.287 7.226 -1.526 1.00 0.00 68 HIS A O 11
ATOM 12640 N N . MET A 1 1 ? -15.104 -8.950 -10.625 1.00 0.00 1 MET A N 12
ATOM 12641 C CA . MET A 1 1 ? -13.674 -9.180 -10.318 1.00 0.00 1 MET A CA 12
ATOM 12642 C C . MET A 1 1 ? -12.778 -8.272 -11.163 1.00 0.00 1 MET A C 12
ATOM 12643 O O . MET A 1 1 ? -11.821 -7.686 -10.653 1.00 0.00 1 MET A O 12
ATOM 12659 N N . GLU A 1 2 ? -13.091 -8.146 -12.451 1.00 0.00 2 GLU A N 12
ATOM 12660 C CA . GLU A 1 2 ? -12.262 -7.360 -13.358 1.00 0.00 2 GLU A CA 12
ATOM 12661 C C . GLU A 1 2 ? -12.462 -5.862 -13.149 1.00 0.00 2 GLU A C 12
ATOM 12662 O O . GLU A 1 2 ? -13.441 -5.282 -13.611 1.00 0.00 2 GLU A O 12
ATOM 12674 N N . LYS A 1 3 ? -11.537 -5.258 -12.416 1.00 0.00 3 LYS A N 12
ATOM 12675 C CA . LYS A 1 3 ? -11.500 -3.810 -12.248 1.00 0.00 3 LYS A CA 12
ATOM 12676 C C . LYS A 1 3 ? -10.077 -3.300 -12.428 1.00 0.00 3 LYS A C 12
ATOM 12677 O O . LYS A 1 3 ? -9.769 -2.144 -12.119 1.00 0.00 3 LYS A O 12
ATOM 12696 N N . LYS A 1 4 ? -9.224 -4.163 -12.961 1.00 0.00 4 LYS A N 12
ATOM 12697 C CA . LYS A 1 4 ? -7.795 -3.894 -13.051 1.00 0.00 4 LYS A CA 12
ATOM 12698 C C . LYS A 1 4 ? -7.460 -2.949 -14.206 1.00 0.00 4 LYS A C 12
ATOM 12699 O O . LYS A 1 4 ? -6.667 -3.270 -15.092 1.00 0.00 4 LYS A O 12
ATOM 12718 N N . PHE A 1 5 ? -8.076 -1.779 -14.180 1.00 0.00 5 PHE A N 12
ATOM 12719 C CA . PHE A 1 5 ? -7.823 -0.749 -15.172 1.00 0.00 5 PHE A CA 12
ATOM 12720 C C . PHE A 1 5 ? -8.030 0.631 -14.562 1.00 0.00 5 PHE A C 12
ATOM 12721 O O . PHE A 1 5 ? -7.196 1.518 -14.715 1.00 0.00 5 PHE A O 12
ATOM 12738 N N . LEU A 1 6 ? -9.138 0.798 -13.855 1.00 0.00 6 LEU A N 12
ATOM 12739 C CA . LEU A 1 6 ? -9.485 2.090 -13.291 1.00 0.00 6 LEU A CA 12
ATOM 12740 C C . LEU A 1 6 ? -9.625 2.032 -11.772 1.00 0.00 6 LEU A C 12
ATOM 12741 O O . LEU A 1 6 ? -9.884 3.051 -11.131 1.00 0.00 6 LEU A O 12
ATOM 12757 N N . ASP A 1 7 ? -9.448 0.850 -11.193 1.00 0.00 7 ASP A N 12
ATOM 12758 C CA . ASP A 1 7 ? -9.639 0.689 -9.755 1.00 0.00 7 ASP A CA 12
ATOM 12759 C C . ASP A 1 7 ? -8.424 0.019 -9.117 1.00 0.00 7 ASP A C 12
ATOM 12760 O O . ASP A 1 7 ? -8.535 -0.995 -8.433 1.00 0.00 7 ASP A O 12
ATOM 12769 N N . ILE A 1 8 ? -7.260 0.592 -9.386 1.00 0.00 8 ILE A N 12
ATOM 12770 C CA . ILE A 1 8 ? -6.006 0.156 -8.776 1.00 0.00 8 ILE A CA 12
ATOM 12771 C C . ILE A 1 8 ? -5.213 1.381 -8.341 1.00 0.00 8 ILE A C 12
ATOM 12772 O O . ILE A 1 8 ? -4.006 1.320 -8.120 1.00 0.00 8 ILE A O 12
ATOM 12788 N N . LEU A 1 9 ? -5.924 2.491 -8.212 1.00 0.00 9 LEU A N 12
ATOM 12789 C CA . LEU A 1 9 ? -5.321 3.780 -7.906 1.00 0.00 9 LEU A CA 12
ATOM 12790 C C . LEU A 1 9 ? -5.222 3.979 -6.397 1.00 0.00 9 LEU A C 12
ATOM 12791 O O . LEU A 1 9 ? -5.140 3.010 -5.644 1.00 0.00 9 LEU A O 12
ATOM 12807 N N . VAL A 1 10 ? -5.200 5.239 -5.966 1.00 0.00 10 VAL A N 12
ATOM 12808 C CA . VAL A 1 10 ? -5.212 5.568 -4.544 1.00 0.00 10 VAL A CA 12
ATOM 12809 C C . VAL A 1 10 ? -6.390 4.887 -3.849 1.00 0.00 10 VAL A C 12
ATOM 12810 O O . VAL A 1 10 ? -7.459 4.717 -4.447 1.00 0.00 10 VAL A O 12
ATOM 12823 N N . CYS A 1 11 ? -6.184 4.496 -2.597 1.00 0.00 11 CYS A N 12
ATOM 12824 C CA . CYS A 1 11 ? -7.157 3.690 -1.875 1.00 0.00 11 CYS A CA 12
ATOM 12825 C C . CYS A 1 11 ? -8.523 4.379 -1.850 1.00 0.00 11 CYS A C 12
ATOM 12826 O O . CYS A 1 11 ? -8.610 5.593 -1.651 1.00 0.00 11 CYS A O 12
ATOM 12834 N N . PRO A 1 12 ? -9.612 3.608 -2.015 1.00 0.00 12 PRO A N 12
ATOM 12835 C CA . PRO A 1 12 ? -10.966 4.150 -2.066 1.00 0.00 12 PRO A CA 12
ATOM 12836 C C . PRO A 1 12 ? -11.546 4.417 -0.684 1.00 0.00 12 PRO A C 12
ATOM 12837 O O . PRO A 1 12 ? -12.497 5.184 -0.542 1.00 0.00 12 PRO A O 12
ATOM 12848 N N . VAL A 1 13 ? -10.963 3.785 0.330 1.00 0.00 13 VAL A N 12
ATOM 12849 C CA . VAL A 1 13 ? -11.467 3.881 1.696 1.00 0.00 13 VAL A CA 12
ATOM 12850 C C . VAL A 1 13 ? -11.521 5.331 2.166 1.00 0.00 13 VAL A C 12
ATOM 12851 O O . VAL A 1 13 ? -12.574 5.823 2.572 1.00 0.00 13 VAL A O 12
ATOM 12864 N N . THR A 1 14 ? -10.391 6.011 2.110 1.00 0.00 14 THR A N 12
ATOM 12865 C CA . THR A 1 14 ? -10.327 7.395 2.543 1.00 0.00 14 THR A CA 12
ATOM 12866 C C . THR A 1 14 ? -10.029 8.340 1.382 1.00 0.00 14 THR A C 12
ATOM 12867 O O . THR A 1 14 ? -10.194 9.556 1.507 1.00 0.00 14 THR A O 12
ATOM 12878 N N . LYS A 1 15 ? -9.611 7.767 0.251 1.00 0.00 15 LYS A N 12
ATOM 12879 C CA . LYS A 1 15 ? -9.219 8.533 -0.933 1.00 0.00 15 LYS A CA 12
ATOM 12880 C C . LYS A 1 15 ? -8.119 9.533 -0.590 1.00 0.00 15 LYS A C 12
ATOM 12881 O O . LYS A 1 15 ? -8.379 10.713 -0.325 1.00 0.00 15 LYS A O 12
ATOM 12900 N N . GLY A 1 16 ? -6.894 9.043 -0.560 1.00 0.00 16 GLY A N 12
ATOM 12901 C CA . GLY A 1 16 ? -5.760 9.884 -0.257 1.00 0.00 16 GLY A CA 12
ATOM 12902 C C . GLY A 1 16 ? -4.532 9.435 -1.010 1.00 0.00 16 GLY A C 12
ATOM 12903 O O . GLY A 1 16 ? -4.455 8.282 -1.439 1.00 0.00 16 GLY A O 12
ATOM 12907 N N . ARG A 1 17 ? -3.585 10.338 -1.190 1.00 0.00 17 ARG A N 12
ATOM 12908 C CA . ARG A 1 17 ? -2.387 10.043 -1.923 1.00 0.00 17 ARG A CA 12
ATOM 12909 C C . ARG A 1 17 ? -1.414 9.258 -1.048 1.00 0.00 17 ARG A C 12
ATOM 12910 O O . ARG A 1 17 ? -1.364 9.444 0.170 1.00 0.00 17 ARG A O 12
ATOM 12931 N N . LEU A 1 18 ? -0.650 8.378 -1.673 1.00 0.00 18 LEU A N 12
ATOM 12932 C CA . LEU A 1 18 ? 0.207 7.454 -0.943 1.00 0.00 18 LEU A CA 12
ATOM 12933 C C . LEU A 1 18 ? 1.671 7.787 -1.176 1.00 0.00 18 LEU A C 12
ATOM 12934 O O . LEU A 1 18 ? 2.078 8.060 -2.306 1.00 0.00 18 LEU A O 12
ATOM 12950 N N . GLU A 1 19 ? 2.455 7.765 -0.107 1.00 0.00 19 GLU A N 12
ATOM 12951 C CA . GLU A 1 19 ? 3.878 8.042 -0.204 1.00 0.00 19 GLU A CA 12
ATOM 12952 C C . GLU A 1 19 ? 4.630 6.765 -0.545 1.00 0.00 19 GLU A C 12
ATOM 12953 O O . GLU A 1 19 ? 4.580 5.784 0.204 1.00 0.00 19 GLU A O 12
ATOM 12965 N N . TYR A 1 20 ? 5.312 6.773 -1.679 1.00 0.00 20 TYR A N 12
ATOM 12966 C CA . TYR A 1 20 ? 6.070 5.611 -2.102 1.00 0.00 20 TYR A CA 12
ATOM 12967 C C . TYR A 1 20 ? 7.437 5.619 -1.437 1.00 0.00 20 TYR A C 12
ATOM 12968 O O . TYR A 1 20 ? 7.997 6.680 -1.155 1.00 0.00 20 TYR A O 12
ATOM 12986 N N . HIS A 1 21 ? 7.960 4.440 -1.172 1.00 0.00 21 HIS A N 12
ATOM 12987 C CA . HIS A 1 21 ? 9.243 4.316 -0.509 1.00 0.00 21 HIS A CA 12
ATOM 12988 C C . HIS A 1 21 ? 10.313 3.848 -1.487 1.00 0.00 21 HIS A C 12
ATOM 12989 O O . HIS A 1 21 ? 10.026 3.629 -2.661 1.00 0.00 21 HIS A O 12
ATOM 13004 N N . GLN A 1 22 ? 11.540 3.689 -1.012 1.00 0.00 22 GLN A N 12
ATOM 13005 C CA . GLN A 1 22 ? 12.670 3.499 -1.912 1.00 0.00 22 GLN A CA 12
ATOM 13006 C C . GLN A 1 22 ? 13.208 2.071 -1.890 1.00 0.00 22 GLN A C 12
ATOM 13007 O O . GLN A 1 22 ? 13.987 1.694 -2.766 1.00 0.00 22 GLN A O 12
ATOM 13021 N N . ASP A 1 23 ? 12.802 1.278 -0.908 1.00 0.00 23 ASP A N 12
ATOM 13022 C CA . ASP A 1 23 ? 13.297 -0.092 -0.802 1.00 0.00 23 ASP A CA 12
ATOM 13023 C C . ASP A 1 23 ? 12.609 -0.996 -1.815 1.00 0.00 23 ASP A C 12
ATOM 13024 O O . ASP A 1 23 ? 13.269 -1.641 -2.628 1.00 0.00 23 ASP A O 12
ATOM 13033 N N . LYS A 1 24 ? 11.286 -1.046 -1.767 1.00 0.00 24 LYS A N 12
ATOM 13034 C CA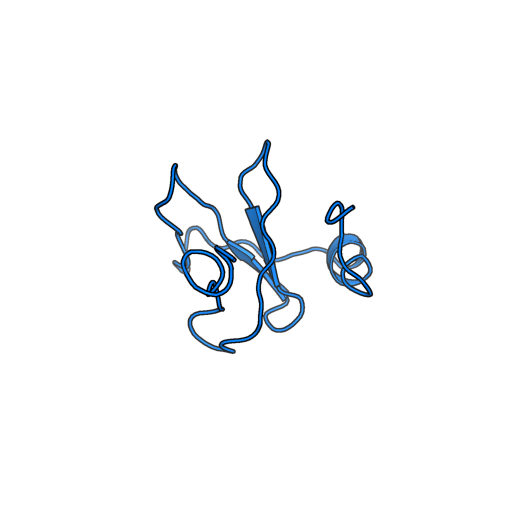 . LYS A 1 24 ? 10.520 -1.856 -2.697 1.00 0.00 24 LYS A CA 12
ATOM 13035 C C . LYS A 1 24 ? 9.421 -1.035 -3.363 1.00 0.00 24 LYS A C 12
ATOM 13036 O O . LYS A 1 24 ? 8.439 -1.590 -3.860 1.00 0.00 24 LYS A O 12
ATOM 13055 N N . GLN A 1 25 ? 9.615 0.286 -3.394 1.00 0.00 25 GLN A N 12
ATOM 13056 C CA . GLN A 1 25 ? 8.646 1.214 -3.980 1.00 0.00 25 GLN A CA 12
ATOM 13057 C C . GLN A 1 25 ? 7.268 1.036 -3.341 1.00 0.00 25 GLN A C 12
ATOM 13058 O O . GLN A 1 25 ? 6.241 1.113 -4.018 1.00 0.00 25 GLN A O 12
ATOM 13072 N N . GLU A 1 26 ? 7.250 0.811 -2.031 1.00 0.00 26 GLU A N 12
ATOM 13073 C CA . GLU A 1 26 ? 6.007 0.513 -1.328 1.00 0.00 26 GLU A CA 12
ATOM 13074 C C . GLU A 1 26 ? 5.193 1.777 -1.061 1.00 0.00 26 GLU A C 12
ATOM 13075 O O . GLU A 1 26 ? 5.707 2.757 -0.513 1.00 0.00 26 GLU A O 12
ATOM 13087 N N . LEU A 1 27 ? 3.925 1.745 -1.451 1.00 0.00 27 LEU A N 12
ATOM 13088 C CA . LEU A 1 27 ? 2.985 2.804 -1.111 1.00 0.00 27 LEU A CA 12
ATOM 13089 C C . LEU A 1 27 ? 2.406 2.531 0.264 1.00 0.00 27 LEU A C 12
ATOM 13090 O O . LEU A 1 27 ? 1.698 1.544 0.455 1.00 0.00 27 LEU A O 12
ATOM 13106 N N . TRP A 1 28 ? 2.685 3.397 1.217 1.00 0.00 28 TRP A N 12
ATOM 13107 C CA . TRP A 1 28 ? 2.204 3.186 2.570 1.00 0.00 28 TRP A CA 12
ATOM 13108 C C . TRP A 1 28 ? 0.992 4.056 2.838 1.00 0.00 28 TRP A C 12
ATOM 13109 O O . TRP A 1 28 ? 1.069 5.286 2.783 1.00 0.00 28 TRP A O 12
ATOM 13130 N N . SER A 1 29 ? -0.127 3.409 3.111 1.00 0.00 29 SER A N 12
ATOM 13131 C CA . SER A 1 29 ? -1.378 4.105 3.318 1.00 0.00 29 SER A CA 12
ATOM 13132 C C . SER A 1 29 ? -1.657 4.248 4.807 1.00 0.00 29 SER A C 12
ATOM 13133 O O . SER A 1 29 ? -2.193 3.341 5.439 1.00 0.00 29 SER A O 12
ATOM 13141 N N . ARG A 1 30 ? -1.279 5.386 5.365 1.00 0.00 30 ARG A N 12
ATOM 13142 C CA . ARG A 1 30 ? -1.437 5.633 6.791 1.00 0.00 30 ARG A CA 12
ATOM 13143 C C . ARG A 1 30 ? -2.919 5.716 7.138 1.00 0.00 30 ARG A C 12
ATOM 13144 O O . ARG A 1 30 ? -3.353 5.260 8.191 1.00 0.00 30 ARG A O 12
ATOM 13165 N N . GLN A 1 31 ? -3.692 6.280 6.222 1.00 0.00 31 GLN A N 12
ATOM 13166 C CA . GLN A 1 31 ? -5.107 6.489 6.433 1.00 0.00 31 GLN A CA 12
ATOM 13167 C C . GLN A 1 31 ? -5.942 5.339 5.863 1.00 0.00 31 GLN A C 12
ATOM 13168 O O . GLN A 1 31 ? -7.167 5.439 5.761 1.00 0.00 31 GLN A O 12
ATOM 13182 N N . ALA A 1 32 ? -5.279 4.252 5.480 1.00 0.00 32 ALA A N 12
ATOM 13183 C CA . ALA A 1 32 ? -5.979 3.067 4.998 1.00 0.00 32 ALA A CA 12
ATOM 13184 C C . ALA A 1 32 ? -5.473 1.814 5.704 1.00 0.00 32 ALA A C 12
ATOM 13185 O O . ALA A 1 32 ? -6.076 0.747 5.590 1.00 0.00 32 ALA A O 12
ATOM 13192 N N . LYS A 1 33 ? -4.355 1.957 6.424 1.00 0.00 33 LYS A N 12
ATOM 13193 C CA . LYS A 1 33 ? -3.768 0.871 7.209 1.00 0.00 33 LYS A CA 12
ATOM 13194 C C . LYS A 1 33 ? -3.302 -0.273 6.316 1.00 0.00 33 LYS A C 12
ATOM 13195 O O . LYS A 1 33 ? -3.169 -1.416 6.760 1.00 0.00 33 LYS A O 12
ATOM 13214 N N . LEU A 1 34 ? -3.008 0.055 5.068 1.00 0.00 34 LEU A N 12
ATOM 13215 C CA . LEU A 1 34 ? -2.528 -0.931 4.113 1.00 0.00 34 LEU A CA 12
ATOM 13216 C C . LEU A 1 34 ? -1.287 -0.415 3.395 1.00 0.00 34 LEU A C 12
ATOM 13217 O O . LEU A 1 34 ? -0.895 0.738 3.567 1.00 0.00 34 LEU A O 12
ATOM 13233 N N . ALA A 1 35 ? -0.686 -1.273 2.588 1.00 0.00 35 ALA A N 12
ATOM 13234 C CA . ALA A 1 35 ? 0.492 -0.915 1.809 1.00 0.00 35 ALA A CA 12
ATOM 13235 C C . ALA A 1 35 ? 0.443 -1.612 0.459 1.00 0.00 35 ALA A C 12
ATOM 13236 O O . ALA A 1 35 ? 0.212 -2.819 0.390 1.00 0.00 35 ALA A O 12
ATOM 13243 N N . TYR A 1 36 ? 0.652 -0.862 -0.608 1.00 0.00 36 TYR A N 12
ATOM 13244 C CA . TYR A 1 36 ? 0.538 -1.414 -1.951 1.00 0.00 36 TYR A CA 12
ATOM 13245 C C . TYR A 1 36 ? 1.865 -1.304 -2.696 1.00 0.00 36 TYR A C 12
ATOM 13246 O O . TYR A 1 36 ? 2.595 -0.331 -2.529 1.00 0.00 36 TYR A O 12
ATOM 13264 N N . PRO A 1 37 ? 2.198 -2.308 -3.521 1.00 0.00 37 PRO A N 12
ATOM 13265 C CA . PRO A 1 37 ? 3.400 -2.288 -4.352 1.00 0.00 37 PRO A CA 12
ATOM 13266 C C . PRO A 1 37 ? 3.216 -1.466 -5.629 1.00 0.00 37 PRO A C 12
ATOM 13267 O O . PRO A 1 37 ? 2.157 -1.507 -6.266 1.00 0.00 37 PRO A O 12
ATOM 13278 N N . ILE A 1 38 ? 4.248 -0.714 -5.988 1.00 0.00 38 ILE A N 12
ATOM 13279 C CA . ILE A 1 38 ? 4.244 0.069 -7.215 1.00 0.00 38 ILE A CA 12
ATOM 13280 C C . ILE A 1 38 ? 5.101 -0.589 -8.287 1.00 0.00 38 ILE A C 12
ATOM 13281 O O . ILE A 1 38 ? 6.255 -0.943 -8.041 1.00 0.00 38 ILE A O 12
ATOM 13297 N N . LYS A 1 39 ? 4.516 -0.787 -9.462 1.00 0.00 39 LYS A N 12
ATOM 13298 C CA . LYS A 1 39 ? 5.250 -1.281 -10.608 1.00 0.00 39 LYS A CA 12
ATOM 13299 C C . LYS A 1 39 ? 5.228 -0.250 -11.733 1.00 0.00 39 LYS A C 12
ATOM 13300 O O . LYS A 1 39 ? 4.253 -0.151 -12.483 1.00 0.00 39 LYS A O 12
ATOM 13319 N N . ASP A 1 40 ? 6.295 0.546 -11.800 1.00 0.00 40 ASP A N 12
ATOM 13320 C CA . ASP A 1 40 ? 6.480 1.555 -12.850 1.00 0.00 40 ASP A CA 12
ATOM 13321 C C . ASP A 1 40 ? 5.368 2.602 -12.834 1.00 0.00 40 ASP A C 12
ATOM 13322 O O . ASP A 1 40 ? 5.011 3.166 -13.870 1.00 0.00 40 ASP A O 12
ATOM 13331 N N . GLY A 1 41 ? 4.837 2.874 -11.649 1.00 0.00 41 GLY A N 12
ATOM 13332 C CA . GLY A 1 41 ? 3.805 3.885 -11.509 1.00 0.00 41 GLY A CA 12
ATOM 13333 C C . GLY A 1 41 ? 2.414 3.309 -11.638 1.00 0.00 41 GLY A C 12
ATOM 13334 O O . GLY A 1 41 ? 1.426 4.043 -11.648 1.00 0.00 41 GLY A O 12
ATOM 13338 N N . ILE A 1 42 ? 2.341 1.995 -11.751 1.00 0.00 42 ILE A N 12
ATOM 13339 C CA . ILE A 1 42 ? 1.072 1.286 -11.806 1.00 0.00 42 ILE A CA 12
ATOM 13340 C C . ILE A 1 42 ? 0.836 0.538 -10.495 1.00 0.00 42 ILE A C 12
ATOM 13341 O O . ILE A 1 42 ? 1.327 -0.579 -10.316 1.00 0.00 42 ILE A O 12
ATOM 13357 N N . PRO A 1 43 ? 0.170 1.189 -9.526 1.00 0.00 43 PRO A N 12
ATOM 13358 C CA . PRO A 1 43 ? -0.088 0.595 -8.212 1.00 0.00 43 PRO A CA 12
ATOM 13359 C C . PRO A 1 43 ? -0.873 -0.712 -8.335 1.00 0.00 43 PRO A C 12
ATOM 13360 O O . PRO A 1 43 ? -1.782 -0.819 -9.159 1.00 0.00 43 PRO A O 12
ATOM 13371 N N . TYR A 1 44 ? -0.524 -1.703 -7.530 1.00 0.00 44 TYR A N 12
ATOM 13372 C CA . TYR A 1 44 ? -1.239 -2.968 -7.537 1.00 0.00 44 TYR A CA 12
ATOM 13373 C C . TYR A 1 44 ? -1.756 -3.292 -6.149 1.00 0.00 44 TYR A C 12
ATOM 13374 O O . TYR A 1 44 ? -1.082 -3.938 -5.352 1.00 0.00 44 TYR A O 12
ATOM 13392 N N . MET A 1 45 ? -2.957 -2.816 -5.867 1.00 0.00 45 MET A N 12
ATOM 13393 C CA . MET A 1 45 ? -3.596 -3.024 -4.571 1.00 0.00 45 MET A CA 12
ATOM 13394 C C . MET A 1 45 ? -4.173 -4.437 -4.441 1.00 0.00 45 MET A C 12
ATOM 13395 O O . MET A 1 45 ? -5.205 -4.643 -3.803 1.00 0.00 45 MET A O 12
ATOM 13409 N N . LEU A 1 46 ? -3.486 -5.410 -5.018 1.00 0.00 46 LEU A N 12
ATOM 13410 C CA . LEU A 1 46 ? -3.914 -6.794 -4.941 1.00 0.00 46 LEU A CA 12
ATOM 13411 C C . LEU A 1 46 ? -3.535 -7.365 -3.581 1.00 0.00 46 LEU A C 12
ATOM 13412 O O . LEU A 1 46 ? -2.369 -7.332 -3.205 1.00 0.00 46 LEU A O 12
ATOM 13428 N N . GLU A 1 47 ? -4.521 -7.904 -2.869 1.00 0.00 47 GLU A N 12
ATOM 13429 C CA . GLU A 1 47 ? -4.361 -8.315 -1.470 1.00 0.00 47 GLU A CA 12
ATOM 13430 C C . GLU A 1 47 ? -3.160 -9.234 -1.245 1.00 0.00 47 GLU A C 12
ATOM 13431 O O . GLU A 1 47 ? -2.519 -9.174 -0.198 1.00 0.00 47 GLU A O 12
ATOM 13443 N N . ASN A 1 48 ? -2.867 -10.086 -2.218 1.00 0.00 48 ASN A N 12
ATOM 13444 C CA . ASN A 1 48 ? -1.745 -11.019 -2.105 1.00 0.00 48 ASN A CA 12
ATOM 13445 C C . ASN A 1 48 ? -0.416 -10.280 -1.974 1.00 0.00 48 ASN A C 12
ATOM 13446 O O . ASN A 1 48 ? 0.448 -10.663 -1.185 1.00 0.00 48 ASN A O 12
ATOM 13457 N N . GLU A 1 49 ? -0.272 -9.217 -2.739 1.00 0.00 49 GLU A N 12
ATOM 13458 C CA . GLU A 1 49 ? 0.972 -8.464 -2.777 1.00 0.00 49 GLU A CA 12
ATOM 13459 C C . GLU A 1 49 ? 0.904 -7.258 -1.845 1.00 0.00 49 GLU A C 12
ATOM 13460 O O . GLU A 1 49 ? 1.921 -6.816 -1.310 1.00 0.00 49 GLU A O 12
ATOM 13472 N N . ALA A 1 50 ? -0.298 -6.725 -1.658 1.00 0.00 50 ALA A N 12
ATOM 13473 C CA . ALA A 1 50 ? -0.519 -5.667 -0.686 1.00 0.00 50 ALA A CA 12
ATOM 13474 C C . ALA A 1 50 ? -0.182 -6.175 0.705 1.00 0.00 50 ALA A C 12
ATOM 13475 O O . ALA A 1 50 ? -0.582 -7.274 1.085 1.00 0.00 50 ALA A O 12
ATOM 13482 N N . ARG A 1 51 ? 0.566 -5.387 1.454 1.00 0.00 51 ARG A N 12
ATOM 13483 C CA . ARG A 1 51 ? 1.076 -5.812 2.741 1.00 0.00 51 ARG A CA 12
ATOM 13484 C C . ARG A 1 51 ? 0.462 -5.006 3.882 1.00 0.00 51 ARG A C 12
ATOM 13485 O O . ARG A 1 51 ? 0.977 -3.951 4.243 1.00 0.00 51 ARG A O 12
ATOM 13506 N N . PRO A 1 52 ? -0.681 -5.461 4.424 1.00 0.00 52 PRO A N 12
ATOM 13507 C CA . PRO A 1 52 ? -1.337 -4.799 5.556 1.00 0.00 52 PRO A CA 12
ATOM 13508 C C . PRO A 1 52 ? -0.403 -4.681 6.755 1.00 0.00 52 PRO A C 12
ATOM 13509 O O . PRO A 1 52 ? 0.416 -5.569 7.012 1.00 0.00 52 PRO A O 12
ATOM 13520 N N . LEU A 1 53 ? -0.540 -3.592 7.488 1.00 0.00 53 LEU A N 12
ATOM 13521 C CA . LEU A 1 53 ? 0.335 -3.294 8.588 1.00 0.00 53 LEU A CA 12
ATOM 13522 C C . LEU A 1 53 ? -0.057 -4.098 9.801 1.00 0.00 53 LEU A C 12
ATOM 13523 O O . LEU A 1 53 ? -1.243 -4.256 10.106 1.00 0.00 53 LEU A O 12
ATOM 13539 N N . SER A 1 54 ? 0.936 -4.612 10.485 1.00 0.00 54 SER A N 12
ATOM 13540 C CA . SER A 1 54 ? 0.703 -5.307 11.722 1.00 0.00 54 SER A CA 12
ATOM 13541 C C . SER A 1 54 ? 0.663 -4.289 12.858 1.00 0.00 54 SER A C 12
ATOM 13542 O O . SER A 1 54 ? 1.038 -3.138 12.654 1.00 0.00 54 SER A O 12
ATOM 13550 N N . GLU A 1 55 ? 0.224 -4.702 14.041 1.00 0.00 55 GLU A N 12
ATOM 13551 C CA . GLU A 1 55 ? 0.100 -3.802 15.174 1.00 0.00 55 GLU A CA 12
ATOM 13552 C C . GLU A 1 55 ? 1.428 -3.129 15.509 1.00 0.00 55 GLU A C 12
ATOM 13553 O O . GLU A 1 55 ? 1.490 -1.915 15.697 1.00 0.00 55 GLU A O 12
ATOM 13565 N N . GLU A 1 56 ? 2.481 -3.927 15.584 1.00 0.00 56 GLU A N 12
ATOM 13566 C CA . GLU A 1 56 ? 3.809 -3.432 15.866 1.00 0.00 56 GLU A CA 12
ATOM 13567 C C . GLU A 1 56 ? 4.248 -2.426 14.807 1.00 0.00 56 GLU A C 12
ATOM 13568 O O . GLU A 1 56 ? 4.829 -1.394 15.124 1.00 0.00 56 GLU A O 12
ATOM 13580 N N . GLU A 1 57 ? 3.959 -2.735 13.548 1.00 0.00 57 GLU A N 12
ATOM 13581 C CA . GLU A 1 57 ? 4.227 -1.825 12.449 1.00 0.00 57 GLU A CA 12
ATOM 13582 C C . GLU A 1 57 ? 3.424 -0.541 12.596 1.00 0.00 57 GLU A C 12
ATOM 13583 O O . GLU A 1 57 ? 3.973 0.553 12.525 1.00 0.00 57 GLU A O 12
ATOM 13595 N N . LEU A 1 58 ? 2.121 -0.701 12.790 1.00 0.00 58 LEU A N 12
ATOM 13596 C CA . LEU A 1 58 ? 1.208 0.412 13.038 1.00 0.00 58 LEU A CA 12
ATOM 13597 C C . LEU A 1 58 ? 1.755 1.342 14.109 1.00 0.00 58 LEU A C 12
ATOM 13598 O O . LEU A 1 58 ? 1.874 2.551 13.902 1.00 0.00 58 LEU A O 12
ATOM 13614 N N . LYS A 1 59 ? 2.078 0.765 15.254 1.00 0.00 59 LYS A N 12
ATOM 13615 C CA . LYS A 1 59 ? 2.588 1.515 16.376 1.00 0.00 59 LYS A CA 12
ATOM 13616 C C . LYS A 1 59 ? 3.936 2.146 16.047 1.00 0.00 59 LYS A C 12
ATOM 13617 O O . LYS A 1 59 ? 4.131 3.351 16.214 1.00 0.00 59 LYS A O 12
ATOM 13636 N N . ALA A 1 60 ? 4.843 1.331 15.552 1.00 0.00 60 ALA A N 12
ATOM 13637 C CA . ALA A 1 60 ? 6.217 1.747 15.321 1.00 0.00 60 ALA A CA 12
ATOM 13638 C C . ALA A 1 60 ? 6.421 2.267 13.903 1.00 0.00 60 ALA A C 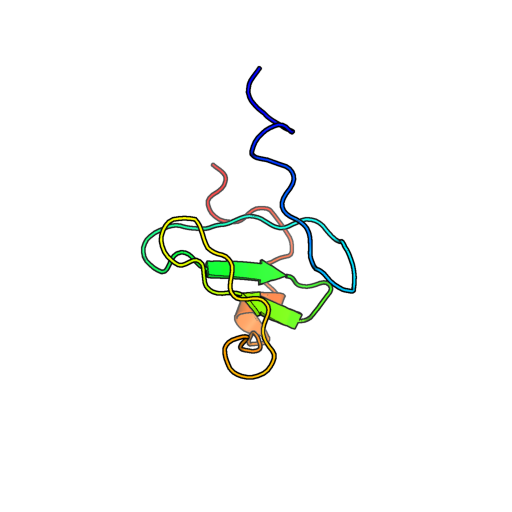12
ATOM 13639 O O . ALA A 1 60 ? 7.403 1.924 13.242 1.00 0.00 60 ALA A O 12
ATOM 13646 N N . LEU A 1 61 ? 5.514 3.119 13.449 1.00 0.00 61 LEU A N 12
ATOM 13647 C CA . LEU A 1 61 ? 5.633 3.732 12.128 1.00 0.00 61 LEU A CA 12
ATOM 13648 C C . LEU A 1 61 ? 6.619 4.896 12.139 1.00 0.00 61 LEU A C 12
ATOM 13649 O O . LEU A 1 61 ? 6.505 5.828 11.342 1.00 0.00 61 LEU A O 12
ATOM 13665 N N . GLU A 1 62 ? 7.594 4.831 13.032 1.00 0.00 62 GLU A N 12
ATOM 13666 C CA . GLU A 1 62 ? 8.656 5.823 13.073 1.00 0.00 62 GLU A CA 12
ATOM 13667 C C . GLU A 1 62 ? 9.496 5.729 11.806 1.00 0.00 62 GLU A C 12
ATOM 13668 O O . GLU A 1 62 ? 9.727 6.734 11.130 1.00 0.00 62 GLU A O 12
ATOM 13680 N N . HIS A 1 63 ? 9.946 4.516 11.489 1.00 0.00 63 HIS A N 12
ATOM 13681 C CA . HIS A 1 63 ? 10.687 4.261 10.253 1.00 0.00 63 HIS A CA 12
ATOM 13682 C C . HIS A 1 63 ? 10.982 2.768 10.105 1.00 0.00 63 HIS A C 12
ATOM 13683 O O . HIS A 1 63 ? 10.923 2.218 9.007 1.00 0.00 63 HIS A O 12
ATOM 13698 N N . HIS A 1 64 ? 11.294 2.117 11.218 1.00 0.00 64 HIS A N 12
ATOM 13699 C CA . HIS A 1 64 ? 11.716 0.719 11.194 1.00 0.00 64 HIS A CA 12
ATOM 13700 C C . HIS A 1 64 ? 10.535 -0.213 11.413 1.00 0.00 64 HIS A C 12
ATOM 13701 O O . HIS A 1 64 ? 9.665 0.060 12.239 1.00 0.00 64 HIS A O 12
ATOM 13716 N N . HIS A 1 65 ? 10.505 -1.310 10.668 1.00 0.00 65 HIS A N 12
ATOM 13717 C CA . HIS A 1 65 ? 9.482 -2.332 10.854 1.00 0.00 65 HIS A CA 12
ATOM 13718 C C . HIS A 1 65 ? 10.030 -3.714 10.479 1.00 0.00 65 HIS A C 12
ATOM 13719 O O . HIS A 1 65 ? 10.087 -4.090 9.309 1.00 0.00 65 HIS A O 12
ATOM 13734 N N . HIS A 1 66 ? 10.472 -4.458 11.478 1.00 0.00 66 HIS A N 12
ATOM 13735 C CA . HIS A 1 66 ? 10.967 -5.807 11.252 1.00 0.00 66 HIS A CA 12
ATOM 13736 C C . HIS A 1 66 ? 9.810 -6.792 11.378 1.00 0.00 66 HIS A C 12
ATOM 13737 O O . HIS A 1 66 ? 9.389 -7.135 12.484 1.00 0.00 66 HIS A O 12
ATOM 13752 N N . HIS A 1 67 ? 9.289 -7.229 10.238 1.00 0.00 67 HIS A N 12
ATOM 13753 C CA . HIS A 1 67 ? 8.055 -8.010 10.210 1.00 0.00 67 HIS A CA 12
ATOM 13754 C C . HIS A 1 67 ? 8.321 -9.502 10.409 1.00 0.00 67 HIS A C 12
ATOM 13755 O O . HIS A 1 67 ? 7.441 -10.247 10.842 1.00 0.00 67 HIS A O 12
ATOM 13770 N N . HIS A 1 68 ? 9.528 -9.940 10.086 1.00 0.00 68 HIS A N 12
ATOM 13771 C CA . HIS A 1 68 ? 9.900 -11.337 10.271 1.00 0.00 68 HIS A CA 12
ATOM 13772 C C . HIS A 1 68 ? 10.501 -11.546 11.655 1.00 0.00 68 HIS A C 12
ATOM 13773 O O . HIS A 1 68 ? 11.723 -11.761 11.748 1.00 0.00 68 HIS A O 12
ATOM 13789 N N . MET A 1 1 ? 8.320 14.652 -16.010 1.00 0.00 1 MET A N 13
ATOM 13790 C CA . MET A 1 1 ? 8.701 13.774 -14.884 1.00 0.00 1 MET A CA 13
ATOM 13791 C C . MET A 1 1 ? 7.950 12.451 -14.980 1.00 0.00 1 MET A C 13
ATOM 13792 O O . MET A 1 1 ? 6.799 12.344 -14.551 1.00 0.00 1 MET A O 13
ATOM 13808 N N . GLU A 1 2 ? 8.590 11.449 -15.559 1.00 0.00 2 GLU A N 13
ATOM 13809 C CA . GLU A 1 2 ? 7.954 10.157 -15.744 1.00 0.00 2 GLU A CA 13
ATOM 13810 C C . GLU A 1 2 ? 8.268 9.259 -14.560 1.00 0.00 2 GLU A C 13
ATOM 13811 O O . GLU A 1 2 ? 9.068 8.327 -14.654 1.00 0.00 2 GLU A O 13
ATOM 13823 N N . LYS A 1 3 ? 7.658 9.578 -13.433 1.00 0.00 3 LYS A N 13
ATOM 13824 C CA . LYS A 1 3 ? 7.859 8.835 -12.206 1.00 0.00 3 LYS A CA 13
ATOM 13825 C C . LYS A 1 3 ? 6.702 9.149 -11.267 1.00 0.00 3 LYS A C 13
ATOM 13826 O O . LYS A 1 3 ? 5.921 10.060 -11.549 1.00 0.00 3 LYS A O 13
ATOM 13845 N N . LYS A 1 4 ? 6.572 8.385 -10.181 1.00 0.00 4 LYS A N 13
ATOM 13846 C CA . LYS A 1 4 ? 5.457 8.543 -9.241 1.00 0.00 4 LYS A CA 13
ATOM 13847 C C . LYS A 1 4 ? 4.132 8.127 -9.900 1.00 0.00 4 LYS A C 13
ATOM 13848 O O . LYS A 1 4 ? 3.054 8.280 -9.329 1.00 0.00 4 LYS A O 13
ATOM 13867 N N . PHE A 1 5 ? 4.227 7.546 -11.090 1.00 0.00 5 PHE A N 13
ATOM 13868 C CA . PHE A 1 5 ? 3.051 7.056 -11.805 1.00 0.00 5 PHE A CA 13
ATOM 13869 C C . PHE A 1 5 ? 2.429 5.867 -11.073 1.00 0.00 5 PHE A C 13
ATOM 13870 O O . PHE A 1 5 ? 1.280 5.501 -11.318 1.00 0.00 5 PHE A O 13
ATOM 13887 N N . LEU A 1 6 ? 3.202 5.273 -10.176 1.00 0.00 6 LEU A N 13
ATOM 13888 C CA . LEU A 1 6 ? 2.718 4.190 -9.334 1.00 0.00 6 LEU A CA 13
ATOM 13889 C C . LEU A 1 6 ? 2.376 4.713 -7.940 1.00 0.00 6 LEU A C 13
ATOM 13890 O O . LEU A 1 6 ? 1.892 3.974 -7.090 1.00 0.00 6 LEU A O 13
ATOM 13906 N N . ASP A 1 7 ? 2.620 6.003 -7.727 1.00 0.00 7 ASP A N 13
ATOM 13907 C CA . ASP A 1 7 ? 2.394 6.634 -6.426 1.00 0.00 7 ASP A CA 13
ATOM 13908 C C . ASP A 1 7 ? 1.248 7.642 -6.532 1.00 0.00 7 ASP A C 13
ATOM 13909 O O . ASP A 1 7 ? 1.094 8.549 -5.713 1.00 0.00 7 ASP A O 13
ATOM 13918 N N . ILE A 1 8 ? 0.445 7.475 -7.572 1.00 0.00 8 ILE A N 13
ATOM 13919 C CA . ILE A 1 8 ? -0.767 8.268 -7.738 1.00 0.00 8 ILE A CA 13
ATOM 13920 C C . ILE A 1 8 ? -1.986 7.422 -7.414 1.00 0.00 8 ILE A C 13
ATOM 13921 O O . ILE A 1 8 ? -3.128 7.868 -7.543 1.00 0.00 8 ILE A O 13
ATOM 13937 N N . LEU A 1 9 ? -1.731 6.197 -6.986 1.00 0.00 9 LEU A N 13
ATOM 13938 C CA . LEU A 1 9 ? -2.796 5.258 -6.687 1.00 0.00 9 LEU A CA 13
ATOM 13939 C C . LEU A 1 9 ? -3.203 5.367 -5.224 1.00 0.00 9 LEU A C 13
ATOM 13940 O O . LEU A 1 9 ? -2.370 5.263 -4.325 1.00 0.00 9 LEU A O 13
ATOM 13956 N N . VAL A 1 10 ? -4.486 5.582 -4.993 1.00 0.00 10 VAL A N 13
ATOM 13957 C CA . VAL A 1 10 ? -5.009 5.705 -3.644 1.00 0.00 10 VAL A CA 13
ATOM 13958 C C . VAL A 1 10 ? -5.984 4.577 -3.364 1.00 0.00 10 VAL A C 13
ATOM 13959 O O . VAL A 1 10 ? -6.515 3.966 -4.294 1.00 0.00 10 VAL A O 13
ATOM 13972 N N . CYS A 1 11 ? -6.204 4.292 -2.090 1.00 0.00 11 CYS A N 13
ATOM 13973 C CA . CYS A 1 11 ? -7.135 3.244 -1.697 1.00 0.00 11 CYS A CA 13
ATOM 13974 C C . CYS A 1 11 ? -8.547 3.568 -2.186 1.00 0.00 11 CYS A C 13
ATOM 13975 O O . CYS A 1 11 ? -8.956 4.725 -2.186 1.00 0.00 11 CYS A O 13
ATOM 13983 N N . PRO A 1 12 ? -9.313 2.554 -2.607 1.00 0.00 12 PRO A N 13
ATOM 13984 C CA . PRO A 1 12 ? -10.701 2.733 -3.018 1.00 0.00 12 PRO A CA 13
ATOM 13985 C C . PRO A 1 12 ? -11.665 2.670 -1.835 1.00 0.00 12 PRO A C 13
ATOM 13986 O O . PRO A 1 12 ? -12.769 3.206 -1.891 1.00 0.00 12 PRO A O 13
ATOM 13997 N N . VAL A 1 13 ? -11.234 2.010 -0.766 1.00 0.00 13 VAL A N 13
ATOM 13998 C CA . VAL A 1 13 ? -12.077 1.803 0.406 1.00 0.00 13 VAL A CA 13
ATOM 13999 C C . VAL A 1 13 ? -12.253 3.096 1.199 1.00 0.00 13 VAL A C 13
ATOM 14000 O O . VAL A 1 13 ? -13.334 3.685 1.219 1.00 0.00 13 VAL A O 13
ATOM 14013 N N . THR A 1 14 ? -11.188 3.521 1.858 1.00 0.00 14 THR A N 13
ATOM 14014 C CA . THR A 1 14 ? -11.206 4.735 2.657 1.00 0.00 14 THR A CA 13
ATOM 14015 C C . THR A 1 14 ? -10.716 5.933 1.849 1.00 0.00 14 THR A C 13
ATOM 14016 O O . THR A 1 14 ? -10.965 7.086 2.210 1.00 0.00 14 THR A O 13
ATOM 14027 N N . LYS A 1 15 ? -10.034 5.632 0.746 1.00 0.00 15 LYS A N 13
ATOM 14028 C CA . LYS A 1 15 ? -9.416 6.633 -0.118 1.00 0.00 15 LYS A CA 13
ATOM 14029 C C . LYS A 1 15 ? -8.298 7.367 0.614 1.00 0.00 15 LYS A C 13
ATOM 14030 O O . LYS A 1 15 ? -8.520 8.384 1.272 1.00 0.00 15 LYS A O 13
ATOM 14049 N N . GLY A 1 16 ? -7.100 6.813 0.501 1.00 0.00 16 GLY A N 13
ATOM 14050 C CA . GLY A 1 16 ? -5.938 7.380 1.147 1.00 0.00 16 GLY A CA 13
ATOM 14051 C C . GLY A 1 16 ? -4.653 6.834 0.558 1.00 0.00 16 GLY A C 13
ATOM 14052 O O . GLY A 1 16 ? -4.693 6.035 -0.383 1.00 0.00 16 GLY A O 13
ATOM 14056 N N . ARG A 1 17 ? -3.524 7.243 1.126 1.00 0.00 17 ARG A N 13
ATOM 14057 C CA . ARG A 1 17 ? -2.209 6.877 0.630 1.00 0.00 17 ARG A CA 13
ATOM 14058 C C . ARG A 1 17 ? -1.954 5.364 0.650 1.00 0.00 17 ARG A C 13
ATOM 14059 O O . ARG A 1 17 ? -2.665 4.601 1.310 1.00 0.00 17 ARG A O 13
ATOM 14080 N N . LEU A 1 18 ? -0.918 4.959 -0.077 1.00 0.00 18 LEU A N 13
ATOM 14081 C CA . LEU A 1 18 ? -0.463 3.573 -0.127 1.00 0.00 18 LEU A CA 13
ATOM 14082 C C . LEU A 1 18 ? 1.058 3.538 -0.091 1.00 0.00 18 LEU A C 13
ATOM 14083 O O . LEU A 1 18 ? 1.715 4.233 -0.865 1.00 0.00 18 LEU A O 13
ATOM 14099 N N . GLU A 1 19 ? 1.619 2.748 0.811 1.00 0.00 19 GLU A N 13
ATOM 14100 C CA . GLU A 1 19 ? 3.064 2.635 0.901 1.00 0.00 19 GLU A CA 13
ATOM 14101 C C . GLU A 1 19 ? 3.550 1.512 -0.002 1.00 0.00 19 GLU A C 13
ATOM 14102 O O . GLU A 1 19 ? 3.233 0.338 0.216 1.00 0.00 19 GLU A O 13
ATOM 14114 N N . TYR A 1 20 ? 4.297 1.881 -1.031 1.00 0.00 20 TYR A N 13
ATOM 14115 C CA . TYR A 1 20 ? 4.770 0.925 -2.019 1.00 0.00 20 TYR A CA 13
ATOM 14116 C C . TYR A 1 20 ? 6.114 0.331 -1.610 1.00 0.00 20 TYR A C 13
ATOM 14117 O O . TYR A 1 20 ? 7.144 1.005 -1.643 1.00 0.00 20 TYR A O 13
ATOM 14135 N N . HIS A 1 21 ? 6.091 -0.929 -1.206 1.00 0.00 21 HIS A N 13
ATOM 14136 C CA . HIS A 1 21 ? 7.314 -1.651 -0.894 1.00 0.00 21 HIS A CA 13
ATOM 14137 C C . HIS A 1 21 ? 7.558 -2.709 -1.965 1.00 0.00 21 HIS A C 13
ATOM 14138 O O . HIS A 1 21 ? 6.791 -3.668 -2.093 1.00 0.00 21 HIS A O 13
ATOM 14153 N N . GLN A 1 22 ? 8.626 -2.542 -2.729 1.00 0.00 22 GLN A N 13
ATOM 14154 C CA . GLN A 1 22 ? 8.862 -3.394 -3.883 1.00 0.00 22 GLN A CA 13
ATOM 14155 C C . GLN A 1 22 ? 9.704 -4.611 -3.515 1.00 0.00 22 GLN A C 13
ATOM 14156 O O . GLN A 1 22 ? 10.930 -4.590 -3.594 1.00 0.00 22 GLN A O 13
ATOM 14170 N N . ASP A 1 23 ? 9.023 -5.653 -3.066 1.00 0.00 23 ASP A N 13
ATOM 14171 C CA . ASP A 1 23 ? 9.658 -6.941 -2.807 1.00 0.00 23 ASP A CA 13
ATOM 14172 C C . ASP A 1 23 ? 8.744 -8.067 -3.258 1.00 0.00 23 ASP A C 13
ATOM 14173 O O . ASP A 1 23 ? 9.057 -8.809 -4.189 1.00 0.00 23 ASP A O 13
ATOM 14182 N N . LYS A 1 24 ? 7.599 -8.179 -2.601 1.00 0.00 24 LYS A N 13
ATOM 14183 C CA . LYS A 1 24 ? 6.598 -9.171 -2.969 1.00 0.00 24 LYS A CA 13
ATOM 14184 C C . LYS A 1 24 ? 5.501 -8.514 -3.794 1.00 0.00 24 LYS A C 13
ATOM 14185 O O . LYS A 1 24 ? 4.445 -9.107 -4.026 1.00 0.00 24 LYS A O 13
ATOM 14204 N N . GLN A 1 25 ? 5.784 -7.295 -4.257 1.00 0.00 25 GLN A N 13
ATOM 14205 C CA . GLN A 1 25 ? 4.793 -6.445 -4.909 1.00 0.00 25 GLN A CA 13
ATOM 14206 C C . GLN A 1 25 ? 3.526 -6.333 -4.067 1.00 0.00 25 GLN A C 13
ATOM 14207 O O . GLN A 1 25 ? 2.480 -6.876 -4.416 1.00 0.00 25 GLN A O 13
ATOM 14221 N N . GLU A 1 26 ? 3.636 -5.646 -2.940 1.00 0.00 26 GLU A N 13
ATOM 14222 C CA . GLU A 1 26 ? 2.515 -5.471 -2.042 1.00 0.00 26 GLU A CA 13
ATOM 14223 C C . GLU A 1 26 ? 2.279 -3.993 -1.758 1.00 0.00 26 GLU A C 13
ATOM 14224 O O . GLU A 1 26 ? 3.230 -3.214 -1.652 1.00 0.00 26 GLU A O 13
ATOM 14236 N N . LEU A 1 27 ? 1.019 -3.612 -1.649 1.00 0.00 27 LEU A N 13
ATOM 14237 C CA . LEU A 1 27 ? 0.670 -2.274 -1.206 1.00 0.00 27 LEU A CA 13
ATOM 14238 C C . LEU A 1 27 ? 0.144 -2.338 0.218 1.00 0.00 27 LEU A C 13
ATOM 14239 O O . LEU A 1 27 ? -0.842 -3.027 0.496 1.00 0.00 27 LEU A O 13
ATOM 14255 N N . TRP A 1 28 ? 0.809 -1.630 1.116 1.00 0.00 28 TRP A N 13
ATOM 14256 C CA . TRP A 1 28 ? 0.468 -1.685 2.528 1.00 0.00 28 TRP A CA 13
ATOM 14257 C C . TRP A 1 28 ? -0.370 -0.474 2.908 1.00 0.00 28 TRP A C 13
ATOM 14258 O O . TRP A 1 28 ? -0.007 0.664 2.600 1.00 0.00 28 TRP A O 13
ATOM 14279 N N . SER A 1 29 ? -1.494 -0.716 3.565 1.00 0.00 29 SER A N 13
ATOM 14280 C CA . SER A 1 29 ? -2.370 0.362 3.976 1.00 0.00 29 SER A CA 13
ATOM 14281 C C . SER A 1 29 ? -2.865 0.121 5.395 1.00 0.00 29 SER A C 13
ATOM 14282 O O . SER A 1 29 ? -3.762 -0.692 5.627 1.00 0.00 29 SER A O 13
ATOM 14290 N N . ARG A 1 30 ? -2.269 0.826 6.347 1.00 0.00 30 ARG A N 13
ATOM 14291 C CA . ARG A 1 30 ? -2.609 0.647 7.752 1.00 0.00 30 ARG A CA 13
ATOM 14292 C C . ARG A 1 30 ? -3.977 1.249 8.067 1.00 0.00 30 ARG A C 13
ATOM 14293 O O . ARG A 1 30 ? -4.581 0.929 9.088 1.00 0.00 30 ARG A O 13
ATOM 14314 N N . GLN A 1 31 ? -4.472 2.102 7.179 1.00 0.00 31 GLN A N 13
ATOM 14315 C CA . GLN A 1 31 ? -5.773 2.716 7.361 1.00 0.00 31 GLN A CA 13
ATOM 14316 C C . GLN A 1 31 ? -6.878 1.672 7.190 1.00 0.00 31 GLN A C 13
ATOM 14317 O O . GLN A 1 31 ? -8.005 1.860 7.646 1.00 0.00 31 GLN A O 13
ATOM 14331 N N . ALA A 1 32 ? -6.539 0.566 6.536 1.00 0.00 32 ALA A N 13
ATOM 14332 C CA . ALA A 1 32 ? -7.438 -0.572 6.426 1.00 0.00 32 ALA A CA 13
ATOM 14333 C C . ALA A 1 32 ? -6.897 -1.730 7.255 1.00 0.00 32 ALA A C 13
ATOM 14334 O O . ALA A 1 32 ? -7.574 -2.737 7.466 1.00 0.00 32 ALA A O 13
ATOM 14341 N N . LYS A 1 33 ? -5.658 -1.551 7.723 1.00 0.00 33 LYS A N 13
ATOM 14342 C CA . LYS A 1 33 ? -4.952 -2.531 8.550 1.00 0.00 33 LYS A CA 13
ATOM 14343 C C . LYS A 1 33 ? -4.644 -3.803 7.769 1.00 0.00 33 LYS A C 13
ATOM 14344 O O . LYS A 1 33 ? -4.417 -4.864 8.355 1.00 0.00 33 LYS A O 13
ATOM 14363 N N . LEU A 1 34 ? -4.589 -3.685 6.452 1.00 0.00 34 LEU A N 13
ATOM 14364 C CA . LEU A 1 34 ? -4.397 -4.850 5.604 1.00 0.00 34 LEU A CA 13
ATOM 14365 C C . LEU A 1 34 ? -3.318 -4.606 4.556 1.00 0.00 34 LEU A C 13
ATOM 14366 O O . LEU A 1 34 ? -2.810 -3.491 4.402 1.00 0.00 34 LEU A O 13
ATOM 14382 N N . ALA A 1 35 ? -2.993 -5.667 3.841 1.00 0.00 35 ALA A N 13
ATOM 14383 C CA . ALA A 1 35 ? -2.070 -5.614 2.721 1.00 0.00 35 ALA A CA 13
ATOM 14384 C C . ALA A 1 35 ? -2.519 -6.590 1.647 1.00 0.00 35 ALA A C 13
ATOM 14385 O O . ALA A 1 35 ? -2.969 -7.696 1.956 1.00 0.00 35 ALA A O 13
ATOM 14392 N N . TYR A 1 36 ? -2.399 -6.190 0.395 1.00 0.00 36 TYR A N 13
ATOM 14393 C CA . TYR A 1 36 ? -2.830 -7.031 -0.709 1.00 0.00 36 TYR A CA 13
ATOM 14394 C C . TYR A 1 36 ? -1.767 -7.081 -1.801 1.00 0.00 36 TYR A C 13
ATOM 14395 O O . TYR A 1 36 ? -1.051 -6.102 -2.031 1.00 0.00 36 TYR A O 13
ATOM 14413 N N . PRO A 1 37 ? -1.637 -8.239 -2.467 1.00 0.00 37 PRO A N 13
ATOM 14414 C CA . PRO A 1 37 ? -0.651 -8.436 -3.530 1.00 0.00 37 PRO A CA 13
ATOM 14415 C C . PRO A 1 37 ? -1.000 -7.659 -4.798 1.00 0.00 37 PRO A C 13
ATOM 14416 O O . PRO A 1 37 ? -2.172 -7.472 -5.130 1.00 0.00 37 PRO A O 13
ATOM 14427 N N . ILE A 1 38 ? 0.029 -7.202 -5.491 1.00 0.00 38 ILE A N 13
ATOM 14428 C CA . ILE A 1 38 ? -0.144 -6.452 -6.722 1.00 0.00 38 ILE A CA 13
ATOM 14429 C C . ILE A 1 38 ? 0.325 -7.271 -7.915 1.00 0.00 38 ILE A C 13
ATOM 14430 O O . ILE A 1 38 ? 1.369 -7.920 -7.859 1.00 0.00 38 ILE A O 13
ATOM 14446 N N . LYS A 1 39 ? -0.448 -7.247 -8.990 1.00 0.00 39 LYS A N 13
ATOM 14447 C CA . LYS A 1 39 ? -0.075 -7.950 -10.205 1.00 0.00 39 LYS A CA 13
ATOM 14448 C C . LYS A 1 39 ? 0.500 -6.971 -11.226 1.00 0.00 39 LYS A C 13
ATOM 14449 O O . LYS A 1 39 ? -0.226 -6.419 -12.046 1.00 0.00 39 LYS A O 13
ATOM 14468 N N . ASP A 1 40 ? 1.806 -6.731 -11.121 1.00 0.00 40 ASP A N 13
ATOM 14469 C CA . ASP A 1 40 ? 2.540 -5.861 -12.048 1.00 0.00 40 ASP A CA 13
ATOM 14470 C C . ASP A 1 40 ? 1.828 -4.517 -12.256 1.00 0.00 40 ASP A C 13
ATOM 14471 O O . ASP A 1 40 ? 1.736 -4.003 -13.373 1.00 0.00 40 ASP A O 13
ATOM 14480 N N . GLY A 1 41 ? 1.326 -3.948 -11.167 1.00 0.00 41 GLY A N 13
ATOM 14481 C CA . GLY A 1 41 ? 0.663 -2.659 -11.245 1.00 0.00 41 GLY A CA 13
ATOM 14482 C C . GLY A 1 41 ? -0.846 -2.782 -11.248 1.00 0.00 41 GLY A C 13
ATOM 14483 O O . GLY A 1 41 ? -1.555 -1.793 -11.419 1.00 0.00 41 GLY A O 13
ATOM 14487 N N . ILE A 1 42 ? -1.330 -3.998 -11.059 1.00 0.00 42 ILE A N 13
ATOM 14488 C CA . ILE A 1 42 ? -2.759 -4.271 -11.036 1.00 0.00 42 ILE A CA 13
ATOM 14489 C C . ILE A 1 42 ? -3.180 -4.745 -9.650 1.00 0.00 42 ILE A C 13
ATOM 14490 O O . ILE A 1 42 ? -3.083 -5.932 -9.336 1.00 0.00 42 ILE A O 13
ATOM 14506 N N . PRO A 1 43 ? -3.555 -3.804 -8.772 1.00 0.00 43 PRO A N 13
ATOM 14507 C CA . PRO A 1 43 ? -3.973 -4.116 -7.402 1.00 0.00 43 PRO A CA 13
ATOM 14508 C C . PRO A 1 43 ? -5.286 -4.899 -7.352 1.00 0.00 43 PRO A C 13
ATOM 14509 O O . PRO A 1 43 ? -6.139 -4.764 -8.231 1.00 0.00 43 PRO A O 13
ATOM 14520 N N . TYR A 1 44 ? -5.439 -5.718 -6.317 1.00 0.00 44 TYR A N 13
ATOM 14521 C CA . TYR A 1 44 ? -6.651 -6.496 -6.125 1.00 0.00 44 TYR A CA 13
ATOM 14522 C C . TYR A 1 44 ? -7.176 -6.307 -4.712 1.00 0.00 44 TYR A C 13
ATOM 14523 O O . TYR A 1 44 ? -6.791 -7.029 -3.787 1.00 0.00 44 TYR A O 13
ATOM 14541 N N . MET A 1 45 ? -8.029 -5.312 -4.545 1.00 0.00 45 MET A N 13
ATOM 14542 C CA . MET A 1 45 ? -8.619 -5.010 -3.246 1.00 0.00 45 MET A CA 13
ATOM 14543 C C . MET A 1 45 ? -9.754 -5.975 -2.929 1.00 0.00 45 MET A C 13
ATOM 14544 O O . MET A 1 45 ? -10.927 -5.597 -2.928 1.00 0.00 45 MET A O 13
ATOM 14558 N N . LEU A 1 46 ? -9.403 -7.225 -2.697 1.00 0.00 46 LEU A N 13
ATOM 14559 C CA . LEU A 1 46 ? -10.364 -8.230 -2.294 1.00 0.00 46 LEU A CA 13
ATOM 14560 C C . LEU A 1 46 ? -10.200 -8.524 -0.809 1.00 0.00 46 LEU A C 13
ATOM 14561 O O . LEU A 1 46 ? -9.091 -8.790 -0.352 1.00 0.00 46 LEU A O 13
ATOM 14577 N N . GLU A 1 47 ? -11.299 -8.475 -0.064 1.00 0.00 47 GLU A N 13
ATOM 14578 C CA . GLU A 1 47 ? -11.260 -8.655 1.384 1.00 0.00 47 GLU A CA 13
ATOM 14579 C C . GLU A 1 47 ? -10.742 -10.040 1.760 1.00 0.00 47 GLU A C 13
ATOM 14580 O O . GLU A 1 47 ? -10.132 -10.223 2.815 1.00 0.00 47 GLU A O 13
ATOM 14592 N N . ASN A 1 48 ? -10.989 -11.012 0.898 1.00 0.00 48 ASN A N 13
ATOM 14593 C CA . ASN A 1 48 ? -10.521 -12.371 1.140 1.00 0.00 48 ASN A CA 13
ATOM 14594 C C . ASN A 1 48 ? -9.031 -12.495 0.862 1.00 0.00 48 ASN A C 13
ATOM 14595 O O . ASN A 1 48 ? -8.328 -13.245 1.527 1.00 0.00 48 ASN A O 13
ATOM 14606 N N . GLU A 1 49 ? -8.555 -11.733 -0.102 1.00 0.00 49 GLU A N 13
ATOM 14607 C CA . GLU A 1 49 ? -7.167 -11.827 -0.536 1.00 0.00 49 GLU A CA 13
ATOM 14608 C C . GLU A 1 49 ? -6.267 -10.898 0.275 1.00 0.00 49 GLU A C 13
ATOM 14609 O O . GLU A 1 49 ? -5.074 -11.161 0.435 1.00 0.00 49 GLU A O 13
ATOM 14621 N N . ALA A 1 50 ? -6.836 -9.810 0.777 1.00 0.00 50 ALA A N 13
ATOM 14622 C CA . ALA A 1 50 ? -6.092 -8.884 1.615 1.00 0.00 50 ALA A CA 13
ATOM 14623 C C . ALA A 1 50 ? -5.927 -9.458 3.015 1.00 0.00 50 ALA A C 13
ATOM 14624 O O . ALA A 1 50 ? -6.906 -9.812 3.672 1.00 0.00 50 ALA A O 13
ATOM 14631 N N . ARG A 1 51 ? -4.688 -9.556 3.464 1.00 0.00 51 ARG A N 13
ATOM 14632 C CA . ARG A 1 51 ? -4.391 -10.124 4.762 1.00 0.00 51 ARG A CA 13
ATOM 14633 C C . ARG A 1 51 ? -3.953 -9.033 5.729 1.00 0.00 51 ARG A C 13
ATOM 14634 O O . ARG A 1 51 ? -3.376 -8.027 5.308 1.00 0.00 51 ARG A O 13
ATOM 14655 N N . PRO A 1 52 ? -4.243 -9.201 7.029 1.00 0.00 52 PRO A N 13
ATOM 14656 C CA . PRO A 1 52 ? -3.827 -8.248 8.060 1.00 0.00 52 PRO A CA 13
ATOM 14657 C C . PRO A 1 52 ? -2.311 -8.211 8.217 1.00 0.00 52 PRO A C 13
ATOM 14658 O O . PRO A 1 52 ? -1.625 -9.197 7.938 1.00 0.00 52 PRO A O 13
ATOM 14669 N N . LEU A 1 53 ? -1.792 -7.076 8.662 1.00 0.00 53 LEU A N 13
ATOM 14670 C CA . LEU A 1 53 ? -0.367 -6.902 8.828 1.00 0.00 53 LEU A CA 13
ATOM 14671 C C . LEU A 1 53 ? 0.026 -7.130 10.270 1.00 0.00 53 LEU A C 13
ATOM 14672 O O . LEU A 1 53 ? -0.824 -7.147 11.163 1.00 0.00 53 LEU A O 13
ATOM 14688 N N . SER A 1 54 ? 1.309 -7.301 10.496 1.00 0.00 54 SER A N 13
ATOM 14689 C CA . SER A 1 54 ? 1.813 -7.471 11.837 1.00 0.00 54 SER A CA 13
ATOM 14690 C C . SER A 1 54 ? 2.081 -6.106 12.452 1.00 0.00 54 SER A C 13
ATOM 14691 O O . SER A 1 54 ? 2.203 -5.119 11.729 1.00 0.00 54 SER A O 13
ATOM 14699 N N . GLU A 1 55 ? 2.177 -6.057 13.772 1.00 0.00 55 GLU A N 13
ATOM 14700 C CA . GLU A 1 55 ? 2.383 -4.825 14.502 1.00 0.00 55 GLU A CA 13
ATOM 14701 C C . GLU A 1 55 ? 3.581 -4.043 13.979 1.00 0.00 55 GLU A C 13
ATOM 14702 O O . GLU A 1 55 ? 3.467 -2.865 13.655 1.00 0.00 55 GLU A O 13
ATOM 14714 N N . GLU A 1 56 ? 4.722 -4.709 13.927 1.00 0.00 56 GLU A N 13
ATOM 14715 C CA . GLU A 1 56 ? 5.950 -4.129 13.403 1.00 0.00 56 GLU A CA 13
ATOM 14716 C C . GLU A 1 56 ? 5.714 -3.504 12.029 1.00 0.00 56 GLU A C 13
ATOM 14717 O O . GLU A 1 56 ? 6.053 -2.344 11.795 1.00 0.00 56 GLU A O 13
ATOM 14729 N N . GLU A 1 57 ? 5.113 -4.281 11.145 1.00 0.00 57 GLU A N 13
ATOM 14730 C CA . GLU A 1 57 ? 4.760 -3.829 9.811 1.00 0.00 57 GLU A CA 13
ATOM 14731 C C . GLU A 1 57 ? 3.836 -2.613 9.861 1.00 0.00 57 GLU A C 13
ATOM 14732 O O . GLU A 1 57 ? 4.101 -1.591 9.231 1.00 0.00 57 GLU A O 13
ATOM 14744 N N . LEU A 1 58 ? 2.754 -2.750 10.612 1.00 0.00 58 LEU A N 13
ATOM 14745 C CA . LEU A 1 58 ? 1.801 -1.669 10.841 1.00 0.00 58 LEU A CA 13
ATOM 14746 C C . LEU A 1 58 ? 2.479 -0.392 11.327 1.00 0.00 58 LEU A C 13
ATOM 14747 O O . LEU A 1 58 ? 2.229 0.693 10.801 1.00 0.00 58 LEU A O 13
ATOM 14763 N N . LYS A 1 59 ? 3.334 -0.524 12.329 1.00 0.00 59 LYS A N 13
ATOM 14764 C CA . LYS A 1 59 ? 3.965 0.624 12.944 1.00 0.00 59 LYS A CA 13
ATOM 14765 C C . LYS A 1 59 ? 4.982 1.259 12.008 1.00 0.00 59 LYS A C 13
ATOM 14766 O O . LYS A 1 59 ? 5.293 2.446 12.105 1.00 0.00 59 LYS A O 13
ATOM 14785 N N . ALA A 1 60 ? 5.486 0.459 11.094 1.00 0.00 60 ALA A N 13
ATOM 14786 C CA . ALA A 1 60 ? 6.437 0.934 10.097 1.00 0.00 60 ALA A CA 13
ATOM 14787 C C . ALA A 1 60 ? 5.715 1.549 8.903 1.00 0.00 60 ALA A C 13
ATOM 14788 O O . ALA A 1 60 ? 6.302 1.759 7.840 1.00 0.00 60 ALA A O 13
ATOM 14795 N N . LEU A 1 61 ? 4.444 1.858 9.097 1.00 0.00 61 LEU A N 13
ATOM 14796 C CA . LEU A 1 61 ? 3.636 2.474 8.052 1.00 0.00 61 LEU A CA 13
ATOM 14797 C C . LEU A 1 61 ? 3.247 3.889 8.427 1.00 0.00 61 LEU A C 13
ATOM 14798 O O . LEU A 1 61 ? 2.360 4.493 7.820 1.00 0.00 61 LEU A O 13
ATOM 14814 N N . GLU A 1 62 ? 3.928 4.422 9.415 1.00 0.00 62 GLU A N 13
ATOM 14815 C CA . GLU A 1 62 ? 3.701 5.792 9.825 1.00 0.00 62 GLU A CA 13
ATOM 14816 C C . GLU A 1 62 ? 4.997 6.581 9.768 1.00 0.00 62 GLU A C 13
ATOM 14817 O O . GLU A 1 62 ? 6.089 6.011 9.793 1.00 0.00 62 GLU A O 13
ATOM 14829 N N . HIS A 1 63 ? 4.858 7.888 9.663 1.00 0.00 63 HIS A N 13
ATOM 14830 C CA . HIS A 1 63 ? 5.993 8.789 9.559 1.00 0.00 63 HIS A CA 13
ATOM 14831 C C . HIS A 1 63 ? 5.516 10.186 9.920 1.00 0.00 63 HIS A C 13
ATOM 14832 O O . HIS A 1 63 ? 6.065 11.189 9.462 1.00 0.00 63 HIS A O 13
ATOM 14847 N N . HIS A 1 64 ? 4.484 10.223 10.768 1.00 0.00 64 HIS A N 13
ATOM 14848 C CA . HIS A 1 64 ? 3.745 11.446 11.094 1.00 0.00 64 HIS A CA 13
ATOM 14849 C C . HIS A 1 64 ? 2.934 11.925 9.889 1.00 0.00 64 HIS A C 13
ATOM 14850 O O . HIS A 1 64 ? 1.727 12.143 9.991 1.00 0.00 64 HIS A O 13
ATOM 14865 N N . HIS A 1 65 ? 3.596 12.077 8.751 1.00 0.00 65 HIS A N 13
ATOM 14866 C CA . HIS A 1 65 ? 2.925 12.416 7.504 1.00 0.00 65 HIS A CA 13
ATOM 14867 C C . HIS A 1 65 ? 3.890 12.239 6.342 1.00 0.00 65 HIS A C 13
ATOM 14868 O O . HIS A 1 65 ? 5.105 12.188 6.542 1.00 0.00 65 HIS A O 13
ATOM 14883 N N . HIS A 1 66 ? 3.357 12.136 5.137 1.00 0.00 66 HIS A N 13
ATOM 14884 C CA . HIS A 1 66 ? 4.195 12.058 3.951 1.00 0.00 66 HIS A CA 13
ATOM 14885 C C . HIS A 1 66 ? 4.625 13.458 3.536 1.00 0.00 66 HIS A C 13
ATOM 14886 O O . HIS A 1 66 ? 3.935 14.120 2.761 1.00 0.00 66 HIS A O 13
ATOM 14901 N N . HIS A 1 67 ? 5.746 13.924 4.087 1.00 0.00 67 HIS A N 13
ATOM 14902 C CA . HIS A 1 67 ? 6.272 15.244 3.742 1.00 0.00 67 HIS A CA 13
ATOM 14903 C C . HIS A 1 67 ? 6.595 15.289 2.251 1.00 0.00 67 HIS A C 13
ATOM 14904 O O . HIS A 1 67 ? 6.430 16.318 1.594 1.00 0.00 67 HIS A O 13
ATOM 14919 N N . HIS A 1 68 ? 7.035 14.145 1.742 1.00 0.00 68 HIS A N 13
ATOM 14920 C CA . HIS A 1 68 ? 7.270 13.935 0.325 1.00 0.00 68 HIS A CA 13
ATOM 14921 C C . HIS A 1 68 ? 7.779 12.516 0.137 1.00 0.00 68 HIS A C 13
ATOM 14922 O O . HIS A 1 68 ? 6.961 11.578 0.250 1.00 0.00 68 HIS A O 13
ATOM 14938 N N . MET A 1 1 ? 10.552 11.789 -8.484 1.00 0.00 1 MET A N 14
ATOM 14939 C CA . MET A 1 1 ? 9.506 11.185 -7.632 1.00 0.00 1 MET A CA 14
ATOM 14940 C C . MET A 1 1 ? 8.236 11.030 -8.456 1.00 0.00 1 MET A C 14
ATOM 14941 O O . MET A 1 1 ? 7.477 11.981 -8.644 1.00 0.00 1 MET A O 14
ATOM 14957 N N . GLU A 1 2 ? 8.010 9.823 -8.945 1.00 0.00 2 GLU A N 14
ATOM 14958 C CA . GLU A 1 2 ? 7.042 9.599 -10.009 1.00 0.00 2 GLU A CA 14
ATOM 14959 C C . GLU A 1 2 ? 5.660 9.204 -9.500 1.00 0.00 2 GLU A C 14
ATOM 14960 O O . GLU A 1 2 ? 4.934 8.478 -10.178 1.00 0.00 2 GLU A O 14
ATOM 14972 N N . LYS A 1 3 ? 5.265 9.700 -8.334 1.00 0.00 3 LYS A N 14
ATOM 14973 C CA . LYS A 1 3 ? 3.879 9.540 -7.918 1.00 0.00 3 LYS A CA 14
ATOM 14974 C C . LYS A 1 3 ? 3.032 10.619 -8.580 1.00 0.00 3 LYS A C 14
ATOM 14975 O O . LYS A 1 3 ? 2.743 11.673 -8.009 1.00 0.00 3 LYS A O 14
ATOM 14994 N N . LYS A 1 4 ? 2.685 10.329 -9.818 1.00 0.00 4 LYS A N 14
ATOM 14995 C CA . LYS A 1 4 ? 1.985 11.250 -10.705 1.00 0.00 4 LYS A CA 14
ATOM 14996 C C . LYS A 1 4 ? 0.474 11.122 -10.517 1.00 0.00 4 LYS A C 14
ATOM 14997 O O . LYS A 1 4 ? 0.019 10.582 -9.513 1.00 0.00 4 LYS A O 14
ATOM 15016 N N . PHE A 1 5 ? -0.305 11.618 -11.474 1.00 0.00 5 PHE A N 14
ATOM 15017 C CA . PHE A 1 5 ? -1.762 11.500 -11.417 1.00 0.00 5 PHE A CA 14
ATOM 15018 C C . PHE A 1 5 ? -2.202 10.034 -11.471 1.00 0.00 5 PHE A C 14
ATOM 15019 O O . PHE A 1 5 ? -3.372 9.716 -11.271 1.00 0.00 5 PHE A O 14
ATOM 15036 N N . LEU A 1 6 ? -1.256 9.145 -11.746 1.00 0.00 6 LEU A N 14
ATOM 15037 C CA . LEU A 1 6 ? -1.514 7.710 -11.723 1.00 0.00 6 LEU A CA 14
ATOM 15038 C C . LEU A 1 6 ? -1.440 7.174 -10.294 1.00 0.00 6 LEU A C 14
ATOM 15039 O O . LEU A 1 6 ? -1.785 6.027 -10.029 1.00 0.00 6 LEU A O 14
ATOM 15055 N N . ASP A 1 7 ? -1.004 8.028 -9.373 1.00 0.00 7 ASP A N 14
ATOM 15056 C CA . ASP A 1 7 ? -0.828 7.644 -7.976 1.00 0.00 7 ASP A CA 14
ATOM 15057 C C . ASP A 1 7 ? -2.032 8.097 -7.149 1.00 0.00 7 ASP A C 14
ATOM 15058 O O . ASP A 1 7 ? -1.955 8.275 -5.933 1.00 0.00 7 ASP A O 14
ATOM 15067 N N . ILE A 1 8 ? -3.159 8.262 -7.829 1.00 0.00 8 ILE A N 14
ATOM 15068 C CA . ILE A 1 8 ? -4.419 8.590 -7.168 1.00 0.00 8 ILE A CA 14
ATOM 15069 C C . ILE A 1 8 ? -5.037 7.339 -6.548 1.00 0.00 8 ILE A C 14
ATOM 15070 O O . ILE A 1 8 ? -6.192 7.344 -6.117 1.00 0.00 8 ILE A O 14
ATOM 15086 N N . LEU A 1 9 ? -4.242 6.278 -6.508 1.00 0.00 9 LEU A N 14
ATOM 15087 C CA . LEU A 1 9 ? -4.692 4.973 -6.060 1.00 0.00 9 LEU A CA 14
ATOM 15088 C C . LEU A 1 9 ? -5.124 5.000 -4.602 1.00 0.00 9 LEU A C 14
ATOM 15089 O O . LEU A 1 9 ? -4.357 5.383 -3.712 1.00 0.00 9 LEU A O 14
ATOM 15105 N N . VAL A 1 10 ? -6.363 4.604 -4.381 1.00 0.00 10 VAL A N 14
ATOM 15106 C CA . VAL A 1 10 ? -6.921 4.489 -3.046 1.00 0.00 10 VAL A CA 14
ATOM 15107 C C . VAL A 1 10 ? -7.779 3.234 -2.962 1.00 0.00 10 VAL A C 14
ATOM 15108 O O . VAL A 1 10 ? -8.367 2.808 -3.961 1.00 0.00 10 VAL A O 14
ATOM 15121 N N . CYS A 1 11 ? -7.823 2.620 -1.790 1.00 0.00 11 CYS A N 14
ATOM 15122 C CA . CYS A 1 11 ? -8.671 1.454 -1.591 1.00 0.00 11 CYS A CA 14
ATOM 15123 C C . CYS A 1 11 ? -10.140 1.870 -1.618 1.00 0.00 11 CYS A C 14
ATOM 15124 O O . CYS A 1 11 ? -10.494 2.929 -1.107 1.00 0.00 11 CYS A O 14
ATOM 15132 N N . PRO A 1 12 ? -11.018 1.037 -2.195 1.00 0.00 12 PRO A N 14
ATOM 15133 C CA . PRO A 1 12 ? -12.444 1.360 -2.316 1.00 0.00 12 PRO A CA 14
ATOM 15134 C C . PRO A 1 12 ? -13.152 1.398 -0.963 1.00 0.00 12 PRO A C 14
ATOM 15135 O O . PRO A 1 12 ? -13.969 2.281 -0.700 1.00 0.00 12 PRO A O 14
ATOM 15146 N N . VAL A 1 13 ? -12.810 0.448 -0.103 1.00 0.00 13 VAL A N 14
ATOM 15147 C CA . VAL A 1 13 ? -13.483 0.293 1.180 1.00 0.00 13 VAL A CA 14
ATOM 15148 C C . VAL A 1 13 ? -12.981 1.306 2.209 1.00 0.00 13 VAL A C 14
ATOM 15149 O O . VAL A 1 13 ? -13.765 2.058 2.781 1.00 0.00 13 VAL A O 14
ATOM 15162 N N . THR A 1 14 ? -11.675 1.329 2.429 1.00 0.00 14 THR A N 14
ATOM 15163 C CA . THR A 1 14 ? -11.093 2.160 3.476 1.00 0.00 14 THR A CA 14
ATOM 15164 C C . THR A 1 14 ? -10.738 3.559 2.974 1.00 0.00 14 THR A C 14
ATOM 15165 O O . THR A 1 14 ? -10.621 4.493 3.767 1.00 0.00 14 THR A O 14
ATOM 15176 N N . LYS A 1 15 ? -10.576 3.691 1.658 1.00 0.00 15 LYS A N 14
ATOM 15177 C CA . LYS A 1 15 ? -10.208 4.963 1.033 1.00 0.00 15 LYS A CA 14
ATOM 15178 C C . LYS A 1 15 ? -8.912 5.515 1.611 1.00 0.00 15 LYS A C 14
ATOM 15179 O O . LYS A 1 15 ? -8.791 6.712 1.880 1.00 0.00 15 LYS A O 14
ATOM 15198 N N . GLY A 1 16 ? -7.947 4.627 1.805 1.00 0.00 16 GLY A N 14
ATOM 15199 C CA . GLY A 1 16 ? -6.627 5.045 2.217 1.00 0.00 16 GLY A CA 14
ATOM 15200 C C . GLY A 1 16 ? -5.680 5.095 1.040 1.00 0.00 16 GLY A C 14
ATOM 15201 O O . GLY A 1 16 ? -5.881 4.383 0.053 1.00 0.00 16 GLY A O 14
ATOM 15205 N N . ARG A 1 17 ? -4.659 5.937 1.132 1.00 0.00 17 ARG A N 14
ATOM 15206 C CA . ARG A 1 17 ? -3.708 6.091 0.062 1.00 0.00 17 ARG A CA 14
ATOM 15207 C C . ARG A 1 17 ? -2.856 4.840 -0.094 1.00 0.00 17 ARG A C 14
ATOM 15208 O O . ARG A 1 17 ? -2.615 4.112 0.873 1.00 0.00 17 ARG A O 14
ATOM 15229 N N . LEU A 1 18 ? -2.410 4.599 -1.311 1.00 0.00 18 LEU A N 14
ATOM 15230 C CA . LEU A 1 18 ? -1.581 3.446 -1.605 1.00 0.00 18 LEU A CA 14
ATOM 15231 C C . LEU A 1 18 ? -0.167 3.876 -1.958 1.00 0.00 18 LEU A C 14
ATOM 15232 O O . LEU A 1 18 ? 0.047 4.608 -2.925 1.00 0.00 18 LEU A O 14
ATOM 15248 N N . GLU A 1 19 ? 0.787 3.438 -1.157 1.00 0.00 19 GLU A N 14
ATOM 15249 C CA . GLU A 1 19 ? 2.190 3.676 -1.440 1.00 0.00 19 GLU A CA 14
ATOM 15250 C C . GLU A 1 19 ? 2.817 2.402 -1.989 1.00 0.00 19 GLU A C 14
ATOM 15251 O O . GLU A 1 19 ? 2.790 1.355 -1.333 1.00 0.00 19 GLU A O 14
ATOM 15263 N N . TYR A 1 20 ? 3.353 2.481 -3.197 1.00 0.00 20 TYR A N 14
ATOM 15264 C CA . TYR A 1 20 ? 3.967 1.325 -3.827 1.00 0.00 20 TYR A CA 14
ATOM 15265 C C . TYR A 1 20 ? 5.374 1.109 -3.286 1.00 0.00 20 TYR A C 14
ATOM 15266 O O . TYR A 1 20 ? 6.223 2.002 -3.348 1.00 0.00 20 TYR A O 14
ATOM 15284 N N . HIS A 1 21 ? 5.615 -0.071 -2.738 1.00 0.00 21 HIS A N 14
ATOM 15285 C CA . HIS A 1 21 ? 6.939 -0.426 -2.260 1.00 0.00 21 HIS A CA 14
ATOM 15286 C C . HIS A 1 21 ? 7.582 -1.401 -3.236 1.00 0.00 21 HIS A C 14
ATOM 15287 O O . HIS A 1 21 ? 7.201 -2.573 -3.295 1.00 0.00 21 HIS A O 14
ATOM 15302 N N . GLN A 1 22 ? 8.531 -0.906 -4.021 1.00 0.00 22 GLN A N 14
ATOM 15303 C CA . GLN A 1 22 ? 9.198 -1.733 -5.016 1.00 0.00 22 GLN A CA 14
ATOM 15304 C C . GLN A 1 22 ? 10.113 -2.733 -4.325 1.00 0.00 22 GLN A C 14
ATOM 15305 O O . GLN A 1 22 ? 11.185 -2.381 -3.829 1.00 0.00 22 GLN A O 14
ATOM 15319 N N . ASP A 1 23 ? 9.656 -3.976 -4.280 1.00 0.00 23 ASP A N 14
ATOM 15320 C CA . ASP A 1 23 ? 10.354 -5.045 -3.579 1.00 0.00 23 ASP A CA 14
ATOM 15321 C C . ASP A 1 23 ? 9.698 -6.383 -3.894 1.00 0.00 23 ASP A C 14
ATOM 15322 O O . ASP A 1 23 ? 10.325 -7.282 -4.449 1.00 0.00 23 ASP A O 14
ATOM 15331 N N . LYS A 1 24 ? 8.424 -6.501 -3.547 1.00 0.00 24 LYS A N 14
ATOM 15332 C CA . LYS A 1 24 ? 7.672 -7.713 -3.817 1.00 0.00 24 LYS A CA 14
ATOM 15333 C C . LYS A 1 24 ? 6.372 -7.392 -4.549 1.00 0.00 24 LYS A C 14
ATOM 15334 O O . LYS A 1 24 ? 5.429 -8.185 -4.534 1.00 0.00 24 LYS A O 14
ATOM 15353 N N . GLN A 1 25 ? 6.355 -6.234 -5.215 1.00 0.00 25 GLN A N 14
ATOM 15354 C CA . GLN A 1 25 ? 5.200 -5.775 -5.986 1.00 0.00 25 GLN A CA 14
ATOM 15355 C C . GLN A 1 25 ? 3.899 -5.817 -5.178 1.00 0.00 25 GLN A C 14
ATOM 15356 O O . GLN A 1 25 ? 2.885 -6.335 -5.646 1.00 0.00 25 GLN A O 14
ATOM 15370 N N . GLU A 1 26 ? 3.927 -5.255 -3.976 1.00 0.00 26 GLU A N 14
ATOM 15371 C CA . GLU A 1 26 ? 2.739 -5.187 -3.140 1.00 0.00 26 GLU A CA 14
ATOM 15372 C C . GLU A 1 26 ? 2.448 -3.747 -2.737 1.00 0.00 26 GLU A C 14
ATOM 15373 O O . GLU A 1 26 ? 3.368 -2.948 -2.541 1.00 0.00 26 GLU A O 14
ATOM 15385 N N . LEU A 1 27 ? 1.168 -3.417 -2.643 1.00 0.00 27 LEU A N 14
ATOM 15386 C CA . LEU A 1 27 ? 0.742 -2.083 -2.244 1.00 0.00 27 LEU A CA 14
ATOM 15387 C C . LEU A 1 27 ? 0.493 -2.029 -0.746 1.00 0.00 27 LEU A C 14
ATOM 15388 O O . LEU A 1 27 ? -0.213 -2.876 -0.197 1.00 0.00 27 LEU A O 14
ATOM 15404 N N . TRP A 1 28 ? 1.065 -1.032 -0.092 1.00 0.00 28 TRP A N 14
ATOM 15405 C CA . TRP A 1 28 ? 0.900 -0.865 1.344 1.00 0.00 28 TRP A CA 14
ATOM 15406 C C . TRP A 1 28 ? -0.246 0.098 1.640 1.00 0.00 28 TRP A C 14
ATOM 15407 O O . TRP A 1 28 ? -0.196 1.268 1.258 1.00 0.00 28 TRP A O 14
ATOM 15428 N N . SER A 1 29 ? -1.277 -0.400 2.309 1.00 0.00 29 SER A N 14
ATOM 15429 C CA . SER A 1 29 ? -2.412 0.423 2.687 1.00 0.00 29 SER A CA 14
ATOM 15430 C C . SER A 1 29 ? -2.442 0.610 4.200 1.00 0.00 29 SER A C 14
ATOM 15431 O O . SER A 1 29 ? -2.848 -0.285 4.946 1.00 0.00 29 SER A O 14
ATOM 15439 N N . ARG A 1 30 ? -1.998 1.774 4.650 1.00 0.00 30 ARG A N 14
ATOM 15440 C CA . ARG A 1 30 ? -1.919 2.057 6.075 1.00 0.00 30 ARG A CA 14
ATOM 15441 C C . ARG A 1 30 ? -3.315 2.156 6.682 1.00 0.00 30 ARG A C 14
ATOM 15442 O O . ARG A 1 30 ? -3.578 1.602 7.747 1.00 0.00 30 ARG A O 14
ATOM 15463 N N . GLN A 1 31 ? -4.204 2.851 5.986 1.00 0.00 31 GLN A N 14
ATOM 15464 C CA . GLN A 1 31 ? -5.548 3.092 6.473 1.00 0.00 31 GLN A CA 14
ATOM 15465 C C . GLN A 1 31 ? -6.348 1.796 6.608 1.00 0.00 31 GLN A C 14
ATOM 15466 O O . GLN A 1 31 ? -7.308 1.735 7.377 1.00 0.00 31 GLN A O 14
ATOM 15480 N N . ALA A 1 32 ? -5.958 0.769 5.857 1.00 0.00 32 ALA A N 14
ATOM 15481 C CA . ALA A 1 32 ? -6.645 -0.514 5.909 1.00 0.00 32 ALA A CA 14
ATOM 15482 C C . ALA A 1 32 ? -5.881 -1.501 6.779 1.00 0.00 32 ALA A C 14
ATOM 15483 O O . ALA A 1 32 ? -6.393 -2.570 7.112 1.00 0.00 32 ALA A O 14
ATOM 15490 N N . LYS A 1 33 ? -4.654 -1.126 7.143 1.00 0.00 33 LYS A N 14
ATOM 15491 C CA . LYS A 1 33 ? -3.752 -1.997 7.894 1.00 0.00 33 LYS A CA 14
ATOM 15492 C C . LYS A 1 33 ? -3.402 -3.240 7.088 1.00 0.00 33 LYS A C 14
ATOM 15493 O O . LYS A 1 33 ? -3.009 -4.265 7.648 1.00 0.00 33 LYS A O 14
ATOM 15512 N N . LEU A 1 34 ? -3.513 -3.137 5.772 1.00 0.00 34 LEU A N 14
ATOM 15513 C CA . LEU A 1 34 ? -3.310 -4.291 4.912 1.00 0.00 34 LEU A CA 14
ATOM 15514 C C . LEU A 1 34 ? -2.334 -3.986 3.788 1.00 0.00 34 LEU A C 14
ATOM 15515 O O . LEU A 1 34 ? -1.928 -2.844 3.577 1.00 0.00 34 LEU A O 14
ATOM 15531 N N . ALA A 1 35 ? -1.986 -5.033 3.071 1.00 0.00 35 ALA A N 14
ATOM 15532 C CA . ALA A 1 35 ? -1.161 -4.949 1.888 1.00 0.00 35 ALA A CA 14
ATOM 15533 C C . ALA A 1 35 ? -1.607 -6.010 0.897 1.00 0.00 35 ALA A C 14
ATOM 15534 O O . ALA A 1 35 ? -1.897 -7.142 1.290 1.00 0.00 35 ALA A O 14
ATOM 15541 N N . TYR A 1 36 ? -1.681 -5.660 -0.372 1.00 0.00 36 TYR A N 14
ATOM 15542 C CA . TYR A 1 36 ? -2.055 -6.634 -1.383 1.00 0.00 36 TYR A CA 14
ATOM 15543 C C . TYR A 1 36 ? -1.177 -6.508 -2.619 1.00 0.00 36 TYR A C 14
ATOM 15544 O O . TYR A 1 36 ? -0.781 -5.405 -2.997 1.00 0.00 36 TYR A O 14
ATOM 15562 N N . PRO A 1 37 ? -0.858 -7.649 -3.252 1.00 0.00 37 PRO A N 14
ATOM 15563 C CA . PRO A 1 37 ? 0.056 -7.704 -4.394 1.00 0.00 37 PRO A CA 14
ATOM 15564 C C . PRO A 1 37 ? -0.533 -7.113 -5.669 1.00 0.00 37 PRO A C 14
ATOM 15565 O O . PRO A 1 37 ? -1.754 -6.987 -5.819 1.00 0.00 37 PRO A O 14
ATOM 15576 N N . ILE A 1 38 ? 0.357 -6.753 -6.580 1.00 0.00 38 ILE A N 14
ATOM 15577 C CA . ILE A 1 38 ? -0.019 -6.238 -7.883 1.00 0.00 38 ILE A CA 14
ATOM 15578 C C . ILE A 1 38 ? 0.512 -7.150 -8.976 1.00 0.00 38 ILE A C 14
ATOM 15579 O O . ILE A 1 38 ? 1.712 -7.407 -9.053 1.00 0.00 38 ILE A O 14
ATOM 15595 N N . LYS A 1 39 ? -0.379 -7.641 -9.819 1.00 0.00 39 LYS A N 14
ATOM 15596 C CA . LYS A 1 39 ? 0.023 -8.465 -10.936 1.00 0.00 39 LYS A CA 14
ATOM 15597 C C . LYS A 1 39 ? 0.084 -7.628 -12.201 1.00 0.00 39 LYS A C 14
ATOM 15598 O O . LYS A 1 39 ? -0.781 -7.739 -13.068 1.00 0.00 39 LYS A O 14
ATOM 15617 N N . ASP A 1 40 ? 1.088 -6.754 -12.265 1.00 0.00 40 ASP A N 14
ATOM 15618 C CA . ASP A 1 40 ? 1.304 -5.877 -13.422 1.00 0.00 40 ASP A CA 14
ATOM 15619 C C . ASP A 1 40 ? 0.038 -5.117 -13.806 1.00 0.00 40 ASP A C 14
ATOM 15620 O O . ASP A 1 40 ? -0.352 -5.083 -14.973 1.00 0.00 40 ASP A O 14
ATOM 15629 N N . GLY A 1 41 ? -0.599 -4.507 -12.815 1.00 0.00 41 GLY A N 14
ATOM 15630 C CA . GLY A 1 41 ? -1.801 -3.734 -13.068 1.00 0.00 41 GLY A CA 14
ATOM 15631 C C . GLY A 1 41 ? -3.038 -4.398 -12.501 1.00 0.00 41 GLY A C 14
ATOM 15632 O O . GLY A 1 41 ? -4.137 -3.853 -12.581 1.00 0.00 41 GLY A O 14
ATOM 15636 N N . ILE A 1 42 ? -2.850 -5.577 -11.928 1.00 0.00 42 ILE A N 14
ATOM 15637 C CA . ILE A 1 42 ? -3.945 -6.330 -11.326 1.00 0.00 42 ILE A CA 14
ATOM 15638 C C . ILE A 1 42 ? -3.839 -6.330 -9.802 1.00 0.00 42 ILE A C 14
ATOM 15639 O O . ILE A 1 42 ? -3.159 -7.181 -9.221 1.00 0.00 42 ILE A O 14
ATOM 15655 N N . PRO A 1 43 ? -4.444 -5.325 -9.142 1.00 0.00 43 PRO A N 14
ATOM 15656 C CA . PRO A 1 43 ? -4.439 -5.211 -7.683 1.00 0.00 43 PRO A CA 14
ATOM 15657 C C . PRO A 1 43 ? -5.390 -6.213 -7.040 1.00 0.00 43 PRO A C 14
ATOM 15658 O O . PRO A 1 43 ? -6.546 -6.332 -7.453 1.00 0.00 43 PRO A O 14
ATOM 15669 N N . TYR A 1 44 ? -4.915 -6.924 -6.033 1.00 0.00 44 TYR A N 14
ATOM 15670 C CA . TYR A 1 44 ? -5.753 -7.875 -5.324 1.00 0.00 44 TYR A CA 14
ATOM 15671 C C . TYR A 1 44 ? -6.635 -7.159 -4.315 1.00 0.00 44 TYR A C 14
ATOM 15672 O O . TYR A 1 44 ? -6.403 -7.217 -3.109 1.00 0.00 44 TYR A O 14
ATOM 15690 N N . MET A 1 45 ? -7.641 -6.471 -4.835 1.00 0.00 45 MET A N 14
ATOM 15691 C CA . MET A 1 45 ? -8.618 -5.747 -4.016 1.00 0.00 45 MET A CA 14
ATOM 15692 C C . MET A 1 45 ? -9.602 -6.713 -3.348 1.00 0.00 45 MET A C 14
ATOM 15693 O O . MET A 1 45 ? -10.757 -6.366 -3.106 1.00 0.00 45 MET A O 14
ATOM 15707 N N . LEU A 1 46 ? -9.135 -7.912 -3.027 1.00 0.00 46 LEU A N 14
ATOM 15708 C CA . LEU A 1 46 ? -9.985 -8.941 -2.474 1.00 0.00 46 LEU A CA 14
ATOM 15709 C C . LEU A 1 46 ? -9.795 -9.015 -0.969 1.00 0.00 46 LEU A C 14
ATOM 15710 O O . LEU A 1 46 ? -8.668 -9.119 -0.482 1.00 0.00 46 LEU A O 14
ATOM 15726 N N . GLU A 1 47 ? -10.906 -8.971 -0.248 1.00 0.00 47 GLU A N 14
ATOM 15727 C CA . GLU A 1 47 ? -10.903 -8.881 1.208 1.00 0.00 47 GLU A CA 14
ATOM 15728 C C . GLU A 1 47 ? -10.109 -10.013 1.852 1.00 0.00 47 GLU A C 14
ATOM 15729 O O . GLU A 1 47 ? -9.243 -9.773 2.693 1.00 0.00 47 GLU A O 14
ATOM 15741 N N . ASN A 1 48 ? -10.398 -11.237 1.444 1.00 0.00 48 ASN A N 14
ATOM 15742 C CA . ASN A 1 48 ? -9.777 -12.409 2.052 1.00 0.00 48 ASN A CA 14
ATOM 15743 C C . ASN A 1 48 ? -8.362 -12.609 1.535 1.00 0.00 48 ASN A C 14
ATOM 15744 O O . ASN A 1 48 ? -7.490 -13.097 2.251 1.00 0.00 48 ASN A O 14
ATOM 15755 N N . GLU A 1 49 ? -8.131 -12.198 0.303 1.00 0.00 49 GLU A N 14
ATOM 15756 C CA . GLU A 1 49 ? -6.856 -12.453 -0.356 1.00 0.00 49 GLU A CA 14
ATOM 15757 C C . GLU A 1 49 ? -5.790 -11.440 0.073 1.00 0.00 49 GLU A C 14
ATOM 15758 O O . GLU A 1 49 ? -4.594 -11.738 0.039 1.00 0.00 49 GLU A O 14
ATOM 15770 N N . ALA A 1 50 ? -6.220 -10.244 0.463 1.00 0.00 50 ALA A N 14
ATOM 15771 C CA . ALA A 1 50 ? -5.298 -9.228 0.972 1.00 0.00 50 ALA A CA 14
ATOM 15772 C C . ALA A 1 50 ? -4.606 -9.700 2.254 1.00 0.00 50 ALA A C 14
ATOM 15773 O O . ALA A 1 50 ? -5.164 -10.487 3.023 1.00 0.00 50 ALA A O 14
ATOM 15780 N N . ARG A 1 51 ? -3.386 -9.228 2.474 1.00 0.00 51 ARG A N 14
ATOM 15781 C CA . ARG A 1 51 ? -2.610 -9.598 3.645 1.00 0.00 51 ARG A CA 14
ATOM 15782 C C . ARG A 1 51 ? -2.563 -8.435 4.632 1.00 0.00 51 ARG A C 14
ATOM 15783 O O . ARG A 1 51 ? -2.696 -7.284 4.236 1.00 0.00 51 ARG A O 14
ATOM 15804 N N . PRO A 1 52 ? -2.384 -8.716 5.927 1.00 0.00 52 PRO A N 14
ATOM 15805 C CA . PRO A 1 52 ? -2.275 -7.684 6.955 1.00 0.00 52 PRO A CA 14
ATOM 15806 C C . PRO A 1 52 ? -0.853 -7.132 7.090 1.00 0.00 52 PRO A C 14
ATOM 15807 O O . PRO A 1 52 ? 0.126 -7.844 6.864 1.00 0.00 52 PRO A O 14
ATOM 15818 N N . LEU A 1 53 ? -0.750 -5.860 7.450 1.00 0.00 53 LEU A N 14
ATOM 15819 C CA . LEU A 1 53 ? 0.535 -5.240 7.725 1.00 0.00 53 LEU A CA 14
ATOM 15820 C C . LEU A 1 53 ? 0.809 -5.245 9.216 1.00 0.00 53 LEU A C 14
ATOM 15821 O O . LEU A 1 53 ? -0.096 -5.460 10.024 1.00 0.00 53 LEU A O 14
ATOM 15837 N N . SER A 1 54 ? 2.050 -5.002 9.581 1.00 0.00 54 SER A N 14
ATOM 15838 C CA . SER A 1 54 ? 2.402 -4.878 10.979 1.00 0.00 54 SER A CA 14
ATOM 15839 C C . SER A 1 54 ? 2.590 -3.413 11.353 1.00 0.00 54 SER A C 14
ATOM 15840 O O . SER A 1 54 ? 2.597 -2.538 10.484 1.00 0.00 54 SER A O 14
ATOM 15848 N N . GLU A 1 55 ? 2.765 -3.165 12.641 1.00 0.00 55 GLU A N 14
ATOM 15849 C CA . GLU A 1 55 ? 2.838 -1.831 13.189 1.00 0.00 55 GLU A CA 14
ATOM 15850 C C . GLU A 1 55 ? 4.007 -1.041 12.620 1.00 0.00 55 GLU A C 14
ATOM 15851 O O . GLU A 1 55 ? 3.830 0.088 12.181 1.00 0.00 55 GLU A O 14
ATOM 15863 N N . GLU A 1 56 ? 5.196 -1.630 12.644 1.00 0.00 56 GLU A N 14
ATOM 15864 C CA . GLU A 1 56 ? 6.377 -1.017 12.076 1.00 0.00 56 GLU A CA 14
ATOM 15865 C C . GLU A 1 56 ? 6.131 -0.566 10.640 1.00 0.00 56 GLU A C 14
ATOM 15866 O O . GLU A 1 56 ? 6.502 0.544 10.252 1.00 0.00 56 GLU A O 14
ATOM 15878 N N . GLU A 1 57 ? 5.492 -1.430 9.866 1.00 0.00 57 GLU A N 14
ATOM 15879 C CA . GLU A 1 57 ? 5.160 -1.133 8.487 1.00 0.00 57 GLU A CA 14
ATOM 15880 C C . GLU A 1 57 ? 4.165 0.016 8.409 1.00 0.00 57 GLU A C 14
ATOM 15881 O O . GLU A 1 57 ? 4.395 1.006 7.720 1.00 0.00 57 GLU A O 14
ATOM 15893 N N . LEU A 1 58 ? 3.063 -0.137 9.126 1.00 0.00 58 LEU A N 14
ATOM 15894 C CA . LEU A 1 58 ? 2.058 0.917 9.269 1.00 0.00 58 LEU A CA 14
ATOM 15895 C C . LEU A 1 58 ? 2.675 2.262 9.661 1.00 0.00 58 LEU A C 14
ATOM 15896 O O . LEU A 1 58 ? 2.331 3.303 9.100 1.00 0.00 58 LEU A O 14
ATOM 15912 N N . LYS A 1 59 ? 3.576 2.233 10.632 1.00 0.00 59 LYS A N 14
ATOM 15913 C CA . LYS A 1 59 ? 4.220 3.426 11.130 1.00 0.00 59 LYS A CA 14
ATOM 15914 C C . LYS A 1 59 ? 5.115 4.073 10.081 1.00 0.00 59 LYS A C 14
ATOM 15915 O O . LYS A 1 59 ? 5.351 5.284 10.107 1.00 0.00 59 LYS A O 14
ATOM 15934 N N . ALA A 1 60 ? 5.592 3.272 9.145 1.00 0.00 60 ALA A N 14
ATOM 15935 C CA . ALA A 1 60 ? 6.443 3.771 8.069 1.00 0.00 60 ALA A CA 14
ATOM 15936 C C . ALA A 1 60 ? 5.609 4.316 6.920 1.00 0.00 60 ALA A C 14
ATOM 15937 O O . ALA A 1 60 ? 6.113 4.562 5.822 1.00 0.00 60 ALA A O 14
ATOM 15944 N N . LEU A 1 61 ? 4.339 4.525 7.197 1.00 0.00 61 LEU A N 14
ATOM 15945 C CA . LEU A 1 61 ? 3.408 5.063 6.215 1.00 0.00 61 LEU A CA 14
ATOM 15946 C C . LEU A 1 61 ? 2.685 6.275 6.782 1.00 0.00 61 LEU A C 14
ATOM 15947 O O . LEU A 1 61 ? 1.630 6.679 6.295 1.00 0.00 61 LEU A O 14
ATOM 15963 N N . GLU A 1 62 ? 3.280 6.857 7.802 1.00 0.00 62 GLU A N 14
ATOM 15964 C CA . GLU A 1 62 ? 2.711 8.019 8.464 1.00 0.00 62 GLU A CA 14
ATOM 15965 C C . GLU A 1 62 ? 3.698 9.179 8.430 1.00 0.00 62 GLU A C 14
ATOM 15966 O O . GLU A 1 62 ? 3.433 10.222 7.832 1.00 0.00 62 GLU A O 14
ATOM 15978 N N . HIS A 1 63 ? 4.842 8.986 9.067 1.00 0.00 63 HIS A N 14
ATOM 15979 C CA . HIS A 1 63 ? 5.870 10.016 9.128 1.00 0.00 63 HIS A CA 14
ATOM 15980 C C . HIS A 1 63 ? 7.152 9.514 8.485 1.00 0.00 63 HIS A C 14
ATOM 15981 O O . HIS A 1 63 ? 7.179 8.428 7.902 1.00 0.00 63 HIS A O 14
ATOM 15996 N N . HIS A 1 64 ? 8.205 10.313 8.584 1.00 0.00 64 HIS A N 14
ATOM 15997 C CA . HIS A 1 64 ? 9.527 9.906 8.126 1.00 0.00 64 HIS A CA 14
ATOM 15998 C C . HIS A 1 64 ? 10.037 8.780 9.023 1.00 0.00 64 HIS A C 14
ATOM 15999 O O . HIS A 1 64 ? 10.592 9.036 10.091 1.00 0.00 64 HIS A O 14
ATOM 16014 N N . HIS A 1 65 ? 9.803 7.536 8.614 1.00 0.00 65 HIS A N 14
ATOM 16015 C CA . HIS A 1 65 ? 10.181 6.390 9.433 1.00 0.00 65 HIS A CA 14
ATOM 16016 C C . HIS A 1 65 ? 10.964 5.368 8.616 1.00 0.00 65 HIS A C 14
ATOM 16017 O O . HIS A 1 65 ? 11.235 4.265 9.088 1.00 0.00 65 HIS A O 14
ATOM 16032 N N . HIS A 1 66 ? 11.322 5.726 7.388 1.00 0.00 66 HIS A N 14
ATOM 16033 C CA . HIS A 1 66 ? 12.182 4.864 6.579 1.00 0.00 66 HIS A CA 14
ATOM 16034 C C . HIS A 1 66 ? 13.627 4.969 7.064 1.00 0.00 66 HIS A C 14
ATOM 16035 O O . HIS A 1 66 ? 14.495 5.538 6.402 1.00 0.00 66 HIS A O 14
ATOM 16050 N N . HIS A 1 67 ? 13.839 4.430 8.258 1.00 0.00 67 HIS A N 14
ATOM 16051 C CA . HIS A 1 67 ? 15.112 4.472 8.964 1.00 0.00 67 HIS A CA 14
ATOM 16052 C C . HIS A 1 67 ? 14.950 3.705 10.273 1.00 0.00 67 HIS A C 14
ATOM 16053 O O . HIS A 1 67 ? 13.968 3.913 10.984 1.00 0.00 67 HIS A O 14
ATOM 16068 N N . HIS A 1 68 ? 15.878 2.811 10.584 1.00 0.00 68 HIS A N 14
ATOM 16069 C CA . HIS A 1 68 ? 15.780 2.053 11.827 1.00 0.00 68 HIS A CA 14
ATOM 16070 C C . HIS A 1 68 ? 16.786 2.568 12.858 1.00 0.00 68 HIS A C 14
ATOM 16071 O O . HIS A 1 68 ? 16.636 3.727 13.285 1.00 0.00 68 HIS A O 14
ATOM 16087 N N . MET A 1 1 ? 9.879 15.157 -8.312 1.00 0.00 1 MET A N 15
ATOM 16088 C CA . MET A 1 1 ? 8.414 14.949 -8.289 1.00 0.00 1 MET A CA 15
ATOM 16089 C C . MET A 1 1 ? 7.793 15.447 -9.588 1.00 0.00 1 MET A C 15
ATOM 16090 O O . MET A 1 1 ? 7.295 16.568 -9.665 1.00 0.00 1 MET A O 15
ATOM 16106 N N . GLU A 1 2 ? 7.859 14.612 -10.614 1.00 0.00 2 GLU A N 15
ATOM 16107 C CA . GLU A 1 2 ? 7.334 14.947 -11.932 1.00 0.00 2 GLU A CA 15
ATOM 16108 C C . GLU A 1 2 ? 6.056 14.173 -12.204 1.00 0.00 2 GLU A C 15
ATOM 16109 O O . GLU A 1 2 ? 5.620 14.035 -13.347 1.00 0.00 2 GLU A O 15
ATOM 16121 N N . LYS A 1 3 ? 5.458 13.684 -11.136 1.00 0.00 3 LYS A N 15
ATOM 16122 C CA . LYS A 1 3 ? 4.257 12.884 -11.225 1.00 0.00 3 LYS A CA 15
ATOM 16123 C C . LYS A 1 3 ? 3.268 13.289 -10.141 1.00 0.00 3 LYS A C 15
ATOM 16124 O O . LYS A 1 3 ? 3.558 13.190 -8.949 1.00 0.00 3 LYS A O 15
ATOM 16143 N N . LYS A 1 4 ? 2.123 13.787 -10.563 1.00 0.00 4 LYS A N 15
ATOM 16144 C CA . LYS A 1 4 ? 1.051 14.121 -9.639 1.00 0.00 4 LYS A CA 15
ATOM 16145 C C . LYS A 1 4 ? -0.258 13.485 -10.090 1.00 0.00 4 LYS A C 15
ATOM 16146 O O . LYS A 1 4 ? -1.202 13.350 -9.318 1.00 0.00 4 LYS A O 15
ATOM 16165 N N . PHE A 1 5 ? -0.286 13.060 -11.337 1.00 0.00 5 PHE A N 15
ATOM 16166 C CA . PHE A 1 5 ? -1.466 12.431 -11.911 1.00 0.00 5 PHE A CA 15
ATOM 16167 C C . PHE A 1 5 ? -1.373 10.912 -11.785 1.00 0.00 5 PHE A C 15
ATOM 16168 O O . PHE A 1 5 ? -2.351 10.238 -11.467 1.00 0.00 5 PHE A O 15
ATOM 16185 N N . LEU A 1 6 ? -0.179 10.388 -12.018 1.00 0.00 6 LEU A N 15
ATOM 16186 C CA . LEU A 1 6 ? 0.047 8.950 -12.008 1.00 0.00 6 LEU A CA 15
ATOM 16187 C C . LEU A 1 6 ? 0.656 8.502 -10.686 1.00 0.00 6 LEU A C 15
ATOM 16188 O O . LEU A 1 6 ? 1.001 7.336 -10.513 1.00 0.00 6 LEU A O 15
ATOM 16204 N N . ASP A 1 7 ? 0.783 9.431 -9.754 1.00 0.00 7 ASP A N 15
ATOM 16205 C CA . ASP A 1 7 ? 1.396 9.128 -8.467 1.00 0.00 7 ASP A CA 15
ATOM 16206 C C . ASP A 1 7 ? 0.335 9.019 -7.380 1.00 0.00 7 ASP A C 15
ATOM 16207 O O . ASP A 1 7 ? 0.567 8.431 -6.327 1.00 0.00 7 ASP A O 15
ATOM 16216 N N . ILE A 1 8 ? -0.845 9.561 -7.658 1.00 0.00 8 ILE A N 15
ATOM 16217 C CA . ILE A 1 8 ? -1.942 9.574 -6.690 1.00 0.00 8 ILE A CA 15
ATOM 16218 C C . ILE A 1 8 ? -2.727 8.265 -6.721 1.00 0.00 8 ILE A C 15
ATOM 16219 O O . ILE A 1 8 ? -3.959 8.262 -6.737 1.00 0.00 8 ILE A O 15
ATOM 16235 N N . LEU A 1 9 ? -2.008 7.153 -6.726 1.00 0.00 9 LEU A N 15
ATOM 16236 C CA . LEU A 1 9 ? -2.637 5.840 -6.694 1.00 0.00 9 LEU A CA 15
ATOM 16237 C C . LEU A 1 9 ? -3.263 5.603 -5.327 1.00 0.00 9 LEU A C 15
ATOM 16238 O O . LEU A 1 9 ? -2.569 5.571 -4.310 1.00 0.00 9 LEU A O 15
ATOM 16254 N N . VAL A 1 10 ? -4.576 5.446 -5.310 1.00 0.00 10 VAL A N 15
ATOM 16255 C CA . VAL A 1 10 ? -5.319 5.322 -4.064 1.00 0.00 10 VAL A CA 15
ATOM 16256 C C . VAL A 1 10 ? -6.271 4.135 -4.104 1.00 0.00 10 VAL A C 15
ATOM 16257 O O . VAL A 1 10 ? -6.535 3.575 -5.171 1.00 0.00 10 VAL A O 15
ATOM 16270 N N . CYS A 1 11 ? -6.775 3.752 -2.940 1.00 0.00 11 CYS A N 15
ATOM 16271 C CA . CYS A 1 11 ? -7.777 2.701 -2.850 1.00 0.00 11 CYS A CA 15
ATOM 16272 C C . CYS A 1 11 ? -9.160 3.307 -2.617 1.00 0.00 11 CYS A C 15
ATOM 16273 O O . CYS A 1 11 ? -9.294 4.301 -1.901 1.00 0.00 11 CYS A O 15
ATOM 16281 N N . PRO A 1 12 ? -10.210 2.714 -3.206 1.00 0.00 12 PRO A N 15
ATOM 16282 C CA . PRO A 1 12 ? -11.581 3.204 -3.065 1.00 0.00 12 PRO A CA 15
ATOM 16283 C C . PRO A 1 12 ? -12.231 2.763 -1.752 1.00 0.00 12 PRO A C 15
ATOM 16284 O O . PRO A 1 12 ? -13.400 3.057 -1.493 1.00 0.00 12 PRO A O 15
ATOM 16295 N N . VAL A 1 13 ? -11.465 2.060 -0.929 1.00 0.00 13 VAL A N 15
ATOM 16296 C CA . VAL A 1 13 ? -11.971 1.546 0.336 1.00 0.00 13 VAL A CA 15
ATOM 16297 C C . VAL A 1 13 ? -12.025 2.654 1.389 1.00 0.00 13 VAL A C 15
ATOM 16298 O O . VAL A 1 13 ? -13.100 3.054 1.835 1.00 0.00 13 VAL A O 15
ATOM 16311 N N . THR A 1 14 ? -10.858 3.157 1.767 1.00 0.00 14 THR A N 15
ATOM 16312 C CA . THR A 1 14 ? -10.768 4.186 2.795 1.00 0.00 14 THR A CA 15
ATOM 16313 C C . THR A 1 14 ? -10.328 5.519 2.191 1.00 0.00 14 THR A C 15
ATOM 16314 O O . THR A 1 14 ? -10.211 6.525 2.892 1.00 0.00 14 THR A O 15
ATOM 16325 N N . LYS A 1 15 ? -10.124 5.518 0.875 1.00 0.00 15 LYS A N 15
ATOM 16326 C CA . LYS A 1 15 ? -9.581 6.674 0.168 1.00 0.00 15 LYS A CA 15
ATOM 16327 C C . LYS A 1 15 ? -8.222 7.067 0.739 1.00 0.00 15 LYS A C 15
ATOM 16328 O O . LYS A 1 15 ? -8.103 7.991 1.539 1.00 0.00 15 LYS A O 15
ATOM 16347 N N . GLY A 1 16 ? -7.209 6.320 0.347 1.00 0.00 16 GLY A N 15
ATOM 16348 C CA . GLY A 1 16 ? -5.862 6.597 0.782 1.00 0.00 16 GLY A CA 15
ATOM 16349 C C . GLY A 1 16 ? -4.861 6.090 -0.221 1.00 0.00 16 GLY A C 15
ATOM 16350 O O . GLY A 1 16 ? -5.140 5.130 -0.942 1.00 0.00 16 GLY A O 15
ATOM 16354 N N . ARG A 1 17 ? -3.710 6.736 -0.280 1.00 0.00 17 ARG A N 15
ATOM 16355 C CA . ARG A 1 17 ? -2.684 6.387 -1.228 1.00 0.00 17 ARG A CA 15
ATOM 16356 C C . ARG A 1 17 ? -2.049 5.044 -0.896 1.00 0.00 17 ARG A C 15
ATOM 16357 O O . ARG A 1 17 ? -1.974 4.645 0.269 1.00 0.00 17 ARG A O 15
ATOM 16378 N N . LEU A 1 18 ? -1.596 4.357 -1.931 1.00 0.00 18 LEU A N 15
ATOM 16379 C CA . LEU A 1 18 ? -1.026 3.028 -1.785 1.00 0.00 18 LEU A CA 15
ATOM 16380 C C . LEU A 1 18 ? 0.470 3.052 -2.072 1.00 0.00 18 LEU A C 15
ATOM 16381 O O . LEU A 1 18 ? 0.891 3.468 -3.154 1.00 0.00 18 LEU A O 15
ATOM 16397 N N . GLU A 1 19 ? 1.272 2.621 -1.110 1.00 0.00 19 GLU A N 15
ATOM 16398 C CA . GLU A 1 19 ? 2.700 2.469 -1.344 1.00 0.00 19 GLU A CA 15
ATOM 16399 C C . GLU A 1 19 ? 3.003 1.003 -1.621 1.00 0.00 19 GLU A C 15
ATOM 16400 O O . GLU A 1 19 ? 2.857 0.150 -0.742 1.00 0.00 19 GLU A O 15
ATOM 16412 N N . TYR A 1 20 ? 3.392 0.707 -2.850 1.00 0.00 20 TYR A N 15
ATOM 16413 C CA . TYR A 1 20 ? 3.653 -0.665 -3.239 1.00 0.00 20 TYR A CA 15
ATOM 16414 C C . TYR A 1 20 ? 5.051 -1.088 -2.807 1.00 0.00 20 TYR A C 15
ATOM 16415 O O . TYR A 1 20 ? 6.042 -0.426 -3.113 1.00 0.00 20 TYR A O 15
ATOM 16433 N N . HIS A 1 21 ? 5.118 -2.176 -2.060 1.00 0.00 21 HIS A N 15
ATOM 16434 C CA . HIS A 1 21 ? 6.391 -2.725 -1.625 1.00 0.00 21 HIS A CA 15
ATOM 16435 C C . HIS A 1 21 ? 6.715 -3.947 -2.462 1.00 0.00 21 HIS A C 15
ATOM 16436 O O . HIS A 1 21 ? 6.112 -5.006 -2.290 1.00 0.00 21 HIS A O 15
ATOM 16451 N N . GLN A 1 22 ? 7.669 -3.791 -3.370 1.00 0.00 22 GLN A N 15
ATOM 16452 C CA . GLN A 1 22 ? 7.970 -4.820 -4.358 1.00 0.00 22 GLN A CA 15
ATOM 16453 C C . GLN A 1 22 ? 8.623 -6.028 -3.699 1.00 0.00 22 GLN A C 15
ATOM 16454 O O . GLN A 1 22 ? 8.667 -7.111 -4.278 1.00 0.00 22 GLN A O 15
ATOM 16468 N N . ASP A 1 23 ? 9.099 -5.836 -2.475 1.00 0.00 23 ASP A N 15
ATOM 16469 C CA . ASP A 1 23 ? 9.684 -6.915 -1.689 1.00 0.00 23 ASP A CA 15
ATOM 16470 C C . ASP A 1 23 ? 8.671 -8.034 -1.497 1.00 0.00 23 ASP A C 15
ATOM 16471 O O . ASP A 1 23 ? 9.006 -9.213 -1.574 1.00 0.00 23 ASP A O 15
ATOM 16480 N N . LYS A 1 24 ? 7.426 -7.646 -1.253 1.00 0.00 24 LYS A N 15
ATOM 16481 C CA . LYS A 1 24 ? 6.350 -8.596 -1.000 1.00 0.00 24 LYS A CA 15
ATOM 16482 C C . LYS A 1 24 ? 5.314 -8.575 -2.121 1.00 0.00 24 LYS A C 15
ATOM 16483 O O . LYS A 1 24 ? 4.338 -9.327 -2.084 1.00 0.00 24 LYS A O 15
ATOM 16502 N N . GLN A 1 25 ? 5.560 -7.734 -3.132 1.00 0.00 25 GLN A N 15
ATOM 16503 C CA . GLN A 1 25 ? 4.604 -7.488 -4.205 1.00 0.00 25 GLN A CA 15
ATOM 16504 C C . GLN A 1 25 ? 3.238 -7.080 -3.647 1.00 0.00 25 GLN A C 15
ATOM 16505 O O . GLN A 1 25 ? 2.197 -7.483 -4.170 1.00 0.00 25 GLN A O 15
ATOM 16519 N N . GLU A 1 26 ? 3.246 -6.258 -2.601 1.00 0.00 26 GLU A N 15
ATOM 16520 C CA . GLU A 1 26 ? 2.015 -5.879 -1.928 1.00 0.00 26 GLU A CA 15
ATOM 16521 C C . GLU A 1 26 ? 1.778 -4.372 -1.966 1.00 0.00 26 GLU A C 15
ATOM 16522 O O . GLU A 1 26 ? 2.719 -3.578 -1.908 1.00 0.00 26 GLU A O 15
ATOM 16534 N N . LEU A 1 27 ? 0.513 -3.996 -2.063 1.00 0.00 27 LEU A N 15
ATOM 16535 C CA . LEU A 1 27 ? 0.099 -2.619 -1.864 1.00 0.00 27 LEU A CA 15
ATOM 16536 C C . LEU A 1 27 ? -0.141 -2.407 -0.380 1.00 0.00 27 LEU A C 15
ATOM 16537 O O . LEU A 1 27 ? -1.087 -2.962 0.178 1.00 0.00 27 LEU A O 15
ATOM 16553 N N . TRP A 1 28 ? 0.702 -1.618 0.260 1.00 0.00 28 TRP A N 15
ATOM 16554 C CA . TRP A 1 28 ? 0.638 -1.475 1.704 1.00 0.00 28 TRP A CA 15
ATOM 16555 C C . TRP A 1 28 ? -0.234 -0.298 2.100 1.00 0.00 28 TRP A C 15
ATOM 16556 O O . TRP A 1 28 ? 0.095 0.859 1.838 1.00 0.00 28 TRP A O 15
ATOM 16577 N N . SER A 1 29 ? -1.362 -0.617 2.714 1.00 0.00 29 SER A N 15
ATOM 16578 C CA . SER A 1 29 ? -2.293 0.385 3.190 1.00 0.00 29 SER A CA 15
ATOM 16579 C C . SER A 1 29 ? -2.397 0.307 4.703 1.00 0.00 29 SER A C 15
ATOM 16580 O O . SER A 1 29 ? -3.231 -0.424 5.244 1.00 0.00 29 SER A O 15
ATOM 16588 N N . ARG A 1 30 ? -1.535 1.045 5.383 1.00 0.00 30 ARG A N 15
ATOM 16589 C CA . ARG A 1 30 ? -1.485 1.012 6.837 1.00 0.00 30 ARG A CA 15
ATOM 16590 C C . ARG A 1 30 ? -2.770 1.595 7.418 1.00 0.00 30 ARG A C 15
ATOM 16591 O O . ARG A 1 30 ? -3.184 1.237 8.519 1.00 0.00 30 ARG A O 15
ATOM 16612 N N . GLN A 1 31 ? -3.402 2.478 6.653 1.00 0.00 31 GLN A N 15
ATOM 16613 C CA . GLN A 1 31 ? -4.653 3.099 7.045 1.00 0.00 31 GLN A CA 15
ATOM 16614 C C . GLN A 1 31 ? -5.737 2.046 7.264 1.00 0.00 31 GLN A C 15
ATOM 16615 O O . GLN A 1 31 ? -6.529 2.138 8.201 1.00 0.00 31 GLN A O 15
ATOM 16629 N N . ALA A 1 32 ? -5.754 1.034 6.402 1.00 0.00 32 ALA A N 15
ATOM 16630 C CA . ALA A 1 32 ? -6.733 -0.041 6.506 1.00 0.00 32 ALA A CA 15
ATOM 16631 C C . ALA A 1 32 ? -6.133 -1.233 7.238 1.00 0.00 32 ALA A C 15
ATOM 16632 O O . ALA A 1 32 ? -6.826 -2.206 7.534 1.00 0.00 32 ALA A O 15
ATOM 16639 N N . LYS A 1 33 ? -4.836 -1.127 7.530 1.00 0.00 33 LYS A N 15
ATOM 16640 C CA . LYS A 1 33 ? -4.070 -2.178 8.202 1.00 0.00 33 LYS A CA 15
ATOM 16641 C C . LYS A 1 33 ? -3.922 -3.402 7.309 1.00 0.00 33 LYS A C 15
ATOM 16642 O O . LYS A 1 33 ? -3.694 -4.509 7.797 1.00 0.00 33 LYS A O 15
ATOM 16661 N N . LEU A 1 34 ? -4.014 -3.200 6.005 1.00 0.00 34 LEU A N 15
ATOM 16662 C CA . LEU A 1 34 ? -3.989 -4.317 5.074 1.00 0.00 34 LEU A CA 15
ATOM 16663 C C . LEU A 1 34 ? -2.882 -4.164 4.044 1.00 0.00 34 LEU A C 15
ATOM 16664 O O . LEU A 1 34 ? -2.223 -3.124 3.954 1.00 0.00 34 LEU A O 15
ATOM 16680 N N . ALA A 1 35 ? -2.711 -5.213 3.264 1.00 0.00 35 ALA A N 15
ATOM 16681 C CA . ALA A 1 35 ? -1.762 -5.237 2.169 1.00 0.00 35 ALA A CA 15
ATOM 16682 C C . ALA A 1 35 ? -2.346 -6.042 1.019 1.00 0.00 35 ALA A C 15
ATOM 16683 O O . ALA A 1 35 ? -2.686 -7.213 1.187 1.00 0.00 35 ALA A O 15
ATOM 16690 N N . TYR A 1 36 ? -2.483 -5.414 -0.137 1.00 0.00 36 TYR A N 15
ATOM 16691 C CA . TYR A 1 36 ? -3.108 -6.070 -1.277 1.00 0.00 36 TYR A CA 15
ATOM 16692 C C . TYR A 1 36 ? -2.054 -6.736 -2.153 1.00 0.00 36 TYR A C 15
ATOM 16693 O O . TYR A 1 36 ? -0.978 -6.182 -2.357 1.00 0.00 36 TYR A O 15
ATOM 16711 N N . PRO A 1 37 ? -2.355 -7.920 -2.702 1.00 0.00 37 PRO A N 15
ATOM 16712 C CA . PRO A 1 37 ? -1.418 -8.652 -3.550 1.00 0.00 37 PRO A CA 15
ATOM 16713 C C . PRO A 1 37 ? -1.414 -8.169 -5.001 1.00 0.00 37 PRO A C 15
ATOM 16714 O O . PRO A 1 37 ? -2.468 -7.942 -5.604 1.00 0.00 37 PRO A O 15
ATOM 16725 N N . ILE A 1 38 ? -0.222 -8.001 -5.553 1.00 0.00 38 ILE A N 15
ATOM 16726 C CA . ILE A 1 38 ? -0.073 -7.631 -6.951 1.00 0.00 38 ILE A CA 15
ATOM 16727 C C . ILE A 1 38 ? 0.479 -8.806 -7.746 1.00 0.00 38 ILE A C 15
ATOM 16728 O O . ILE A 1 38 ? 1.552 -9.321 -7.438 1.00 0.00 38 ILE A O 15
ATOM 16744 N N . LYS A 1 39 ? -0.243 -9.219 -8.778 1.00 0.00 39 LYS A N 15
ATOM 16745 C CA . LYS A 1 39 ? 0.196 -10.332 -9.599 1.00 0.00 39 LYS A CA 15
ATOM 16746 C C . LYS A 1 39 ? 0.880 -9.821 -10.863 1.00 0.00 39 LYS A C 15
ATOM 16747 O O . LYS A 1 39 ? 0.284 -9.792 -11.940 1.00 0.00 39 LYS A O 15
ATOM 16766 N N . ASP A 1 40 ? 2.118 -9.361 -10.692 1.00 0.00 40 ASP A N 15
ATOM 16767 C CA . ASP A 1 40 ? 2.963 -8.905 -11.802 1.00 0.00 40 ASP A CA 15
ATOM 16768 C C . ASP A 1 40 ? 2.266 -7.820 -12.634 1.00 0.00 40 ASP A C 15
ATOM 16769 O O . ASP A 1 40 ? 2.305 -7.828 -13.865 1.00 0.00 40 ASP A O 15
ATOM 16778 N N . GLY A 1 41 ? 1.625 -6.881 -11.950 1.00 0.00 41 GLY A N 15
ATOM 16779 C CA . GLY A 1 41 ? 0.987 -5.767 -12.631 1.00 0.00 41 GLY A CA 15
ATOM 16780 C C . GLY A 1 41 ? -0.525 -5.860 -12.609 1.00 0.00 41 GLY A C 15
ATOM 16781 O O . GLY A 1 41 ? -1.218 -4.950 -13.062 1.00 0.00 41 GLY A O 15
ATOM 16785 N N . ILE A 1 42 ? -1.033 -6.959 -12.076 1.00 0.00 42 ILE A N 15
ATOM 16786 C CA . ILE A 1 42 ? -2.468 -7.183 -11.984 1.00 0.00 42 ILE A CA 15
ATOM 16787 C C . ILE A 1 42 ? -2.918 -7.111 -10.527 1.00 0.00 42 ILE A C 15
ATOM 16788 O O . ILE A 1 42 ? -2.852 -8.105 -9.798 1.00 0.00 42 ILE A O 15
ATOM 16804 N N . PRO A 1 43 ? -3.286 -5.912 -10.061 1.00 0.00 43 PRO A N 15
ATOM 16805 C CA . PRO A 1 43 ? -3.682 -5.689 -8.671 1.00 0.00 43 PRO A CA 15
ATOM 16806 C C . PRO A 1 43 ? -4.934 -6.470 -8.285 1.00 0.00 43 PRO A C 15
ATOM 16807 O O . PRO A 1 43 ? -6.027 -6.202 -8.789 1.00 0.00 43 PRO A O 15
ATOM 16818 N N . TYR A 1 44 ? -4.772 -7.445 -7.403 1.00 0.00 44 TYR A N 15
ATOM 16819 C CA . TYR A 1 44 ? -5.908 -8.157 -6.850 1.00 0.00 44 TYR A CA 15
ATOM 16820 C C . TYR A 1 44 ? -6.204 -7.626 -5.461 1.00 0.00 44 TYR A C 15
ATOM 16821 O O . TYR A 1 44 ? -5.969 -8.296 -4.460 1.00 0.00 44 TYR A O 15
ATOM 16839 N N . MET A 1 45 ? -6.707 -6.404 -5.408 1.00 0.00 45 MET A N 15
ATOM 16840 C CA . MET A 1 45 ? -6.969 -5.734 -4.142 1.00 0.00 45 MET A CA 15
ATOM 16841 C C . MET A 1 45 ? -8.301 -6.197 -3.565 1.00 0.00 45 MET A C 15
ATOM 16842 O O . MET A 1 45 ? -9.147 -5.396 -3.165 1.00 0.00 45 MET A O 15
ATOM 16856 N N . LEU A 1 46 ? -8.459 -7.508 -3.502 1.00 0.00 46 LEU A N 15
ATOM 16857 C CA . LEU A 1 46 ? -9.694 -8.115 -3.067 1.00 0.00 46 LEU A CA 15
ATOM 16858 C C . LEU A 1 46 ? -9.740 -8.196 -1.553 1.00 0.00 46 LEU A C 15
ATOM 16859 O O . LEU A 1 46 ? -8.758 -8.567 -0.911 1.00 0.00 46 LEU A O 15
ATOM 16875 N N . GLU A 1 47 ? -10.890 -7.846 -0.999 1.00 0.00 47 GLU A N 15
ATOM 16876 C CA . GLU A 1 47 ? -11.092 -7.813 0.443 1.00 0.00 47 GLU A CA 15
ATOM 16877 C C . GLU A 1 47 ? -10.834 -9.179 1.075 1.00 0.00 47 GLU A C 15
ATOM 16878 O O . GLU A 1 47 ? -10.413 -9.274 2.228 1.00 0.00 47 GLU A O 15
ATOM 16890 N N . ASN A 1 48 ? -11.093 -10.226 0.311 1.00 0.00 48 ASN A N 15
ATOM 16891 C CA . ASN A 1 48 ? -10.912 -11.596 0.782 1.00 0.00 48 ASN A CA 15
ATOM 16892 C C . ASN A 1 48 ? -9.441 -12.000 0.831 1.00 0.00 48 ASN A C 15
ATOM 16893 O O . ASN A 1 48 ? -9.009 -12.693 1.750 1.00 0.00 48 ASN A O 15
ATOM 16904 N N . GLU A 1 49 ? -8.679 -11.564 -0.153 1.00 0.00 49 GLU A N 15
ATOM 16905 C CA . GLU A 1 49 ? -7.294 -12.004 -0.285 1.00 0.00 49 GLU A CA 15
ATOM 16906 C C . GLU A 1 49 ? -6.319 -11.028 0.366 1.00 0.00 49 GLU A C 15
ATOM 16907 O O . GLU A 1 49 ? -5.199 -11.406 0.711 1.00 0.00 49 GLU A O 15
ATOM 16919 N N . ALA A 1 50 ? -6.735 -9.777 0.520 1.00 0.00 50 ALA A N 15
ATOM 16920 C CA . ALA A 1 50 ? -5.923 -8.787 1.224 1.00 0.00 50 ALA A CA 15
ATOM 16921 C C . ALA A 1 50 ? -5.661 -9.225 2.662 1.00 0.00 50 ALA A C 15
ATOM 16922 O O . ALA A 1 50 ? -6.597 -9.497 3.418 1.00 0.00 50 ALA A O 15
ATOM 16929 N N . ARG A 1 51 ? -4.392 -9.293 3.032 1.00 0.00 51 ARG A N 15
ATOM 16930 C CA . ARG A 1 51 ? -4.007 -9.719 4.365 1.00 0.00 51 ARG A CA 15
ATOM 16931 C C . ARG A 1 51 ? -3.680 -8.522 5.248 1.00 0.00 51 ARG A C 15
ATOM 16932 O O . ARG A 1 51 ? -3.162 -7.516 4.768 1.00 0.00 51 ARG A O 15
ATOM 16953 N N . PRO A 1 52 ? -3.995 -8.609 6.549 1.00 0.00 52 PRO A N 15
ATOM 16954 C CA . PRO A 1 52 ? -3.698 -7.549 7.507 1.00 0.00 52 PRO A CA 15
ATOM 16955 C C . PRO A 1 52 ? -2.241 -7.569 7.957 1.00 0.00 52 PRO A C 15
ATOM 16956 O O . PRO A 1 52 ? -1.563 -8.598 7.876 1.00 0.00 52 PRO A O 15
ATOM 16967 N N . LEU A 1 53 ? -1.766 -6.430 8.432 1.00 0.00 53 LEU A N 15
ATOM 16968 C CA . LEU A 1 53 ? -0.427 -6.319 8.954 1.00 0.00 53 LEU A CA 15
ATOM 16969 C C . LEU A 1 53 ? -0.429 -6.663 10.426 1.00 0.00 53 LEU A C 15
ATOM 16970 O O . LEU A 1 53 ? -1.468 -6.995 10.998 1.00 0.00 53 LEU A O 15
ATOM 16986 N N . SER A 1 54 ? 0.729 -6.584 11.031 1.00 0.00 54 SER A N 15
ATOM 16987 C CA . SER A 1 54 ? 0.839 -6.792 12.451 1.00 0.00 54 SER A CA 15
ATOM 16988 C C . SER A 1 54 ? 0.904 -5.458 13.168 1.00 0.00 54 SER A C 15
ATOM 16989 O O . SER A 1 54 ? 1.179 -4.425 12.554 1.00 0.00 54 SER A O 15
ATOM 16997 N N . GLU A 1 55 ? 0.654 -5.494 14.461 1.00 0.00 55 GLU A N 15
ATOM 16998 C CA . GLU A 1 55 ? 0.687 -4.323 15.301 1.00 0.00 55 GLU A CA 15
ATOM 16999 C C . GLU A 1 55 ? 2.040 -3.643 15.216 1.00 0.00 55 GLU A C 15
ATOM 17000 O O . GLU A 1 55 ? 2.133 -2.420 15.142 1.00 0.00 55 GLU A O 15
ATOM 17012 N N . GLU A 1 56 ? 3.075 -4.461 15.257 1.00 0.00 56 GLU A N 15
ATOM 17013 C CA . GLU A 1 56 ? 4.437 -4.031 15.082 1.00 0.00 56 GLU A CA 15
ATOM 17014 C C . GLU A 1 56 ? 4.600 -3.203 13.815 1.00 0.00 56 GLU A C 15
ATOM 17015 O O . GLU A 1 56 ? 5.023 -2.049 13.867 1.00 0.00 56 GLU A O 15
ATOM 17027 N N . GLU A 1 57 ? 4.259 -3.803 12.688 1.00 0.00 57 GLU A N 15
ATOM 17028 C CA . GLU A 1 57 ? 4.335 -3.136 11.402 1.00 0.00 57 GLU A CA 15
ATOM 17029 C C . GLU A 1 57 ? 3.493 -1.868 11.374 1.00 0.00 57 GLU A C 15
ATOM 17030 O O . GLU A 1 57 ? 3.945 -0.820 10.916 1.00 0.00 57 GLU A O 15
ATOM 17042 N N . LEU A 1 58 ? 2.261 -1.981 11.851 1.00 0.00 58 LEU A N 15
ATOM 17043 C CA . LEU A 1 58 ? 1.380 -0.826 12.011 1.00 0.00 58 LEU A CA 15
ATOM 17044 C C . LEU A 1 58 ? 2.064 0.301 12.785 1.00 0.00 58 LEU A C 15
ATOM 17045 O O . LEU A 1 58 ? 1.960 1.477 12.424 1.00 0.00 58 LEU A O 15
ATOM 17061 N N . LYS A 1 59 ? 2.736 -0.070 13.864 1.00 0.00 59 LYS A N 15
ATOM 17062 C CA . LYS A 1 59 ? 3.443 0.869 14.712 1.00 0.00 59 LYS A CA 15
ATOM 17063 C C . LYS A 1 59 ? 4.609 1.521 13.969 1.00 0.00 59 LYS A C 15
ATOM 17064 O O . LYS A 1 59 ? 4.855 2.721 14.095 1.00 0.00 59 LYS A O 15
ATOM 17083 N N . ALA A 1 60 ? 5.298 0.723 13.179 1.00 0.00 60 ALA A N 15
ATOM 17084 C CA . ALA A 1 60 ? 6.507 1.156 12.490 1.00 0.00 60 ALA A CA 15
ATOM 17085 C C . ALA A 1 60 ? 6.205 1.661 11.080 1.00 0.00 60 ALA A C 15
ATOM 17086 O O . ALA A 1 60 ? 6.905 1.323 10.122 1.00 0.00 60 ALA A O 15
ATOM 17093 N N . LEU A 1 61 ? 5.178 2.494 10.957 1.00 0.00 61 LEU A N 15
ATOM 17094 C CA . LEU A 1 61 ? 4.803 3.046 9.655 1.00 0.00 61 LEU A CA 15
ATOM 17095 C C . LEU A 1 61 ? 5.731 4.179 9.244 1.00 0.00 61 LEU A C 15
ATOM 17096 O O . LEU A 1 61 ? 5.761 4.589 8.082 1.00 0.00 61 LEU A O 15
ATOM 17112 N N . GLU A 1 62 ? 6.493 4.637 10.218 1.00 0.00 62 GLU A N 15
ATOM 17113 C CA . GLU A 1 62 ? 7.434 5.755 10.077 1.00 0.00 62 GLU A CA 15
ATOM 17114 C C . GLU A 1 62 ? 6.712 7.080 9.791 1.00 0.00 62 GLU A C 15
ATOM 17115 O O . GLU A 1 62 ? 5.704 7.130 9.087 1.00 0.00 62 GLU A O 15
ATOM 17127 N N . HIS A 1 63 ? 7.236 8.158 10.361 1.00 0.00 63 HIS A N 15
ATOM 17128 C CA . HIS A 1 63 ? 6.624 9.482 10.215 1.00 0.00 63 HIS A CA 15
ATOM 17129 C C . HIS A 1 63 ? 7.396 10.335 9.218 1.00 0.00 63 HIS A C 15
ATOM 17130 O O . HIS A 1 63 ? 7.137 11.529 9.067 1.00 0.00 63 HIS A O 15
ATOM 17145 N N . HIS A 1 64 ? 8.349 9.718 8.545 1.00 0.00 64 HIS A N 15
ATOM 17146 C CA . HIS A 1 64 ? 9.192 10.419 7.589 1.00 0.00 64 HIS A CA 15
ATOM 17147 C C . HIS A 1 64 ? 9.281 9.634 6.292 1.00 0.00 64 HIS A C 15
ATOM 17148 O O . HIS A 1 64 ? 8.702 8.554 6.177 1.00 0.00 64 HIS A O 15
ATOM 17163 N N . HIS A 1 65 ? 9.990 10.188 5.314 1.00 0.00 65 HIS A N 15
ATOM 17164 C CA . HIS A 1 65 ? 10.254 9.475 4.073 1.00 0.00 65 HIS A CA 15
ATOM 17165 C C . HIS A 1 65 ? 11.024 8.207 4.389 1.00 0.00 65 HIS A C 15
ATOM 17166 O O . HIS A 1 65 ? 12.126 8.284 4.936 1.00 0.00 65 HIS A O 15
ATOM 17181 N N . HIS A 1 66 ? 10.424 7.062 4.056 1.00 0.00 66 HIS A N 15
ATOM 17182 C CA . HIS A 1 66 ? 10.953 5.748 4.430 1.00 0.00 66 HIS A CA 15
ATOM 17183 C C . HIS A 1 66 ? 12.465 5.665 4.277 1.00 0.00 66 HIS A C 15
ATOM 17184 O O . HIS A 1 66 ? 13.007 5.695 3.170 1.00 0.00 66 HIS A O 15
ATOM 17199 N N . HIS A 1 67 ? 13.126 5.579 5.422 1.00 0.00 67 HIS A N 15
ATOM 17200 C CA . HIS A 1 67 ? 14.579 5.588 5.498 1.00 0.00 67 HIS A CA 15
ATOM 17201 C C . HIS A 1 67 ? 15.191 4.308 4.952 1.00 0.00 67 HIS A C 15
ATOM 17202 O O . HIS A 1 67 ? 14.515 3.291 4.792 1.00 0.00 67 HIS A O 15
ATOM 17217 N N . HIS A 1 68 ? 16.483 4.387 4.671 1.00 0.00 68 HIS A N 15
ATOM 17218 C CA . HIS A 1 68 ? 17.272 3.241 4.261 1.00 0.00 68 HIS A CA 15
ATOM 17219 C C . HIS A 1 68 ? 17.871 2.569 5.491 1.00 0.00 68 HIS A C 15
ATOM 17220 O O . HIS A 1 68 ? 18.822 3.135 6.064 1.00 0.00 68 HIS A O 15
ATOM 17236 N N . MET A 1 1 ? 9.860 12.568 -14.886 1.00 0.00 1 MET A N 16
ATOM 17237 C CA . MET A 1 1 ? 8.434 12.873 -14.642 1.00 0.00 1 MET A CA 16
ATOM 17238 C C . MET A 1 1 ? 7.871 11.972 -13.553 1.00 0.00 1 MET A C 16
ATOM 17239 O O . MET A 1 1 ? 7.864 10.747 -13.688 1.00 0.00 1 MET A O 16
ATOM 17255 N N . GLU A 1 2 ? 7.422 12.579 -12.467 1.00 0.00 2 GLU A N 16
ATOM 17256 C CA . GLU A 1 2 ? 6.755 11.845 -11.408 1.00 0.00 2 GLU A CA 16
ATOM 17257 C C . GLU A 1 2 ? 5.248 11.981 -11.586 1.00 0.00 2 GLU A C 16
ATOM 17258 O O . GLU A 1 2 ? 4.665 13.028 -11.303 1.00 0.00 2 GLU A O 16
ATOM 17270 N N . LYS A 1 3 ? 4.628 10.925 -12.090 1.00 0.00 3 LYS A N 16
ATOM 17271 C CA . LYS A 1 3 ? 3.225 10.970 -12.470 1.00 0.00 3 LYS A CA 16
ATOM 17272 C C . LYS A 1 3 ? 2.297 10.867 -11.266 1.00 0.00 3 LYS A C 16
ATOM 17273 O O . LYS A 1 3 ? 1.758 9.808 -10.948 1.00 0.00 3 LYS A O 16
ATOM 17292 N N . LYS A 1 4 ? 2.102 12.001 -10.621 1.00 0.00 4 LYS A N 16
ATOM 17293 C CA . LYS A 1 4 ? 1.222 12.102 -9.458 1.00 0.00 4 LYS A CA 16
ATOM 17294 C C . LYS A 1 4 ? -0.246 12.198 -9.876 1.00 0.00 4 LYS A C 16
ATOM 17295 O O . LYS A 1 4 ? -1.125 12.466 -9.055 1.00 0.00 4 LYS A O 16
ATOM 17314 N N . PHE A 1 5 ? -0.501 11.986 -11.159 1.00 0.00 5 PHE A N 16
ATOM 17315 C CA . PHE A 1 5 ? -1.862 11.925 -11.670 1.00 0.00 5 PHE A CA 16
ATOM 17316 C C . PHE A 1 5 ? -2.250 10.473 -11.938 1.00 0.00 5 PHE A C 16
ATOM 17317 O O . PHE A 1 5 ? -3.427 10.114 -11.911 1.00 0.00 5 PHE A O 16
ATOM 17334 N N . LEU A 1 6 ? -1.244 9.640 -12.184 1.00 0.00 6 LEU A N 16
ATOM 17335 C CA . LEU A 1 6 ? -1.472 8.229 -12.450 1.00 0.00 6 LEU A CA 16
ATOM 17336 C C . LEU A 1 6 ? -1.174 7.399 -11.210 1.00 0.00 6 LEU A C 16
ATOM 17337 O O . LEU A 1 6 ? -1.772 6.346 -10.991 1.00 0.00 6 LEU A O 16
ATOM 17353 N N . ASP A 1 7 ? -0.260 7.893 -10.389 1.00 0.00 7 ASP A N 16
ATOM 17354 C CA . ASP A 1 7 ? 0.058 7.256 -9.115 1.00 0.00 7 ASP A CA 16
ATOM 17355 C C . ASP A 1 7 ? -0.871 7.805 -8.037 1.00 0.00 7 ASP A C 16
ATOM 17356 O O . ASP A 1 7 ? -0.444 8.289 -6.988 1.00 0.00 7 ASP A O 16
ATOM 17365 N N . ILE A 1 8 ? -2.156 7.757 -8.330 1.00 0.00 8 ILE A N 16
ATOM 17366 C CA . ILE A 1 8 ? -3.173 8.147 -7.370 1.00 0.00 8 ILE A CA 16
ATOM 17367 C C . ILE A 1 8 ? -3.804 6.900 -6.767 1.00 0.00 8 ILE A C 16
ATOM 17368 O O . ILE A 1 8 ? -4.976 6.897 -6.384 1.00 0.00 8 ILE A O 16
ATOM 17384 N N . LEU A 1 9 ? -3.002 5.839 -6.688 1.00 0.00 9 LEU A N 16
ATOM 17385 C CA . LEU A 1 9 ? -3.449 4.570 -6.138 1.00 0.00 9 LEU A CA 16
ATOM 17386 C C . LEU A 1 9 ? -3.870 4.734 -4.685 1.00 0.00 9 LEU A C 16
ATOM 17387 O O . LEU A 1 9 ? -3.069 5.121 -3.828 1.00 0.00 9 LEU A O 16
ATOM 17403 N N . VAL A 1 10 ? -5.133 4.445 -4.424 1.00 0.00 10 VAL A N 16
ATOM 17404 C CA . VAL A 1 10 ? -5.693 4.568 -3.091 1.00 0.00 10 VAL A CA 16
ATOM 17405 C C . VAL A 1 10 ? -6.384 3.274 -2.682 1.00 0.00 10 VAL A C 16
ATOM 17406 O O . VAL A 1 10 ? -6.701 2.435 -3.528 1.00 0.00 10 VAL A O 16
ATOM 17419 N N . CYS A 1 11 ? -6.583 3.112 -1.383 1.00 0.00 11 CYS A N 16
ATOM 17420 C CA . CYS A 1 11 ? -7.290 1.961 -0.856 1.00 0.00 11 CYS A CA 16
ATOM 17421 C C . CYS A 1 11 ? -8.721 1.967 -1.379 1.00 0.00 11 CYS A C 16
ATOM 17422 O O . CYS A 1 11 ? -9.341 3.024 -1.473 1.00 0.00 11 CYS A O 16
ATOM 17430 N N . PRO A 1 12 ? -9.278 0.793 -1.689 1.00 0.00 12 PRO A N 16
ATOM 17431 C CA . PRO A 1 12 ? -10.636 0.687 -2.226 1.00 0.00 12 PRO A CA 16
ATOM 17432 C C . PRO A 1 12 ? -11.702 1.008 -1.182 1.00 0.00 12 PRO A C 16
ATOM 17433 O O . PRO A 1 12 ? -12.791 1.471 -1.515 1.00 0.00 12 PRO A O 16
ATOM 17444 N N . VAL A 1 13 ? -11.374 0.771 0.084 1.00 0.00 13 VAL A N 16
ATOM 17445 C CA . VAL A 1 13 ? -12.326 0.976 1.165 1.00 0.00 13 VAL A CA 16
ATOM 17446 C C . VAL A 1 13 ? -12.276 2.410 1.691 1.00 0.00 13 VAL A C 16
ATOM 17447 O O . VAL A 1 13 ? -13.199 3.193 1.467 1.00 0.00 13 VAL A O 16
ATOM 17460 N N . THR A 1 14 ? -11.190 2.758 2.373 1.00 0.00 14 THR A N 16
ATOM 17461 C CA . THR A 1 14 ? -11.098 4.051 3.047 1.00 0.00 14 THR A CA 16
ATOM 17462 C C . THR A 1 14 ? -10.591 5.156 2.116 1.00 0.00 14 THR A C 16
ATOM 17463 O O . THR A 1 14 ? -10.578 6.328 2.494 1.00 0.00 14 THR A O 16
ATOM 17474 N N . LYS A 1 15 ? -10.176 4.777 0.910 1.00 0.00 15 LYS A N 16
ATOM 17475 C CA . LYS A 1 15 ? -9.697 5.734 -0.092 1.00 0.00 15 LYS A CA 16
ATOM 17476 C C . LYS A 1 15 ? -8.522 6.567 0.443 1.00 0.00 15 LYS A C 16
ATOM 17477 O O . LYS A 1 15 ? -8.640 7.777 0.667 1.00 0.00 15 LYS A O 16
ATOM 17496 N N . GLY A 1 16 ? -7.403 5.892 0.678 1.00 0.00 16 GLY A N 16
ATOM 17497 C CA . GLY A 1 16 ? -6.183 6.560 1.111 1.00 0.00 16 GLY A CA 16
ATOM 17498 C C . GLY A 1 16 ? -4.977 6.008 0.381 1.00 0.00 16 GLY A C 16
ATOM 17499 O O . GLY A 1 16 ? -5.087 4.972 -0.267 1.00 0.00 16 GLY A O 16
ATOM 17503 N N . ARG A 1 17 ? -3.830 6.666 0.499 1.00 0.00 17 ARG A N 16
ATOM 17504 C CA . ARG A 1 17 ? -2.654 6.310 -0.278 1.00 0.00 17 ARG A CA 16
ATOM 17505 C C . ARG A 1 17 ? -2.171 4.888 -0.001 1.00 0.00 17 ARG A C 16
ATOM 17506 O O . ARG A 1 17 ? -2.485 4.290 1.034 1.00 0.00 17 ARG A O 16
ATOM 17527 N N . LEU A 1 18 ? -1.394 4.365 -0.941 1.00 0.00 18 LEU A N 16
ATOM 17528 C CA . LEU A 1 18 ? -0.863 3.013 -0.853 1.00 0.00 18 LEU A CA 16
ATOM 17529 C C . LEU A 1 18 ? 0.659 3.031 -0.897 1.00 0.00 18 LEU A C 16
ATOM 17530 O O . LEU A 1 18 ? 1.252 3.558 -1.837 1.00 0.00 18 LEU A O 16
ATOM 17546 N N . GLU A 1 19 ? 1.281 2.457 0.119 1.00 0.00 19 GLU A N 16
ATOM 17547 C CA . GLU A 1 19 ? 2.732 2.365 0.175 1.00 0.00 19 GLU A CA 16
ATOM 17548 C C . GLU A 1 19 ? 3.223 1.121 -0.553 1.00 0.00 19 GLU A C 16
ATOM 17549 O O . GLU A 1 19 ? 3.328 0.051 0.047 1.00 0.00 19 GLU A O 16
ATOM 17561 N N . TYR A 1 20 ? 3.491 1.245 -1.848 1.00 0.00 20 TYR A N 16
ATOM 17562 C CA . TYR A 1 20 ? 4.052 0.132 -2.599 1.00 0.00 20 TYR A CA 16
ATOM 17563 C C . TYR A 1 20 ? 5.565 0.119 -2.454 1.00 0.00 20 TYR A C 16
ATOM 17564 O O . TYR A 1 20 ? 6.197 1.169 -2.373 1.00 0.00 20 TYR A O 16
ATOM 17582 N N . HIS A 1 21 ? 6.142 -1.073 -2.386 1.00 0.00 21 HIS A N 16
ATOM 17583 C CA . HIS A 1 21 ? 7.576 -1.194 -2.166 1.00 0.00 21 HIS A CA 16
ATOM 17584 C C . HIS A 1 21 ? 8.323 -1.501 -3.458 1.00 0.00 21 HIS A C 16
ATOM 17585 O O . HIS A 1 21 ? 8.779 -0.581 -4.139 1.00 0.00 21 HIS A O 16
ATOM 17600 N N . GLN A 1 22 ? 8.431 -2.780 -3.816 1.00 0.00 22 GLN A N 16
ATOM 17601 C CA . GLN A 1 22 ? 9.217 -3.156 -4.985 1.00 0.00 22 GLN A CA 16
ATOM 17602 C C . GLN A 1 22 ? 9.063 -4.632 -5.329 1.00 0.00 22 GLN A C 16
ATOM 17603 O O . GLN A 1 22 ? 8.503 -4.976 -6.372 1.00 0.00 22 GLN A O 16
ATOM 17617 N N . ASP A 1 23 ? 9.540 -5.492 -4.430 1.00 0.00 23 ASP A N 16
ATOM 17618 C CA . ASP A 1 23 ? 9.720 -6.915 -4.729 1.00 0.00 23 ASP A CA 16
ATOM 17619 C C . ASP A 1 23 ? 8.423 -7.573 -5.180 1.00 0.00 23 ASP A C 16
ATOM 17620 O O . ASP A 1 23 ? 8.405 -8.313 -6.162 1.00 0.00 23 ASP A O 16
ATOM 17629 N N . LYS A 1 24 ? 7.339 -7.308 -4.469 1.00 0.00 24 LYS A N 16
ATOM 17630 C CA . LYS A 1 24 ? 6.054 -7.884 -4.819 1.00 0.00 24 LYS A CA 16
ATOM 17631 C C . LYS A 1 24 ? 5.056 -6.779 -5.124 1.00 0.00 24 LYS A C 16
ATOM 17632 O O . LYS A 1 24 ? 3.857 -7.034 -5.246 1.00 0.00 24 LYS A O 16
ATOM 17651 N N . GLN A 1 25 ? 5.575 -5.554 -5.273 1.00 0.00 25 GLN A N 16
ATOM 17652 C CA . GLN A 1 25 ? 4.747 -4.361 -5.413 1.00 0.00 25 GLN A CA 16
ATOM 17653 C C . GLN A 1 25 ? 3.700 -4.322 -4.305 1.00 0.00 25 GLN A C 16
ATOM 17654 O O . GLN A 1 25 ? 2.541 -3.977 -4.528 1.00 0.00 25 GLN A O 16
ATOM 17668 N N . GLU A 1 26 ? 4.136 -4.676 -3.103 1.00 0.00 26 GLU A N 16
ATOM 17669 C CA . GLU A 1 26 ? 3.246 -4.801 -1.964 1.00 0.00 26 GLU A CA 16
ATOM 17670 C C . GLU A 1 26 ? 2.651 -3.455 -1.590 1.00 0.00 26 GLU A C 16
ATOM 17671 O O . GLU A 1 26 ? 3.378 -2.527 -1.237 1.00 0.00 26 GLU A O 16
ATOM 17683 N N . LEU A 1 27 ? 1.334 -3.358 -1.672 1.00 0.00 27 LEU A N 16
ATOM 17684 C CA . LEU A 1 27 ? 0.626 -2.156 -1.273 1.00 0.00 27 LEU A CA 16
ATOM 17685 C C . LEU A 1 27 ? 0.375 -2.182 0.222 1.00 0.00 27 LEU A C 16
ATOM 17686 O O . LEU A 1 27 ? -0.440 -2.969 0.704 1.00 0.00 27 LEU A O 16
ATOM 17702 N N . TRP A 1 28 ? 1.069 -1.338 0.954 1.00 0.00 28 TRP A N 16
ATOM 17703 C CA . TRP A 1 28 ? 0.843 -1.231 2.380 1.00 0.00 28 TRP A CA 16
ATOM 17704 C C . TRP A 1 28 ? -0.164 -0.128 2.655 1.00 0.00 28 TRP A C 16
ATOM 17705 O O . TRP A 1 28 ? 0.152 1.059 2.567 1.00 0.00 28 TRP A O 16
ATOM 17726 N N . SER A 1 29 ? -1.385 -0.530 2.960 1.00 0.00 29 SER A N 16
ATOM 17727 C CA . 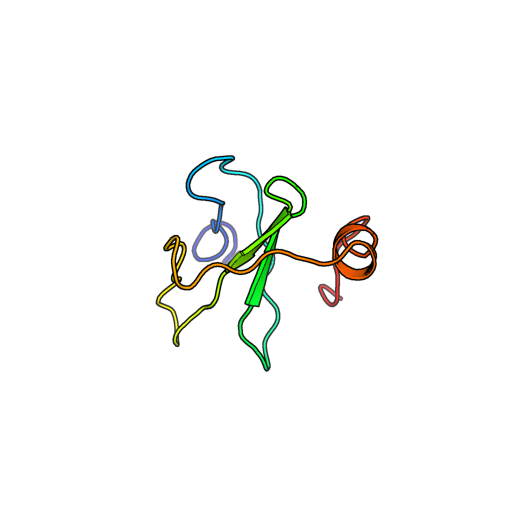SER A 1 29 ? -2.443 0.413 3.258 1.00 0.00 29 SER A CA 16
ATOM 17728 C C . SER A 1 29 ? -2.609 0.550 4.763 1.00 0.00 29 SER A C 16
ATOM 17729 O O . SER A 1 29 ? -3.337 -0.213 5.394 1.00 0.00 29 SER A O 16
ATOM 17737 N N . ARG A 1 30 ? -1.906 1.516 5.333 1.00 0.00 30 ARG A N 16
ATOM 17738 C CA . ARG A 1 30 ? -1.905 1.710 6.776 1.00 0.00 30 ARG A CA 16
ATOM 17739 C C . ARG A 1 30 ? -3.276 2.177 7.257 1.00 0.00 30 ARG A C 16
ATOM 17740 O O . ARG A 1 30 ? -3.694 1.852 8.370 1.00 0.00 30 ARG A O 16
ATOM 17761 N N . GLN A 1 31 ? -3.978 2.911 6.403 1.00 0.00 31 GLN A N 16
ATOM 17762 C CA . GLN A 1 31 ? -5.292 3.430 6.730 1.00 0.00 31 GLN A CA 16
ATOM 17763 C C . GLN A 1 31 ? -6.350 2.327 6.726 1.00 0.00 31 GLN A C 16
ATOM 17764 O O . GLN A 1 31 ? -7.360 2.424 7.422 1.00 0.00 31 GLN A O 16
ATOM 17778 N N . ALA A 1 32 ? -6.112 1.276 5.948 1.00 0.00 32 ALA A N 16
ATOM 17779 C CA . ALA A 1 32 ? -7.054 0.169 5.857 1.00 0.00 32 ALA A CA 16
ATOM 17780 C C . ALA A 1 32 ? -6.576 -0.992 6.714 1.00 0.00 32 ALA A C 16
ATOM 17781 O O . ALA A 1 32 ? -7.300 -1.963 6.925 1.00 0.00 32 ALA A O 16
ATOM 17788 N N . LYS A 1 33 ? -5.344 -0.863 7.202 1.00 0.00 33 LYS A N 16
ATOM 17789 C CA . LYS A 1 33 ? -4.701 -1.883 8.022 1.00 0.00 33 LYS A CA 16
ATOM 17790 C C . LYS A 1 33 ? -4.536 -3.181 7.238 1.00 0.00 33 LYS A C 16
ATOM 17791 O O . LYS A 1 33 ? -4.494 -4.268 7.815 1.00 0.00 33 LYS A O 16
ATOM 17810 N N . LEU A 1 34 ? -4.410 -3.053 5.922 1.00 0.00 34 LEU A N 16
ATOM 17811 C CA . LEU A 1 34 ? -4.285 -4.209 5.048 1.00 0.00 34 LEU A CA 16
ATOM 17812 C C . LEU A 1 34 ? -3.069 -4.076 4.135 1.00 0.00 34 LEU A C 16
ATOM 17813 O O . LEU A 1 34 ? -2.374 -3.055 4.143 1.00 0.00 34 LEU A O 16
ATOM 17829 N N . ALA A 1 35 ? -2.830 -5.109 3.351 1.00 0.00 35 ALA A N 16
ATOM 17830 C CA . ALA A 1 35 ? -1.751 -5.112 2.371 1.00 0.00 35 ALA A CA 16
ATOM 17831 C C . ALA A 1 35 ? -2.189 -5.853 1.112 1.00 0.00 35 ALA A C 16
ATOM 17832 O O . ALA A 1 35 ? -2.650 -6.995 1.187 1.00 0.00 35 ALA A O 16
ATOM 17839 N N . TYR A 1 36 ? -2.050 -5.203 -0.034 1.00 0.00 36 TYR A N 16
ATOM 17840 C CA . TYR A 1 36 ? -2.486 -5.775 -1.303 1.00 0.00 36 TYR A CA 16
ATOM 17841 C C . TYR A 1 36 ? -1.285 -6.136 -2.176 1.00 0.00 36 TYR A C 16
ATOM 17842 O O . TYR A 1 36 ? -0.273 -5.441 -2.167 1.00 0.00 36 TYR A O 16
ATOM 17860 N N . PRO A 1 37 ? -1.374 -7.238 -2.930 1.00 0.00 37 PRO A N 16
ATOM 17861 C CA . PRO A 1 37 ? -0.333 -7.654 -3.856 1.00 0.00 37 PRO A CA 16
ATOM 17862 C C . PRO A 1 37 ? -0.578 -7.154 -5.286 1.00 0.00 37 PRO A C 16
ATOM 17863 O O . PRO A 1 37 ? -1.683 -7.285 -5.820 1.00 0.00 37 PRO A O 16
ATOM 17874 N N . ILE A 1 38 ? 0.453 -6.591 -5.903 1.00 0.00 38 ILE A N 16
ATOM 17875 C CA . ILE A 1 38 ? 0.364 -6.118 -7.283 1.00 0.00 38 ILE A CA 16
ATOM 17876 C C . ILE A 1 38 ? 1.281 -6.939 -8.180 1.00 0.00 38 ILE A C 16
ATOM 17877 O O . ILE A 1 38 ? 2.470 -7.075 -7.903 1.00 0.00 38 ILE A O 16
ATOM 17893 N N . LYS A 1 39 ? 0.733 -7.483 -9.251 1.00 0.00 39 LYS A N 16
ATOM 17894 C CA . LYS A 1 39 ? 1.517 -8.293 -10.168 1.00 0.00 39 LYS A CA 16
ATOM 17895 C C . LYS A 1 39 ? 1.466 -7.709 -11.571 1.00 0.00 39 LYS A C 16
ATOM 17896 O O . LYS A 1 39 ? 0.407 -7.685 -12.199 1.00 0.00 39 LYS A O 16
ATOM 17915 N N . ASP A 1 40 ? 2.612 -7.211 -12.036 1.00 0.00 40 ASP A N 16
ATOM 17916 C CA . ASP A 1 40 ? 2.749 -6.667 -13.393 1.00 0.00 40 ASP A CA 16
ATOM 17917 C C . ASP A 1 40 ? 1.870 -5.441 -13.605 1.00 0.00 40 ASP A C 16
ATOM 17918 O O . ASP A 1 40 ? 1.499 -5.119 -14.734 1.00 0.00 40 ASP A O 16
ATOM 17927 N N . GLY A 1 41 ? 1.550 -4.751 -12.520 1.00 0.00 41 GLY A N 16
ATOM 17928 C CA . GLY A 1 41 ? 0.731 -3.558 -12.619 1.00 0.00 41 GLY A CA 16
ATOM 17929 C C . GLY A 1 41 ? -0.738 -3.896 -12.768 1.00 0.00 41 GLY A C 16
ATOM 17930 O O . GLY A 1 41 ? -1.546 -3.048 -13.141 1.00 0.00 41 GLY A O 16
ATOM 17934 N N . ILE A 1 42 ? -1.068 -5.144 -12.477 1.00 0.00 42 ILE A N 16
ATOM 17935 C CA . ILE A 1 42 ? -2.435 -5.631 -12.541 1.00 0.00 42 ILE A CA 16
ATOM 17936 C C . ILE A 1 42 ? -2.975 -5.799 -11.126 1.00 0.00 42 ILE A C 16
ATOM 17937 O O . ILE A 1 42 ? -2.792 -6.845 -10.505 1.00 0.00 42 ILE A O 16
ATOM 17953 N N . PRO A 1 43 ? -3.578 -4.737 -10.571 1.00 0.00 43 PRO A N 16
ATOM 17954 C CA . PRO A 1 43 ? -4.014 -4.705 -9.173 1.00 0.00 43 PRO A CA 16
ATOM 17955 C C . PRO A 1 43 ? -5.169 -5.661 -8.887 1.00 0.00 43 PRO A C 16
ATOM 17956 O O . PRO A 1 43 ? -6.054 -5.859 -9.723 1.00 0.00 43 PRO A O 16
ATOM 17967 N N . TYR A 1 44 ? -5.149 -6.248 -7.700 1.00 0.00 44 TYR A N 16
ATOM 17968 C CA . TYR A 1 44 ? -6.214 -7.132 -7.259 1.00 0.00 44 TYR A CA 16
ATOM 17969 C C . TYR A 1 44 ? -6.696 -6.702 -5.881 1.00 0.00 44 TYR A C 16
ATOM 17970 O O . TYR A 1 44 ? -6.188 -7.174 -4.859 1.00 0.00 44 TYR A O 16
ATOM 17988 N N . MET A 1 45 ? -7.648 -5.781 -5.853 1.00 0.00 45 MET A N 16
ATOM 17989 C CA . MET A 1 45 ? -8.212 -5.299 -4.596 1.00 0.00 45 MET A CA 16
ATOM 17990 C C . MET A 1 45 ? -9.222 -6.308 -4.061 1.00 0.00 45 MET A C 16
ATOM 17991 O O . MET A 1 45 ? -10.423 -6.043 -4.007 1.00 0.00 45 MET A O 16
ATOM 18005 N N . LEU A 1 46 ? -8.729 -7.479 -3.702 1.00 0.00 46 LEU A N 16
ATOM 18006 C CA . LEU A 1 46 ? -9.568 -8.553 -3.227 1.00 0.00 46 LEU A CA 16
ATOM 18007 C C . LEU A 1 46 ? -9.359 -8.757 -1.734 1.00 0.00 46 LEU A C 16
ATOM 18008 O O . LEU A 1 46 ? -8.236 -8.979 -1.281 1.00 0.00 46 LEU A O 16
ATOM 18024 N N . GLU A 1 47 ? -10.443 -8.675 -0.981 1.00 0.00 47 GLU A N 16
ATOM 18025 C CA . GLU A 1 47 ? -10.402 -8.787 0.472 1.00 0.00 47 GLU A CA 16
ATOM 18026 C C . GLU A 1 47 ? -9.863 -10.146 0.912 1.00 0.00 47 GLU A C 16
ATOM 18027 O O . GLU A 1 47 ? -9.218 -10.264 1.952 1.00 0.00 47 GLU A O 16
ATOM 18039 N N . ASN A 1 48 ? -10.147 -11.163 0.116 1.00 0.00 48 ASN A N 16
ATOM 18040 C CA . ASN A 1 48 ? -9.689 -12.520 0.398 1.00 0.00 48 ASN A CA 16
ATOM 18041 C C . ASN A 1 48 ? -8.179 -12.628 0.198 1.00 0.00 48 ASN A C 16
ATOM 18042 O O . ASN A 1 48 ? -7.495 -13.354 0.919 1.00 0.00 48 ASN A O 16
ATOM 18053 N N . GLU A 1 49 ? -7.672 -11.885 -0.766 1.00 0.00 49 GLU A N 16
ATOM 18054 C CA . GLU A 1 49 ? -6.261 -11.953 -1.126 1.00 0.00 49 GLU A CA 16
ATOM 18055 C C . GLU A 1 49 ? -5.422 -11.074 -0.207 1.00 0.00 49 GLU A C 16
ATOM 18056 O O . GLU A 1 49 ? -4.329 -11.460 0.212 1.00 0.00 49 GLU A O 16
ATOM 18068 N N . ALA A 1 50 ? -5.940 -9.889 0.090 1.00 0.00 50 ALA A N 16
ATOM 18069 C CA . ALA A 1 50 ? -5.260 -8.945 0.966 1.00 0.00 50 ALA A CA 16
ATOM 18070 C C . ALA A 1 50 ? -5.123 -9.499 2.381 1.00 0.00 50 ALA A C 16
ATOM 18071 O O . ALA A 1 50 ? -6.029 -10.158 2.896 1.00 0.00 50 ALA A O 16
ATOM 18078 N N . ARG A 1 51 ? -3.981 -9.237 2.995 1.00 0.00 51 ARG A N 16
ATOM 18079 C CA . ARG A 1 51 ? -3.723 -9.660 4.357 1.00 0.00 51 ARG A CA 16
ATOM 18080 C C . ARG A 1 51 ? -3.673 -8.451 5.282 1.00 0.00 51 ARG A C 16
ATOM 18081 O O . ARG A 1 51 ? -3.219 -7.384 4.879 1.00 0.00 51 ARG A O 16
ATOM 18102 N N . PRO A 1 52 ? -4.152 -8.596 6.523 1.00 0.00 52 PRO A N 16
ATOM 18103 C CA . PRO A 1 52 ? -4.138 -7.509 7.502 1.00 0.00 52 PRO A CA 16
ATOM 18104 C C . PRO A 1 52 ? -2.744 -7.231 8.055 1.00 0.00 52 PRO A C 16
ATOM 18105 O O . PRO A 1 52 ? -1.861 -8.097 8.028 1.00 0.00 52 PRO A O 16
ATOM 18116 N N . LEU A 1 53 ? -2.559 -6.018 8.551 1.00 0.00 53 LEU A N 16
ATOM 18117 C CA . LEU A 1 53 ? -1.308 -5.604 9.149 1.00 0.00 53 LEU A CA 16
ATOM 18118 C C . LEU A 1 53 ? -1.370 -5.755 10.652 1.00 0.00 53 LEU A C 16
ATOM 18119 O O . LEU A 1 53 ? -2.447 -5.832 11.241 1.00 0.00 53 LEU A O 16
ATOM 18135 N N . SER A 1 54 ? -0.211 -5.792 11.263 1.00 0.00 54 SER A N 16
ATOM 18136 C CA . SER A 1 54 ? -0.117 -5.829 12.705 1.00 0.00 54 SER A CA 16
ATOM 18137 C C . SER A 1 54 ? 0.265 -4.454 13.230 1.00 0.00 54 SER A C 16
ATOM 18138 O O . SER A 1 54 ? 0.662 -3.580 12.455 1.00 0.00 54 SER A O 16
ATOM 18146 N N . GLU A 1 55 ? 0.156 -4.271 14.537 1.00 0.00 55 GLU A N 16
ATOM 18147 C CA . GLU A 1 55 ? 0.406 -2.992 15.166 1.00 0.00 55 GLU A CA 16
ATOM 18148 C C . GLU A 1 55 ? 1.841 -2.534 14.958 1.00 0.00 55 GLU A C 16
ATOM 18149 O O . GLU A 1 55 ? 2.092 -1.351 14.766 1.00 0.00 55 GLU A O 16
ATOM 18161 N N . GLU A 1 56 ? 2.774 -3.470 15.009 1.00 0.00 56 GLU A N 16
ATOM 18162 C CA . GLU A 1 56 ? 4.176 -3.172 14.776 1.00 0.00 56 GLU A CA 16
ATOM 18163 C C . GLU A 1 56 ? 4.371 -2.595 13.376 1.00 0.00 56 GLU A C 16
ATOM 18164 O O . GLU A 1 56 ? 5.098 -1.620 13.186 1.00 0.00 56 GLU A O 16
ATOM 18176 N N . GLU A 1 57 ? 3.701 -3.200 12.407 1.00 0.00 57 GLU A N 16
ATOM 18177 C CA . GLU A 1 57 ? 3.727 -2.734 11.033 1.00 0.00 57 GLU A CA 16
ATOM 18178 C C . GLU A 1 57 ? 3.037 -1.382 10.899 1.00 0.00 57 GLU A C 16
ATOM 18179 O O . GLU A 1 57 ? 3.586 -0.447 10.327 1.00 0.00 57 GLU A O 16
ATOM 18191 N N . LEU A 1 58 ? 1.818 -1.309 11.410 1.00 0.00 58 LEU A N 16
ATOM 18192 C CA . LEU A 1 58 ? 1.069 -0.055 11.484 1.00 0.00 58 LEU A CA 16
ATOM 18193 C C . LEU A 1 58 ? 1.892 1.071 12.110 1.00 0.00 58 LEU A C 16
ATOM 18194 O O . LEU A 1 58 ? 1.901 2.197 11.613 1.00 0.00 58 LEU A O 16
ATOM 18210 N N . LYS A 1 59 ? 2.564 0.762 13.210 1.00 0.00 59 LYS A N 16
ATOM 18211 C CA . LYS A 1 59 ? 3.361 1.741 13.940 1.00 0.00 59 LYS A CA 16
ATOM 18212 C C . LYS A 1 59 ? 4.595 2.157 13.140 1.00 0.00 59 LYS A C 16
ATOM 18213 O O . LYS A 1 59 ? 5.171 3.221 13.366 1.00 0.00 59 LYS A O 16
ATOM 18232 N N . ALA A 1 60 ? 4.986 1.315 12.200 1.00 0.00 60 ALA A N 16
ATOM 18233 C CA . ALA A 1 60 ? 6.108 1.603 11.316 1.00 0.00 60 ALA A CA 16
ATOM 18234 C C . ALA A 1 60 ? 5.634 2.366 10.077 1.00 0.00 60 ALA A C 16
ATOM 18235 O O . ALA A 1 60 ? 6.115 2.141 8.965 1.00 0.00 60 ALA A O 16
ATOM 18242 N N . LEU A 1 61 ? 4.720 3.313 10.292 1.00 0.00 61 LEU A N 16
ATOM 18243 C CA . LEU A 1 61 ? 4.057 4.025 9.198 1.00 0.00 61 LEU A CA 16
ATOM 18244 C C . LEU A 1 61 ? 4.945 5.095 8.580 1.00 0.00 61 LEU A C 16
ATOM 18245 O O . LEU A 1 61 ? 4.519 5.868 7.720 1.00 0.00 61 LEU A O 16
ATOM 18261 N N . GLU A 1 62 ? 6.181 5.109 9.005 1.00 0.00 62 GLU A N 16
ATOM 18262 C CA . GLU A 1 62 ? 7.158 6.061 8.500 1.00 0.00 62 GLU A CA 16
ATOM 18263 C C . GLU A 1 62 ? 8.353 5.333 7.915 1.00 0.00 62 GLU A C 16
ATOM 18264 O O . GLU A 1 62 ? 9.515 5.645 8.197 1.00 0.00 62 GLU A O 16
ATOM 18276 N N . HIS A 1 63 ? 8.020 4.348 7.109 1.00 0.00 63 HIS A N 16
ATOM 18277 C CA . HIS A 1 63 ? 8.969 3.541 6.335 1.00 0.00 63 HIS A CA 16
ATOM 18278 C C . HIS A 1 63 ? 9.691 2.518 7.204 1.00 0.00 63 HIS A C 16
ATOM 18279 O O . HIS A 1 63 ? 9.575 1.315 6.972 1.00 0.00 63 HIS A O 16
ATOM 18294 N N . HIS A 1 64 ? 10.449 2.989 8.182 1.00 0.00 64 HIS A N 16
ATOM 18295 C CA . HIS A 1 64 ? 11.174 2.088 9.069 1.00 0.00 64 HIS A CA 16
ATOM 18296 C C . HIS A 1 64 ? 10.581 2.118 10.469 1.00 0.00 64 HIS A C 16
ATOM 18297 O O . HIS A 1 64 ? 9.733 1.295 10.793 1.00 0.00 64 HIS A O 16
ATOM 18312 N N . HIS A 1 65 ? 11.011 3.064 11.295 1.00 0.00 65 HIS A N 16
ATOM 18313 C CA . HIS A 1 65 ? 10.466 3.188 12.645 1.00 0.00 65 HIS A CA 16
ATOM 18314 C C . HIS A 1 65 ? 10.489 4.630 13.134 1.00 0.00 65 HIS A C 16
ATOM 18315 O O . HIS A 1 65 ? 9.439 5.256 13.276 1.00 0.00 65 HIS A O 16
ATOM 18330 N N . HIS A 1 66 ? 11.680 5.165 13.377 1.00 0.00 66 HIS A N 16
ATOM 18331 C CA . HIS A 1 66 ? 11.797 6.471 14.020 1.00 0.00 66 HIS A CA 16
ATOM 18332 C C . HIS A 1 66 ? 11.616 7.622 13.035 1.00 0.00 66 HIS A C 16
ATOM 18333 O O . HIS A 1 66 ? 11.112 8.680 13.416 1.00 0.00 66 HIS A O 16
ATOM 18348 N N . HIS A 1 67 ? 12.011 7.403 11.775 1.00 0.00 67 HIS A N 16
ATOM 18349 C CA . HIS A 1 67 ? 12.003 8.459 10.753 1.00 0.00 67 HIS A CA 16
ATOM 18350 C C . HIS A 1 67 ? 13.031 9.538 11.108 1.00 0.00 67 HIS A C 16
ATOM 18351 O O . HIS A 1 67 ? 12.903 10.214 12.129 1.00 0.00 67 HIS A O 16
ATOM 18366 N N . HIS A 1 68 ? 14.040 9.682 10.249 1.00 0.00 68 HIS A N 16
ATOM 18367 C CA . HIS A 1 68 ? 15.148 10.612 10.472 1.00 0.00 68 HIS A CA 16
ATOM 18368 C C . HIS A 1 68 ? 16.066 10.076 11.563 1.00 0.00 68 HIS A C 16
ATOM 18369 O O . HIS A 1 68 ? 16.956 9.267 11.233 1.00 0.00 68 HIS A O 16
ATOM 18385 N N . MET A 1 1 ? 7.498 14.236 -15.262 1.00 0.00 1 MET A N 17
ATOM 18386 C CA . MET A 1 1 ? 7.917 14.697 -13.915 1.00 0.00 1 MET A CA 17
ATOM 18387 C C . MET A 1 1 ? 6.837 14.407 -12.877 1.00 0.00 1 MET A C 17
ATOM 18388 O O . MET A 1 1 ? 7.060 14.545 -11.672 1.00 0.00 1 MET A O 17
ATOM 18404 N N . GLU A 1 2 ? 5.663 14.010 -13.342 1.00 0.00 2 GLU A N 17
ATOM 18405 C CA . GLU A 1 2 ? 4.543 13.760 -12.458 1.00 0.00 2 GLU A CA 17
ATOM 18406 C C . GLU A 1 2 ? 4.410 12.272 -12.136 1.00 0.00 2 GLU A C 17
ATOM 18407 O O . GLU A 1 2 ? 3.705 11.530 -12.821 1.00 0.00 2 GLU A O 17
ATOM 18419 N N . LYS A 1 3 ? 5.107 11.837 -11.097 1.00 0.00 3 LYS A N 17
ATOM 18420 C CA . LYS A 1 3 ? 5.018 10.456 -10.648 1.00 0.00 3 LYS A CA 17
ATOM 18421 C C . LYS A 1 3 ? 3.905 10.340 -9.626 1.00 0.00 3 LYS A C 17
ATOM 18422 O O . LYS A 1 3 ? 3.163 9.361 -9.593 1.00 0.00 3 LYS A O 17
ATOM 18441 N N . LYS A 1 4 ? 3.773 11.382 -8.827 1.00 0.00 4 LYS A N 17
ATOM 18442 C CA . LYS A 1 4 ? 2.772 11.421 -7.767 1.00 0.00 4 LYS A CA 17
ATOM 18443 C C . LYS A 1 4 ? 1.382 11.664 -8.351 1.00 0.00 4 LYS A C 17
ATOM 18444 O O . LYS A 1 4 ? 0.369 11.501 -7.677 1.00 0.00 4 LYS A O 17
ATOM 18463 N N . PHE A 1 5 ? 1.355 12.013 -9.623 1.00 0.00 5 PHE A N 17
ATOM 18464 C CA . PHE A 1 5 ? 0.109 12.295 -10.319 1.00 0.00 5 PHE A CA 17
ATOM 18465 C C . PHE A 1 5 ? -0.675 11.005 -10.525 1.00 0.00 5 PHE A C 17
ATOM 18466 O O . PHE A 1 5 ? -1.896 10.978 -10.406 1.00 0.00 5 PHE A O 17
ATOM 18483 N N . LEU A 1 6 ? 0.044 9.933 -10.821 1.00 0.00 6 LEU A N 17
ATOM 18484 C CA . LEU A 1 6 ? -0.574 8.629 -11.005 1.00 0.00 6 LEU A CA 17
ATOM 18485 C C . LEU A 1 6 ? -0.443 7.799 -9.732 1.00 0.00 6 LEU A C 17
ATOM 18486 O O . LEU A 1 6 ? -0.851 6.638 -9.684 1.00 0.00 6 LEU A O 17
ATOM 18502 N N . ASP A 1 7 ? 0.111 8.423 -8.699 1.00 0.00 7 ASP A N 17
ATOM 18503 C CA . ASP A 1 7 ? 0.373 7.753 -7.428 1.00 0.00 7 ASP A CA 17
ATOM 18504 C C . ASP A 1 7 ? -0.788 7.992 -6.467 1.00 0.00 7 ASP A C 17
ATOM 18505 O O . ASP A 1 7 ? -0.761 7.578 -5.309 1.00 0.00 7 ASP A O 17
ATOM 18514 N N . ILE A 1 8 ? -1.829 8.647 -6.975 1.00 0.00 8 ILE A N 17
ATOM 18515 C CA . ILE A 1 8 ? -3.018 8.961 -6.185 1.00 0.00 8 ILE A CA 17
ATOM 18516 C C . ILE A 1 8 ? -3.952 7.754 -6.094 1.00 0.00 8 ILE A C 17
ATOM 18517 O O . ILE A 1 8 ? -5.176 7.887 -6.176 1.00 0.00 8 ILE A O 17
ATOM 18533 N N . LEU A 1 9 ? -3.364 6.580 -5.902 1.00 0.00 9 LEU A N 17
ATOM 18534 C CA . LEU A 1 9 ? -4.119 5.339 -5.827 1.00 0.00 9 LEU A CA 17
ATOM 18535 C C . LEU A 1 9 ? -5.004 5.328 -4.588 1.00 0.00 9 LEU A C 17
ATOM 18536 O O . LEU A 1 9 ? -4.629 5.859 -3.542 1.00 0.00 9 LEU A O 17
ATOM 18552 N N . VAL A 1 10 ? -6.182 4.734 -4.715 1.00 0.00 10 VAL A N 17
ATOM 18553 C CA . VAL A 1 10 ? -7.121 4.651 -3.607 1.00 0.00 10 VAL A CA 17
ATOM 18554 C C . VAL A 1 10 ? -7.708 3.249 -3.501 1.00 0.00 10 VAL A C 17
ATOM 18555 O O . VAL A 1 10 ? -7.717 2.496 -4.474 1.00 0.00 10 VAL A O 17
ATOM 18568 N N . CYS A 1 11 ? -8.178 2.900 -2.314 1.00 0.00 11 CYS A N 17
ATOM 18569 C CA . CYS A 1 11 ? -8.799 1.605 -2.090 1.00 0.00 11 CYS A CA 17
ATOM 18570 C C . CYS A 1 11 ? -10.234 1.619 -2.602 1.00 0.00 11 CYS A C 17
ATOM 18571 O O . CYS A 1 11 ? -10.938 2.613 -2.442 1.00 0.00 11 CYS A O 17
ATOM 18579 N N . PRO A 1 12 ? -10.706 0.505 -3.179 1.00 0.00 12 PRO A N 17
ATOM 18580 C CA . PRO A 1 12 ? -12.097 0.384 -3.628 1.00 0.00 12 PRO A CA 17
ATOM 18581 C C . PRO A 1 12 ? -13.053 0.162 -2.455 1.00 0.00 12 PRO A C 17
ATOM 18582 O O . PRO A 1 12 ? -14.270 0.111 -2.625 1.00 0.00 12 PRO A O 17
ATOM 18593 N N . VAL A 1 13 ? -12.481 0.038 -1.261 1.00 0.00 13 VAL A N 17
ATOM 18594 C CA . VAL A 1 13 ? -13.255 -0.236 -0.055 1.00 0.00 13 VAL A CA 17
ATOM 18595 C C . VAL A 1 13 ? -13.764 1.053 0.591 1.00 0.00 13 VAL A C 17
ATOM 18596 O O . VAL A 1 13 ? -14.915 1.128 1.018 1.00 0.00 13 VAL A O 17
ATOM 18609 N N . THR A 1 14 ? -12.910 2.069 0.655 1.00 0.00 14 THR A N 17
ATOM 18610 C CA . THR A 1 14 ? -13.266 3.310 1.336 1.00 0.00 14 THR A CA 17
ATOM 18611 C C . THR A 1 14 ? -12.581 4.521 0.687 1.00 0.00 14 THR A C 17
ATOM 18612 O O . THR A 1 14 ? -12.576 5.621 1.240 1.00 0.00 14 THR A O 17
ATOM 18623 N N . LYS A 1 15 ? -12.018 4.309 -0.502 1.00 0.00 15 LYS A N 17
ATOM 18624 C CA . LYS A 1 15 ? -11.342 5.370 -1.260 1.00 0.00 15 LYS A CA 17
ATOM 18625 C C . LYS A 1 15 ? -10.149 5.958 -0.502 1.00 0.00 15 LYS A C 17
ATOM 18626 O O . LYS A 1 15 ? -9.725 7.079 -0.777 1.00 0.00 15 LYS A O 17
ATOM 18645 N N . GLY A 1 16 ? -9.598 5.192 0.433 1.00 0.00 16 GLY A N 17
ATOM 18646 C CA . GLY A 1 16 ? -8.411 5.633 1.143 1.00 0.00 16 GLY A CA 17
ATOM 18647 C C . GLY A 1 16 ? -7.176 5.505 0.281 1.00 0.00 16 GLY A C 17
ATOM 18648 O O . GLY A 1 16 ? -7.085 4.583 -0.529 1.00 0.00 16 GLY A O 17
ATOM 18652 N N . ARG A 1 17 ? -6.229 6.416 0.454 1.00 0.00 17 ARG A N 17
ATOM 18653 C CA . ARG A 1 17 ? -5.049 6.466 -0.382 1.00 0.00 17 ARG A CA 17
ATOM 18654 C C . ARG A 1 17 ? -4.180 5.221 -0.217 1.00 0.00 17 ARG A C 17
ATOM 18655 O O . ARG A 1 17 ? -4.077 4.657 0.876 1.00 0.00 17 ARG A O 17
ATOM 18676 N N . LEU A 1 18 ? -3.559 4.811 -1.314 1.00 0.00 18 LEU A N 17
ATOM 18677 C CA . LEU A 1 18 ? -2.674 3.657 -1.334 1.00 0.00 18 LEU A CA 17
ATOM 18678 C C . LEU A 1 18 ? -1.295 4.042 -1.848 1.00 0.00 18 LEU A C 17
ATOM 18679 O O . LEU A 1 18 ? -1.159 4.562 -2.955 1.00 0.00 18 LEU A O 17
ATOM 18695 N N . GLU A 1 19 ? -0.279 3.783 -1.042 1.00 0.00 19 GLU A N 17
ATOM 18696 C CA . GLU A 1 19 ? 1.095 4.010 -1.451 1.00 0.00 19 GLU A CA 17
ATOM 18697 C C . GLU A 1 19 ? 1.905 2.733 -1.262 1.00 0.00 19 GLU A C 17
ATOM 18698 O O . GLU A 1 19 ? 2.041 2.228 -0.142 1.00 0.00 19 GLU A O 17
ATOM 18710 N N . TYR A 1 20 ? 2.416 2.200 -2.363 1.00 0.00 20 TYR A N 17
ATOM 18711 C CA . TYR A 1 20 ? 3.129 0.931 -2.334 1.00 0.00 20 TYR A CA 17
ATOM 18712 C C . TYR A 1 20 ? 4.551 1.110 -1.825 1.00 0.00 20 TYR A C 17
ATOM 18713 O O . TYR A 1 20 ? 5.239 2.067 -2.179 1.00 0.00 20 TYR A O 17
ATOM 18731 N N . HIS A 1 21 ? 4.977 0.187 -0.986 1.00 0.00 21 HIS A N 17
ATOM 18732 C CA . HIS A 1 21 ? 6.320 0.215 -0.436 1.00 0.00 21 HIS A CA 17
ATOM 18733 C C . HIS A 1 21 ? 7.266 -0.572 -1.336 1.00 0.00 21 HIS A C 17
ATOM 18734 O O . HIS A 1 21 ? 7.195 -1.800 -1.401 1.00 0.00 21 HIS A O 17
ATOM 18749 N N . GLN A 1 22 ? 8.134 0.141 -2.046 1.00 0.00 22 GLN A N 17
ATOM 18750 C CA . GLN A 1 22 ? 9.079 -0.498 -2.949 1.00 0.00 22 GLN A CA 17
ATOM 18751 C C . GLN A 1 22 ? 10.161 -1.202 -2.137 1.00 0.00 22 GLN A C 17
ATOM 18752 O O . GLN A 1 22 ? 11.013 -0.562 -1.518 1.00 0.00 22 GLN A O 17
ATOM 18766 N N . ASP A 1 23 ? 10.094 -2.524 -2.150 1.00 0.00 23 ASP A N 17
ATOM 18767 C CA . ASP A 1 23 ? 10.889 -3.379 -1.273 1.00 0.00 23 ASP A CA 17
ATOM 18768 C C . ASP A 1 23 ? 10.436 -4.809 -1.507 1.00 0.00 23 ASP A C 17
ATOM 18769 O O . ASP A 1 23 ? 11.176 -5.645 -2.023 1.00 0.00 23 ASP A O 17
ATOM 18778 N N . LYS A 1 24 ? 9.191 -5.058 -1.137 1.00 0.00 24 LYS A N 17
ATOM 18779 C CA . LYS A 1 24 ? 8.506 -6.292 -1.470 1.00 0.00 24 LYS A CA 17
ATOM 18780 C C . LYS A 1 24 ? 7.369 -5.978 -2.433 1.00 0.00 24 LYS A C 17
ATOM 18781 O O . LYS A 1 24 ? 6.714 -6.871 -2.966 1.00 0.00 24 LYS A O 17
ATOM 18800 N N . GLN A 1 25 ? 7.161 -4.677 -2.638 1.00 0.00 25 GLN A N 17
ATOM 18801 C CA . GLN A 1 25 ? 6.073 -4.155 -3.452 1.00 0.00 25 GLN A CA 17
ATOM 18802 C C . GLN A 1 25 ? 4.719 -4.576 -2.900 1.00 0.00 25 GLN A C 17
ATOM 18803 O O . GLN A 1 25 ? 3.989 -5.362 -3.506 1.00 0.00 25 GLN A O 17
ATOM 18817 N N . GLU A 1 26 ? 4.407 -4.055 -1.725 1.00 0.00 26 GLU A N 17
ATOM 18818 C CA . GLU A 1 26 ? 3.116 -4.274 -1.109 1.00 0.00 26 GLU A CA 17
ATOM 18819 C C . GLU A 1 26 ? 2.391 -2.939 -0.962 1.00 0.00 26 GLU A C 17
ATOM 18820 O O . GLU A 1 26 ? 3.022 -1.911 -0.696 1.00 0.00 26 GLU A O 17
ATOM 18832 N N . LEU A 1 27 ? 1.084 -2.950 -1.160 1.00 0.00 27 LEU A N 17
ATOM 18833 C CA . LEU A 1 27 ? 0.275 -1.752 -0.979 1.00 0.00 27 LEU A CA 17
ATOM 18834 C C . LEU A 1 27 ? -0.098 -1.608 0.483 1.00 0.00 27 LEU A C 17
ATOM 18835 O O . LEU A 1 27 ? -0.783 -2.463 1.035 1.00 0.00 27 LEU A O 17
ATOM 18851 N N . TRP A 1 28 ? 0.319 -0.521 1.104 1.00 0.00 28 TRP A N 17
ATOM 18852 C CA . TRP A 1 28 ? 0.095 -0.354 2.527 1.00 0.00 28 TRP A CA 17
ATOM 18853 C C . TRP A 1 28 ? -1.202 0.395 2.773 1.00 0.00 28 TRP A C 17
ATOM 18854 O O . TRP A 1 28 ? -1.285 1.605 2.580 1.00 0.00 28 TRP A O 17
ATOM 18875 N N . SER A 1 29 ? -2.216 -0.344 3.184 1.00 0.00 29 SER A N 17
ATOM 18876 C CA . SER A 1 29 ? -3.511 0.230 3.479 1.00 0.00 29 SER A CA 17
ATOM 18877 C C . SER A 1 29 ? -3.655 0.404 4.982 1.00 0.00 29 SER A C 17
ATOM 18878 O O . SER A 1 29 ? -4.280 -0.416 5.651 1.00 0.00 29 SER A O 17
ATOM 18886 N N . ARG A 1 30 ? -3.052 1.456 5.512 1.00 0.00 30 ARG A N 17
ATOM 18887 C CA . ARG A 1 30 ? -3.048 1.689 6.952 1.00 0.00 30 ARG A CA 17
ATOM 18888 C C . ARG A 1 30 ? -4.469 1.912 7.452 1.00 0.00 30 ARG A C 17
ATOM 18889 O O . ARG A 1 30 ? -4.846 1.434 8.521 1.00 0.00 30 ARG A O 17
ATOM 18910 N N . GLN A 1 31 ? -5.257 2.610 6.649 1.00 0.00 31 GLN A N 17
ATOM 18911 C CA . GLN A 1 31 ? -6.633 2.915 6.977 1.00 0.00 31 GLN A CA 17
ATOM 18912 C C . GLN A 1 31 ? -7.477 1.641 7.056 1.00 0.00 31 GLN A C 17
ATOM 18913 O O . GLN A 1 31 ? -8.493 1.598 7.749 1.00 0.00 31 GLN A O 17
ATOM 18927 N N . ALA A 1 32 ? -7.050 0.604 6.347 1.00 0.00 32 ALA A N 17
ATOM 18928 C CA . ALA A 1 32 ? -7.772 -0.663 6.336 1.00 0.00 32 ALA A CA 17
ATOM 18929 C C . ALA A 1 32 ? -7.041 -1.711 7.169 1.00 0.00 32 ALA A C 17
ATOM 18930 O O . ALA A 1 32 ? -7.531 -2.823 7.353 1.00 0.00 32 ALA A O 17
ATOM 18937 N N . LYS A 1 33 ? -5.865 -1.328 7.670 1.00 0.00 33 LYS A N 17
ATOM 18938 C CA . LYS A 1 33 ? -4.996 -2.214 8.448 1.00 0.00 33 LYS A CA 17
ATOM 18939 C C . LYS A 1 33 ? -4.555 -3.424 7.625 1.00 0.00 33 LYS A C 17
ATOM 18940 O O . LYS A 1 33 ? -4.197 -4.469 8.176 1.00 0.00 33 LYS A O 17
ATOM 18959 N N . LEU A 1 34 ? -4.526 -3.256 6.308 1.00 0.00 34 LEU A N 17
ATOM 18960 C CA . LEU A 1 34 ? -4.205 -4.350 5.403 1.00 0.00 34 LEU A CA 17
ATOM 18961 C C . LEU A 1 34 ? -3.100 -3.958 4.432 1.00 0.00 34 LEU A C 17
ATOM 18962 O O . LEU A 1 34 ? -2.647 -2.815 4.408 1.00 0.00 34 LEU A O 17
ATOM 18978 N N . ALA A 1 35 ? -2.683 -4.922 3.639 1.00 0.00 35 ALA A N 17
ATOM 18979 C CA . ALA A 1 35 ? -1.685 -4.718 2.608 1.00 0.00 35 ALA A CA 17
ATOM 18980 C C . ALA A 1 35 ? -2.027 -5.572 1.393 1.00 0.00 35 ALA A C 17
ATOM 18981 O O . ALA A 1 35 ? -2.283 -6.772 1.525 1.00 0.00 35 ALA A O 17
ATOM 18988 N N . TYR A 1 36 ? -2.053 -4.963 0.218 1.00 0.00 36 TYR A N 17
ATOM 18989 C CA . TYR A 1 36 ? -2.367 -5.700 -1.001 1.00 0.00 36 TYR A CA 17
ATOM 18990 C C . TYR A 1 36 ? -1.087 -6.100 -1.723 1.00 0.00 36 TYR A C 17
ATOM 18991 O O . TYR A 1 36 ? -0.121 -5.339 -1.746 1.00 0.00 36 TYR A O 17
ATOM 19009 N N . PRO A 1 37 ? -1.064 -7.297 -2.327 1.00 0.00 37 PRO A N 17
ATOM 19010 C CA . PRO A 1 37 ? 0.096 -7.797 -3.056 1.00 0.00 37 PRO A CA 17
ATOM 19011 C C . PRO A 1 37 ? 0.187 -7.223 -4.467 1.00 0.00 37 PRO A C 17
ATOM 19012 O O . PRO A 1 37 ? -0.763 -7.314 -5.251 1.00 0.00 37 PRO A O 17
ATOM 19023 N N . ILE A 1 38 ? 1.322 -6.618 -4.778 1.00 0.00 38 ILE A N 17
ATOM 19024 C CA . ILE A 1 38 ? 1.574 -6.109 -6.117 1.00 0.00 38 ILE A CA 17
ATOM 19025 C C . ILE A 1 38 ? 2.416 -7.104 -6.898 1.00 0.00 38 ILE A C 17
ATOM 19026 O O . ILE A 1 38 ? 3.506 -7.475 -6.467 1.00 0.00 38 ILE A O 17
ATOM 19042 N N . LYS A 1 39 ? 1.904 -7.543 -8.037 1.00 0.00 39 LYS A N 17
ATOM 19043 C CA . LYS A 1 39 ? 2.625 -8.465 -8.887 1.00 0.00 39 LYS A CA 17
ATOM 19044 C C . LYS A 1 39 ? 2.890 -7.844 -10.254 1.00 0.00 39 LYS A C 17
ATOM 19045 O O . LYS A 1 39 ? 2.005 -7.810 -11.109 1.00 0.00 39 LYS A O 17
ATOM 19064 N N . ASP A 1 40 ? 4.098 -7.302 -10.420 1.00 0.00 40 ASP A N 17
ATOM 19065 C CA . ASP A 1 40 ? 4.546 -6.718 -11.691 1.00 0.00 40 ASP A CA 17
ATOM 19066 C C . ASP A 1 40 ? 3.722 -5.489 -12.065 1.00 0.00 40 ASP A C 17
ATOM 19067 O O . ASP A 1 40 ? 3.691 -5.074 -13.222 1.00 0.00 40 ASP A O 17
ATOM 19076 N N . GLY A 1 41 ? 3.086 -4.890 -11.071 1.00 0.00 41 GLY A N 17
ATOM 19077 C CA . GLY A 1 41 ? 2.264 -3.721 -11.319 1.00 0.00 41 GLY A CA 17
ATOM 19078 C C . GLY A 1 41 ? 0.790 -4.062 -11.361 1.00 0.00 41 GLY A C 17
ATOM 19079 O O . GLY A 1 41 ? -0.044 -3.211 -11.668 1.00 0.00 41 GLY A O 17
ATOM 19083 N N . ILE A 1 42 ? 0.481 -5.316 -11.064 1.00 0.00 42 ILE A N 17
ATOM 19084 C CA . ILE A 1 42 ? -0.896 -5.795 -11.010 1.00 0.00 42 ILE A CA 17
ATOM 19085 C C . ILE A 1 42 ? -1.342 -5.980 -9.560 1.00 0.00 42 ILE A C 17
ATOM 19086 O O . ILE A 1 42 ? -1.094 -7.027 -8.959 1.00 0.00 42 ILE A O 17
ATOM 19102 N N . PRO A 1 43 ? -1.923 -4.930 -8.949 1.00 0.00 43 PRO A N 17
ATOM 19103 C CA . PRO A 1 43 ? -2.389 -4.981 -7.561 1.00 0.00 43 PRO A CA 17
ATOM 19104 C C . PRO A 1 43 ? -3.503 -6.010 -7.367 1.00 0.00 43 PRO A C 17
ATOM 19105 O O . PRO A 1 43 ? -4.578 -5.891 -7.960 1.00 0.00 43 PRO A O 17
ATOM 19116 N N . TYR A 1 44 ? -3.254 -7.014 -6.543 1.00 0.00 44 TYR A N 17
ATOM 19117 C CA . TYR A 1 44 ? -4.266 -8.011 -6.242 1.00 0.00 44 TYR A CA 17
ATOM 19118 C C . TYR A 1 44 ? -5.118 -7.552 -5.074 1.00 0.00 44 TYR A C 17
ATOM 19119 O O . TYR A 1 44 ? -4.955 -8.001 -3.938 1.00 0.00 44 TYR A O 17
ATOM 19137 N N . MET A 1 45 ? -6.000 -6.611 -5.366 1.00 0.00 45 MET A N 17
ATOM 19138 C CA . MET A 1 45 ? -6.908 -6.065 -4.368 1.00 0.00 45 MET A CA 17
ATOM 19139 C C . MET A 1 45 ? -8.065 -7.024 -4.116 1.00 0.00 45 MET A C 17
ATOM 19140 O O . MET A 1 45 ? -9.211 -6.737 -4.457 1.00 0.00 45 MET A O 17
ATOM 19154 N N . LEU A 1 46 ? -7.749 -8.177 -3.553 1.00 0.00 46 LEU A N 17
ATOM 19155 C CA . LEU A 1 46 ? -8.745 -9.170 -3.223 1.00 0.00 46 LEU A CA 17
ATOM 19156 C C . LEU A 1 46 ? -8.944 -9.214 -1.718 1.00 0.00 46 LEU A C 17
ATOM 19157 O O . LEU A 1 46 ? -7.990 -9.424 -0.972 1.00 0.00 46 LEU A O 17
ATOM 19173 N N . GLU A 1 47 ? -10.183 -9.009 -1.288 1.00 0.00 47 GLU A N 17
ATOM 19174 C CA . GLU A 1 47 ? -10.530 -8.944 0.133 1.00 0.00 47 GLU A CA 17
ATOM 19175 C C . GLU A 1 47 ? -9.971 -10.138 0.905 1.00 0.00 47 GLU A C 17
ATOM 19176 O O . GLU A 1 47 ? -9.418 -9.986 1.996 1.00 0.00 47 GLU A O 17
ATOM 19188 N N . ASN A 1 48 ? -10.129 -11.320 0.329 1.00 0.00 48 ASN A N 17
ATOM 19189 C CA . ASN A 1 48 ? -9.749 -12.562 0.993 1.00 0.00 48 ASN A CA 17
ATOM 19190 C C . ASN A 1 48 ? -8.237 -12.777 1.012 1.00 0.00 48 ASN A C 17
ATOM 19191 O O . ASN A 1 48 ? -7.687 -13.267 2.002 1.00 0.00 48 ASN A O 17
ATOM 19202 N N . GLU A 1 49 ? -7.563 -12.398 -0.061 1.00 0.00 49 GLU A N 17
ATOM 19203 C CA . GLU A 1 49 ? -6.133 -12.669 -0.189 1.00 0.00 49 GLU A CA 17
ATOM 19204 C C . GLU A 1 49 ? -5.286 -11.499 0.299 1.00 0.00 49 GLU A C 17
ATOM 19205 O O . GLU A 1 49 ? -4.070 -11.625 0.442 1.00 0.00 49 GLU A O 17
ATOM 19217 N N . ALA A 1 50 ? -5.920 -10.362 0.548 1.00 0.00 50 ALA A N 17
ATOM 19218 C CA . ALA A 1 50 ? -5.241 -9.239 1.177 1.00 0.00 50 ALA A CA 17
ATOM 19219 C C . ALA A 1 50 ? -4.682 -9.658 2.531 1.00 0.00 50 ALA A C 17
ATOM 19220 O O . ALA A 1 50 ? -5.351 -10.358 3.297 1.00 0.00 50 ALA A O 17
ATOM 19227 N N . ARG A 1 51 ? -3.454 -9.260 2.816 1.00 0.00 51 ARG A N 17
ATOM 19228 C CA . ARG A 1 51 ? -2.807 -9.632 4.059 1.00 0.00 51 ARG A CA 17
ATOM 19229 C C . ARG A 1 51 ? -2.859 -8.466 5.032 1.00 0.00 51 ARG A C 17
ATOM 19230 O O . ARG A 1 51 ? -2.795 -7.319 4.617 1.00 0.00 51 ARG A O 17
ATOM 19251 N N . PRO A 1 52 ? -3.008 -8.738 6.333 1.00 0.00 52 PRO A N 17
ATOM 19252 C CA . PRO A 1 52 ? -3.054 -7.692 7.355 1.00 0.00 52 PRO A CA 17
ATOM 19253 C C . PRO A 1 52 ? -1.688 -7.054 7.587 1.00 0.00 52 PRO A C 17
ATOM 19254 O O . PRO A 1 52 ? -0.651 -7.678 7.354 1.00 0.00 52 PRO A O 17
ATOM 19265 N N . LEU A 1 53 ? -1.692 -5.804 8.033 1.00 0.00 53 LEU A N 17
ATOM 19266 C CA . LEU A 1 53 ? -0.466 -5.123 8.388 1.00 0.00 53 LEU A CA 17
ATOM 19267 C C . LEU A 1 53 ? -0.145 -5.388 9.836 1.00 0.00 53 LEU A C 17
ATOM 19268 O O . LEU A 1 53 ? -1.045 -5.513 10.667 1.00 0.00 53 LEU A O 17
ATOM 19284 N N . SER A 1 54 ? 1.128 -5.472 10.133 1.00 0.00 54 SER A N 17
ATOM 19285 C CA . SER A 1 54 ? 1.561 -5.703 11.486 1.00 0.00 54 SER A CA 17
ATOM 19286 C C . SER A 1 54 ? 1.623 -4.387 12.259 1.00 0.00 54 SER A C 17
ATOM 19287 O O . SER A 1 54 ? 1.557 -3.308 11.667 1.00 0.00 54 SER A O 17
ATOM 19295 N N . GLU A 1 55 ? 1.753 -4.489 13.572 1.00 0.00 55 GLU A N 17
ATOM 19296 C CA . GLU A 1 55 ? 1.623 -3.361 14.469 1.00 0.00 55 GLU A CA 17
ATOM 19297 C C . GLU A 1 55 ? 2.605 -2.239 14.164 1.00 0.00 55 GLU A C 17
ATOM 19298 O O . GLU A 1 55 ? 2.229 -1.066 14.184 1.00 0.00 55 GLU A O 17
ATOM 19310 N N . GLU A 1 56 ? 3.854 -2.587 13.902 1.00 0.00 56 GLU A N 17
ATOM 19311 C CA . GLU A 1 56 ? 4.861 -1.607 13.588 1.00 0.00 56 GLU A CA 17
ATOM 19312 C C . GLU A 1 56 ? 4.484 -0.847 12.322 1.00 0.00 56 GLU A C 17
ATOM 19313 O O . GLU A 1 56 ? 4.457 0.377 12.311 1.00 0.00 56 GLU A O 17
ATOM 19325 N N . GLU A 1 57 ? 4.198 -1.590 11.265 1.00 0.00 57 GLU A N 17
ATOM 19326 C CA . GLU A 1 57 ? 3.705 -1.043 10.019 1.00 0.00 57 GLU A CA 17
ATOM 19327 C C . GLU A 1 57 ? 2.496 -0.137 10.235 1.00 0.00 57 GLU A C 17
ATOM 19328 O O . GLU A 1 57 ? 2.458 0.989 9.739 1.00 0.00 57 GLU A O 17
ATOM 19340 N N . LEU A 1 58 ? 1.509 -0.649 10.959 1.00 0.00 58 LEU A N 17
ATOM 19341 C CA . LEU A 1 58 ? 0.330 0.127 11.339 1.00 0.00 58 LEU A CA 17
ATOM 19342 C C . LEU A 1 58 ? 0.707 1.450 11.999 1.00 0.00 58 LEU A C 17
ATOM 19343 O O . LEU A 1 58 ? 0.149 2.499 11.676 1.00 0.00 58 LEU A O 17
ATOM 19359 N N . LYS A 1 59 ? 1.635 1.385 12.938 1.00 0.00 59 LYS A N 17
ATOM 19360 C CA . LYS A 1 59 ? 2.084 2.558 13.671 1.00 0.00 59 LYS A CA 17
ATOM 19361 C C . LYS A 1 59 ? 2.900 3.499 12.784 1.00 0.00 59 LYS A C 17
ATOM 19362 O O . LYS A 1 59 ? 2.856 4.724 12.939 1.00 0.00 59 LYS A O 17
ATOM 19381 N N . ALA A 1 60 ? 3.614 2.918 11.842 1.00 0.00 60 ALA A N 17
ATOM 19382 C CA . ALA A 1 60 ? 4.543 3.659 11.004 1.00 0.00 60 ALA A CA 17
ATOM 19383 C C . ALA A 1 60 ? 3.877 4.135 9.717 1.00 0.00 60 ALA A C 17
ATOM 19384 O O . ALA A 1 60 ? 4.417 3.966 8.621 1.00 0.00 60 ALA A O 17
ATOM 19391 N N . LEU A 1 61 ? 2.710 4.752 9.853 1.00 0.00 61 LEU A N 17
ATOM 19392 C CA . LEU A 1 61 ? 2.019 5.327 8.701 1.00 0.00 61 LEU A CA 17
ATOM 19393 C C . LEU A 1 61 ? 2.705 6.610 8.258 1.00 0.00 61 LEU A C 17
ATOM 19394 O O . LEU A 1 61 ? 2.395 7.180 7.209 1.00 0.00 61 LEU A O 17
ATOM 19410 N N . GLU A 1 62 ? 3.666 7.010 9.050 1.00 0.00 62 GLU A N 17
ATOM 19411 C CA . GLU A 1 62 ? 4.457 8.201 8.796 1.00 0.00 62 GLU A CA 17
ATOM 19412 C C . GLU A 1 62 ? 5.929 7.838 8.823 1.00 0.00 62 GLU A C 17
ATOM 19413 O O . GLU A 1 62 ? 6.335 6.986 9.615 1.00 0.00 62 GLU A O 17
ATOM 19425 N N . HIS A 1 63 ? 6.715 8.477 7.963 1.00 0.00 63 HIS A N 17
ATOM 19426 C CA . HIS A 1 63 ? 8.153 8.221 7.886 1.00 0.00 63 HIS A CA 17
ATOM 19427 C C . HIS A 1 63 ? 8.414 6.746 7.574 1.00 0.00 63 HIS A C 17
ATOM 19428 O O . HIS A 1 63 ? 8.850 5.972 8.431 1.00 0.00 63 HIS A O 17
ATOM 19443 N N . HIS A 1 64 ? 8.122 6.359 6.342 1.00 0.00 64 HIS A N 17
ATOM 19444 C CA . HIS A 1 64 ? 8.244 4.968 5.929 1.00 0.00 64 HIS A CA 17
ATOM 19445 C C . HIS A 1 64 ? 9.689 4.653 5.581 1.00 0.00 64 HIS A C 17
ATOM 19446 O O . HIS A 1 64 ? 10.172 5.036 4.518 1.00 0.00 64 HIS A O 17
ATOM 19461 N N . HIS A 1 65 ? 10.378 3.981 6.497 1.00 0.00 65 HIS A N 17
ATOM 19462 C CA . HIS A 1 65 ? 11.783 3.637 6.300 1.00 0.00 65 HIS A CA 17
ATOM 19463 C C . HIS A 1 65 ? 11.970 2.815 5.025 1.00 0.00 65 HIS A C 17
ATOM 19464 O O . HIS A 1 65 ? 11.252 1.841 4.786 1.00 0.00 65 HIS A O 17
ATOM 19479 N N . HIS A 1 66 ? 12.913 3.232 4.196 1.00 0.00 66 HIS A N 17
ATOM 19480 C CA . HIS A 1 66 ? 13.222 2.509 2.972 1.00 0.00 66 HIS A CA 17
ATOM 19481 C C . HIS A 1 66 ? 14.279 1.450 3.249 1.00 0.00 66 HIS A C 17
ATOM 19482 O O . HIS A 1 66 ? 15.150 1.640 4.101 1.00 0.00 66 HIS A O 17
ATOM 19497 N N . HIS A 1 67 ? 14.196 0.342 2.527 1.00 0.00 67 HIS A N 17
ATOM 19498 C CA . HIS A 1 67 ? 15.022 -0.823 2.812 1.00 0.00 67 HIS A CA 17
ATOM 19499 C C . HIS A 1 67 ? 16.485 -0.534 2.515 1.00 0.00 67 HIS A C 17
ATOM 19500 O O . HIS A 1 67 ? 17.354 -0.778 3.348 1.00 0.00 67 HIS A O 17
ATOM 19515 N N . HIS A 1 68 ? 16.751 -0.017 1.329 1.00 0.00 68 HIS A N 17
ATOM 19516 C CA . HIS A 1 68 ? 18.113 0.257 0.917 1.00 0.00 68 HIS A CA 17
ATOM 19517 C C . HIS A 1 68 ? 18.192 1.626 0.263 1.00 0.00 68 HIS A C 17
ATOM 19518 O O . HIS A 1 68 ? 18.916 2.490 0.789 1.00 0.00 68 HIS A O 17
ATOM 19534 N N . MET A 1 1 ? 9.041 10.682 -6.872 1.00 0.00 1 MET A N 18
ATOM 19535 C CA . MET A 1 1 ? 9.143 11.898 -7.710 1.00 0.00 1 MET A CA 18
ATOM 19536 C C . MET A 1 1 ? 7.753 12.268 -8.232 1.00 0.00 1 MET A C 18
ATOM 19537 O O . MET A 1 1 ? 6.755 11.707 -7.779 1.00 0.00 1 MET A O 18
ATOM 19553 N N . GLU A 1 2 ? 7.679 13.210 -9.169 1.00 0.00 2 GLU A N 18
ATOM 19554 C CA . GLU A 1 2 ? 6.400 13.634 -9.723 1.00 0.00 2 GLU A CA 18
ATOM 19555 C C . GLU A 1 2 ? 5.792 12.543 -10.601 1.00 0.00 2 GLU A C 18
ATOM 19556 O O . GLU A 1 2 ? 5.979 12.521 -11.819 1.00 0.00 2 GLU A O 18
ATOM 19568 N N . LYS A 1 3 ? 5.109 11.610 -9.959 1.00 0.00 3 LYS A N 18
ATOM 19569 C CA . LYS A 1 3 ? 4.364 10.572 -10.654 1.00 0.00 3 LYS A CA 18
ATOM 19570 C C . LYS A 1 3 ? 2.964 10.482 -10.078 1.00 0.00 3 LYS A C 18
ATOM 19571 O O . LYS A 1 3 ? 2.213 9.550 -10.365 1.00 0.00 3 LYS A O 18
ATOM 19590 N N . LYS A 1 4 ? 2.617 11.478 -9.282 1.00 0.00 4 LYS A N 18
ATOM 19591 C CA . LYS A 1 4 ? 1.365 11.483 -8.537 1.00 0.00 4 LYS A CA 18
ATOM 19592 C C . LYS A 1 4 ? 0.182 11.849 -9.433 1.00 0.00 4 LYS A C 18
ATOM 19593 O O . LYS A 1 4 ? -0.620 12.727 -9.112 1.00 0.00 4 LYS A O 18
ATOM 19612 N N . PHE A 1 5 ? 0.095 11.165 -10.561 1.00 0.00 5 PHE A N 18
ATOM 19613 C CA . PHE A 1 5 ? -1.030 11.288 -11.469 1.00 0.00 5 PHE A CA 18
ATOM 19614 C C . PHE A 1 5 ? -1.686 9.925 -11.614 1.00 0.00 5 PHE A C 18
ATOM 19615 O O . PHE A 1 5 ? -2.880 9.767 -11.373 1.00 0.00 5 PHE A O 18
ATOM 19632 N N . LEU A 1 6 ? -0.884 8.938 -11.995 1.00 0.00 6 LEU A N 18
ATOM 19633 C CA . LEU A 1 6 ? -1.336 7.560 -12.007 1.00 0.00 6 LEU A CA 18
ATOM 19634 C C . LEU A 1 6 ? -1.073 6.918 -10.645 1.00 0.00 6 LEU A C 18
ATOM 19635 O O . LEU A 1 6 ? -1.724 5.944 -10.267 1.00 0.00 6 LEU A O 18
ATOM 19651 N N . ASP A 1 7 ? -0.126 7.493 -9.905 1.00 0.00 7 ASP A N 18
ATOM 19652 C CA . ASP A 1 7 ? 0.182 7.037 -8.553 1.00 0.00 7 ASP A CA 18
ATOM 19653 C C . ASP A 1 7 ? -0.640 7.831 -7.546 1.00 0.00 7 ASP A C 18
ATOM 19654 O O . ASP A 1 7 ? -0.117 8.500 -6.652 1.00 0.00 7 ASP A O 18
ATOM 19663 N N . ILE A 1 8 ? -1.940 7.798 -7.752 1.00 0.00 8 ILE A N 18
ATOM 19664 C CA . ILE A 1 8 ? -2.891 8.326 -6.790 1.00 0.00 8 ILE A CA 18
ATOM 19665 C C . ILE A 1 8 ? -3.656 7.163 -6.182 1.00 0.00 8 ILE A C 18
ATOM 19666 O O . ILE A 1 8 ? -4.757 7.324 -5.661 1.00 0.00 8 ILE A O 18
ATOM 19682 N N . LEU A 1 9 ? -3.022 5.996 -6.251 1.00 0.00 9 LEU A N 18
ATOM 19683 C CA . LEU A 1 9 ? -3.632 4.726 -5.867 1.00 0.00 9 LEU A CA 18
ATOM 19684 C C . LEU A 1 9 ? -4.295 4.785 -4.497 1.00 0.00 9 LEU A C 18
ATOM 19685 O O . LEU A 1 9 ? -3.659 5.093 -3.488 1.00 0.00 9 LEU A O 18
ATOM 19701 N N . VAL A 1 10 ? -5.580 4.487 -4.489 1.00 0.00 10 VAL A N 18
ATOM 19702 C CA . VAL A 1 10 ? -6.357 4.394 -3.268 1.00 0.00 10 VAL A CA 18
ATOM 19703 C C . VAL A 1 10 ? -7.191 3.121 -3.306 1.00 0.00 10 VAL A C 18
ATOM 19704 O O . VAL A 1 10 ? -7.603 2.677 -4.379 1.00 0.00 10 VAL A O 18
ATOM 19717 N N . CYS A 1 11 ? -7.419 2.520 -2.152 1.00 0.00 11 CYS A N 18
ATOM 19718 C CA . CYS A 1 11 ? -8.203 1.300 -2.090 1.00 0.00 11 CYS A CA 18
ATOM 19719 C C . CYS A 1 11 ? -9.689 1.631 -2.111 1.00 0.00 11 CYS A C 18
ATOM 19720 O O . CYS A 1 11 ? -10.112 2.610 -1.508 1.00 0.00 11 CYS A O 18
ATOM 19728 N N . PRO A 1 12 ? -10.509 0.812 -2.786 1.00 0.00 12 PRO A N 18
ATOM 19729 C CA . PRO A 1 12 ? -11.954 1.056 -2.887 1.00 0.00 12 PRO A CA 18
ATOM 19730 C C . PRO A 1 12 ? -12.687 0.804 -1.570 1.00 0.00 12 PRO A C 18
ATOM 19731 O O . PRO A 1 12 ? -13.883 1.061 -1.454 1.00 0.00 12 PRO A O 18
ATOM 19742 N N . VAL A 1 13 ? -11.963 0.305 -0.580 1.00 0.00 13 VAL A N 18
ATOM 19743 C CA . VAL A 1 13 ? -12.551 0.004 0.717 1.00 0.00 13 VAL A CA 18
ATOM 19744 C C . VAL A 1 13 ? -12.815 1.286 1.507 1.00 0.00 13 VAL A C 18
ATOM 19745 O O . VAL A 1 13 ? -13.936 1.526 1.961 1.00 0.00 13 VAL A O 18
ATOM 19758 N N . THR A 1 14 ? -11.782 2.110 1.662 1.00 0.00 14 THR A N 18
ATOM 19759 C CA . THR A 1 14 ? -11.907 3.344 2.430 1.00 0.00 14 THR A CA 18
ATOM 19760 C C . THR A 1 14 ? -11.462 4.548 1.601 1.00 0.00 14 THR A C 18
ATOM 19761 O O . THR A 1 14 ? -11.475 5.687 2.077 1.00 0.00 14 THR A O 18
ATOM 19772 N N . LYS A 1 15 ? -11.083 4.277 0.353 1.00 0.00 15 LYS A N 18
ATOM 19773 C CA . LYS A 1 15 ? -10.555 5.295 -0.550 1.00 0.00 15 LYS A CA 18
ATOM 19774 C C . LYS A 1 15 ? -9.334 5.971 0.080 1.00 0.00 15 LYS A C 18
ATOM 19775 O O . LYS A 1 15 ? -9.161 7.191 0.013 1.00 0.00 15 LYS A O 18
ATOM 19794 N N . GLY A 1 16 ? -8.491 5.149 0.691 1.00 0.00 16 GLY A N 18
ATOM 19795 C CA . GLY A 1 16 ? -7.275 5.633 1.311 1.00 0.00 16 GLY A CA 18
ATOM 19796 C C . GLY A 1 16 ? -6.059 5.259 0.496 1.00 0.00 16 GLY A C 18
ATOM 19797 O O . GLY A 1 16 ? -6.113 4.313 -0.293 1.00 0.00 16 GLY A O 18
ATOM 19801 N N . ARG A 1 17 ? -4.964 5.977 0.702 1.00 0.00 17 ARG A N 18
ATOM 19802 C CA . ARG A 1 17 ? -3.772 5.812 -0.104 1.00 0.00 17 ARG A CA 18
ATOM 19803 C C . ARG A 1 17 ? -3.087 4.477 0.150 1.00 0.00 17 ARG A C 18
ATOM 19804 O O . ARG A 1 17 ? -3.250 3.858 1.206 1.00 0.00 17 ARG A O 18
ATOM 19825 N N . LEU A 1 18 ? -2.316 4.056 -0.836 1.00 0.00 18 LEU A N 18
ATOM 19826 C CA . LEU A 1 18 ? -1.598 2.794 -0.787 1.00 0.00 18 LEU A CA 18
ATOM 19827 C C . LEU A 1 18 ? -0.123 3.029 -1.073 1.00 0.00 18 LEU A C 18
ATOM 19828 O O . LEU A 1 18 ? 0.220 3.747 -2.011 1.00 0.00 18 LEU A O 18
ATOM 19844 N N . GLU A 1 19 ? 0.744 2.439 -0.270 1.00 0.00 19 GLU A N 18
ATOM 19845 C CA . GLU A 1 19 ? 2.164 2.498 -0.537 1.00 0.00 19 GLU A CA 18
ATOM 19846 C C . GLU A 1 19 ? 2.528 1.360 -1.479 1.00 0.00 19 GLU A C 18
ATOM 19847 O O . GLU A 1 19 ? 2.023 0.240 -1.339 1.00 0.00 19 GLU A O 18
ATOM 19859 N N . TYR A 1 20 ? 3.388 1.647 -2.438 1.00 0.00 20 TYR A N 18
ATOM 19860 C CA . TYR A 1 20 ? 3.639 0.721 -3.526 1.00 0.00 20 TYR A CA 18
ATOM 19861 C C . TYR A 1 20 ? 4.672 -0.334 -3.138 1.00 0.00 20 TYR A C 18
ATOM 19862 O O . TYR A 1 20 ? 5.548 -0.102 -2.305 1.00 0.00 20 TYR A O 18
ATOM 19880 N N . HIS A 1 21 ? 4.555 -1.493 -3.769 1.00 0.00 21 HIS A N 18
ATOM 19881 C CA . HIS A 1 21 ? 5.383 -2.644 -3.445 1.00 0.00 21 HIS A CA 18
ATOM 19882 C C . HIS A 1 21 ? 6.788 -2.526 -4.013 1.00 0.00 21 HIS A C 18
ATOM 19883 O O . HIS A 1 21 ? 7.003 -1.901 -5.052 1.00 0.00 21 HIS A O 18
ATOM 19898 N N . GLN A 1 22 ? 7.738 -3.135 -3.317 1.00 0.00 22 GLN A N 18
ATOM 19899 C CA . GLN A 1 22 ? 9.064 -3.348 -3.868 1.00 0.00 22 GLN A CA 18
ATOM 19900 C C . GLN A 1 22 ? 9.420 -4.830 -3.790 1.00 0.00 22 GLN A C 18
ATOM 19901 O O . GLN A 1 22 ? 9.501 -5.509 -4.808 1.00 0.00 22 GLN A O 18
ATOM 19915 N N . ASP A 1 23 ? 9.605 -5.340 -2.579 1.00 0.00 23 ASP A N 18
ATOM 19916 C CA . ASP A 1 23 ? 9.982 -6.742 -2.408 1.00 0.00 23 ASP A CA 18
ATOM 19917 C C . ASP A 1 23 ? 8.792 -7.594 -1.963 1.00 0.00 23 ASP A C 18
ATOM 19918 O O . ASP A 1 23 ? 8.721 -8.783 -2.266 1.00 0.00 23 ASP A O 18
ATOM 19927 N N . LYS A 1 24 ? 7.838 -6.974 -1.271 1.00 0.00 24 LYS A N 18
ATOM 19928 C CA . LYS A 1 24 ? 6.679 -7.693 -0.746 1.00 0.00 24 LYS A CA 18
ATOM 19929 C C . LYS A 1 24 ? 5.677 -8.023 -1.846 1.00 0.00 24 LYS A C 18
ATOM 19930 O O . LYS A 1 24 ? 4.895 -8.961 -1.717 1.00 0.00 24 LYS A O 18
ATOM 19949 N N . GLN A 1 25 ? 5.728 -7.254 -2.935 1.00 0.00 25 GLN A N 18
ATOM 19950 C CA . GLN A 1 25 ? 4.716 -7.313 -3.989 1.00 0.00 25 GLN A CA 18
ATOM 19951 C C . GLN A 1 25 ? 3.316 -7.033 -3.437 1.00 0.00 25 GLN A C 18
ATOM 19952 O O . GLN A 1 25 ? 2.310 -7.408 -4.036 1.00 0.00 25 GLN A O 18
ATOM 19966 N N . GLU A 1 26 ? 3.267 -6.330 -2.310 1.00 0.00 26 GLU A N 18
ATOM 19967 C CA . GLU A 1 26 ? 2.008 -5.979 -1.671 1.00 0.00 26 GLU A CA 18
ATOM 19968 C C . GLU A 1 26 ? 1.768 -4.473 -1.733 1.00 0.00 26 GLU A C 18
ATOM 19969 O O . GLU A 1 26 ? 2.716 -3.686 -1.701 1.00 0.00 26 GLU A O 18
ATOM 19981 N N . LEU A 1 27 ? 0.509 -4.080 -1.837 1.00 0.00 27 LEU A N 18
ATOM 19982 C CA . LEU A 1 27 ? 0.133 -2.681 -1.681 1.00 0.00 27 LEU A CA 18
ATOM 19983 C C . LEU A 1 27 ? -0.200 -2.429 -0.222 1.00 0.00 27 LEU A C 18
ATOM 19984 O O . LEU A 1 27 ? -1.179 -2.967 0.294 1.00 0.00 27 LEU A O 18
ATOM 20000 N N . TRP A 1 28 ? 0.604 -1.620 0.440 1.00 0.00 28 TRP A N 18
ATOM 20001 C CA . TRP A 1 28 ? 0.463 -1.427 1.874 1.00 0.00 28 TRP A CA 18
ATOM 20002 C C . TRP A 1 28 ? -0.417 -0.225 2.181 1.00 0.00 28 TRP A C 18
ATOM 20003 O O . TRP A 1 28 ? -0.097 0.906 1.818 1.00 0.00 28 TRP A O 18
ATOM 20024 N N . SER A 1 29 ? -1.530 -0.476 2.852 1.00 0.00 29 SER A N 18
ATOM 20025 C CA . SER A 1 29 ? -2.446 0.585 3.228 1.00 0.00 29 SER A CA 18
ATOM 20026 C C . SER A 1 29 ? -2.364 0.842 4.727 1.00 0.00 29 SER A C 18
ATOM 20027 O O . SER A 1 29 ? -2.824 0.035 5.535 1.00 0.00 29 SER A O 18
ATOM 20035 N N . ARG A 1 30 ? -1.769 1.968 5.091 1.00 0.00 30 ARG A N 18
ATOM 20036 C CA . ARG A 1 30 ? -1.617 2.339 6.492 1.00 0.00 30 ARG A CA 18
ATOM 20037 C C . ARG A 1 30 ? -2.979 2.681 7.096 1.00 0.00 30 ARG A C 18
ATOM 20038 O O . ARG A 1 30 ? -3.214 2.480 8.286 1.00 0.00 30 ARG A O 18
ATOM 20059 N N . GLN A 1 31 ? -3.883 3.163 6.250 1.00 0.00 31 GLN A N 18
ATOM 20060 C CA . GLN A 1 31 ? -5.201 3.584 6.681 1.00 0.00 31 GLN A CA 18
ATOM 20061 C C . GLN A 1 31 ? -6.129 2.394 6.915 1.00 0.00 31 GLN A C 18
ATOM 20062 O O . GLN A 1 31 ? -6.957 2.418 7.826 1.00 0.00 31 GLN A O 18
ATOM 20076 N N . ALA A 1 32 ? -5.984 1.348 6.107 1.00 0.00 32 ALA A N 18
ATOM 20077 C CA . ALA A 1 32 ? -6.840 0.178 6.235 1.00 0.00 32 ALA A CA 18
ATOM 20078 C C . ALA A 1 32 ? -6.155 -0.892 7.068 1.00 0.00 32 ALA A C 18
ATOM 20079 O O . ALA A 1 32 ? -6.765 -1.901 7.425 1.00 0.00 32 ALA A O 18
ATOM 20086 N N . LYS A 1 33 ? -4.875 -0.651 7.362 1.00 0.00 33 LYS A N 18
ATOM 20087 C CA . LYS A 1 33 ? -4.049 -1.569 8.144 1.00 0.00 33 LYS A CA 18
ATOM 20088 C C . LYS A 1 33 ? -3.920 -2.913 7.433 1.00 0.00 33 LYS A C 18
ATOM 20089 O O . LYS A 1 33 ? -3.660 -3.947 8.055 1.00 0.00 33 LYS A O 18
ATOM 20108 N N . LEU A 1 34 ? -4.062 -2.880 6.113 1.00 0.00 34 LEU A N 18
ATOM 20109 C CA . LEU A 1 34 ? -4.021 -4.092 5.310 1.00 0.00 34 LEU A CA 18
ATOM 20110 C C . LEU A 1 34 ? -3.002 -3.978 4.187 1.00 0.00 34 LEU A C 18
ATOM 20111 O O . LEU A 1 34 ? -2.423 -2.916 3.947 1.00 0.00 34 LEU A O 18
ATOM 20127 N N . ALA A 1 35 ? -2.824 -5.084 3.489 1.00 0.00 35 ALA A N 18
ATOM 20128 C CA . ALA A 1 35 ? -1.931 -5.164 2.346 1.00 0.00 35 ALA A CA 18
ATOM 20129 C C . ALA A 1 35 ? -2.624 -5.907 1.210 1.00 0.00 35 ALA A C 18
ATOM 20130 O O . ALA A 1 35 ? -3.197 -6.981 1.417 1.00 0.00 35 ALA A O 18
ATOM 20137 N N . TYR A 1 36 ? -2.594 -5.330 0.022 1.00 0.00 36 TYR A N 18
ATOM 20138 C CA . TYR A 1 36 ? -3.312 -5.890 -1.113 1.00 0.00 36 TYR A CA 18
ATOM 20139 C C . TYR A 1 36 ? -2.362 -6.620 -2.061 1.00 0.00 36 TYR A C 18
ATOM 20140 O O . TYR A 1 36 ? -1.225 -6.189 -2.260 1.00 0.00 36 TYR A O 18
ATOM 20158 N N . PRO A 1 37 ? -2.822 -7.732 -2.660 1.00 0.00 37 PRO A N 18
ATOM 20159 C CA . PRO A 1 37 ? -1.995 -8.586 -3.517 1.00 0.00 37 PRO A CA 18
ATOM 20160 C C . PRO A 1 37 ? -1.804 -8.026 -4.925 1.00 0.00 37 PRO A C 18
ATOM 20161 O O . PRO A 1 37 ? -2.763 -7.628 -5.592 1.00 0.00 37 PRO A O 18
ATOM 20172 N N . ILE A 1 38 ? -0.556 -8.007 -5.373 1.00 0.00 38 ILE A N 18
ATOM 20173 C CA . ILE A 1 38 ? -0.218 -7.561 -6.717 1.00 0.00 38 ILE A CA 18
ATOM 20174 C C . ILE A 1 38 ? 0.486 -8.676 -7.482 1.00 0.00 38 ILE A C 18
ATOM 20175 O O . ILE A 1 38 ? 1.428 -9.287 -6.975 1.00 0.00 38 ILE A O 18
ATOM 20191 N N . LYS A 1 39 ? 0.033 -8.946 -8.698 1.00 0.00 39 LYS A N 18
ATOM 20192 C CA . LYS A 1 39 ? 0.680 -9.947 -9.527 1.00 0.00 39 LYS A CA 18
ATOM 20193 C C . LYS A 1 39 ? 1.023 -9.361 -10.888 1.00 0.00 39 LYS A C 18
ATOM 20194 O O . LYS A 1 39 ? 0.134 -9.119 -11.705 1.00 0.00 39 LYS A O 18
ATOM 20213 N N . ASP A 1 40 ? 2.310 -9.106 -11.108 1.00 0.00 40 ASP A N 18
ATOM 20214 C CA . ASP A 1 40 ? 2.803 -8.590 -12.388 1.00 0.00 40 ASP A CA 18
ATOM 20215 C C . ASP A 1 40 ? 2.131 -7.255 -12.730 1.00 0.00 40 ASP A C 18
ATOM 20216 O O . ASP A 1 40 ? 1.811 -6.972 -13.885 1.00 0.00 40 ASP A O 18
ATOM 20225 N N . GLY A 1 41 ? 1.926 -6.435 -11.707 1.00 0.00 41 GLY A N 18
ATOM 20226 C CA . GLY A 1 41 ? 1.345 -5.117 -11.907 1.00 0.00 41 GLY A CA 18
ATOM 20227 C C . GLY A 1 41 ? -0.165 -5.150 -12.030 1.00 0.00 41 GLY A C 18
ATOM 20228 O O . GLY A 1 41 ? -0.790 -4.145 -12.369 1.00 0.00 41 GLY A O 18
ATOM 20232 N N . ILE A 1 42 ? -0.743 -6.307 -11.756 1.00 0.00 42 ILE A N 18
ATOM 20233 C CA . ILE A 1 42 ? -2.186 -6.497 -11.821 1.00 0.00 42 ILE A CA 18
ATOM 20234 C C . ILE A 1 42 ? -2.756 -6.733 -10.424 1.00 0.00 42 ILE A C 18
ATOM 20235 O O . ILE A 1 42 ? -2.755 -7.860 -9.927 1.00 0.00 42 ILE A O 18
ATOM 20251 N N . PRO A 1 43 ? -3.162 -5.653 -9.741 1.00 0.00 43 PRO A N 18
ATOM 20252 C CA . PRO A 1 43 ? -3.708 -5.725 -8.382 1.00 0.00 43 PRO A CA 18
ATOM 20253 C C . PRO A 1 43 ? -4.944 -6.617 -8.277 1.00 0.00 43 PRO A C 18
ATOM 20254 O O . PRO A 1 43 ? -5.967 -6.360 -8.914 1.00 0.00 43 PRO A O 18
ATOM 20265 N N . TYR A 1 44 ? -4.841 -7.662 -7.475 1.00 0.00 44 TYR A N 18
ATOM 20266 C CA . TYR A 1 44 ? -5.989 -8.491 -7.141 1.00 0.00 44 TYR A CA 18
ATOM 20267 C C . TYR A 1 44 ? -6.459 -8.124 -5.746 1.00 0.00 44 TYR A C 18
ATOM 20268 O O . TYR A 1 44 ? -6.606 -8.970 -4.862 1.00 0.00 44 TYR A O 18
ATOM 20286 N N . MET A 1 45 ? -6.703 -6.837 -5.578 1.00 0.00 45 MET A N 18
ATOM 20287 C CA . MET A 1 45 ? -6.969 -6.253 -4.277 1.00 0.00 45 MET A CA 18
ATOM 20288 C C . MET A 1 45 ? -8.434 -6.391 -3.874 1.00 0.00 45 MET A C 18
ATOM 20289 O O . MET A 1 45 ? -9.174 -5.409 -3.802 1.00 0.00 45 MET A O 18
ATOM 20303 N N . LEU A 1 46 ? -8.849 -7.618 -3.621 1.00 0.00 46 LEU A N 18
ATOM 20304 C CA . LEU A 1 46 ? -10.184 -7.873 -3.125 1.00 0.00 46 LEU A CA 18
ATOM 20305 C C . LEU A 1 46 ? -10.157 -7.916 -1.607 1.00 0.00 46 LEU A C 18
ATOM 20306 O O . LEU A 1 46 ? -9.111 -8.174 -1.007 1.00 0.00 46 LEU A O 18
ATOM 20322 N N . GLU A 1 47 ? -11.305 -7.675 -1.001 1.00 0.00 47 GLU A N 18
ATOM 20323 C CA . GLU A 1 47 ? -11.413 -7.530 0.446 1.00 0.00 47 GLU A CA 18
ATOM 20324 C C . GLU A 1 47 ? -10.922 -8.783 1.180 1.00 0.00 47 GLU A C 18
ATOM 20325 O O . GLU A 1 47 ? -10.123 -8.689 2.116 1.00 0.00 47 GLU A O 18
ATOM 20337 N N . ASN A 1 48 ? -11.384 -9.952 0.751 1.00 0.00 48 ASN A N 18
ATOM 20338 C CA . ASN A 1 48 ? -10.999 -11.206 1.405 1.00 0.00 48 ASN A CA 18
ATOM 20339 C C . ASN A 1 48 ? -9.692 -11.757 0.821 1.00 0.00 48 ASN A C 18
ATOM 20340 O O . ASN A 1 48 ? -9.140 -12.741 1.316 1.00 0.00 48 ASN A O 18
ATOM 20351 N N . GLU A 1 49 ? -9.194 -11.115 -0.226 1.00 0.00 49 GLU A N 18
ATOM 20352 C CA . GLU A 1 49 ? -7.925 -11.513 -0.830 1.00 0.00 49 GLU A CA 18
ATOM 20353 C C . GLU A 1 49 ? -6.762 -10.827 -0.121 1.00 0.00 49 GLU A C 18
ATOM 20354 O O . GLU A 1 49 ? -5.667 -11.385 -0.010 1.00 0.00 49 GLU A O 18
ATOM 20366 N N . ALA A 1 50 ? -7.011 -9.614 0.357 1.00 0.00 50 ALA A N 18
ATOM 20367 C CA . ALA A 1 50 ? -5.998 -8.832 1.058 1.00 0.00 50 ALA A CA 18
ATOM 20368 C C . ALA A 1 50 ? -5.648 -9.453 2.409 1.00 0.00 50 ALA A C 18
ATOM 20369 O O . ALA A 1 50 ? -6.466 -10.144 3.023 1.00 0.00 50 ALA A O 18
ATOM 20376 N N . ARG A 1 51 ? -4.429 -9.206 2.863 1.00 0.00 51 ARG A N 18
ATOM 20377 C CA . ARG A 1 51 ? -3.967 -9.703 4.142 1.00 0.00 51 ARG A CA 18
ATOM 20378 C C . ARG A 1 51 ? -3.647 -8.527 5.061 1.00 0.00 51 ARG A C 18
ATOM 20379 O O . ARG A 1 51 ? -3.410 -7.424 4.582 1.00 0.00 51 ARG A O 18
ATOM 20400 N N . PRO A 1 52 ? -3.659 -8.728 6.387 1.00 0.00 52 PRO A N 18
ATOM 20401 C CA . PRO A 1 52 ? -3.366 -7.656 7.341 1.00 0.00 52 PRO A CA 18
ATOM 20402 C C . PRO A 1 52 ? -1.874 -7.368 7.480 1.00 0.00 52 PRO A C 18
ATOM 20403 O O . PRO A 1 52 ? -1.026 -8.205 7.154 1.00 0.00 52 PRO A O 18
ATOM 20414 N N . LEU A 1 53 ? -1.564 -6.175 7.964 1.00 0.00 53 LEU A N 18
ATOM 20415 C CA . LEU A 1 53 ? -0.193 -5.781 8.220 1.00 0.00 53 LEU A CA 18
ATOM 20416 C C . LEU A 1 53 ? 0.124 -5.905 9.695 1.00 0.00 53 LEU A C 18
ATOM 20417 O O . LEU A 1 53 ? -0.779 -5.968 10.532 1.00 0.00 53 LEU A O 18
ATOM 20433 N N . SER A 1 54 ? 1.401 -5.937 10.010 1.00 0.00 54 SER A N 18
ATOM 20434 C CA . SER A 1 54 ? 1.834 -5.937 11.392 1.00 0.00 54 SER A CA 18
ATOM 20435 C C . SER A 1 54 ? 2.159 -4.520 11.838 1.00 0.00 54 SER A C 18
ATOM 20436 O O . SER A 1 54 ? 2.224 -3.603 11.019 1.00 0.00 54 SER A O 18
ATOM 20444 N N . GLU A 1 55 ? 2.379 -4.357 13.130 1.00 0.00 55 GLU A N 18
ATOM 20445 C CA . GLU A 1 55 ? 2.639 -3.064 13.722 1.00 0.00 55 GLU A CA 18
ATOM 20446 C C . GLU A 1 55 ? 3.891 -2.419 13.146 1.00 0.00 55 GLU A C 18
ATOM 20447 O O . GLU A 1 55 ? 3.890 -1.233 12.824 1.00 0.00 55 GLU A O 18
ATOM 20459 N N . GLU A 1 56 ? 4.955 -3.202 13.031 1.00 0.00 56 GLU A N 18
ATOM 20460 C CA . GLU A 1 56 ? 6.204 -2.734 12.449 1.00 0.00 56 GLU A CA 18
ATOM 20461 C C . GLU A 1 56 ? 5.958 -2.161 11.055 1.00 0.00 56 GLU A C 18
ATOM 20462 O O . GLU A 1 56 ? 6.373 -1.044 10.750 1.00 0.00 56 GLU A O 18
ATOM 20474 N N . GLU A 1 57 ? 5.254 -2.928 10.232 1.00 0.00 57 GLU A N 18
ATOM 20475 C CA . GLU A 1 57 ? 4.896 -2.512 8.888 1.00 0.00 57 GLU A CA 18
ATOM 20476 C C . GLU A 1 57 ? 4.050 -1.243 8.908 1.00 0.00 57 GLU A C 18
ATOM 20477 O O . GLU A 1 57 ? 4.345 -0.277 8.209 1.00 0.00 57 GLU A O 18
ATOM 20489 N N . LEU A 1 58 ? 2.992 -1.270 9.707 1.00 0.00 58 LEU A N 18
ATOM 20490 C CA . LEU A 1 58 ? 2.146 -0.098 9.934 1.00 0.00 58 LEU A CA 18
ATOM 20491 C C . LEU A 1 58 ? 2.964 1.137 10.320 1.00 0.00 58 LEU A C 18
ATOM 20492 O O . LEU A 1 58 ? 2.747 2.230 9.787 1.00 0.00 58 LEU A O 18
ATOM 20508 N N . LYS A 1 59 ? 3.888 0.963 11.258 1.00 0.00 59 LYS A N 18
ATOM 20509 C CA . LYS A 1 59 ? 4.743 2.047 11.716 1.00 0.00 59 LYS A CA 18
ATOM 20510 C C . LYS A 1 59 ? 5.697 2.484 10.614 1.00 0.00 59 LYS A C 18
ATOM 20511 O O . LYS A 1 59 ? 6.078 3.648 10.526 1.00 0.00 59 LYS A O 18
ATOM 20530 N N . ALA A 1 60 ? 6.045 1.546 9.755 1.00 0.00 60 ALA A N 18
ATOM 20531 C CA . ALA A 1 60 ? 6.975 1.806 8.665 1.00 0.00 60 ALA A CA 18
ATOM 20532 C C . ALA A 1 60 ? 6.258 2.426 7.475 1.00 0.00 60 ALA A C 18
ATOM 20533 O O . ALA A 1 60 ? 6.792 2.486 6.366 1.00 0.00 60 ALA A O 18
ATOM 20540 N N . LEU A 1 61 ? 5.064 2.917 7.737 1.00 0.00 61 LEU A N 18
ATOM 20541 C CA . LEU A 1 61 ? 4.268 3.631 6.749 1.00 0.00 61 LEU A CA 18
ATOM 20542 C C . LEU A 1 61 ? 3.778 4.938 7.351 1.00 0.00 61 LEU A C 18
ATOM 20543 O O . LEU A 1 61 ? 2.769 5.502 6.927 1.00 0.00 61 LEU A O 18
ATOM 20559 N N . GLU A 1 62 ? 4.513 5.404 8.349 1.00 0.00 62 GLU A N 18
ATOM 20560 C CA . GLU A 1 62 ? 4.156 6.608 9.086 1.00 0.00 62 GLU A CA 18
ATOM 20561 C C . GLU A 1 62 ? 4.216 7.849 8.195 1.00 0.00 62 GLU A C 18
ATOM 20562 O O . GLU A 1 62 ? 4.915 7.870 7.179 1.00 0.00 62 GLU A O 18
ATOM 20574 N N . HIS A 1 63 ? 3.487 8.887 8.599 1.00 0.00 63 HIS A N 18
ATOM 20575 C CA . HIS A 1 63 ? 3.374 10.112 7.806 1.00 0.00 63 HIS A CA 18
ATOM 20576 C C . HIS A 1 63 ? 4.687 10.900 7.785 1.00 0.00 63 HIS A C 18
ATOM 20577 O O . HIS A 1 63 ? 4.906 11.730 6.903 1.00 0.00 63 HIS A O 18
ATOM 20592 N N . HIS A 1 64 ? 5.555 10.643 8.753 1.00 0.00 64 HIS A N 18
ATOM 20593 C CA . HIS A 1 64 ? 6.835 11.332 8.821 1.00 0.00 64 HIS A CA 18
ATOM 20594 C C . HIS A 1 64 ? 7.965 10.318 8.923 1.00 0.00 64 HIS A C 18
ATOM 20595 O O . HIS A 1 64 ? 8.227 9.773 9.993 1.00 0.00 64 HIS A O 18
ATOM 20610 N N . HIS A 1 65 ? 8.616 10.051 7.804 1.00 0.00 65 HIS A N 18
ATOM 20611 C CA . HIS A 1 65 ? 9.688 9.067 7.766 1.00 0.00 65 HIS A CA 18
ATOM 20612 C C . HIS A 1 65 ? 11.055 9.726 7.842 1.00 0.00 65 HIS A C 18
ATOM 20613 O O . HIS A 1 65 ? 11.278 10.791 7.267 1.00 0.00 65 HIS A O 18
ATOM 20628 N N . HIS A 1 66 ? 11.956 9.092 8.572 1.00 0.00 66 HIS A N 18
ATOM 20629 C CA . HIS A 1 66 ? 13.353 9.486 8.593 1.00 0.00 66 HIS A CA 18
ATOM 20630 C C . HIS A 1 66 ? 14.205 8.271 8.919 1.00 0.00 66 HIS A C 18
ATOM 20631 O O . HIS A 1 66 ? 14.011 7.621 9.952 1.00 0.00 66 HIS A O 18
ATOM 20646 N N . HIS A 1 67 ? 15.139 7.968 8.033 1.00 0.00 67 HIS A N 18
ATOM 20647 C CA . HIS A 1 67 ? 15.974 6.783 8.167 1.00 0.00 67 HIS A CA 18
ATOM 20648 C C . HIS A 1 67 ? 17.047 6.979 9.229 1.00 0.00 67 HIS A C 18
ATOM 20649 O O . HIS A 1 67 ? 17.218 8.077 9.762 1.00 0.00 67 HIS A O 18
ATOM 20664 N N . HIS A 1 68 ? 17.762 5.906 9.531 1.00 0.00 68 HIS A N 18
ATOM 20665 C CA . HIS A 1 68 ? 18.830 5.947 10.516 1.00 0.00 68 HIS A CA 18
ATOM 20666 C C . HIS A 1 68 ? 20.127 5.475 9.872 1.00 0.00 68 HIS A C 18
ATOM 20667 O O . HIS A 1 68 ? 20.486 4.292 10.050 1.00 0.00 68 HIS A O 18
ATOM 20683 N N . MET A 1 1 ? 12.202 9.139 -12.359 1.00 0.00 1 MET A N 19
ATOM 20684 C CA . MET A 1 1 ? 10.907 9.609 -12.900 1.00 0.00 1 MET A CA 19
ATOM 20685 C C . MET A 1 1 ? 10.155 10.332 -11.796 1.00 0.00 1 MET A C 19
ATOM 20686 O O . MET A 1 1 ? 9.657 9.712 -10.857 1.00 0.00 1 MET A O 19
ATOM 20702 N N . GLU A 1 2 ? 10.094 11.649 -11.902 1.00 0.00 2 GLU A N 19
ATOM 20703 C CA . GLU A 1 2 ? 9.609 12.469 -10.809 1.00 0.00 2 GLU A CA 19
ATOM 20704 C C . GLU A 1 2 ? 8.142 12.819 -10.999 1.00 0.00 2 GLU A C 19
ATOM 20705 O O . GLU A 1 2 ? 7.804 13.910 -11.463 1.00 0.00 2 GLU A O 19
ATOM 20717 N N . LYS A 1 3 ? 7.274 11.872 -10.678 1.00 0.00 3 LYS A N 19
ATOM 20718 C CA . LYS A 1 3 ? 5.840 12.095 -10.744 1.00 0.00 3 LYS A CA 19
ATOM 20719 C C . LYS A 1 3 ? 5.102 11.030 -9.949 1.00 0.00 3 LYS A C 19
ATOM 20720 O O . LYS A 1 3 ? 5.182 9.841 -10.250 1.00 0.00 3 LYS A O 19
ATOM 20739 N N . LYS A 1 4 ? 4.381 11.465 -8.933 1.00 0.00 4 LYS A N 19
ATOM 20740 C CA . LYS A 1 4 ? 3.637 10.547 -8.080 1.00 0.00 4 LYS A CA 19
ATOM 20741 C C . LYS A 1 4 ? 2.175 10.482 -8.519 1.00 0.00 4 LYS A C 19
ATOM 20742 O O . LYS A 1 4 ? 1.332 9.932 -7.817 1.00 0.00 4 LYS A O 19
ATOM 20761 N N . PHE A 1 5 ? 1.892 11.025 -9.702 1.00 0.00 5 PHE A N 19
ATOM 20762 C CA . PHE A 1 5 ? 0.527 11.080 -10.229 1.00 0.00 5 PHE A CA 19
ATOM 20763 C C . PHE A 1 5 ? 0.028 9.684 -10.597 1.00 0.00 5 PHE A C 19
ATOM 20764 O O . PHE A 1 5 ? -1.167 9.457 -10.762 1.00 0.00 5 PHE A O 19
ATOM 20781 N N . LEU A 1 6 ? 0.954 8.752 -10.727 1.00 0.00 6 LEU A N 19
ATOM 20782 C CA . LEU A 1 6 ? 0.610 7.359 -10.970 1.00 0.00 6 LEU A CA 19
ATOM 20783 C C . LEU A 1 6 ? 0.074 6.756 -9.686 1.00 0.00 6 LEU A C 19
ATOM 20784 O O . LEU A 1 6 ? -0.975 6.114 -9.644 1.00 0.00 6 LEU A O 19
ATOM 20800 N N . ASP A 1 7 ? 0.832 7.014 -8.646 1.00 0.00 7 ASP A N 19
ATOM 20801 C CA . ASP A 1 7 ? 0.585 6.500 -7.304 1.00 0.00 7 ASP A CA 19
ATOM 20802 C C . ASP A 1 7 ? -0.492 7.322 -6.582 1.00 0.00 7 ASP A C 19
ATOM 20803 O O . ASP A 1 7 ? -0.347 7.686 -5.420 1.00 0.00 7 ASP A O 19
ATOM 20812 N N . ILE A 1 8 ? -1.578 7.618 -7.280 1.00 0.00 8 ILE A N 19
ATOM 20813 C CA . ILE A 1 8 ? -2.700 8.338 -6.674 1.00 0.00 8 ILE A CA 19
ATOM 20814 C C . ILE A 1 8 ? -3.891 7.410 -6.456 1.00 0.00 8 ILE A C 19
ATOM 20815 O O . ILE A 1 8 ? -5.004 7.864 -6.189 1.00 0.00 8 ILE A O 19
ATOM 20831 N N . LEU A 1 9 ? -3.656 6.112 -6.572 1.00 0.00 9 LEU A N 19
ATOM 20832 C CA . LEU A 1 9 ? -4.724 5.132 -6.426 1.00 0.00 9 LEU A CA 19
ATOM 20833 C C . LEU A 1 9 ? -5.168 5.011 -4.971 1.00 0.00 9 LEU A C 19
ATOM 20834 O O . LEU A 1 9 ? -4.343 4.904 -4.066 1.00 0.00 9 LEU A O 19
ATOM 20850 N N . VAL A 1 10 ? -6.478 5.041 -4.758 1.00 0.00 10 VAL A N 19
ATOM 20851 C CA . VAL A 1 10 ? -7.044 4.918 -3.422 1.00 0.00 10 VAL A CA 19
ATOM 20852 C C . VAL A 1 10 ? -7.980 3.711 -3.342 1.00 0.00 10 VAL A C 19
ATOM 20853 O O . VAL A 1 10 ? -8.509 3.253 -4.359 1.00 0.00 10 VAL A O 19
ATOM 20866 N N . CYS A 1 11 ? -8.173 3.196 -2.138 1.00 0.00 11 CYS A N 19
ATOM 20867 C CA . CYS A 1 11 ? -9.062 2.059 -1.932 1.00 0.00 11 CYS A CA 19
ATOM 20868 C C . CYS A 1 11 ? -10.426 2.525 -1.430 1.00 0.00 11 CYS A C 19
ATOM 20869 O O . CYS A 1 11 ? -10.512 3.473 -0.648 1.00 0.00 11 CYS A O 19
ATOM 20877 N N . PRO A 1 12 ? -11.507 1.844 -1.855 1.00 0.00 12 PRO A N 19
ATOM 20878 C CA . PRO A 1 12 ? -12.888 2.218 -1.506 1.00 0.00 12 PRO A CA 19
ATOM 20879 C C . PRO A 1 12 ? -13.168 2.166 -0.003 1.00 0.00 12 PRO A C 19
ATOM 20880 O O . PRO A 1 12 ? -14.150 2.741 0.467 1.00 0.00 12 PRO A O 19
ATOM 20891 N N . VAL A 1 13 ? -12.293 1.490 0.738 1.00 0.00 13 VAL A N 19
ATOM 20892 C CA . VAL A 1 13 ? -12.443 1.329 2.182 1.00 0.00 13 VAL A CA 19
ATOM 20893 C C . VAL A 1 13 ? -12.706 2.672 2.863 1.00 0.00 13 VAL A C 19
ATOM 20894 O O . VAL A 1 13 ? -13.622 2.800 3.676 1.00 0.00 13 VAL A O 19
ATOM 20907 N N . THR A 1 14 ? -11.908 3.670 2.517 1.00 0.00 14 THR A N 19
ATOM 20908 C CA . THR A 1 14 ? -12.092 5.010 3.053 1.00 0.00 14 THR A CA 19
ATOM 20909 C C . THR A 1 14 ? -11.461 6.045 2.122 1.00 0.00 14 THR A C 19
ATOM 20910 O O . THR A 1 14 ? -11.231 7.191 2.511 1.00 0.00 14 THR A O 19
ATOM 20921 N N . LYS A 1 15 ? -11.213 5.630 0.877 1.00 0.00 15 LYS A N 19
ATOM 20922 C CA . LYS A 1 15 ? -10.574 6.489 -0.117 1.00 0.00 15 LYS A CA 19
ATOM 20923 C C . LYS A 1 15 ? -9.225 6.969 0.407 1.00 0.00 15 LYS A C 19
ATOM 20924 O O . LYS A 1 15 ? -8.878 8.144 0.289 1.00 0.00 15 LYS A O 19
ATOM 20943 N N . GLY A 1 16 ? -8.460 6.041 0.972 1.00 0.00 16 GLY A N 19
ATOM 20944 C CA . GLY A 1 16 ? -7.223 6.401 1.629 1.00 0.00 16 GLY A CA 19
ATOM 20945 C C . GLY A 1 16 ? -6.001 6.115 0.786 1.00 0.00 16 GLY A C 19
ATOM 20946 O O . GLY A 1 16 ? -6.084 5.419 -0.228 1.00 0.00 16 GLY A O 19
ATOM 20950 N N . ARG A 1 17 ? -4.872 6.656 1.223 1.00 0.00 17 ARG A N 19
ATOM 20951 C CA . ARG A 1 17 ? -3.604 6.508 0.539 1.00 0.00 17 ARG A CA 19
ATOM 20952 C C . ARG A 1 17 ? -3.090 5.072 0.562 1.00 0.00 17 ARG A C 19
ATOM 20953 O O . ARG A 1 17 ? -3.458 4.268 1.425 1.00 0.00 17 ARG A O 19
ATOM 20974 N N . LEU A 1 18 ? -2.216 4.780 -0.386 1.00 0.00 18 LEU A N 19
ATOM 20975 C CA . LEU A 1 18 ? -1.585 3.474 -0.501 1.00 0.00 18 LEU A CA 19
ATOM 20976 C C . LEU A 1 18 ? -0.083 3.644 -0.626 1.00 0.00 18 LEU A C 19
ATOM 20977 O O . LEU A 1 18 ? 0.389 4.332 -1.526 1.00 0.00 18 LEU A O 19
ATOM 20993 N N . GLU A 1 19 ? 0.666 3.024 0.267 1.00 0.00 19 GLU A N 19
ATOM 20994 C CA . GLU A 1 19 ? 2.113 3.110 0.209 1.00 0.00 19 GLU A CA 19
ATOM 20995 C C . GLU A 1 19 ? 2.649 2.042 -0.730 1.00 0.00 19 GLU A C 19
ATOM 20996 O O . GLU A 1 19 ? 2.441 0.843 -0.517 1.00 0.00 19 GLU A O 19
ATOM 21008 N N . TYR A 1 20 ? 3.324 2.490 -1.776 1.00 0.00 20 TYR A N 19
ATOM 21009 C CA . TYR A 1 20 ? 3.816 1.604 -2.817 1.00 0.00 20 TYR A CA 19
ATOM 21010 C C . TYR A 1 20 ? 5.078 0.885 -2.352 1.00 0.00 20 TYR A C 19
ATOM 21011 O O . TYR A 1 20 ? 6.188 1.405 -2.470 1.00 0.00 20 TYR A O 19
ATOM 21029 N N . HIS A 1 21 ? 4.892 -0.301 -1.796 1.00 0.00 21 HIS A N 19
ATOM 21030 C CA . HIS A 1 21 ? 6.001 -1.106 -1.310 1.00 0.00 21 HIS A CA 19
ATOM 21031 C C . HIS A 1 21 ? 6.522 -2.008 -2.422 1.00 0.00 21 HIS A C 19
ATOM 21032 O O . HIS A 1 21 ? 5.852 -2.953 -2.842 1.00 0.00 21 HIS A O 19
ATOM 21047 N N . GLN A 1 22 ? 7.717 -1.698 -2.900 1.00 0.00 22 GLN A N 19
ATOM 21048 C CA . GLN A 1 22 ? 8.354 -2.467 -3.959 1.00 0.00 22 GLN A CA 19
ATOM 21049 C C . GLN A 1 22 ? 8.886 -3.794 -3.418 1.00 0.00 22 GLN A C 19
ATOM 21050 O O . GLN A 1 22 ? 8.455 -4.253 -2.358 1.00 0.00 22 GLN A O 19
ATOM 21064 N N . ASP A 1 23 ? 9.784 -4.422 -4.180 1.00 0.00 23 ASP A N 19
ATOM 21065 C CA . ASP A 1 23 ? 10.419 -5.696 -3.802 1.00 0.00 23 ASP A CA 19
ATOM 21066 C C . ASP A 1 23 ? 9.458 -6.868 -4.003 1.00 0.00 23 ASP A C 19
ATOM 21067 O O . ASP A 1 23 ? 9.778 -7.833 -4.701 1.00 0.00 23 ASP A O 19
ATOM 21076 N N . LYS A 1 24 ? 8.274 -6.780 -3.410 1.00 0.00 24 LYS A N 19
ATOM 21077 C CA . LYS A 1 24 ? 7.285 -7.834 -3.536 1.00 0.00 24 LYS A CA 19
ATOM 21078 C C . LYS A 1 24 ? 5.985 -7.298 -4.118 1.00 0.00 24 LYS A C 19
ATOM 21079 O O . LYS A 1 24 ? 4.989 -8.019 -4.189 1.00 0.00 24 LYS A O 19
ATOM 21098 N N . GLN A 1 25 ? 6.018 -6.041 -4.561 1.00 0.00 25 GLN A N 19
ATOM 21099 C CA . GLN A 1 25 ? 4.843 -5.374 -5.122 1.00 0.00 25 GLN A CA 19
ATOM 21100 C C . GLN A 1 25 ? 3.640 -5.482 -4.193 1.00 0.00 25 GLN A C 19
ATOM 21101 O O . GLN A 1 25 ? 2.664 -6.173 -4.484 1.00 0.00 25 GLN A O 19
ATOM 21115 N N . GLU A 1 26 ? 3.733 -4.810 -3.062 1.00 0.00 26 GLU A N 19
ATOM 21116 C CA . GLU A 1 26 ? 2.670 -4.822 -2.077 1.00 0.00 26 GLU A CA 19
ATOM 21117 C C . GLU A 1 26 ? 2.134 -3.416 -1.844 1.00 0.00 26 GLU A C 19
ATOM 21118 O O . GLU A 1 26 ? 2.905 -2.471 -1.683 1.00 0.00 26 GLU A O 19
ATOM 21130 N N . LEU A 1 27 ? 0.819 -3.278 -1.832 1.00 0.00 27 LEU A N 19
ATOM 21131 C CA . LEU A 1 27 ? 0.202 -2.003 -1.504 1.00 0.00 27 LEU A CA 19
ATOM 21132 C C . LEU A 1 27 ? -0.142 -1.964 -0.024 1.00 0.00 27 LEU A C 19
ATOM 21133 O O . LEU A 1 27 ? -1.049 -2.661 0.433 1.00 0.00 27 LEU A O 19
ATOM 21149 N N . TRP A 1 28 ? 0.591 -1.153 0.718 1.00 0.00 28 TRP A N 19
ATOM 21150 C CA . TRP A 1 28 ? 0.394 -1.054 2.154 1.00 0.00 28 TRP A CA 19
ATOM 21151 C C . TRP A 1 28 ? -0.555 0.087 2.472 1.00 0.00 28 TRP A C 19
ATOM 21152 O O . TRP A 1 28 ? -0.247 1.255 2.232 1.00 0.00 28 TRP A O 19
ATOM 21173 N N . SER A 1 29 ? -1.716 -0.255 2.997 1.00 0.00 29 SER A N 19
ATOM 21174 C CA . SER A 1 29 ? -2.742 0.732 3.264 1.00 0.00 29 SER A CA 19
ATOM 21175 C C . SER A 1 29 ? -2.807 1.069 4.747 1.00 0.00 29 SER A C 19
ATOM 21176 O O . SER A 1 29 ? -3.327 0.297 5.552 1.00 0.00 29 SER A O 19
ATOM 21184 N N . ARG A 1 30 ? -2.257 2.220 5.104 1.00 0.00 30 ARG A N 19
ATOM 21185 C CA . ARG A 1 30 ? -2.356 2.728 6.467 1.00 0.00 30 ARG A CA 19
ATOM 21186 C C . ARG A 1 30 ? -3.828 2.943 6.805 1.00 0.00 30 ARG A C 19
ATOM 21187 O O . ARG A 1 30 ? -4.288 2.619 7.897 1.00 0.00 30 ARG A O 19
ATOM 21208 N N . GLN A 1 31 ? -4.567 3.449 5.823 1.00 0.00 31 GLN A N 19
ATOM 21209 C CA . GLN A 1 31 ? -5.952 3.830 6.004 1.00 0.00 31 GLN A CA 19
ATOM 21210 C C . GLN A 1 31 ? -6.891 2.623 6.059 1.00 0.00 31 GLN A C 19
ATOM 21211 O O . GLN A 1 31 ? -8.061 2.763 6.411 1.00 0.00 31 GLN A O 19
ATOM 21225 N N . ALA A 1 32 ? -6.391 1.444 5.709 1.00 0.00 32 ALA A N 19
ATOM 21226 C CA . ALA A 1 32 ? -7.224 0.246 5.710 1.00 0.00 32 ALA A CA 19
ATOM 21227 C C . ALA A 1 32 ? -6.657 -0.815 6.643 1.00 0.00 32 ALA A C 19
ATOM 21228 O O . ALA A 1 32 ? -7.314 -1.821 6.920 1.00 0.00 32 ALA A O 19
ATOM 21235 N N . LYS A 1 33 ? -5.435 -0.572 7.125 1.00 0.00 33 LYS A N 19
ATOM 21236 C CA . LYS A 1 33 ? -4.735 -1.497 8.017 1.00 0.00 33 LYS A CA 19
ATOM 21237 C C . LYS A 1 33 ? -4.476 -2.831 7.329 1.00 0.00 33 LYS A C 19
ATOM 21238 O O . LYS A 1 33 ? -4.322 -3.862 7.984 1.00 0.00 33 LYS A O 19
ATOM 21257 N N . LEU A 1 34 ? -4.395 -2.800 6.007 1.00 0.00 34 LEU A N 19
ATOM 21258 C CA . LEU A 1 34 ? -4.184 -4.011 5.235 1.00 0.00 34 LEU A CA 19
ATOM 21259 C C . LEU A 1 34 ? -3.055 -3.831 4.230 1.00 0.00 34 LEU A C 19
ATOM 21260 O O . LEU A 1 34 ? -2.523 -2.733 4.056 1.00 0.00 34 LEU A O 19
ATOM 21276 N N . ALA A 1 35 ? -2.717 -4.917 3.565 1.00 0.00 35 ALA A N 19
ATOM 21277 C CA . ALA A 1 35 ? -1.700 -4.925 2.531 1.00 0.00 35 ALA A CA 19
ATOM 21278 C C . ALA A 1 35 ? -2.184 -5.765 1.359 1.00 0.00 35 ALA A C 19
ATOM 21279 O O . ALA A 1 35 ? -2.415 -6.968 1.499 1.00 0.00 35 ALA A O 19
ATOM 21286 N N . TYR A 1 36 ? -2.357 -5.131 0.215 1.00 0.00 36 TYR A N 19
ATOM 21287 C CA . TYR A 1 36 ? -2.929 -5.799 -0.939 1.00 0.00 36 TYR A CA 19
ATOM 21288 C C . TYR A 1 36 ? -1.835 -6.374 -1.825 1.00 0.00 36 TYR A C 19
ATOM 21289 O O . TYR A 1 36 ? -0.765 -5.776 -1.966 1.00 0.00 36 TYR A O 19
ATOM 21307 N N . PRO A 1 37 ? -2.088 -7.547 -2.432 1.00 0.00 37 PRO A N 19
ATOM 21308 C CA . PRO A 1 37 ? -1.135 -8.219 -3.305 1.00 0.00 37 PRO A CA 19
ATOM 21309 C C . PRO A 1 37 ? -1.201 -7.705 -4.741 1.00 0.00 37 PRO A C 19
ATOM 21310 O O . PRO A 1 37 ? -2.268 -7.694 -5.364 1.00 0.00 37 PRO A O 19
ATOM 21321 N N . ILE A 1 38 ? -0.062 -7.270 -5.257 1.00 0.00 38 ILE A N 19
ATOM 21322 C CA . ILE A 1 38 ? 0.037 -6.822 -6.635 1.00 0.00 38 ILE A CA 19
ATOM 21323 C C . ILE A 1 38 ? 0.973 -7.745 -7.402 1.00 0.00 38 ILE A C 19
ATOM 21324 O O . ILE A 1 38 ? 2.098 -7.988 -6.975 1.00 0.00 38 ILE A O 19
ATOM 21340 N N . LYS A 1 39 ? 0.511 -8.275 -8.524 1.00 0.00 39 LYS A N 19
ATOM 21341 C CA . LYS A 1 39 ? 1.320 -9.184 -9.307 1.00 0.00 39 LYS A CA 19
ATOM 21342 C C . LYS A 1 39 ? 1.950 -8.450 -10.481 1.00 0.00 39 LYS A C 19
ATOM 21343 O O . LYS A 1 39 ? 1.555 -8.635 -11.632 1.00 0.00 39 LYS A O 19
ATOM 21362 N N . ASP A 1 40 ? 2.913 -7.590 -10.155 1.00 0.00 40 ASP A N 19
ATOM 21363 C CA . ASP A 1 40 ? 3.616 -6.768 -11.142 1.00 0.00 40 ASP A CA 19
ATOM 21364 C C . ASP A 1 40 ? 2.630 -5.973 -11.996 1.00 0.00 40 ASP A C 19
ATOM 21365 O O . ASP A 1 40 ? 2.591 -6.099 -13.218 1.00 0.00 40 ASP A O 19
ATOM 21374 N N . GLY A 1 41 ? 1.800 -5.181 -11.331 1.00 0.00 41 GLY A N 19
ATOM 21375 C CA . GLY A 1 41 ? 0.878 -4.312 -12.040 1.00 0.00 41 GLY A CA 19
ATOM 21376 C C . GLY A 1 41 ? -0.500 -4.922 -12.156 1.00 0.00 41 GLY A C 19
ATOM 21377 O O . GLY A 1 41 ? -1.370 -4.388 -12.839 1.00 0.00 41 GLY A O 19
ATOM 21381 N N . ILE A 1 42 ? -0.684 -6.053 -11.497 1.00 0.00 42 ILE A N 19
ATOM 21382 C CA . ILE A 1 42 ? -1.963 -6.746 -11.485 1.00 0.00 42 ILE A CA 19
ATOM 21383 C C . ILE A 1 42 ? -2.570 -6.702 -10.082 1.00 0.00 42 ILE A C 19
ATOM 21384 O O . ILE A 1 42 ? -2.280 -7.560 -9.244 1.00 0.00 42 ILE A O 19
ATOM 21400 N N . PRO A 1 43 ? -3.352 -5.653 -9.789 1.00 0.00 43 PRO A N 19
ATOM 21401 C CA . PRO A 1 43 ? -3.945 -5.451 -8.468 1.00 0.00 43 PRO A CA 19
ATOM 21402 C C . PRO A 1 43 ? -5.163 -6.343 -8.216 1.00 0.00 43 PRO A C 19
ATOM 21403 O O . PRO A 1 43 ? -6.071 -6.424 -9.045 1.00 0.00 43 PRO A O 19
ATOM 21414 N N . TYR A 1 44 ? -5.173 -7.010 -7.070 1.00 0.00 44 TYR A N 19
ATOM 21415 C CA . TYR A 1 44 ? -6.306 -7.828 -6.667 1.00 0.00 44 TYR A CA 19
ATOM 21416 C C . TYR A 1 44 ? -6.627 -7.610 -5.197 1.00 0.00 44 TYR A C 19
ATOM 21417 O O . TYR A 1 44 ? -6.042 -8.236 -4.311 1.00 0.00 44 TYR A O 19
ATOM 21435 N N . MET A 1 45 ? -7.544 -6.691 -4.949 1.00 0.00 45 MET A N 19
ATOM 21436 C CA . MET A 1 45 ? -7.966 -6.360 -3.597 1.00 0.00 45 MET A CA 19
ATOM 21437 C C . MET A 1 45 ? -9.019 -7.346 -3.101 1.00 0.00 45 MET A C 19
ATOM 21438 O O . MET A 1 45 ? -10.203 -7.019 -3.003 1.00 0.00 45 MET A O 19
ATOM 21452 N N . LEU A 1 46 ? -8.582 -8.563 -2.829 1.00 0.00 46 LEU A N 19
ATOM 21453 C CA . LEU A 1 46 ? -9.444 -9.586 -2.274 1.00 0.00 46 LEU A CA 19
ATOM 21454 C C . LEU A 1 46 ? -9.106 -9.797 -0.807 1.00 0.00 46 LEU A C 19
ATOM 21455 O O . LEU A 1 46 ? -7.941 -9.963 -0.457 1.00 0.00 46 LEU A O 19
ATOM 21471 N N . GLU A 1 47 ? -10.124 -9.789 0.043 1.00 0.00 47 GLU A N 19
ATOM 21472 C CA . GLU A 1 47 ? -9.934 -9.859 1.492 1.00 0.00 47 GLU A CA 19
ATOM 21473 C C . GLU A 1 47 ? -9.204 -11.137 1.920 1.00 0.00 47 GLU A C 19
ATOM 21474 O O . GLU A 1 47 ? -8.418 -11.124 2.864 1.00 0.00 47 GLU A O 19
ATOM 21486 N N . ASN A 1 48 ? -9.466 -12.234 1.221 1.00 0.00 48 ASN A N 19
ATOM 21487 C CA . ASN A 1 48 ? -8.856 -13.523 1.552 1.00 0.00 48 ASN A CA 19
ATOM 21488 C C . ASN A 1 48 ? -7.394 -13.594 1.098 1.00 0.00 48 ASN A C 19
ATOM 21489 O O . ASN A 1 48 ? -6.593 -14.338 1.665 1.00 0.00 48 ASN A O 19
ATOM 21500 N N . GLU A 1 49 ? -7.043 -12.810 0.094 1.00 0.00 49 GLU A N 19
ATOM 21501 C CA . GLU A 1 49 ? -5.679 -12.819 -0.425 1.00 0.00 49 GLU A CA 19
ATOM 21502 C C . GLU A 1 49 ? -4.850 -11.677 0.159 1.00 0.00 49 GLU A C 19
ATOM 21503 O O . GLU A 1 49 ? -3.623 -11.759 0.216 1.00 0.00 49 GLU A O 19
ATOM 21515 N N . ALA A 1 50 ? -5.519 -10.617 0.586 1.00 0.00 50 ALA A N 19
ATOM 21516 C CA . ALA A 1 50 ? -4.842 -9.493 1.219 1.00 0.00 50 ALA A CA 19
ATOM 21517 C C . ALA A 1 50 ? -4.407 -9.850 2.638 1.00 0.00 50 ALA A C 19
ATOM 21518 O O . ALA A 1 50 ? -4.999 -10.718 3.282 1.00 0.00 50 ALA A O 19
ATOM 21525 N N . ARG A 1 51 ? -3.365 -9.190 3.116 1.00 0.00 51 ARG A N 19
ATOM 21526 C CA . ARG A 1 51 ? -2.847 -9.445 4.444 1.00 0.00 51 ARG A CA 19
ATOM 21527 C C . ARG A 1 51 ? -3.114 -8.251 5.353 1.00 0.00 51 ARG A C 19
ATOM 21528 O O . ARG A 1 51 ? -3.225 -7.127 4.878 1.00 0.00 51 ARG A O 19
ATOM 21549 N N . PRO A 1 52 ? -3.253 -8.477 6.665 1.00 0.00 52 PRO A N 19
ATOM 21550 C CA . PRO A 1 52 ? -3.408 -7.400 7.641 1.00 0.00 52 PRO A CA 19
ATOM 21551 C C . PRO A 1 52 ? -2.060 -6.780 8.017 1.00 0.00 52 PRO A C 19
ATOM 21552 O O . PRO A 1 52 ? -1.035 -7.464 8.022 1.00 0.00 52 PRO A O 19
ATOM 21563 N N . LEU A 1 53 ? -2.064 -5.490 8.331 1.00 0.00 53 LEU A N 19
ATOM 21564 C CA . LEU A 1 53 ? -0.854 -4.804 8.735 1.00 0.00 53 LEU A CA 19
ATOM 21565 C C . LEU A 1 53 ? -0.703 -4.843 10.237 1.00 0.00 53 LEU A C 19
ATOM 21566 O O . LEU A 1 53 ? -1.689 -4.798 10.976 1.00 0.00 53 LEU A O 19
ATOM 21582 N N . SER A 1 54 ? 0.527 -4.934 10.678 1.00 0.00 54 SER A N 19
ATOM 21583 C CA . SER A 1 54 ? 0.821 -4.920 12.091 1.00 0.00 54 SER A CA 19
ATOM 21584 C C . SER A 1 54 ? 1.155 -3.503 12.540 1.00 0.00 54 SER A C 19
ATOM 21585 O O . SER A 1 54 ? 1.252 -2.594 11.716 1.00 0.00 54 SER A O 19
ATOM 21593 N N . GLU A 1 55 ? 1.350 -3.330 13.837 1.00 0.00 55 GLU A N 19
ATOM 21594 C CA . GLU A 1 55 ? 1.569 -2.027 14.427 1.00 0.00 55 GLU A CA 19
ATOM 21595 C C . GLU A 1 55 ? 2.859 -1.388 13.933 1.00 0.00 55 GLU A C 19
ATOM 21596 O O . GLU A 1 55 ? 2.882 -0.206 13.637 1.00 0.00 55 GLU A O 19
ATOM 21608 N N . GLU A 1 56 ? 3.927 -2.170 13.854 1.00 0.00 56 GLU A N 19
ATOM 21609 C CA . GLU A 1 56 ? 5.191 -1.695 13.341 1.00 0.00 56 GLU A CA 19
ATOM 21610 C C . GLU A 1 56 ? 5.031 -1.170 11.922 1.00 0.00 56 GLU A C 19
ATOM 21611 O O . GLU A 1 56 ? 5.470 -0.067 11.597 1.00 0.00 56 GLU A O 19
ATOM 21623 N N . GLU A 1 57 ? 4.396 -1.979 11.090 1.00 0.00 57 GLU A N 19
ATOM 21624 C CA . GLU A 1 57 ? 4.102 -1.609 9.719 1.00 0.00 57 GLU A CA 19
ATOM 21625 C C . GLU A 1 57 ? 3.265 -0.333 9.671 1.00 0.00 57 GLU A C 19
ATOM 21626 O O . GLU A 1 57 ? 3.646 0.644 9.031 1.00 0.00 57 GLU A O 19
ATOM 21638 N N . LEU A 1 58 ? 2.132 -0.356 10.362 1.00 0.00 58 LEU A N 19
ATOM 21639 C CA . LEU A 1 58 ? 1.264 0.817 10.497 1.00 0.00 58 LEU A CA 19
ATOM 21640 C C . LEU A 1 58 ? 2.034 2.045 10.976 1.00 0.00 58 LEU A C 19
ATOM 21641 O O . LEU A 1 58 ? 1.879 3.144 10.434 1.00 0.00 58 LEU A O 19
ATOM 21657 N N . LYS A 1 59 ? 2.860 1.843 11.994 1.00 0.00 59 LYS A N 19
ATOM 21658 C CA . LYS A 1 59 ? 3.618 2.917 12.622 1.00 0.00 59 LYS A CA 19
ATOM 21659 C C . LYS A 1 59 ? 4.616 3.544 11.660 1.00 0.00 59 LYS A C 19
ATOM 21660 O O . LYS A 1 59 ? 5.026 4.694 11.829 1.00 0.00 59 LYS A O 19
ATOM 21679 N N . ALA A 1 60 ? 5.010 2.792 10.656 1.00 0.00 60 ALA A N 19
ATOM 21680 C CA . ALA A 1 60 ? 5.947 3.294 9.670 1.00 0.00 60 ALA A CA 19
ATOM 21681 C C . ALA A 1 60 ? 5.228 3.774 8.423 1.00 0.00 60 ALA A C 19
ATOM 21682 O O . ALA A 1 60 ? 5.854 4.040 7.398 1.00 0.00 60 ALA A O 19
ATOM 21689 N N . LEU A 1 61 ? 3.921 3.930 8.531 1.00 0.00 61 LEU A N 19
ATOM 21690 C CA . LEU A 1 61 ? 3.114 4.369 7.397 1.00 0.00 61 LEU A CA 19
ATOM 21691 C C . LEU A 1 61 ? 2.307 5.605 7.742 1.00 0.00 61 LEU A C 19
ATOM 21692 O O . LEU A 1 61 ? 1.505 6.089 6.943 1.00 0.00 61 LEU A O 19
ATOM 21708 N N . GLU A 1 62 ? 2.533 6.113 8.932 1.00 0.00 62 GLU A N 19
ATOM 21709 C CA . GLU A 1 62 ? 1.878 7.337 9.372 1.00 0.00 62 GLU A CA 19
ATOM 21710 C C . GLU A 1 62 ? 2.847 8.502 9.248 1.00 0.00 62 GLU A C 19
ATOM 21711 O O . GLU A 1 62 ? 2.452 9.668 9.234 1.00 0.00 62 GLU A O 19
ATOM 21723 N N . HIS A 1 63 ? 4.120 8.153 9.156 1.00 0.00 63 HIS A N 19
ATOM 21724 C CA . HIS A 1 63 ? 5.198 9.104 8.940 1.00 0.00 63 HIS A CA 19
ATOM 21725 C C . HIS A 1 63 ? 6.468 8.319 8.655 1.00 0.00 63 HIS A C 19
ATOM 21726 O O . HIS A 1 63 ? 6.784 7.376 9.374 1.00 0.00 63 HIS A O 19
ATOM 21741 N N . HIS A 1 64 ? 7.179 8.679 7.603 1.00 0.00 64 HIS A N 19
ATOM 21742 C CA . HIS A 1 64 ? 8.384 7.955 7.232 1.00 0.00 64 HIS A CA 19
ATOM 21743 C C . HIS A 1 64 ? 9.535 8.315 8.166 1.00 0.00 64 HIS A C 19
ATOM 21744 O O . HIS A 1 64 ? 10.048 9.432 8.138 1.00 0.00 64 HIS A O 19
ATOM 21759 N N . HIS A 1 65 ? 9.903 7.367 9.018 1.00 0.00 65 HIS A N 19
ATOM 21760 C CA . HIS A 1 65 ? 10.983 7.571 9.976 1.00 0.00 65 HIS A CA 19
ATOM 21761 C C . HIS A 1 65 ? 12.034 6.472 9.842 1.00 0.00 65 HIS A C 19
ATOM 21762 O O . HIS A 1 65 ? 12.431 5.846 10.826 1.00 0.00 65 HIS A O 19
ATOM 21777 N N . HIS A 1 66 ? 12.470 6.246 8.604 1.00 0.00 66 HIS A N 19
ATOM 21778 C CA . HIS A 1 66 ? 13.523 5.278 8.298 1.00 0.00 66 HIS A CA 19
ATOM 21779 C C . HIS A 1 66 ? 13.760 5.242 6.794 1.00 0.00 66 HIS A C 19
ATOM 21780 O O . HIS A 1 66 ? 12.858 4.902 6.025 1.00 0.00 66 HIS A O 19
ATOM 21795 N N . HIS A 1 67 ? 14.966 5.589 6.376 1.00 0.00 67 HIS A N 19
ATOM 21796 C CA . HIS A 1 67 ? 15.296 5.607 4.958 1.00 0.00 67 HIS A CA 19
ATOM 21797 C C . HIS A 1 67 ? 16.268 4.484 4.625 1.00 0.00 67 HIS A C 19
ATOM 21798 O O . HIS A 1 67 ? 16.648 3.700 5.492 1.00 0.00 67 HIS A O 19
ATOM 21813 N N . HIS A 1 68 ? 16.657 4.410 3.365 1.00 0.00 68 HIS A N 19
ATOM 21814 C CA . HIS A 1 68 ? 17.655 3.449 2.926 1.00 0.00 68 HIS A CA 19
ATOM 21815 C C . HIS A 1 68 ? 18.960 4.174 2.655 1.00 0.00 68 HIS A C 19
ATOM 21816 O O . HIS A 1 68 ? 20.038 3.577 2.847 1.00 0.00 68 HIS A O 19
ATOM 21832 N N . MET A 1 1 ? -1.125 12.426 -20.047 1.00 0.00 1 MET A N 20
ATOM 21833 C CA . MET A 1 1 ? -0.163 13.550 -20.180 1.00 0.00 1 MET A CA 20
ATOM 21834 C C . MET A 1 1 ? 0.335 14.005 -18.815 1.00 0.00 1 MET A C 20
ATOM 21835 O O . MET A 1 1 ? 1.437 14.541 -18.691 1.00 0.00 1 MET A O 20
ATOM 21851 N N . GLU A 1 2 ? -0.474 13.777 -17.794 1.00 0.00 2 GLU A N 20
ATOM 21852 C CA . GLU A 1 2 ? -0.162 14.230 -16.452 1.00 0.00 2 GLU A CA 20
ATOM 21853 C C . GLU A 1 2 ? 0.739 13.227 -15.746 1.00 0.00 2 GLU A C 20
ATOM 21854 O O . GLU A 1 2 ? 0.869 12.077 -16.176 1.00 0.00 2 GLU A O 20
ATOM 21866 N N . LYS A 1 3 ? 1.369 13.673 -14.676 1.00 0.00 3 LYS A N 20
ATOM 21867 C CA . LYS A 1 3 ? 2.233 12.831 -13.885 1.00 0.00 3 LYS A CA 20
ATOM 21868 C C . LYS A 1 3 ? 1.637 12.694 -12.494 1.00 0.00 3 LYS A C 20
ATOM 21869 O O . LYS A 1 3 ? 0.850 13.543 -12.070 1.00 0.00 3 LYS A O 20
ATOM 21888 N N . LYS A 1 4 ? 2.014 11.627 -11.800 1.00 0.00 4 LYS A N 20
ATOM 21889 C CA . LYS A 1 4 ? 1.447 11.281 -10.514 1.00 0.00 4 LYS A CA 20
ATOM 21890 C C . LYS A 1 4 ? -0.023 10.890 -10.651 1.00 0.00 4 LYS A C 20
ATOM 21891 O O . LYS A 1 4 ? -0.789 10.942 -9.693 1.00 0.00 4 LYS A O 20
ATOM 21910 N N . PHE A 1 5 ? -0.394 10.461 -11.851 1.00 0.00 5 PHE A N 20
ATOM 21911 C CA . PHE A 1 5 ? -1.728 9.945 -12.111 1.00 0.00 5 PHE A CA 20
ATOM 21912 C C . PHE A 1 5 ? -1.817 8.507 -11.609 1.00 0.00 5 PHE A C 20
ATOM 21913 O O . PHE A 1 5 ? -2.864 8.044 -11.167 1.00 0.00 5 PHE A O 20
ATOM 21930 N N . LEU A 1 6 ? -0.689 7.813 -11.669 1.00 0.00 6 LEU A N 20
ATOM 21931 C CA . LEU A 1 6 ? -0.593 6.450 -11.166 1.00 0.00 6 LEU A CA 20
ATOM 21932 C C . LEU A 1 6 ? -0.123 6.470 -9.720 1.00 0.00 6 LEU A C 20
ATOM 21933 O O . LEU A 1 6 ? 0.119 5.433 -9.109 1.00 0.00 6 LEU A O 20
ATOM 21949 N N . ASP A 1 7 ? 0.007 7.673 -9.185 1.00 0.00 7 ASP A N 20
ATOM 21950 C CA . ASP A 1 7 ? 0.463 7.863 -7.810 1.00 0.00 7 ASP A CA 20
ATOM 21951 C C . ASP A 1 7 ? -0.721 8.072 -6.868 1.00 0.00 7 ASP A C 20
ATOM 21952 O O . ASP A 1 7 ? -0.594 7.952 -5.649 1.00 0.00 7 ASP A O 20
ATOM 21961 N N . ILE A 1 8 ? -1.882 8.350 -7.446 1.00 0.00 8 ILE A N 20
ATOM 21962 C CA . ILE A 1 8 ? -3.088 8.606 -6.668 1.00 0.00 8 ILE A CA 20
ATOM 21963 C C . ILE A 1 8 ? -3.872 7.321 -6.427 1.00 0.00 8 ILE A C 20
ATOM 21964 O O . ILE A 1 8 ? -5.082 7.354 -6.212 1.00 0.00 8 ILE A O 20
ATOM 21980 N N . LEU A 1 9 ? -3.175 6.194 -6.450 1.00 0.00 9 LEU A N 20
ATOM 21981 C CA . LEU A 1 9 ? -3.808 4.904 -6.212 1.00 0.00 9 LEU A CA 20
ATOM 21982 C C . LEU A 1 9 ? -4.306 4.819 -4.780 1.00 0.00 9 LEU A C 20
ATOM 21983 O O . LEU A 1 9 ? -3.526 4.908 -3.830 1.00 0.00 9 LEU A O 20
ATOM 21999 N N . VAL A 1 10 ? -5.605 4.651 -4.639 1.00 0.00 10 VAL A N 20
ATOM 22000 C CA . VAL A 1 10 ? -6.238 4.585 -3.333 1.00 0.00 10 VAL A CA 20
ATOM 22001 C C . VAL A 1 10 ? -7.206 3.411 -3.273 1.00 0.00 10 VAL A C 20
ATOM 22002 O O . VAL A 1 10 ? -7.663 2.921 -4.308 1.00 0.00 10 VAL A O 20
ATOM 22015 N N . CYS A 1 11 ? -7.501 2.955 -2.066 1.00 0.00 11 CYS A N 20
ATOM 22016 C CA . CYS A 1 11 ? -8.466 1.886 -1.874 1.00 0.00 11 CYS A CA 20
ATOM 22017 C C . CYS A 1 11 ? -9.888 2.437 -1.951 1.00 0.00 11 CYS A C 20
ATOM 22018 O O . CYS A 1 11 ? -10.161 3.542 -1.478 1.00 0.00 11 CYS A O 20
ATOM 22026 N N . PRO A 1 12 ? -10.820 1.664 -2.531 1.00 0.00 12 PRO A N 20
ATOM 22027 C CA . PRO A 1 12 ? -12.192 2.121 -2.788 1.00 0.00 12 PRO A CA 20
ATOM 22028 C C . PRO A 1 12 ? -13.003 2.333 -1.509 1.00 0.00 12 PRO A C 20
ATOM 22029 O O . PRO A 1 12 ? -14.009 3.043 -1.512 1.00 0.00 12 PRO A O 20
ATOM 22040 N N . VAL A 1 13 ? -12.557 1.723 -0.421 1.00 0.00 13 VAL A N 20
ATOM 22041 C CA . VAL A 1 13 ? -13.289 1.774 0.837 1.00 0.00 13 VAL A CA 20
ATOM 22042 C C . VAL A 1 13 ? -13.115 3.119 1.545 1.00 0.00 13 VAL A C 20
ATOM 22043 O O . VAL A 1 13 ? -14.083 3.861 1.734 1.00 0.00 13 VAL A O 20
ATOM 22056 N N . THR A 1 14 ? -11.885 3.442 1.923 1.00 0.00 14 THR A N 20
ATOM 22057 C CA . THR A 1 14 ? -11.637 4.630 2.732 1.00 0.00 14 THR A CA 20
ATOM 22058 C C . THR A 1 14 ? -10.882 5.710 1.952 1.00 0.00 14 THR A C 20
ATOM 22059 O O . THR A 1 14 ? -10.527 6.747 2.515 1.00 0.00 14 THR A O 20
ATOM 22070 N N . LYS A 1 15 ? -10.652 5.465 0.658 1.00 0.00 15 LYS A N 20
ATOM 22071 C CA . LYS A 1 15 ? -9.932 6.414 -0.198 1.00 0.00 15 LYS A CA 20
ATOM 22072 C C . LYS A 1 15 ? -8.507 6.631 0.307 1.00 0.00 15 LYS A C 20
ATOM 22073 O O . LYS A 1 15 ? -7.932 7.704 0.137 1.00 0.00 15 LYS A O 20
ATOM 22092 N N . GLY A 1 16 ? -7.938 5.605 0.922 1.00 0.00 16 GLY A N 20
ATOM 22093 C CA . GLY A 1 16 ? -6.593 5.717 1.441 1.00 0.00 16 GLY A CA 20
ATOM 22094 C C . GLY A 1 16 ? -5.561 5.304 0.424 1.00 0.00 16 GLY A C 20
ATOM 22095 O O . GLY A 1 16 ? -5.749 4.322 -0.295 1.00 0.00 16 GLY A O 20
ATOM 22099 N N . ARG A 1 17 ? -4.474 6.055 0.373 1.00 0.00 17 ARG A N 20
ATOM 22100 C CA . ARG A 1 17 ? -3.434 5.865 -0.586 1.00 0.00 17 ARG A CA 20
ATOM 22101 C C . ARG A 1 17 ? -2.734 4.528 -0.396 1.00 0.00 17 ARG A C 20
ATOM 22102 O O . ARG A 1 17 ? -2.575 4.045 0.726 1.00 0.00 17 ARG A O 20
ATOM 22123 N N . LEU A 1 18 ? -2.328 3.943 -1.504 1.00 0.00 18 LEU A N 20
ATOM 22124 C CA . LEU A 1 18 ? -1.638 2.664 -1.495 1.00 0.00 18 LEU A CA 20
ATOM 22125 C C . LEU A 1 18 ? -0.156 2.873 -1.779 1.00 0.00 18 LEU A C 20
ATOM 22126 O O . LEU A 1 18 ? 0.216 3.345 -2.852 1.00 0.00 18 LEU A O 20
ATOM 22142 N N . GLU A 1 19 ? 0.681 2.536 -0.813 1.00 0.00 19 GLU A N 20
ATOM 22143 C CA . GLU A 1 19 ? 2.112 2.749 -0.935 1.00 0.00 19 GLU A CA 20
ATOM 22144 C C . GLU A 1 19 ? 2.814 1.438 -1.267 1.00 0.00 19 GLU A C 20
ATOM 22145 O O . GLU A 1 19 ? 2.559 0.403 -0.646 1.00 0.00 19 GLU A O 20
ATOM 22157 N N . TYR A 1 20 ? 3.684 1.485 -2.264 1.00 0.00 20 TYR A N 20
ATOM 22158 C CA . TYR A 1 20 ? 4.345 0.291 -2.765 1.00 0.00 20 TYR A CA 20
ATOM 22159 C C . TYR A 1 20 ? 5.709 0.097 -2.114 1.00 0.00 20 TYR A C 20
ATOM 22160 O O . TYR A 1 20 ? 6.514 1.027 -2.044 1.00 0.00 20 TYR A O 20
ATOM 22178 N N . HIS A 1 21 ? 5.963 -1.114 -1.635 1.00 0.00 21 HIS A N 20
ATOM 22179 C CA . HIS A 1 21 ? 7.289 -1.477 -1.169 1.00 0.00 21 HIS A CA 20
ATOM 22180 C C . HIS A 1 21 ? 7.782 -2.674 -1.974 1.00 0.00 21 HIS A C 20
ATOM 22181 O O . HIS A 1 21 ? 7.061 -3.654 -2.158 1.00 0.00 21 HIS A O 20
ATOM 22196 N N . GLN A 1 22 ? 9.012 -2.584 -2.452 1.00 0.00 22 GLN A N 20
ATOM 22197 C CA . GLN A 1 22 ? 9.539 -3.542 -3.418 1.00 0.00 22 GLN A CA 20
ATOM 22198 C C . GLN A 1 22 ? 10.052 -4.822 -2.744 1.00 0.00 22 GLN A C 20
ATOM 22199 O O . GLN A 1 22 ? 10.871 -5.546 -3.308 1.00 0.00 22 GLN A O 20
ATOM 22213 N N . ASP A 1 23 ? 9.548 -5.127 -1.559 1.00 0.00 23 ASP A N 20
ATOM 22214 C CA . ASP A 1 23 ? 9.957 -6.343 -0.867 1.00 0.00 23 ASP A CA 20
ATOM 22215 C C . ASP A 1 23 ? 9.012 -7.495 -1.203 1.00 0.00 23 ASP A C 20
ATOM 22216 O O . ASP A 1 23 ? 9.448 -8.632 -1.386 1.00 0.00 23 ASP A O 20
ATOM 22225 N N . LYS A 1 24 ? 7.718 -7.199 -1.287 1.00 0.00 24 LYS A N 20
ATOM 22226 C CA . LYS A 1 24 ? 6.722 -8.206 -1.626 1.00 0.00 24 LYS A CA 20
ATOM 22227 C C . LYS A 1 24 ? 5.915 -7.812 -2.859 1.00 0.00 24 LYS A C 20
ATOM 22228 O O . LYS A 1 24 ? 4.959 -8.497 -3.223 1.00 0.00 24 LYS A O 20
ATOM 22247 N N . GLN A 1 25 ? 6.328 -6.724 -3.513 1.00 0.00 25 GLN A N 20
ATOM 22248 C CA . GLN A 1 25 ? 5.622 -6.191 -4.679 1.00 0.00 25 GLN A CA 20
ATOM 22249 C C . GLN A 1 25 ? 4.161 -5.845 -4.369 1.00 0.00 25 GLN A C 20
ATOM 22250 O O . GLN A 1 25 ? 3.342 -5.738 -5.278 1.00 0.00 25 GLN A O 20
ATOM 22264 N N . GLU A 1 26 ? 3.842 -5.632 -3.100 1.00 0.00 26 GLU A N 20
ATOM 22265 C CA . GLU A 1 26 ? 2.464 -5.398 -2.698 1.00 0.00 26 GLU A CA 20
ATOM 22266 C C . GLU A 1 26 ? 2.224 -3.936 -2.332 1.00 0.00 26 GLU A C 20
ATOM 22267 O O . GLU A 1 26 ? 3.166 -3.184 -2.068 1.00 0.00 26 GLU A O 20
ATOM 22279 N N . LEU A 1 27 ? 0.954 -3.546 -2.317 1.00 0.00 27 LEU A N 20
ATOM 22280 C CA . LEU A 1 27 ? 0.566 -2.193 -1.938 1.00 0.00 27 LEU A CA 20
ATOM 22281 C C . LEU A 1 27 ? 0.069 -2.178 -0.501 1.00 0.00 27 LEU A C 20
ATOM 22282 O O . LEU A 1 27 ? -0.950 -2.790 -0.184 1.00 0.00 27 LEU A O 20
ATOM 22298 N N . TRP A 1 28 ? 0.789 -1.479 0.358 1.00 0.00 28 TRP A N 20
ATOM 22299 C CA . TRP A 1 28 ? 0.446 -1.408 1.771 1.00 0.00 28 TRP A CA 20
ATOM 22300 C C . TRP A 1 28 ? -0.141 -0.038 2.087 1.00 0.00 28 TRP A C 20
ATOM 22301 O O . TRP A 1 28 ? 0.324 0.974 1.563 1.00 0.00 28 TRP A O 20
ATOM 22322 N N . SER A 1 29 ? -1.173 -0.007 2.917 1.00 0.00 29 SER A N 20
ATOM 22323 C CA . SER A 1 29 ? -1.834 1.242 3.254 1.00 0.00 29 SER A CA 20
ATOM 22324 C C . SER A 1 29 ? -2.141 1.314 4.744 1.00 0.00 29 SER A C 20
ATOM 22325 O O . SER A 1 29 ? -2.813 0.439 5.293 1.00 0.00 29 SER A O 20
ATOM 22333 N N . ARG A 1 30 ? -1.654 2.363 5.394 1.00 0.00 30 ARG A N 20
ATOM 22334 C CA . ARG A 1 30 ? -1.960 2.595 6.797 1.00 0.00 30 ARG A CA 20
ATOM 22335 C C . ARG A 1 30 ? -3.376 3.157 6.912 1.00 0.00 30 ARG A C 20
ATOM 22336 O O . ARG A 1 30 ? -4.038 3.013 7.937 1.00 0.00 30 ARG A O 20
ATOM 22357 N N . GLN A 1 31 ? -3.838 3.771 5.830 1.00 0.00 31 GLN A N 20
ATOM 22358 C CA . GLN A 1 31 ? -5.154 4.380 5.787 1.00 0.00 31 GLN A CA 20
ATOM 22359 C C . GLN A 1 31 ? -6.248 3.324 5.864 1.00 0.00 31 GLN A C 20
ATOM 22360 O O . GLN A 1 31 ? -7.300 3.547 6.463 1.00 0.00 31 GLN A O 20
ATOM 22374 N N . ALA A 1 32 ? -6.000 2.172 5.257 1.00 0.00 32 ALA A N 20
ATOM 22375 C CA . ALA A 1 32 ? -6.962 1.081 5.293 1.00 0.00 32 ALA A CA 20
ATOM 22376 C C . ALA A 1 32 ? -6.563 0.043 6.326 1.00 0.00 32 ALA A C 20
ATOM 22377 O O . ALA A 1 32 ? -7.369 -0.810 6.707 1.00 0.00 32 ALA A O 20
ATOM 22384 N N . LYS A 1 33 ? -5.310 0.135 6.772 1.00 0.00 33 LYS A N 20
ATOM 22385 C CA . LYS A 1 33 ? -4.720 -0.831 7.696 1.00 0.00 33 LYS A CA 20
ATOM 22386 C C . LYS A 1 33 ? -4.699 -2.215 7.064 1.00 0.00 33 LYS A C 20
ATOM 22387 O O . LYS A 1 33 ? -4.667 -3.233 7.750 1.00 0.00 33 LYS A O 20
ATOM 22406 N N . LEU A 1 34 ? -4.681 -2.223 5.739 1.00 0.00 34 LEU A N 20
ATOM 22407 C CA . LEU A 1 34 ? -4.655 -3.453 4.962 1.00 0.00 34 LEU A CA 20
ATOM 22408 C C . LEU A 1 34 ? -3.617 -3.345 3.854 1.00 0.00 34 LEU A C 20
ATOM 22409 O O . LEU A 1 34 ? -2.973 -2.308 3.691 1.00 0.00 34 LEU A O 20
ATOM 22425 N N . ALA A 1 35 ? -3.472 -4.414 3.096 1.00 0.00 35 ALA A N 20
ATOM 22426 C CA . ALA A 1 35 ? -2.570 -4.443 1.962 1.00 0.00 35 ALA A CA 20
ATOM 22427 C C . ALA A 1 35 ? -3.239 -5.174 0.811 1.00 0.00 35 ALA A C 20
ATOM 22428 O O . ALA A 1 35 ? -4.187 -5.936 1.023 1.00 0.00 35 ALA A O 20
ATOM 22435 N N . TYR A 1 36 ? -2.774 -4.932 -0.403 1.00 0.00 36 TYR A N 20
ATOM 22436 C CA . TYR A 1 36 ? -3.350 -5.575 -1.573 1.00 0.00 36 TYR A CA 20
ATOM 22437 C C . TYR A 1 36 ? -2.260 -6.259 -2.388 1.00 0.00 36 TYR A C 20
ATOM 22438 O O . TYR A 1 36 ? -1.151 -5.739 -2.510 1.00 0.00 36 TYR A O 20
ATOM 22456 N N . PRO A 1 37 ? -2.569 -7.430 -2.965 1.00 0.00 37 PRO A N 20
ATOM 22457 C CA . PRO A 1 37 ? -1.613 -8.212 -3.747 1.00 0.00 37 PRO A CA 20
ATOM 22458 C C . PRO A 1 37 ? -1.408 -7.653 -5.151 1.00 0.00 37 PRO A C 20
ATOM 22459 O O . PRO A 1 37 ? -2.348 -7.572 -5.946 1.00 0.00 37 PRO A O 20
ATOM 22470 N N . ILE A 1 38 ? -0.180 -7.259 -5.442 1.00 0.00 38 ILE A N 20
ATOM 22471 C CA . ILE A 1 38 ? 0.177 -6.783 -6.766 1.00 0.00 38 ILE A CA 20
ATOM 22472 C C . ILE A 1 38 ? 1.215 -7.711 -7.377 1.00 0.00 38 ILE A C 20
ATOM 22473 O O . ILE A 1 38 ? 2.262 -7.961 -6.783 1.00 0.00 38 ILE A O 20
ATOM 22489 N N . LYS A 1 39 ? 0.926 -8.239 -8.552 1.00 0.00 39 LYS A N 20
ATOM 22490 C CA . LYS A 1 39 ? 1.872 -9.112 -9.214 1.00 0.00 39 LYS A CA 20
ATOM 22491 C C . LYS A 1 39 ? 2.386 -8.481 -10.499 1.00 0.00 39 LYS A C 20
ATOM 22492 O O . LYS A 1 39 ? 1.776 -8.618 -11.558 1.00 0.00 39 LYS A O 20
ATOM 22511 N N . ASP A 1 40 ? 3.485 -7.736 -10.369 1.00 0.00 40 ASP A N 20
ATOM 22512 C CA . ASP A 1 40 ? 4.182 -7.122 -11.508 1.00 0.00 40 ASP A CA 20
ATOM 22513 C C . ASP A 1 40 ? 3.254 -6.273 -12.376 1.00 0.00 40 ASP A C 20
ATOM 22514 O O . ASP A 1 40 ? 3.403 -6.230 -13.598 1.00 0.00 40 ASP A O 20
ATOM 22523 N N . GLY A 1 41 ? 2.309 -5.588 -11.745 1.00 0.00 41 GLY A N 20
ATOM 22524 C CA . GLY A 1 41 ? 1.417 -4.713 -12.483 1.00 0.00 41 GLY A CA 20
ATOM 22525 C C . GLY A 1 41 ? 0.025 -5.293 -12.639 1.00 0.00 41 GLY A C 20
ATOM 22526 O O . GLY A 1 41 ? -0.810 -4.730 -13.344 1.00 0.00 41 GLY A O 20
ATOM 22530 N N . ILE A 1 42 ? -0.221 -6.416 -11.983 1.00 0.00 42 ILE A N 20
ATOM 22531 C CA . ILE A 1 42 ? -1.527 -7.062 -12.015 1.00 0.00 42 ILE A CA 20
ATOM 22532 C C . ILE A 1 42 ? -2.219 -6.872 -10.669 1.00 0.00 42 ILE A C 20
ATOM 22533 O O . ILE A 1 42 ? -2.018 -7.658 -9.739 1.00 0.00 42 ILE A O 20
ATOM 22549 N N . PRO A 1 43 ? -2.977 -5.773 -10.523 1.00 0.00 43 PRO A N 20
ATOM 22550 C CA . PRO A 1 43 ? -3.560 -5.370 -9.248 1.00 0.00 43 PRO A CA 20
ATOM 22551 C C . PRO A 1 43 ? -4.777 -6.195 -8.853 1.00 0.00 43 PRO A C 20
ATOM 22552 O O . PRO A 1 43 ? -5.849 -6.062 -9.443 1.00 0.00 43 PRO A O 20
ATOM 22563 N N . TYR A 1 44 ? -4.609 -7.045 -7.851 1.00 0.00 44 TYR A N 20
ATOM 22564 C CA . TYR A 1 44 ? -5.731 -7.769 -7.278 1.00 0.00 44 TYR A CA 20
ATOM 22565 C C . TYR A 1 44 ? -6.202 -7.057 -6.021 1.00 0.00 44 TYR A C 20
ATOM 22566 O O . TYR A 1 44 ? -6.210 -7.622 -4.929 1.00 0.00 44 TYR A O 20
ATOM 22584 N N . MET A 1 45 ? -6.593 -5.803 -6.189 1.00 0.00 45 MET A N 20
ATOM 22585 C CA . MET A 1 45 ? -7.004 -4.974 -5.069 1.00 0.00 45 MET A CA 20
ATOM 22586 C C . MET A 1 45 ? -8.460 -5.240 -4.705 1.00 0.00 45 MET A C 20
ATOM 22587 O O . MET A 1 45 ? -9.352 -4.439 -4.980 1.00 0.00 45 MET A O 20
ATOM 22601 N N . LEU A 1 46 ? -8.690 -6.408 -4.130 1.00 0.00 46 LEU A N 20
ATOM 22602 C CA . LEU A 1 46 ? -10.000 -6.794 -3.655 1.00 0.00 46 LEU A CA 20
ATOM 22603 C C . LEU A 1 46 ? -9.979 -6.931 -2.138 1.00 0.00 46 LEU A C 20
ATOM 22604 O O . LEU A 1 46 ? -9.282 -7.789 -1.603 1.00 0.00 46 LEU A O 20
ATOM 22620 N N . GLU A 1 47 ? -10.737 -6.080 -1.459 1.00 0.00 47 GLU A N 20
ATOM 22621 C CA . GLU A 1 47 ? -10.773 -6.058 0.002 1.00 0.00 47 GLU A CA 20
ATOM 22622 C C . GLU A 1 47 ? -11.334 -7.366 0.551 1.00 0.00 47 GLU A C 20
ATOM 22623 O O . GLU A 1 47 ? -10.945 -7.822 1.630 1.00 0.00 47 GLU A O 20
ATOM 22635 N N . ASN A 1 48 ? -12.263 -7.943 -0.204 1.00 0.00 48 ASN A N 20
ATOM 22636 C CA . ASN A 1 48 ? -12.888 -9.223 0.130 1.00 0.00 48 ASN A CA 20
ATOM 22637 C C . ASN A 1 48 ? -11.847 -10.278 0.493 1.00 0.00 48 ASN A C 20
ATOM 22638 O O . ASN A 1 48 ? -12.067 -11.116 1.368 1.00 0.00 48 ASN A O 20
ATOM 22649 N N . GLU A 1 49 ? -10.713 -10.221 -0.173 1.00 0.00 49 GLU A N 20
ATOM 22650 C CA . GLU A 1 49 ? -9.614 -11.122 0.114 1.00 0.00 49 GLU A CA 20
ATOM 22651 C C . GLU A 1 49 ? -8.517 -10.358 0.841 1.00 0.00 49 GLU A C 20
ATOM 22652 O O . GLU A 1 49 ? -8.289 -10.560 2.037 1.00 0.00 49 GLU A O 20
ATOM 22664 N N . ALA A 1 50 ? -7.883 -9.448 0.101 1.00 0.00 50 ALA A N 20
ATOM 22665 C CA . ALA A 1 50 ? -6.860 -8.544 0.628 1.00 0.00 50 ALA A CA 20
ATOM 22666 C C . ALA A 1 50 ? -5.697 -9.279 1.292 1.00 0.00 50 ALA A C 20
ATOM 22667 O O . ALA A 1 50 ? -5.601 -10.506 1.263 1.00 0.00 50 ALA A O 20
ATOM 22674 N N . ARG A 1 51 ? -4.794 -8.499 1.857 1.00 0.00 51 ARG A N 20
ATOM 22675 C CA . ARG A 1 51 ? -3.661 -9.016 2.587 1.00 0.00 51 ARG A CA 20
ATOM 22676 C C . ARG A 1 51 ? -3.541 -8.297 3.927 1.00 0.00 51 ARG A C 20
ATOM 22677 O O . ARG A 1 51 ? -2.870 -7.273 4.037 1.00 0.00 51 ARG A O 20
ATOM 22698 N N . PRO A 1 52 ? -4.254 -8.791 4.947 1.00 0.00 52 PRO A N 20
ATOM 22699 C CA . PRO A 1 52 ? -4.297 -8.159 6.267 1.00 0.00 52 PRO A CA 20
ATOM 22700 C C . PRO A 1 52 ? -2.963 -8.236 7.008 1.00 0.00 52 PRO A C 20
ATOM 22701 O O . PRO A 1 52 ? -2.211 -9.205 6.876 1.00 0.00 52 PRO A O 20
ATOM 22712 N N . LEU A 1 53 ? -2.685 -7.204 7.784 1.00 0.00 53 LEU A N 20
ATOM 22713 C CA . LEU A 1 53 ? -1.488 -7.123 8.586 1.00 0.00 53 LEU A CA 20
ATOM 22714 C C . LEU A 1 53 ? -1.750 -7.659 9.984 1.00 0.00 53 LEU A C 20
ATOM 22715 O O . LEU A 1 53 ? -2.841 -8.146 10.284 1.00 0.00 53 LEU A O 20
ATOM 22731 N N . SER A 1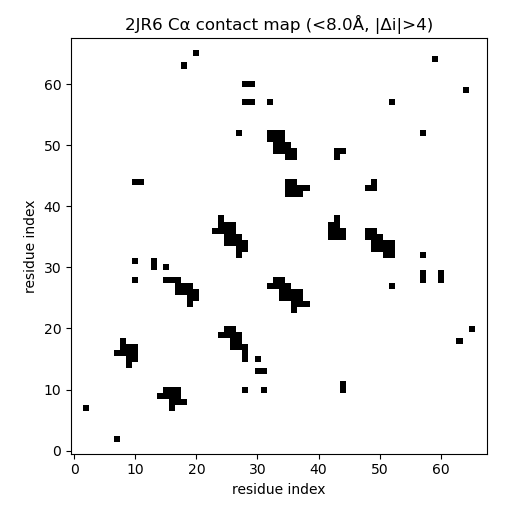 54 ? -0.736 -7.572 10.823 1.00 0.00 54 SER A N 20
ATOM 22732 C CA . SER A 1 54 ? -0.867 -7.901 12.227 1.00 0.00 54 SER A CA 20
ATOM 22733 C C . SER A 1 54 ? -0.391 -6.727 13.073 1.00 0.00 54 SER A C 20
ATOM 22734 O O . SER A 1 54 ? 0.199 -5.785 12.545 1.00 0.00 54 SER A O 20
ATOM 22742 N N . GLU A 1 55 ? -0.640 -6.798 14.374 1.00 0.00 55 GLU A N 20
ATOM 22743 C CA . GLU A 1 55 ? -0.313 -5.727 15.302 1.00 0.00 55 GLU A CA 20
ATOM 22744 C C . GLU A 1 55 ? 1.139 -5.309 15.193 1.00 0.00 55 GLU A C 20
ATOM 22745 O O . GLU A 1 55 ? 1.439 -4.136 15.002 1.00 0.00 55 GLU A O 20
ATOM 22757 N N . GLU A 1 56 ? 2.030 -6.274 15.341 1.00 0.00 56 GLU A N 20
ATOM 22758 C CA . GLU A 1 56 ? 3.449 -6.015 15.297 1.00 0.00 56 GLU A CA 20
ATOM 22759 C C . GLU A 1 56 ? 3.829 -5.307 14.002 1.00 0.00 56 GLU A C 20
ATOM 22760 O O . GLU A 1 56 ? 4.568 -4.328 14.015 1.00 0.00 56 GLU A O 20
ATOM 22772 N N . GLU A 1 57 ? 3.307 -5.810 12.892 1.00 0.00 57 GLU A N 20
ATOM 22773 C CA . GLU A 1 57 ? 3.493 -5.186 11.591 1.00 0.00 57 GLU A CA 20
ATOM 22774 C C . GLU A 1 57 ? 2.970 -3.753 11.582 1.00 0.00 57 GLU A C 20
ATOM 22775 O O . GLU A 1 57 ? 3.662 -2.835 11.151 1.00 0.00 57 GLU A O 20
ATOM 22787 N N . LEU A 1 58 ? 1.742 -3.586 12.047 1.00 0.00 58 LEU A N 20
ATOM 22788 C CA . LEU A 1 58 ? 1.112 -2.274 12.178 1.00 0.00 58 LEU A CA 20
ATOM 22789 C C . LEU A 1 58 ? 1.975 -1.330 13.008 1.00 0.00 58 LEU A C 20
ATOM 22790 O O . LEU A 1 58 ? 2.178 -0.166 12.655 1.00 0.00 58 LEU A O 20
ATOM 22806 N N . LYS A 1 59 ? 2.468 -1.849 14.118 1.00 0.00 59 LYS A N 20
ATOM 22807 C CA . LYS A 1 59 ? 3.291 -1.105 15.041 1.00 0.00 59 LYS A CA 20
ATOM 22808 C C . LYS A 1 59 ? 4.639 -0.774 14.417 1.00 0.00 59 LYS A C 20
ATOM 22809 O O . LYS A 1 59 ? 5.247 0.261 14.704 1.00 0.00 59 LYS A O 20
ATOM 22828 N N . ALA A 1 60 ? 5.092 -1.664 13.559 1.00 0.00 60 ALA A N 20
ATOM 22829 C CA . ALA A 1 60 ? 6.379 -1.516 12.896 1.00 0.00 60 ALA A CA 20
ATOM 22830 C C . ALA A 1 60 ? 6.229 -0.918 11.502 1.00 0.00 60 ALA A C 20
ATOM 22831 O O . ALA A 1 60 ? 7.054 -1.164 10.621 1.00 0.00 60 ALA A O 20
ATOM 22838 N N . LEU A 1 61 ? 5.195 -0.111 11.310 1.00 0.00 61 LEU A N 20
ATOM 22839 C CA . LEU A 1 61 ? 5.022 0.608 10.049 1.00 0.00 61 LEU A CA 20
ATOM 22840 C C . LEU A 1 61 ? 5.876 1.859 10.050 1.00 0.00 61 LEU A C 20
ATOM 22841 O O . LEU A 1 61 ? 5.895 2.637 9.096 1.00 0.00 61 LEU A O 20
ATOM 22857 N N . GLU A 1 62 ? 6.591 2.013 11.138 1.00 0.00 62 GLU A N 20
ATOM 22858 C CA . GLU A 1 62 ? 7.545 3.091 11.310 1.00 0.00 62 GLU A CA 20
ATOM 22859 C C . GLU A 1 62 ? 8.954 2.529 11.204 1.00 0.00 62 GLU A C 20
ATOM 22860 O O . GLU A 1 62 ? 9.251 1.469 11.757 1.00 0.00 62 GLU A O 20
ATOM 22872 N N . HIS A 1 63 ? 9.812 3.228 10.492 1.00 0.00 63 HIS A N 20
ATOM 22873 C CA . HIS A 1 63 ? 11.169 2.752 10.271 1.00 0.00 63 HIS A CA 20
ATOM 22874 C C . HIS A 1 63 ? 12.164 3.625 11.024 1.00 0.00 63 HIS A C 20
ATOM 22875 O O . HIS A 1 63 ? 12.065 4.853 10.993 1.00 0.00 63 HIS A O 20
ATOM 22890 N N . HIS A 1 64 ? 13.106 2.992 11.716 1.00 0.00 64 HIS A N 20
ATOM 22891 C CA . HIS A 1 64 ? 14.091 3.726 12.499 1.00 0.00 64 HIS A CA 20
ATOM 22892 C C . HIS A 1 64 ? 15.039 4.503 11.593 1.00 0.00 64 HIS A C 20
ATOM 22893 O O . HIS A 1 64 ? 16.029 3.965 11.094 1.00 0.00 64 HIS A O 20
ATOM 22908 N N . HIS A 1 65 ? 14.701 5.762 11.374 1.00 0.00 65 HIS A N 20
ATOM 22909 C CA . HIS A 1 65 ? 15.522 6.669 10.591 1.00 0.00 65 HIS A CA 20
ATOM 22910 C C . HIS A 1 65 ? 15.019 8.087 10.813 1.00 0.00 65 HIS A C 20
ATOM 22911 O O . HIS A 1 65 ? 13.869 8.395 10.502 1.00 0.00 65 HIS A O 20
ATOM 22926 N N . HIS A 1 66 ? 15.866 8.935 11.369 1.00 0.00 66 HIS A N 20
ATOM 22927 C CA . HIS A 1 66 ? 15.469 10.298 11.692 1.00 0.00 66 HIS A CA 20
ATOM 22928 C C . HIS A 1 66 ? 15.423 11.138 10.421 1.00 0.00 66 HIS A C 20
ATOM 22929 O O . HIS A 1 66 ? 14.354 11.391 9.866 1.00 0.00 66 HIS A O 20
ATOM 22944 N N . HIS A 1 67 ? 16.592 11.537 9.955 1.00 0.00 67 HIS A N 20
ATOM 22945 C CA . HIS A 1 67 ? 16.717 12.280 8.711 1.00 0.00 67 HIS A CA 20
ATOM 22946 C C . HIS A 1 67 ? 18.068 11.955 8.104 1.00 0.00 67 HIS A C 20
ATOM 22947 O O . HIS A 1 67 ? 18.194 11.730 6.903 1.00 0.00 67 HIS A O 20
ATOM 22962 N N . HIS A 1 68 ? 19.071 11.930 8.964 1.00 0.00 68 HIS A N 20
ATOM 22963 C CA . HIS A 1 68 ? 20.381 11.419 8.618 1.00 0.00 68 HIS A CA 20
ATOM 22964 C C . HIS A 1 68 ? 20.762 10.341 9.624 1.00 0.00 68 HIS A C 20
ATOM 22965 O O . HIS A 1 68 ? 20.561 9.152 9.324 1.00 0.00 68 HIS A O 20
#

Sequence (68 aa):
MEKKFLDILVCPVTKGRLEYHQDKQELWSRQAKLAYPIKDGIPYMLENEARPLSEEELKALEHHHHHHMEKKFLDILVCPVTKGRLEYHQDKQELWSRQAKLAYPIKDGIPYMLENEARPLSEEELKALEHHHHHHMEKKFLDILVCPVTKGRLEYHQDKQELWSRQAKLAYPIKDGIPYMLENEARPLSEEELKALEHHHHHHMEKKFLDILVCPVTKGRLEYHQDKQELWSRQAKLAYPIKDGIPYMLENEARPLSEEELKALEHHHHHHMEKKFLDILVCPVTKGRLEYHQDKQELWSRQAKLAYPIKDGIPYMLENEARPLSEEELKALEHHHHHHMEKKFLDILVCPVTKGRLEYHQDKQELWSRQAKLAYPIKDGIPYMLENEARPLSEEELKALEHHHHHHMEKKFLDILVCPVTKGRLEYHQDKQELWSRQAKLAYPIKDGIPYMLENEARPLSEEELKALEHHHHHHMEKKFLDILVCPVTKGRLEYHQDKQELWSRQAKLAYPIKDGIPYMLENEARPLSEEELKALEHHHHHHMEKKFLDILVCPVTKGRLEYHQDKQELWSRQAKLAYPIKDGIPYMLENEARPLSEEELKALEHHHHHHMEKKFLDILVCPVTKGRLEYHQDKQELWSRQAKLAYPIKDGIPYMLENEARPLSEEELKALEHHHHHHMEKKFLDILVCPVTKGRLEYHQDKQELWSRQAKLAYPIKDGIPYMLENEARPLSEEELKALEHHHHHHMEKKFLDILVCPVTKGRLEYHQDKQELWSRQAKLAYPIKDGIPYMLENEARPLSEEELKALEHHHHHHMEKKFLDILVCPVTKGRLEYHQDKQELWSRQAKLAYPIKDGIPYMLENEARPLSEEELKALEHHHHHHMEKKFLDILVCPVTKGRLEYHQDKQELWSRQAKLAYPIKDGIPYMLENEARPLSEEELKALEHHHHHHMEKKFLDILVCPVTKGRLEYHQDKQELWSRQAKLAYPIKDGIPYMLENEARPLSEEELKALEHHHHHHMEKKFLDILVCPVTKGRLEYHQDKQELWSRQAKLAYPIKDGIPYMLENEARPLSEEELKALEHHHHHHMEKKFLDILVCPVTKGRLEYHQDKQELWSRQAKLAYPIKDGIPYMLENEARPLSEEELKALEHHHHHHMEKKFLDILVCPVTKGRLEYHQDKQELWSRQAKLAYPIKDGIPYMLENEARPLSEEELKALEHHHHHHMEKKFLDILVCPVTKGRLEYHQDKQELWSRQAKLAYPIKDGIPYMLENEARPLSEEELKALEHHHHHHMEKKFLDILVCPVTKGRLEYHQDKQELWSRQAKLAYPIKDGIPYMLENEARPLSEEELKALEHHHHHH

Nearest PDB structures (foldseek):
  2jr6-assembly1_A  TM=8.395E-01  e=1.467E-11  Neisseria meningitidis Z2491
  2pk7-assembly1_A  TM=7.801E-01  e=5.105E-06  Pseudomonas protegens Pf-5
  2pk7-assembly1_B  TM=8.443E-01  e=2.076E-05  Pseudomonas protegens Pf-5
  2hf1-assembly1_A  TM=7.540E-01  e=7.623E-06  Chromobacterium violaceum ATCC 12472
  2jny-assembly1_A  TM=7.756E-01  e=1.261E-04  Corynebacterium glutamicum

Radius of gyration: 11.62 Å; Cα contacts (8 Å, |Δi|>4): 87; chains: 1; bounding box: 27×29×28 Å

InterPro domains:
  IPR005651 Trm112-like [MF_01187] (1-54)
  IPR005651 Trm112-like [PF03966] (3-41)

Secondary structure (DSSP, 8-state):
---SSS---B-SSS--B-EEETTTTEEEETTTTEEEEEETTEE---TTT-EEPPHHHHHTTSS-SS--

Solvent-accessible surface area: 5788 Å² total; per-residue (Å²): 206,137,136,156,147,117,40,108,55,74,1,64,125,71,147,21,125,10,38,104,43,100,135,145,61,15,5,44,0,159,72,26,121,57,2,10,18,36,134,149,51,100,43,63,70,91,163,146,63,20,104,101,19,57,130,128,46,26,144,44,34,155,123,112,31,168,128,213

Organism: Neisseria meningitidis serogroup A / serotype 4A (strain DSM 15465 / Z2491) (NCBI:txid122587)

Foldseek 3Di:
DDPCPVVLDAAPPQSFGWCADPPQRWTATLSVQFIWDDDPNRTPRDPVVTGHDDPVVNVVPDDPDDPD